Protein 4EI7 (pdb70)

Solvent-accessible surface area: 32107 Å² total; per-residue (Å²): 71,128,25,42,62,24,8,57,128,16,73,13,17,16,82,1,0,2,0,0,1,4,74,36,0,0,22,6,0,4,59,2,0,12,26,88,8,104,10,164,137,44,111,59,2,3,39,0,0,0,0,7,12,72,39,138,55,0,81,141,16,134,51,112,1,108,61,41,9,76,62,10,73,0,132,63,54,82,23,53,15,25,46,53,24,126,39,1,55,93,0,1,70,142,24,70,120,81,0,35,116,0,0,122,112,8,4,129,56,37,56,2,2,0,0,0,0,20,6,0,30,9,14,4,0,0,0,0,45,65,0,12,81,4,0,125,124,86,129,52,88,6,0,0,0,0,10,2,3,39,57,24,65,0,5,45,13,0,59,14,1,26,58,30,4,151,35,1,30,144,91,42,132,45,14,4,0,0,0,0,0,8,26,16,8,0,31,116,46,8,47,127,109,53,99,111,14,44,4,75,98,14,57,78,48,6,16,85,52,1,1,17,12,4,2,20,7,0,1,1,4,43,17,28,48,54,85,46,142,56,74,0,57,32,78,25,0,25,102,0,0,56,12,37,0,0,1,5,10,7,82,24,87,5,105,27,122,76,14,53,33,152,93,35,138,46,1,32,65,77,2,3,90,15,4,50,139,5,23,6,4,48,10,66,104,135,15,1,75,46,1,102,36,0,0,0,0,0,4,3,0,74,80,48,2,49,165,17,10,56,158,49,0,44,66,33,0,78,72,4,0,110,84,26,0,50,156,13,102,54,68,20,7,0,2,10,15,20,145,118,32,65,168,192,65,30,60,45,2,40,1,7,3,0,3,0,6,2,57,53,3,120,31,10,58,48,4,68,88,19,14,54,62,0,81,102,71,75,112,162,50,145,126,86,34,41,72,26,8,42,107,16,69,10,18,15,92,1,0,2,0,0,2,5,67,37,0,0,22,5,0,3,39,2,0,24,35,104,3,86,9,138,163,40,91,68,3,3,69,0,0,0,1,4,14,61,41,143,84,2,91,153,28,104,51,129,5,127,46,30,4,82,46,23,72,0,99,70,41,76,35,85,69,64,68,57,24,128,40,1,50,104,0,0,74,115,0,51,113,80,0,45,116,1,0,131,113,8,2,137,48,32,63,3,1,0,0,0,0,21,6,0,29,6,16,5,0,0,0,0,58,65,0,13,83,6,0,126,122,86,132,53,87,7,0,0,0,0,10,2,3,66,67,87,65,44,35,74,15,0,56,6,2,16,53,22,2,123,35,0,34,169,84,44,130,41,13,4,0,1,1,0,0,8,21,36,28,0,33,161,66,4,90,107,97,56,101,120,33,122,62,122,82,22,76,51,43,4,13,100,51,0,2,47,14,6,1,16,8,0,0,1,5,43,18,30,48,58,20,20,73,34,50,0,44,32,40,3,1,29,40,0,3,60,7,39,0,2,3,5,10,8,82,28,75,4,96,26,129,75,20,62,40,157,99,35,135,45,0,27,62,68,3,2,86,14,4,45,151,5,21,4,3,65,3,80,96,131,20,1,63,66,3,102,14,0,0,0,0,0,3,3,0,72,105,60,1,34,201,16,0,39,21,60,0,11,78,25,0,39,68,7,0,72,109,29,0,12,20,0,15,0,12,11,5,0,1,10,15,18,124,95,30,38,170,166,48,38,60,17,0,27,3,10,4,0,2,0,20,3,56,57,4,119,29,11,41,56,4,48,79,33,15,68,121,23,106,112,95,139,132,149,134

B-factor: mean 27.16, std 11.85, range [6.96, 73.12]

Radius of gyration: 31.24 Å; Cα contacts (8 Å, |Δi|>4): 1642; chains: 2; bounding box: 59×50×103 Å

Foldseek 3Di:
DDCAVLQLQWDFLWQEEEEAWELLQQLLNQLQQQQAYNHVPPRGSYAYEHEYADDPSVVVSDHNNPPRYHYDHLPPLDPPQVQALLSLQVSCVVCVVVRVVVVCVNCVPGQEYEHGAEQQGHNRLNNVVVVLCSCLVVVGAYEYEYEQDDCVVDQRSLVRRLVSVVVCQVPQVSHFAHEYFYLNLQVVVCCVVCVVDDPVCRSVVSSNLSSCQVRVVSTVQIRFAFPDPFGCHSVVVSVFRGFTYYKFKFKDKDFQVQCDLVDRPRVLVVRQCRRQSTSGDGAHQVFQQQFQAKEKEKEAAPVCQVVQPDPSNLVVVVVSSCSRHVNYPDYTYIYTYHHPDDPVRRRMMMMMMMTHPTHDGCVSVVSVVSNVVVVVVVVVVD/DDCALLQLQWPFLWQEEEEAKELLSQLLRQLQQQQAYNHDPCRRSYAYEHEYADDPSVVPRDHNDPPRYYYDHLYPLDDPAPQALQSLCVSCVVCVVVRVVCVCVNCVPGQEYEHGYEQQGRNRLSNPVVVLVVCLVVVGQYEYEYEQDDLPDDLSSLVRNLVSVVVCQVCQVSHWAHEYFYLNLQLVVCCVVPPPDPSVVSSVVVSNLVSCQVRVVSSVQIRFAWPDPFGCHSVVVSVQRGFTAYKFKFKDKDFLVQQDLVPRCRVLVVVVVRRQSTSGHGADLVQQQQFAAKEKEKEAAPVSCVVQVDPSNVVVVVVSSCSSHVNYPDYTYIYTHHPSDDPVCRRMMMMMMMTHPTHDHCVSVVSVVSSVVVVVVVVVD

Secondary structure (DSSP, 8-state):
---HHHHHH---SS-EEEEEEHHHHHHHHHHHHT-----TT-S---EEEEEE---HHHHHS---S-SSEEEEE-TT---TT---HHHHHHHHHHTHHHHHHHHHHHTTT-SEEEEEEETTSSHHHHHHHHHHHHHHHTT--EEEEEEE--GGGHHHHHHHHHHHHHHHHHTGGGSSEEEEEEHHHHHHHHHHH-TT--GGGHHHHHHHHHHHHHHHHHHHTTSSEESSS----HHHHHHHHTSSEEEEEEEEEEEGGG--TTSTHHHHHHHHHHHHB-SSSB--HHHHTT-SEEEEEEEE-HHHHHHHSSHHHHHHHHHHHHHHSTT-S---EEEEE-TT--GGGTTEEEEEEEEEEEPP-HHHHHHHHHHHHHHHHHHHH-/---HHHHHH---S--EEEEEEHHHHHHHHHHHHT-----TT-SS--EEEEEE---HHHHH---SSBTTEEEEE-TT---TT---HHHHHHHHHHTHHHHHHHHHHHTTT-SEEEEEEETTSSHHHHHHHHHHHHHHHTT--EEEEEEE--TTS-HHHHHHHHHHHHHHHHHGGGSSEEEEEEHHHHHHHHHHHSTT--GGGHHHHHHHHHHHHHHHHHHHHHHSEESSS----HHHHHHHHTSSEEEEEEEEEEEGGG--TTSTHHHHHHHHHHHHB-SSSB--HHHHTT-SEEEEEEEE-HHHHHHHSSHHHHHHHHHHHHHHSTT-S---EEEEE-TT--GGGTTEEEEEEEEEEE---HHHHHHHHHHHHHHHHHH--

Sequence (763 aa):
GNFSEIESQGNISLKFGFLGLGMGGCAIAAECANKETQIKNNKYPYRAILVNTNSQDFNKIEIKNTGNVRKIQLEGYEQGAARNPQVGEEAFVKHETKIFEAVKQEFEDRDFIWITCGLGGGTGTGALLKAIEMLYEHDYNFGLLLTLPRDAEALKVLENATSRIRSIAMNQEAFGSIVLIDNAKLYRKFEEENPSALANEYTSYSNKYIADALHEINLVTSSFTPFSDTHFDASEFAQVINTPGVLSLAKLELKSNQLDTENPLGYLTQLGNALEKGVLYDTEREELESAKKSALSIVTSPLRAGRLYNFSFLNQMENFLKERTPYVDERPIAPYVNKHTTKKEEDIVKFYSVVAGLPLPKRVSDIIDEITRIKEEREQANGNFSEIESQGNISLKFGFLGLGMGGCAIAAECANKETQIKNNKYPYRAILVNTNSQDFNKIEIKNTGNVRKIQLEGYEQGAARNPQVGEEAFVKHETKIFEAVKQEFEDRDFIWITCGLGGGTGTGALLKAIEMLYEHDYNFGLLLTLPRDAEALKVLENATSRIRSIAMNQEAFGSIVLIDNAKLYRKFEEENPSALANEYTSYSNKYIADALHEINLVTSSFTPFSDTHFDASEFAQVINTPGVLSLAKLELKSNQLDTENPLGYLTQLGNALEKGVLYDTEREELESAKKSALSIVTSPLRAGRLYNFSFLNQMENFLKERTPYVDERPIAPYVNKHTTKKEEDIVKFYSVVAGLPLPKRVSDIIDEITRIKEEREQA

GO terms:
  GO:0003924 GTPase activity (F, EXP)

Structure (mmCIF, N/CA/C/O backbone):
data_4EI7
#
_entry.id   4EI7
#
_cell.length_a   48.826
_cell.length_b   76.015
_cell.length_c   96.931
_cell.angle_alpha   90.000
_cell.angle_beta   104.590
_cell.angle_gamma   90.000
#
_symmetry.space_group_name_H-M   'P 1 21 1'
#
loop_
_entity.id
_entity.type
_entity.pdbx_description
1 polymer 'Plasmid replication protein RepX'
2 non-polymer "GUANOSINE-5'-DIPHOSPHATE"
3 water water
#
loop_
_atom_site.group_PDB
_atom_site.id
_atom_site.type_symbol
_atom_site.label_atom_id
_atom_site.label_alt_id
_atom_site.label_comp_id
_atom_site.label_asym_id
_atom_site.label_entity_id
_atom_site.label_seq_id
_atom_site.pdbx_PDB_ins_code
_atom_site.Cartn_x
_atom_site.Cartn_y
_atom_site.Cartn_z
_atom_site.occupancy
_atom_site.B_iso_or_equiv
_atom_site.auth_seq_id
_atom_site.auth_comp_id
_atom_site.auth_asym_id
_atom_site.auth_atom_id
_atom_site.pdbx_PDB_model_num
ATOM 1 N N . GLY A 1 3 ? 19.534 51.281 34.775 1.00 46.07 3 GLY A N 1
ATOM 2 C CA . GLY A 1 3 ? 18.670 50.478 33.839 1.00 43.99 3 GLY A CA 1
ATOM 3 C C . GLY A 1 3 ? 17.461 51.269 33.382 1.00 44.53 3 GLY A C 1
ATOM 4 O O . GLY A 1 3 ? 16.326 51.000 33.797 1.00 40.37 3 GLY A O 1
ATOM 5 N N . ASN A 1 4 ? 17.704 52.257 32.523 1.00 44.42 4 ASN A N 1
ATOM 6 C CA . ASN A 1 4 ? 16.636 53.102 32.016 1.00 36.29 4 ASN A CA 1
ATOM 7 C C . ASN A 1 4 ? 16.216 52.650 30.624 1.00 32.24 4 ASN A C 1
ATOM 8 O O . ASN A 1 4 ? 16.937 52.844 29.649 1.00 29.08 4 ASN A O 1
ATOM 13 N N . PHE A 1 5 ? 15.041 52.044 30.542 1.00 25.07 5 PHE A N 1
ATOM 14 C CA . PHE A 1 5 ? 14.525 51.540 29.281 1.00 22.65 5 PHE A CA 1
ATOM 15 C C . PHE A 1 5 ? 13.413 52.449 28.791 1.00 23.12 5 PHE A C 1
ATOM 16 O O . PHE A 1 5 ? 12.617 52.050 27.950 1.00 21.24 5 PHE A O 1
ATOM 24 N N . SER A 1 6 ? 13.363 53.672 29.315 1.00 21.19 6 SER A N 1
ATOM 25 C CA . SER A 1 6 ? 12.306 54.618 28.962 1.00 22.40 6 SER A CA 1
ATOM 26 C C . SER A 1 6 ? 12.099 54.825 27.473 1.00 19.55 6 SER A C 1
ATOM 27 O O . SER A 1 6 ? 10.985 54.705 26.982 1.00 28.08 6 SER A O 1
ATOM 30 N N . GLU A 1 7 ? 13.175 55.130 26.760 1.00 23.78 7 GLU A N 1
ATOM 31 C CA . GLU A 1 7 ? 13.098 55.352 25.319 1.00 25.04 7 GLU A CA 1
ATOM 32 C C . GLU A 1 7 ? 12.482 54.151 24.598 1.00 25.17 7 GLU A C 1
ATOM 33 O O . GLU A 1 7 ? 11.567 54.288 23.787 1.00 24.86 7 GLU A O 1
ATOM 39 N N . ILE A 1 8 ? 12.993 52.966 24.906 1.00 19.94 8 ILE A N 1
ATOM 40 C CA . ILE A 1 8 ? 12.519 51.755 24.259 1.00 19.88 8 ILE A CA 1
ATOM 41 C C . ILE A 1 8 ? 11.071 51.464 24.634 1.00 17.49 8 ILE A C 1
ATOM 42 O O . ILE A 1 8 ? 10.252 51.129 23.779 1.00 19.21 8 ILE A O 1
ATOM 47 N N . GLU A 1 9 ? 10.744 51.608 25.913 1.00 16.47 9 GLU A N 1
ATOM 48 C CA . GLU A 1 9 ? 9.382 51.330 26.338 1.00 17.10 9 GLU A CA 1
ATOM 49 C C . GLU A 1 9 ? 8.345 52.260 25.700 1.00 20.60 9 GLU A C 1
ATOM 50 O O . GLU A 1 9 ? 7.269 51.812 25.294 1.00 15.38 9 GLU A O 1
ATOM 56 N N . SER A 1 10 ? 8.661 53.547 25.606 1.00 21.36 10 SER A N 1
ATOM 57 C CA . SER A 1 10 ? 7.699 54.497 25.040 1.00 27.05 10 SER A CA 1
ATOM 58 C C . SER A 1 10 ? 7.284 54.118 23.624 1.00 28.23 10 SER A C 1
ATOM 59 O O . SER A 1 10 ? 6.205 54.495 23.163 1.00 31.17 10 SER A O 1
ATOM 62 N N . GLN A 1 11 ? 8.134 53.373 22.928 1.00 20.88 11 GLN A N 1
ATOM 63 C CA . GLN A 1 11 ? 7.811 52.964 21.566 1.00 20.52 11 GLN A CA 1
ATOM 64 C C . GLN A 1 11 ? 7.679 51.448 21.464 1.00 22.88 11 GLN A C 1
ATOM 65 O O . GLN A 1 11 ? 7.479 50.913 20.372 1.00 23.35 11 GLN A O 1
ATOM 71 N N . GLY A 1 12 ? 7.780 50.759 22.598 1.00 19.59 12 GLY A N 1
ATOM 72 C CA . GLY A 1 12 ? 7.707 49.311 22.565 1.00 17.94 12 GLY A CA 1
ATOM 73 C C . GLY A 1 12 ? 6.670 48.617 23.415 1.00 24.11 12 GLY A C 1
ATOM 74 O O . GLY A 1 12 ? 5.637 49.184 23.769 1.00 20.92 12 GLY A O 1
ATOM 75 N N . ASN A 1 13 ? 6.968 47.376 23.779 1.00 18.07 13 ASN A N 1
ATOM 76 C CA . ASN A 1 13 ? 6.022 46.585 24.553 1.00 20.16 13 ASN A CA 1
ATOM 77 C C . ASN A 1 13 ? 6.740 45.373 25.126 1.00 17.55 13 ASN A C 1
ATOM 78 O O . ASN A 1 13 ? 7.827 45.020 24.668 1.00 16.12 13 ASN A O 1
ATOM 83 N N . ILE A 1 14 ? 6.147 44.751 26.140 1.00 15.19 14 ILE A N 1
ATOM 84 C CA . ILE A 1 14 ? 6.747 43.548 26.701 1.00 11.59 14 ILE A CA 1
ATOM 85 C C . ILE A 1 14 ? 6.067 42.354 26.043 1.00 12.49 14 ILE A C 1
ATOM 86 O O . ILE A 1 14 ? 4.901 42.437 25.656 1.00 15.65 14 ILE A O 1
ATOM 91 N N . SER A 1 15 ? 6.793 41.247 25.914 1.00 12.95 15 SER A N 1
ATOM 92 C CA . SER A 1 15 ? 6.239 40.052 25.281 1.00 12.82 15 SER A CA 1
ATOM 93 C C . SER A 1 15 ? 5.283 39.301 26.187 1.00 14.57 15 SER A C 1
ATOM 94 O O . SER A 1 15 ? 4.221 38.860 25.748 1.00 18.82 15 SER A O 1
ATOM 97 N N . LEU A 1 16 ? 5.663 39.153 27.453 1.00 13.23 16 LEU A N 1
ATOM 98 C CA . LEU A 1 16 ? 4.850 38.397 28.399 1.00 18.06 16 LEU A CA 1
ATOM 99 C C . LEU A 1 16 ? 4.503 39.122 29.693 1.00 15.96 16 LEU A C 1
ATOM 100 O O . LEU A 1 16 ? 5.330 39.827 30.276 1.00 15.89 16 LEU A O 1
ATOM 105 N N . LYS A 1 17 ? 3.260 38.939 30.136 1.00 14.77 17 LYS A N 1
ATOM 106 C CA . LYS A 1 17 ? 2.788 39.547 31.373 1.00 16.71 17 LYS A CA 1
ATOM 107 C C . LYS A 1 17 ? 3.222 38.618 32.502 1.00 15.66 17 LYS A C 1
ATOM 108 O O . LYS A 1 17 ? 2.513 37.666 32.850 1.00 16.61 17 LYS A O 1
ATOM 114 N N . PHE A 1 18 ? 4.399 38.894 33.052 1.00 15.12 18 PHE A N 1
ATOM 115 C CA . PHE A 1 18 ? 4.952 38.081 34.118 1.00 14.13 18 PHE A CA 1
ATOM 116 C C . PHE A 1 18 ? 4.348 38.335 35.500 1.00 16.09 18 PHE A C 1
ATOM 117 O O . PHE A 1 18 ? 4.033 39.470 35.868 1.00 15.24 18 PHE A O 1
ATOM 125 N N . GLY A 1 19 ? 4.200 37.250 36.250 1.00 13.00 19 GLY A N 1
ATOM 126 C CA . GLY A 1 19 ? 3.753 37.304 37.628 1.00 12.67 19 GLY A CA 1
ATOM 127 C C . GLY A 1 19 ? 4.905 36.685 38.420 1.00 13.68 19 GLY A C 1
ATOM 128 O O . GLY A 1 19 ? 5.603 35.801 37.915 1.00 17.12 19 GLY A O 1
ATOM 129 N N . PHE A 1 20 ? 5.137 37.139 39.645 1.00 15.59 20 PHE A N 1
ATOM 130 C CA . PHE A 1 20 ? 6.216 36.576 40.456 1.00 10.38 20 PHE A CA 1
ATOM 131 C C . PHE A 1 20 ? 5.659 36.107 41.799 1.00 19.90 20 PHE A C 1
ATOM 132 O O . PHE A 1 20 ? 4.964 36.860 42.491 1.00 13.88 20 PHE A O 1
ATOM 140 N N . LEU A 1 21 ? 5.957 34.861 42.160 1.00 15.59 21 LEU A N 1
ATOM 141 C CA . LEU A 1 21 ? 5.511 34.322 43.437 1.00 17.68 21 LEU A CA 1
ATOM 142 C C . LEU A 1 21 ? 6.780 34.217 44.253 1.00 19.28 21 LEU A C 1
ATOM 143 O O . LEU A 1 21 ? 7.573 33.289 44.067 1.00 14.25 21 LEU A O 1
ATOM 148 N N . GLY A 1 22 ? 6.972 35.191 45.136 1.00 18.20 22 GLY A N 1
ATOM 149 C CA . GLY A 1 22 ? 8.151 35.217 45.976 1.00 22.82 22 GLY A CA 1
ATOM 150 C C . GLY A 1 22 ? 7.995 34.403 47.250 1.00 20.40 22 GLY A C 1
ATOM 151 O O . GLY A 1 22 ? 6.955 34.439 47.917 1.00 17.97 22 GLY A O 1
ATOM 152 N N . LEU A 1 23 ? 9.047 33.675 47.591 1.00 16.00 23 LEU A N 1
ATOM 153 C CA . LEU A 1 23 ? 9.046 32.831 48.782 1.00 18.32 23 LEU A CA 1
ATOM 154 C C . LEU A 1 23 ? 10.277 33.189 49.594 1.00 18.18 23 LEU A C 1
ATOM 155 O O . LEU A 1 23 ? 11.385 33.203 49.059 1.00 16.97 23 LEU A O 1
ATOM 160 N N . GLY A 1 24 ? 10.092 33.488 50.875 1.00 17.87 24 GLY A N 1
ATOM 161 C CA . GLY A 1 24 ? 11.237 33.840 51.698 1.00 19.81 24 GLY A CA 1
ATOM 162 C C . GLY A 1 24 ? 11.652 35.282 51.493 1.00 24.20 24 GLY A C 1
ATOM 163 O O . GLY A 1 24 ? 11.127 35.972 50.613 1.00 20.34 24 GLY A O 1
ATOM 164 N N . MET A 1 25 ? 12.602 35.746 52.295 1.00 25.53 25 MET A N 1
ATOM 165 C CA . MET A 1 25 ? 13.055 37.135 52.204 1.00 26.37 25 MET A CA 1
ATOM 166 C C . MET A 1 25 ? 13.641 37.525 50.842 1.00 25.81 25 MET A C 1
ATOM 167 O O . MET A 1 25 ? 13.141 38.444 50.193 1.00 23.35 25 MET A O 1
ATOM 172 N N . GLY A 1 26 ? 14.715 36.848 50.438 1.00 21.12 26 GLY A N 1
ATOM 173 C CA . GLY A 1 26 ? 15.343 37.126 49.160 1.00 22.28 26 GLY A CA 1
ATOM 174 C C . GLY A 1 26 ? 14.409 36.987 47.968 1.00 18.65 26 GLY A C 1
ATOM 175 O O . GLY A 1 26 ? 14.371 37.862 47.111 1.00 22.40 26 GLY A O 1
ATOM 176 N N . GLY A 1 27 ? 13.647 35.896 47.919 1.00 20.22 27 GLY A N 1
ATOM 177 C CA . GLY A 1 27 ? 12.728 35.687 46.812 1.00 16.10 27 GLY A CA 1
ATOM 178 C C . GLY A 1 27 ? 11.699 36.802 46.769 1.00 17.86 27 GLY A C 1
ATOM 179 O O . GLY A 1 27 ? 11.319 37.269 45.698 1.00 17.26 27 GLY A O 1
ATOM 180 N N . CYS A 1 28 ? 11.246 37.248 47.934 1.00 16.63 28 CYS A N 1
ATOM 181 C CA . CYS A 1 28 ? 10.242 38.312 47.967 1.00 18.65 28 CYS A CA 1
ATOM 182 C C . CYS A 1 28 ? 10.841 39.657 47.569 1.00 18.43 28 CYS A C 1
ATOM 183 O O . CYS A 1 28 ? 10.165 40.487 46.962 1.00 17.48 28 CYS A O 1
ATOM 186 N N . ALA A 1 29 ? 12.105 39.871 47.925 1.00 15.29 29 ALA A N 1
ATOM 187 C CA . ALA A 1 29 ? 12.789 41.125 47.598 1.00 18.35 29 ALA A CA 1
ATOM 188 C C . ALA A 1 29 ? 12.958 41.237 46.085 1.00 17.31 29 ALA A C 1
ATOM 189 O O . ALA A 1 29 ? 12.772 42.309 45.496 1.00 15.10 29 ALA A O 1
ATOM 191 N N . ILE A 1 30 ? 13.300 40.119 45.456 1.00 20.61 30 ILE A N 1
ATOM 192 C CA . ILE A 1 30 ? 13.479 40.090 44.012 1.00 17.90 30 ILE A CA 1
ATOM 193 C C . ILE A 1 30 ? 12.108 40.218 43.358 1.00 18.62 30 ILE A C 1
ATOM 194 O O . ILE A 1 30 ? 11.917 41.011 42.434 1.00 20.46 30 ILE A O 1
ATOM 199 N N . ALA A 1 31 ? 11.143 39.444 43.840 1.00 16.03 31 ALA A N 1
ATOM 200 C CA . ALA A 1 31 ? 9.807 39.522 43.264 1.00 17.20 31 ALA A CA 1
ATOM 201 C C . ALA A 1 31 ? 9.301 40.966 43.364 1.00 12.71 31 ALA A C 1
ATOM 202 O O . ALA A 1 31 ? 8.779 41.503 42.393 1.00 15.49 31 ALA A O 1
ATOM 204 N N . ALA A 1 32 ? 9.460 41.594 44.531 1.00 18.53 32 ALA A N 1
ATOM 205 C CA . ALA A 1 32 ? 8.993 42.975 44.707 1.00 17.16 32 ALA A CA 1
ATOM 206 C C . ALA A 1 32 ? 9.720 43.939 43.762 1.00 18.26 32 ALA A C 1
ATOM 207 O O . ALA A 1 32 ? 9.096 44.823 43.155 1.00 17.85 32 ALA A O 1
ATOM 209 N N . GLU A 1 33 ? 11.031 43.771 43.624 1.00 15.31 33 GLU A N 1
ATOM 210 C CA . GLU A 1 33 ? 11.800 44.624 42.720 1.00 18.12 33 GLU A CA 1
ATOM 211 C C . GLU A 1 33 ? 11.215 44.544 41.292 1.00 22.87 33 GLU A C 1
ATOM 212 O O . GLU A 1 33 ? 11.059 45.556 40.614 1.00 18.05 33 GLU A O 1
ATOM 218 N N . CYS A 1 34 ? 10.867 43.346 40.840 1.00 19.68 34 CYS A N 1
ATOM 219 C CA . CYS A 1 34 ? 10.294 43.196 39.502 1.00 17.90 34 CYS A CA 1
ATOM 220 C C . CYS A 1 34 ? 8.873 43.772 39.430 1.00 23.03 34 CYS A C 1
ATOM 221 O O . CYS A 1 34 ? 8.551 44.548 38.537 1.00 26.75 34 CYS A O 1
ATOM 224 N N . ALA A 1 35 ? 8.022 43.405 40.380 1.00 20.00 35 ALA A N 1
ATOM 225 C CA . ALA A 1 35 ? 6.640 43.876 40.372 1.00 23.86 35 ALA A CA 1
ATOM 226 C C . ALA A 1 35 ? 6.502 45.386 40.521 1.00 27.06 35 ALA A C 1
ATOM 227 O O . ALA A 1 35 ? 5.520 45.964 40.064 1.00 29.84 35 ALA A O 1
ATOM 229 N N . ASN A 1 36 ? 7.484 46.024 41.149 1.00 25.51 36 ASN A N 1
ATOM 230 C CA . ASN A 1 36 ? 7.439 47.470 41.341 1.00 24.69 36 ASN A CA 1
ATOM 231 C C . ASN A 1 36 ? 8.020 48.263 40.183 1.00 28.52 36 ASN A C 1
ATOM 232 O O . ASN A 1 36 ? 8.097 49.487 40.256 1.00 31.42 36 ASN A O 1
ATOM 237 N N . LYS A 1 37 ? 8.438 47.587 39.119 1.00 30.48 37 LYS A N 1
ATOM 238 C CA . LYS A 1 37 ? 9.012 48.297 37.989 1.00 28.67 37 LYS A CA 1
ATOM 239 C C . LYS A 1 37 ? 7.973 49.165 37.302 1.00 28.21 37 LYS A C 1
ATOM 240 O O . LYS A 1 37 ? 6.858 48.712 37.013 1.00 22.78 37 LYS A O 1
ATOM 246 N N . GLU A 1 38 ? 8.346 50.418 37.053 1.00 25.23 38 GLU A N 1
ATOM 247 C CA . GLU A 1 38 ? 7.478 51.367 36.365 1.00 28.29 38 GLU A CA 1
ATOM 248 C C . GLU A 1 38 ? 8.042 51.523 34.949 1.00 23.59 38 GLU A C 1
ATOM 249 O O . GLU A 1 38 ? 9.259 51.610 34.777 1.00 26.96 38 GLU A O 1
ATOM 255 N N . THR A 1 39 ? 7.171 51.557 33.943 1.00 23.40 39 THR A N 1
ATOM 256 C CA . THR A 1 39 ? 7.620 51.676 32.553 1.00 22.36 39 THR A CA 1
ATOM 257 C C . THR A 1 39 ? 6.924 52.796 31.790 1.00 28.11 39 THR A C 1
ATOM 258 O O . THR A 1 39 ? 5.922 53.348 32.245 1.00 26.99 39 THR A O 1
ATOM 262 N N . GLN A 1 40 ? 7.457 53.109 30.613 1.00 23.72 40 GLN A N 1
ATOM 263 C CA . GLN A 1 40 ? 6.878 54.130 29.760 1.00 21.95 40 GLN A CA 1
ATOM 264 C C . GLN A 1 40 ? 6.040 53.448 28.684 1.00 20.29 40 GLN A C 1
ATOM 265 O O . GLN A 1 40 ? 5.763 54.041 27.662 1.00 17.80 40 GLN A O 1
ATOM 271 N N . ILE A 1 41 ? 5.660 52.190 28.906 1.00 16.98 41 ILE A N 1
ATOM 272 C CA . ILE A 1 41 ? 4.847 51.469 27.939 1.00 15.28 41 ILE A CA 1
ATOM 273 C C . ILE A 1 41 ? 3.421 52.009 27.901 1.00 20.99 41 ILE A C 1
ATOM 274 O O . ILE A 1 41 ? 2.774 52.150 28.935 1.00 20.64 41 ILE A O 1
ATOM 279 N N . LYS A 1 42 ? 2.925 52.283 26.700 1.00 25.72 42 LYS A N 1
ATOM 280 C CA . LYS A 1 42 ? 1.584 52.827 26.543 1.00 28.67 42 LYS A CA 1
ATOM 281 C C . LYS A 1 42 ? 0.518 52.056 27.308 1.00 27.20 42 LYS A C 1
ATOM 282 O O . LYS A 1 42 ? 0.306 50.869 27.071 1.00 22.90 42 LYS A O 1
ATOM 288 N N . ASN A 1 43 ? -0.154 52.751 28.221 1.00 31.46 43 ASN A N 1
ATOM 289 C CA . ASN A 1 43 ? -1.230 52.157 28.996 1.00 30.49 43 ASN A CA 1
ATOM 290 C C . ASN A 1 43 ? -0.776 50.976 29.841 1.00 31.81 43 ASN A C 1
ATOM 291 O O . ASN A 1 43 ? -1.562 50.069 30.121 1.00 29.84 43 ASN A O 1
ATOM 296 N N . ASN A 1 44 ? 0.485 50.982 30.257 1.00 28.46 44 ASN A N 1
ATOM 297 C CA . ASN A 1 44 ? 0.989 49.875 31.073 1.00 27.44 44 ASN A CA 1
ATOM 298 C C . ASN A 1 44 ? 2.143 50.343 31.932 1.00 24.36 44 ASN A C 1
ATOM 299 O O . ASN A 1 44 ? 3.279 49.915 31.751 1.00 28.64 44 ASN A O 1
ATOM 304 N N . LYS A 1 45 ? 1.842 51.225 32.879 1.00 21.79 45 LYS A N 1
ATOM 305 C CA . LYS A 1 45 ? 2.852 51.764 33.777 1.00 18.62 45 LYS A CA 1
ATOM 306 C C . LYS A 1 45 ? 3.523 50.661 34.603 1.00 20.91 45 LYS A C 1
ATOM 307 O O . LYS A 1 45 ? 4.746 50.635 34.756 1.00 16.74 45 LYS A O 1
ATOM 313 N N . TYR A 1 46 ? 2.711 49.748 35.121 1.00 19.71 46 TYR A N 1
ATOM 314 C CA . TYR A 1 46 ? 3.196 48.640 35.953 1.00 23.64 46 TYR A CA 1
ATOM 315 C C . TYR A 1 46 ? 2.807 47.318 35.299 1.00 21.44 46 TYR A C 1
ATOM 316 O O . TYR A 1 46 ? 1.748 46.757 35.567 1.00 22.95 46 TYR A O 1
ATOM 325 N N . PRO A 1 47 ? 3.680 46.794 34.436 1.00 22.94 47 PRO A N 1
ATOM 326 C CA . PRO A 1 47 ? 3.409 45.545 33.739 1.00 21.68 47 PRO A CA 1
ATOM 327 C C . PRO A 1 47 ? 3.423 44.263 34.559 1.00 20.75 47 PRO A C 1
ATOM 328 O O . PRO A 1 47 ? 2.790 43.300 34.167 1.00 16.29 47 PRO A O 1
ATOM 332 N N . TYR A 1 48 ? 4.125 44.257 35.688 1.00 18.39 48 TYR A N 1
ATOM 333 C CA . TYR A 1 48 ? 4.240 43.033 36.481 1.00 21.44 48 TYR A CA 1
ATOM 334 C C . TYR A 1 48 ? 3.441 42.955 37.777 1.00 27.08 48 TYR A C 1
ATOM 335 O O . TYR A 1 48 ? 3.118 43.977 38.373 1.00 28.05 48 TYR A O 1
ATOM 344 N N . ARG A 1 49 ? 3.130 41.726 38.198 1.00 23.05 49 ARG A N 1
ATOM 345 C CA . ARG A 1 49 ? 2.381 41.477 39.434 1.00 21.12 49 ARG A CA 1
ATOM 346 C C . ARG A 1 49 ? 3.145 40.483 40.307 1.00 23.48 49 ARG A C 1
ATOM 347 O O . ARG A 1 49 ? 3.938 39.665 39.805 1.00 15.54 49 ARG A O 1
ATOM 355 N N . ALA A 1 50 ? 2.903 40.550 41.613 1.00 18.55 50 ALA A N 1
ATOM 356 C CA . ALA A 1 50 ? 3.564 39.642 42.533 1.00 19.90 50 ALA A CA 1
ATOM 357 C C . ALA A 1 50 ? 2.804 39.369 43.820 1.00 21.28 50 ALA A C 1
ATOM 358 O O . ALA A 1 50 ? 2.049 40.207 44.319 1.00 22.64 50 ALA A O 1
ATOM 360 N N . ILE A 1 51 ? 3.031 38.167 44.341 1.00 21.25 51 ILE A N 1
ATOM 361 C CA . ILE A 1 51 ? 2.463 37.719 45.601 1.00 17.60 51 ILE A CA 1
ATOM 362 C C . ILE A 1 51 ? 3.733 37.396 46.392 1.00 19.04 51 ILE A C 1
ATOM 363 O O . ILE A 1 51 ? 4.544 36.575 45.963 1.00 19.78 51 ILE A O 1
ATOM 368 N N . LEU A 1 52 ? 3.919 38.047 47.531 1.00 21.22 52 LEU A N 1
ATOM 369 C CA . LEU A 1 52 ? 5.113 37.818 48.337 1.00 18.06 52 LEU A CA 1
ATOM 370 C C . LEU A 1 52 ? 4.723 36.996 49.554 1.00 20.30 52 LEU A C 1
ATOM 371 O O . LEU A 1 52 ? 3.951 37.457 50.402 1.00 21.29 52 LEU A O 1
ATOM 376 N N . VAL A 1 53 ? 5.240 35.774 49.620 1.00 17.61 53 VAL A N 1
ATOM 377 C CA . VAL A 1 53 ? 4.950 34.884 50.742 1.00 22.94 53 VAL A CA 1
ATOM 378 C C . VAL A 1 53 ? 6.163 34.790 51.638 1.00 21.66 53 VAL A C 1
ATOM 379 O O . VAL A 1 53 ? 7.238 34.406 51.198 1.00 21.65 53 VAL A O 1
ATOM 383 N N . ASN A 1 54 ? 5.992 35.155 52.903 1.00 22.36 54 ASN A N 1
ATOM 384 C CA . ASN A 1 54 ? 7.094 35.105 53.848 1.00 20.31 54 ASN A CA 1
ATOM 385 C C . ASN A 1 54 ? 6.579 35.141 55.279 1.00 22.55 54 ASN A C 1
ATOM 386 O O . ASN A 1 54 ? 5.401 35.423 55.530 1.00 22.68 54 ASN A O 1
ATOM 391 N N . THR A 1 55 ? 7.453 34.824 56.220 1.00 20.82 55 THR A N 1
ATOM 392 C CA . THR A 1 55 ? 7.051 34.873 57.607 1.00 27.57 55 THR A CA 1
ATOM 393 C C . THR A 1 55 ? 7.227 36.311 58.061 1.00 34.29 55 THR A C 1
ATOM 394 O O . THR A 1 55 ? 7.992 37.076 57.461 1.00 29.81 55 THR A O 1
ATOM 398 N N . ASN A 1 56 ? 6.503 36.684 59.108 1.00 32.83 56 ASN A N 1
ATOM 399 C CA . ASN A 1 56 ? 6.568 38.042 59.615 1.00 36.81 56 ASN A CA 1
ATOM 400 C C . ASN A 1 56 ? 7.959 38.391 60.125 1.00 39.03 56 ASN A C 1
ATOM 401 O O . ASN A 1 56 ? 8.655 37.566 60.732 1.00 38.34 56 ASN A O 1
ATOM 406 N N . SER A 1 57 ? 8.365 39.623 59.865 1.00 36.54 57 SER A N 1
ATOM 407 C CA . SER A 1 57 ? 9.664 40.088 60.302 1.00 40.70 57 SER A CA 1
ATOM 408 C C . SER A 1 57 ? 9.732 41.556 59.969 1.00 41.42 57 SER A C 1
ATOM 409 O O . SER A 1 57 ? 8.923 42.061 59.189 1.00 34.34 57 SER A O 1
ATOM 412 N N . GLN A 1 58 ? 10.699 42.236 60.572 1.00 46.13 58 GLN A N 1
ATOM 413 C CA . GLN A 1 58 ? 10.890 43.651 60.338 1.00 48.68 58 GLN A CA 1
ATOM 414 C C . GLN A 1 58 ? 11.326 43.816 58.889 1.00 49.36 58 GLN A C 1
ATOM 415 O O . GLN A 1 58 ? 10.856 44.706 58.178 1.00 51.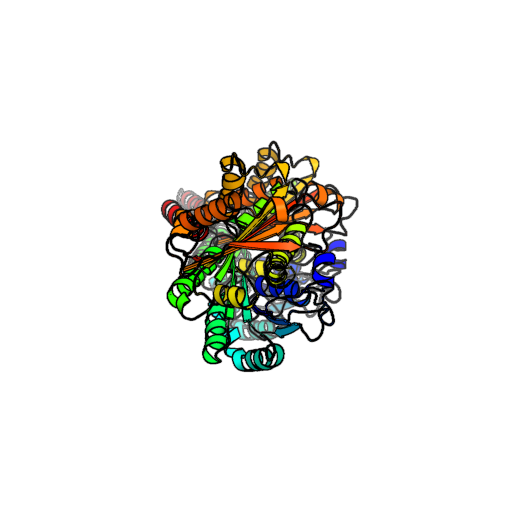85 58 GLN A O 1
ATOM 421 N N . ASP A 1 59 ? 12.230 42.946 58.458 1.00 48.74 59 ASP A N 1
ATOM 422 C CA . ASP A 1 59 ? 12.724 42.988 57.090 1.00 49.79 59 ASP A CA 1
ATOM 423 C C . ASP A 1 59 ? 11.571 42.844 56.096 1.00 49.10 59 ASP A C 1
ATOM 424 O O . ASP A 1 59 ? 11.419 43.670 55.191 1.00 47.48 59 ASP A O 1
ATOM 429 N N . PHE A 1 60 ? 10.748 41.811 56.268 1.00 42.58 60 PHE A N 1
ATOM 430 C CA . PHE A 1 60 ? 9.627 41.606 55.356 1.00 40.64 60 PHE A CA 1
ATOM 431 C C . PHE A 1 60 ? 8.720 42.834 55.337 1.00 38.41 60 PHE A C 1
ATOM 432 O O . PHE A 1 60 ? 8.171 43.192 54.292 1.00 39.57 60 PHE A O 1
ATOM 440 N N . ASN A 1 61 ? 8.559 43.478 56.490 1.00 43.17 61 ASN A N 1
ATOM 441 C CA . ASN A 1 61 ? 7.738 44.685 56.568 1.00 47.63 61 ASN A CA 1
ATOM 442 C C . ASN A 1 61 ? 8.463 45.792 55.818 1.00 47.21 61 ASN A C 1
ATOM 443 O O . ASN A 1 61 ? 7.839 46.662 55.213 1.00 48.16 61 ASN A O 1
ATOM 448 N N . LYS A 1 62 ? 9.789 45.743 55.864 1.00 46.98 62 LYS A N 1
ATOM 449 C CA . LYS A 1 62 ? 10.610 46.742 55.203 1.00 52.13 62 LYS A CA 1
ATOM 450 C C . LYS A 1 62 ? 10.586 46.656 53.682 1.00 55.55 62 LYS A C 1
ATOM 451 O O . LYS A 1 62 ? 10.829 47.659 53.008 1.00 57.41 62 LYS A O 1
ATOM 457 N N . ILE A 1 63 ? 10.307 45.472 53.136 1.00 51.11 63 ILE A N 1
ATOM 458 C CA . ILE A 1 63 ? 10.244 45.332 51.679 1.00 49.11 63 ILE A CA 1
ATOM 459 C C . ILE A 1 63 ? 9.209 46.339 51.189 1.00 45.48 63 ILE A C 1
ATOM 460 O O . ILE A 1 63 ? 8.009 46.099 51.252 1.00 49.07 63 ILE A O 1
ATOM 465 N N . GLU A 1 64 ? 9.705 47.476 50.716 1.00 51.48 64 GLU A N 1
ATOM 466 C CA . GLU A 1 64 ? 8.888 48.582 50.233 1.00 53.77 64 GLU A CA 1
ATOM 467 C C . GLU A 1 64 ? 7.508 48.245 49.682 1.00 51.53 64 GLU A C 1
ATOM 468 O O . GLU A 1 64 ? 6.587 47.910 50.433 1.00 52.90 64 GLU A O 1
ATOM 474 N N . ILE A 1 65 ? 7.396 48.364 48.361 1.00 52.26 65 ILE A N 1
ATOM 475 C CA . ILE A 1 65 ? 6.188 48.131 47.577 1.00 48.46 65 ILE A CA 1
ATOM 476 C C . ILE A 1 65 ? 5.706 49.446 46.974 1.00 51.07 65 ILE A C 1
ATOM 477 O O . ILE A 1 65 ? 5.075 50.252 47.655 1.00 51.13 65 ILE A O 1
ATOM 482 N N . LYS A 1 66 ? 6.023 49.662 45.699 1.00 52.45 66 LYS A N 1
ATOM 483 C CA . LYS A 1 66 ? 5.595 50.862 44.984 1.00 52.21 66 LYS A CA 1
ATOM 484 C C . LYS A 1 66 ? 4.321 50.521 44.214 1.00 52.33 66 LYS A C 1
ATOM 485 O O . LYS A 1 66 ? 3.299 51.189 44.352 1.00 51.52 66 LYS A O 1
ATOM 491 N N . ASN A 1 67 ? 4.402 49.467 43.404 1.00 55.63 67 ASN A N 1
ATOM 492 C CA . ASN A 1 67 ? 3.282 49.008 42.584 1.00 58.74 67 ASN A CA 1
ATOM 493 C C . ASN A 1 67 ? 2.113 48.509 43.433 1.00 60.67 67 ASN A C 1
ATOM 494 O O . ASN A 1 67 ? 2.031 47.328 43.780 1.00 59.51 67 ASN A O 1
ATOM 499 N N . THR A 1 68 ? 1.206 49.428 43.750 1.00 60.57 68 THR A N 1
ATOM 500 C CA . THR A 1 68 ? 0.037 49.136 44.567 1.00 61.61 68 THR A CA 1
ATOM 501 C C . THR A 1 68 ? -0.957 48.202 43.887 1.00 59.36 68 THR A C 1
ATOM 502 O O . THR A 1 68 ? -1.093 48.206 42.667 1.00 63.57 68 THR A O 1
ATOM 506 N N . GLY A 1 69 ? -1.659 47.411 44.690 1.00 56.80 69 GLY A N 1
ATOM 507 C CA . GLY A 1 69 ? -2.650 46.494 44.156 1.00 52.69 69 GLY A CA 1
ATOM 508 C C . GLY A 1 69 ? -2.071 45.330 43.377 1.00 50.14 69 GLY A C 1
ATOM 509 O O . GLY A 1 69 ? -2.600 44.218 43.424 1.00 55.25 69 GLY A O 1
ATOM 510 N N . ASN A 1 70 ? -0.978 45.580 42.666 1.00 42.26 70 ASN A N 1
ATOM 511 C CA . ASN A 1 70 ? -0.336 44.546 41.871 1.00 38.46 70 ASN A CA 1
ATOM 512 C C . ASN A 1 70 ? 0.727 43.764 42.643 1.00 32.32 70 ASN A C 1
ATOM 513 O O . ASN A 1 70 ? 1.366 42.858 42.108 1.00 29.22 70 ASN A O 1
ATOM 518 N N . VAL A 1 71 ? 0.905 44.121 43.909 1.00 26.27 71 VAL A N 1
ATOM 519 C CA . VAL A 1 71 ? 1.845 43.440 44.784 1.00 26.63 71 VAL A CA 1
ATOM 520 C C . VAL A 1 71 ? 1.125 43.203 46.099 1.00 32.82 71 VAL A C 1
ATOM 521 O O . VAL A 1 71 ? 0.731 44.162 46.768 1.00 32.08 71 VAL A O 1
ATOM 525 N N . ARG A 1 72 ? 0.942 41.933 46.461 1.00 29.29 72 ARG A N 1
ATOM 526 C CA . ARG A 1 72 ? 0.268 41.576 47.710 1.00 33.01 72 ARG A CA 1
ATOM 527 C C . ARG A 1 72 ? 1.165 40.711 48.579 1.00 30.50 72 ARG A C 1
ATOM 528 O O . ARG A 1 72 ? 1.823 39.795 48.085 1.00 24.39 72 ARG A O 1
ATOM 536 N N . LYS A 1 73 ? 1.205 41.015 49.873 1.00 26.58 73 LYS A N 1
ATOM 537 C CA . LYS A 1 73 ? 2.009 40.241 50.800 1.00 24.73 73 LYS A CA 1
ATOM 538 C C . LYS A 1 73 ? 1.099 39.241 51.509 1.00 30.54 73 LYS A C 1
ATOM 539 O O . LYS A 1 73 ? -0.012 39.582 51.916 1.00 30.43 73 LYS A O 1
ATOM 545 N N . ILE A 1 74 ? 1.567 38.003 51.632 1.00 27.83 74 ILE A N 1
ATOM 546 C CA . ILE A 1 74 ? 0.821 36.957 52.312 1.00 23.89 74 ILE A CA 1
ATOM 547 C C . ILE A 1 74 ? 1.744 36.552 53.456 1.00 27.23 74 ILE A C 1
ATOM 548 O O . ILE A 1 74 ? 2.828 36.025 53.222 1.00 23.76 74 ILE A O 1
ATOM 553 N N . GLN A 1 75 ? 1.326 36.817 54.692 1.00 31.70 75 GLN A N 1
ATOM 554 C CA . GLN A 1 75 ? 2.152 36.488 55.851 1.00 35.06 75 GLN A CA 1
ATOM 555 C C . GLN A 1 75 ? 1.881 35.109 56.455 1.00 37.39 75 GLN A C 1
ATOM 556 O O . GLN A 1 75 ? 0.755 34.779 56.849 1.00 39.43 75 GLN A O 1
ATOM 562 N N . LEU A 1 76 ? 2.939 34.302 56.507 1.00 33.05 76 LEU A N 1
ATOM 563 C CA . LEU A 1 76 ? 2.874 32.943 57.035 1.00 34.33 76 LEU A CA 1
ATOM 564 C C . LEU A 1 76 ? 2.803 32.931 58.564 1.00 39.50 76 LEU A C 1
ATOM 565 O O . LEU A 1 76 ? 3.737 32.493 59.241 1.00 40.19 76 LEU A O 1
ATOM 570 N N . GLU A 1 77 ? 1.680 33.402 59.092 1.00 36.13 77 GLU A N 1
ATOM 571 C CA . GLU A 1 77 ? 1.463 33.478 60.530 1.00 32.98 77 GLU A CA 1
ATOM 572 C C . GLU A 1 77 ? 1.834 32.209 61.283 1.00 31.79 77 GLU A C 1
ATOM 573 O O . GLU A 1 77 ? 1.541 31.097 60.841 1.00 30.00 77 GLU A O 1
ATOM 579 N N . GLY A 1 78 ? 2.500 32.392 62.418 1.00 32.91 78 GLY A N 1
ATOM 580 C CA . GLY A 1 78 ? 2.877 31.267 63.252 1.00 38.49 78 GLY A CA 1
ATOM 581 C C . GLY A 1 78 ? 4.127 30.478 62.906 1.00 42.48 78 GLY A C 1
ATOM 582 O O . GLY A 1 78 ? 4.560 29.645 63.713 1.00 45.67 78 GLY A O 1
ATOM 583 N N . TYR A 1 79 ? 4.720 30.710 61.738 1.00 34.31 79 TYR A N 1
ATOM 584 C CA . TYR A 1 79 ? 5.921 29.960 61.390 1.00 36.56 79 TYR A CA 1
ATOM 585 C C . TYR A 1 79 ? 7.215 30.763 61.297 1.00 35.47 79 TYR A C 1
ATOM 586 O O . TYR A 1 79 ? 8.185 30.293 60.699 1.00 36.08 79 TYR A O 1
ATOM 595 N N . GLU A 1 80 ? 7.231 31.962 61.883 1.00 37.19 80 GLU A N 1
ATOM 596 C CA . GLU A 1 80 ? 8.430 32.807 61.889 1.00 38.68 80 GLU A CA 1
ATOM 597 C C . GLU A 1 80 ? 9.557 31.894 62.346 1.00 40.39 80 GLU A C 1
ATOM 598 O O . GLU A 1 80 ? 9.456 31.262 63.396 1.00 36.17 80 GLU A O 1
ATOM 604 N N . GLN A 1 81 ? 10.628 31.835 61.560 1.00 38.27 81 GLN A N 1
ATOM 605 C CA . GLN A 1 81 ? 11.735 30.928 61.835 1.00 43.53 81 GLN A CA 1
ATOM 606 C C . GLN A 1 81 ? 13.013 31.502 62.441 1.00 43.86 81 GLN A C 1
ATOM 607 O O . GLN A 1 81 ? 13.859 30.753 62.942 1.00 41.32 81 GLN A O 1
ATOM 613 N N . GLY A 1 82 ? 13.168 32.817 62.391 1.00 42.74 82 GLY A N 1
ATOM 614 C CA . GLY A 1 82 ? 14.385 33.399 62.916 1.00 44.47 82 GLY A CA 1
ATOM 615 C C . GLY A 1 82 ? 15.531 32.987 62.004 1.00 42.68 82 GLY A C 1
ATOM 616 O O . GLY A 1 82 ? 15.344 32.870 60.788 1.00 39.76 82 GLY A O 1
ATOM 617 N N . ALA A 1 83 ? 16.708 32.749 62.584 1.00 40.03 83 ALA A N 1
ATOM 618 C CA . ALA A 1 83 ? 17.889 32.356 61.815 1.00 34.32 83 ALA A CA 1
ATOM 619 C C . ALA A 1 83 ? 18.079 30.839 61.807 1.00 33.85 83 ALA A C 1
ATOM 620 O O . ALA A 1 83 ? 19.177 30.344 61.532 1.00 29.47 83 ALA A O 1
ATOM 622 N N . ALA A 1 84 ? 17.009 30.104 62.097 1.00 30.27 84 ALA A N 1
ATOM 623 C CA . ALA A 1 84 ? 17.076 28.652 62.138 1.00 29.21 84 ALA A CA 1
ATOM 624 C C . ALA A 1 84 ? 17.495 28.027 60.808 1.00 29.45 84 ALA A C 1
ATOM 625 O O . ALA A 1 84 ? 18.011 26.906 60.789 1.00 24.63 84 ALA A O 1
ATOM 627 N N . ARG A 1 85 ? 17.267 28.731 59.698 1.00 24.49 85 ARG A N 1
ATOM 628 C CA . ARG A 1 85 ? 17.659 28.203 58.386 1.00 27.25 85 ARG A CA 1
ATOM 629 C C . ARG A 1 85 ? 17.170 26.740 58.240 1.00 25.28 85 ARG A C 1
ATOM 630 O O . ARG A 1 85 ? 17.914 25.866 57.791 1.00 27.60 85 ARG A O 1
ATOM 638 N N . ASN A 1 86 ? 15.917 26.484 58.612 1.00 24.44 86 ASN A N 1
ATOM 639 C CA . ASN A 1 86 ? 15.332 25.135 58.545 1.00 24.09 86 ASN A CA 1
ATOM 640 C C . ASN A 1 86 ? 14.225 25.031 57.497 1.00 25.74 86 ASN A C 1
ATOM 641 O O . ASN A 1 86 ? 13.120 25.536 57.700 1.00 29.01 86 ASN A O 1
ATOM 646 N N . PRO A 1 87 ? 14.496 24.343 56.376 1.00 24.20 87 PRO A N 1
ATOM 647 C CA . PRO A 1 87 ? 13.508 24.185 55.300 1.00 22.64 87 PRO A CA 1
ATOM 648 C C . PRO A 1 87 ? 12.239 23.443 55.715 1.00 24.92 87 PRO A C 1
ATOM 649 O O . PRO A 1 87 ? 11.151 23.722 55.198 1.00 21.74 87 PRO A O 1
ATOM 653 N N . GLN A 1 88 ? 12.374 22.487 56.633 1.00 25.46 88 GLN A N 1
ATOM 654 C CA . GLN A 1 88 ? 11.211 21.716 57.063 1.00 28.70 88 GLN A CA 1
ATOM 655 C C . GLN A 1 88 ? 10.121 22.636 57.625 1.00 27.74 88 GLN A C 1
ATOM 656 O O . GLN A 1 88 ? 8.924 22.395 57.428 1.00 30.12 88 GLN A O 1
ATOM 662 N N . VAL A 1 89 ? 10.540 23.695 58.307 1.00 23.58 89 VAL A N 1
ATOM 663 C CA . VAL A 1 89 ? 9.599 24.654 58.872 1.00 26.35 89 VAL A CA 1
ATOM 664 C C . VAL A 1 89 ? 8.943 25.489 57.772 1.00 27.53 89 VAL A C 1
ATOM 665 O O . VAL A 1 89 ? 7.748 25.786 57.837 1.00 28.79 89 VAL A O 1
ATOM 669 N N . GLY A 1 90 ? 9.735 25.872 56.775 1.00 26.33 90 GLY A N 1
ATOM 670 C CA . GLY A 1 90 ? 9.208 26.652 55.669 1.00 22.73 90 GLY A CA 1
ATOM 671 C C . GLY A 1 90 ? 8.174 25.818 54.949 1.00 21.67 90 GLY A C 1
ATOM 672 O O . GLY A 1 90 ? 7.132 26.320 54.515 1.00 28.35 90 GLY A O 1
ATOM 673 N N . GLU A 1 91 ? 8.456 24.528 54.829 1.00 22.53 91 GLU A N 1
ATOM 674 C CA . GLU A 1 91 ? 7.537 23.611 54.165 1.00 27.23 91 GLU A CA 1
ATOM 675 C C . GLU A 1 91 ? 6.204 23.547 54.910 1.00 27.37 91 GLU A C 1
ATOM 676 O O . GLU A 1 91 ? 5.129 23.685 54.311 1.00 25.23 91 GLU A O 1
ATOM 682 N N . GLU A 1 92 ? 6.274 23.354 56.221 1.00 30.38 92 GLU A N 1
ATOM 683 C CA . GLU A 1 92 ? 5.064 23.267 57.024 1.00 31.42 92 GLU A CA 1
ATOM 684 C C . GLU A 1 92 ? 4.268 24.561 56.924 1.00 30.93 92 GLU A C 1
ATOM 685 O O . GLU A 1 92 ? 3.041 24.540 56.800 1.00 29.52 92 GLU A O 1
ATOM 691 N N . ALA A 1 93 ? 4.972 25.685 56.975 1.00 28.46 93 ALA A N 1
ATOM 692 C CA . ALA A 1 93 ? 4.324 26.987 56.893 1.00 27.30 93 ALA A CA 1
ATOM 693 C C . ALA A 1 93 ? 3.485 27.079 55.625 1.00 24.82 93 ALA A C 1
ATOM 694 O O . ALA A 1 93 ? 2.299 27.365 55.680 1.00 26.58 93 ALA A O 1
ATOM 696 N N . PHE A 1 94 ? 4.098 26.808 54.481 1.00 28.94 94 PHE A N 1
ATOM 697 C CA . PHE A 1 94 ? 3.392 26.885 53.208 1.00 24.15 94 PHE A CA 1
ATOM 698 C C . PHE A 1 94 ? 2.152 25.997 53.156 1.00 28.00 94 PHE A C 1
ATOM 699 O O . PHE A 1 94 ? 1.078 26.434 52.735 1.00 27.79 94 PHE A O 1
ATOM 707 N N . VAL A 1 95 ? 2.301 24.747 53.583 1.00 24.81 95 VAL A N 1
ATOM 708 C CA . VAL A 1 95 ? 1.181 23.813 53.585 1.00 29.26 95 VAL A CA 1
ATOM 709 C C . VAL A 1 95 ? 0.038 24.313 54.460 1.00 27.75 95 VAL A C 1
ATOM 710 O O . VAL A 1 95 ? -1.120 24.265 54.063 1.00 27.71 95 VAL A O 1
ATOM 714 N N . LYS A 1 96 ? 0.368 24.799 55.647 1.00 27.37 96 LYS A N 1
ATOM 715 C CA . LYS A 1 96 ? -0.642 25.294 56.571 1.00 27.16 96 LYS A CA 1
ATOM 716 C C . LYS A 1 96 ? -1.467 26.439 55.982 1.00 32.56 96 LYS A C 1
ATOM 717 O O . LYS A 1 96 ? -2.675 26.539 56.197 1.00 27.88 96 LYS A O 1
ATOM 723 N N . HIS A 1 97 ? -0.804 27.296 55.225 1.00 27.19 97 HIS A N 1
ATOM 724 C CA . HIS A 1 97 ? -1.455 28.462 54.658 1.00 25.54 97 HIS A CA 1
ATOM 725 C C . HIS A 1 97 ? -1.777 28.348 53.175 1.00 26.75 97 HIS A C 1
ATOM 726 O O . HIS A 1 97 ? -2.157 29.341 52.546 1.00 26.92 97 HIS A O 1
ATOM 733 N N . GLU A 1 98 ? -1.656 27.140 52.626 1.00 28.48 98 GLU A N 1
ATOM 734 C CA . GLU A 1 98 ? -1.897 26.910 51.197 1.00 27.97 98 GLU A CA 1
ATOM 735 C C . GLU A 1 98 ? -3.203 27.454 50.621 1.00 26.20 98 GLU A C 1
ATOM 736 O O . GLU A 1 98 ? -3.229 27.977 49.510 1.00 22.98 98 GLU A O 1
ATOM 742 N N . THR A 1 99 ? -4.294 27.322 51.356 1.00 25.44 99 THR A N 1
ATOM 743 C CA . THR A 1 99 ? -5.567 27.800 50.833 1.00 25.18 99 THR A CA 1
ATOM 744 C C . THR A 1 99 ? -5.570 29.311 50.651 1.00 23.58 99 THR A C 1
ATOM 745 O O . THR A 1 99 ? -6.010 29.831 49.618 1.00 22.80 99 THR A O 1
ATOM 749 N N . LYS A 1 100 ? -5.052 30.013 51.650 1.00 23.52 100 LYS A N 1
ATOM 750 C CA . LYS A 1 100 ? -4.988 31.475 51.632 1.00 21.89 100 LYS A CA 1
ATOM 751 C C . LYS A 1 100 ? -4.049 31.955 50.530 1.00 22.82 100 LYS A C 1
ATOM 752 O O . LYS A 1 100 ? -4.317 32.945 49.841 1.00 18.90 100 LYS A O 1
ATOM 758 N N . ILE A 1 101 ? -2.948 31.231 50.379 1.00 22.71 101 ILE A N 1
ATOM 759 C CA . ILE A 1 101 ? -1.942 31.531 49.375 1.00 22.31 101 ILE A CA 1
ATOM 760 C C . ILE A 1 101 ? -2.508 31.344 47.979 1.00 21.41 101 ILE A C 1
ATOM 761 O O . ILE A 1 101 ? -2.390 32.232 47.135 1.00 20.85 101 ILE A O 1
ATOM 766 N N . PHE A 1 102 ? -3.137 30.199 47.726 1.00 20.70 102 PHE A N 1
ATOM 767 C CA . PHE A 1 102 ? -3.683 29.986 46.400 1.00 22.32 102 PHE A CA 1
ATOM 768 C C . PHE A 1 102 ? -4.814 30.950 46.048 1.00 25.15 102 PHE A C 1
ATOM 769 O O . PHE A 1 102 ? -4.946 31.355 44.890 1.00 23.84 102 PHE A O 1
ATOM 777 N N . GLU A 1 103 ? -5.650 31.298 47.018 1.00 21.22 103 GLU A N 1
ATOM 778 C CA . GLU A 1 103 ? -6.728 32.252 46.735 1.00 19.91 103 GLU A CA 1
ATOM 779 C C . GLU A 1 103 ? -6.061 33.541 46.224 1.00 22.66 103 GLU A C 1
ATOM 780 O O . GLU A 1 103 ? -6.535 34.166 45.266 1.00 20.76 103 GLU A O 1
ATOM 786 N N . ALA A 1 104 ? -4.950 33.918 46.861 1.00 19.22 104 ALA A N 1
ATOM 787 C CA . ALA A 1 104 ? -4.197 35.119 46.483 1.00 21.79 104 ALA A CA 1
ATOM 788 C C . ALA A 1 104 ? -3.579 34.947 45.101 1.00 22.29 104 ALA A C 1
ATOM 789 O O . ALA A 1 104 ? -3.642 35.852 44.274 1.00 20.16 104 ALA A O 1
ATOM 791 N N . VAL A 1 105 ? -2.980 33.785 44.857 1.00 19.42 105 VAL A N 1
ATOM 792 C CA . VAL A 1 105 ? -2.375 33.507 43.559 1.00 22.09 105 VAL A CA 1
ATOM 793 C C . VAL A 1 105 ? -3.460 33.504 42.479 1.00 22.98 105 VAL A C 1
ATOM 794 O O . VAL A 1 105 ? -3.295 34.112 41.425 1.00 25.81 105 VAL A O 1
ATOM 798 N N . LYS A 1 106 ? -4.582 32.842 42.758 1.00 21.59 106 LYS A N 1
ATOM 799 C CA . LYS A 1 106 ? -5.686 32.771 41.800 1.00 24.47 106 LYS A CA 1
ATOM 800 C C . LYS A 1 106 ? -6.157 34.143 41.326 1.00 24.28 106 LYS A C 1
ATOM 801 O O . LYS A 1 106 ? -6.302 34.370 40.126 1.00 23.17 106 LYS A O 1
ATOM 807 N N . GLN A 1 107 ? -6.377 35.056 42.265 1.00 27.55 107 GLN A N 1
ATOM 808 C CA . GLN A 1 107 ? -6.858 36.392 41.929 1.00 28.42 107 GLN A CA 1
ATOM 809 C C . GLN A 1 107 ? -5.822 37.309 41.271 1.00 25.47 107 GLN A C 1
ATOM 810 O O . GLN A 1 107 ? -6.102 37.965 40.265 1.00 23.61 107 GLN A O 1
ATOM 816 N N . GLU A 1 108 ? -4.631 37.357 41.847 1.00 22.63 108 GLU A N 1
ATOM 817 C CA . GLU A 1 108 ? -3.581 38.232 41.333 1.00 25.55 108 GLU A CA 1
ATOM 818 C C . GLU A 1 108 ? -3.013 37.851 39.970 1.00 24.33 108 GLU A C 1
ATOM 819 O O . GLU A 1 108 ? -2.639 38.716 39.179 1.00 24.86 108 GLU A O 1
ATOM 825 N N . PHE A 1 109 ? -2.950 36.561 39.685 1.00 22.68 109 PHE A N 1
ATOM 826 C CA . PHE A 1 109 ? -2.357 36.117 38.432 1.00 23.15 109 PHE A CA 1
ATOM 827 C C . PHE A 1 109 ? -3.309 35.748 37.296 1.00 26.38 109 PHE A C 1
ATOM 828 O O . PHE A 1 109 ? -2.873 35.205 36.281 1.00 23.21 109 PHE A O 1
ATOM 836 N N . GLU A 1 110 ? -4.593 36.068 37.446 1.00 25.27 110 GLU A N 1
ATOM 837 C CA . GLU A 1 110 ? -5.587 35.736 36.429 1.00 26.28 110 GLU A CA 1
ATOM 838 C C . GLU A 1 110 ? -5.235 36.202 35.015 1.00 21.55 110 GLU A C 1
ATOM 839 O O . GLU A 1 110 ? -5.542 35.529 34.044 1.00 25.43 110 GLU A O 1
ATOM 845 N N . ASP A 1 111 ? -4.590 37.352 34.901 1.00 20.70 111 ASP A N 1
ATOM 846 C CA . ASP A 1 111 ? -4.240 37.886 33.596 1.00 25.99 111 ASP A CA 1
ATOM 847 C C . ASP A 1 111 ? -2.794 37.634 33.194 1.00 27.59 111 ASP A C 1
ATOM 848 O O . ASP A 1 111 ? -2.341 38.183 32.187 1.00 25.14 111 ASP A O 1
ATOM 853 N N . ARG A 1 112 ? -2.078 36.809 33.961 1.00 24.80 112 ARG A N 1
ATOM 854 C CA . ARG A 1 112 ? -0.667 36.522 33.674 1.00 20.98 112 ARG A CA 1
ATOM 855 C C . ARG A 1 112 ? -0.413 35.485 32.573 1.00 22.37 112 ARG A C 1
ATOM 856 O O . ARG A 1 112 ? -1.229 34.601 32.327 1.00 23.90 112 ARG A O 1
ATOM 864 N N . ASP A 1 113 ? 0.732 35.612 31.905 1.00 19.76 113 ASP A N 1
ATOM 865 C CA . ASP A 1 113 ? 1.128 34.683 30.857 1.00 15.82 113 ASP A CA 1
ATOM 866 C C . ASP A 1 113 ? 2.084 33.638 31.413 1.00 15.05 113 ASP A C 1
ATOM 867 O O . ASP A 1 113 ? 2.137 32.500 30.937 1.00 15.62 113 ASP A O 1
ATOM 872 N N . PHE A 1 114 ? 2.858 34.039 32.410 1.00 17.49 114 PHE A N 1
ATOM 873 C CA . PHE A 1 114 ? 3.875 33.153 32.973 1.00 15.01 114 PHE A CA 1
ATOM 874 C C . PHE A 1 114 ? 4.243 33.603 34.374 1.00 14.34 114 PHE A C 1
ATOM 875 O O . PHE A 1 114 ? 4.382 34.807 34.632 1.00 15.33 114 PHE A O 1
ATOM 883 N N . ILE A 1 115 ? 4.394 32.639 35.281 1.00 11.26 115 ILE A N 1
ATOM 884 C CA . ILE A 1 115 ? 4.743 32.936 36.672 1.00 13.77 115 ILE A CA 1
ATOM 885 C C . ILE A 1 115 ? 6.153 32.457 37.041 1.00 14.23 115 ILE A C 1
ATOM 886 O O . ILE A 1 115 ? 6.546 31.335 36.705 1.00 14.17 115 ILE A O 1
ATOM 891 N N . TRP A 1 116 ? 6.910 33.316 37.722 1.00 14.91 116 TRP A N 1
ATOM 892 C CA . TRP A 1 116 ? 8.254 32.970 38.179 1.00 17.33 116 TRP A CA 1
ATOM 893 C C . TRP A 1 116 ? 8.216 32.707 39.680 1.00 13.07 116 TRP A C 1
ATOM 894 O O . TRP A 1 116 ? 7.975 33.637 40.445 1.00 12.70 116 TRP A O 1
ATOM 905 N N . ILE A 1 117 ? 8.435 31.466 40.111 1.00 16.14 117 ILE A N 1
ATOM 906 C CA . ILE A 1 117 ? 8.475 31.191 41.551 1.00 14.29 117 ILE A CA 1
ATOM 907 C C . ILE A 1 117 ? 9.885 31.674 41.857 1.00 14.46 117 ILE A C 1
ATOM 908 O O . ILE A 1 117 ? 10.873 31.109 41.364 1.00 16.68 117 ILE A O 1
ATOM 913 N N . THR A 1 118 ? 9.965 32.726 42.665 1.00 10.25 118 THR A N 1
ATOM 914 C CA . THR A 1 118 ? 11.233 33.392 42.966 1.00 7.84 118 THR A CA 1
ATOM 915 C C . THR A 1 118 ? 11.723 33.051 44.359 1.00 12.74 118 THR A C 1
ATOM 916 O O . THR A 1 118 ? 11.019 33.265 45.349 1.00 14.14 118 THR A O 1
ATOM 920 N N . CYS A 1 119 ? 12.943 32.541 44.441 1.00 15.35 119 CYS A N 1
ATOM 921 C CA . CYS A 1 119 ? 13.436 32.098 45.732 1.00 18.29 119 CYS A CA 1
ATOM 922 C C . CYS A 1 119 ? 14.943 32.131 45.879 1.00 20.27 119 CYS A C 1
ATOM 923 O O . CYS A 1 119 ? 15.685 31.763 44.958 1.00 20.47 119 CYS A O 1
ATOM 926 N N . GLY A 1 120 ? 15.402 32.589 47.037 1.00 19.47 120 GLY A N 1
ATOM 927 C CA . GLY A 1 120 ? 16.830 32.609 47.289 1.00 21.18 120 GLY A CA 1
ATOM 928 C C . GLY A 1 120 ? 17.114 31.262 47.919 1.00 17.65 120 GLY A C 1
ATOM 929 O O . GLY A 1 120 ? 16.641 30.996 49.013 1.00 20.28 120 GLY A O 1
ATOM 930 N N . LEU A 1 121 ? 17.875 30.409 47.243 1.00 14.44 121 LEU A N 1
ATOM 931 C CA . LEU A 1 121 ? 18.150 29.081 47.782 1.00 19.78 121 LEU A CA 1
ATOM 932 C C . LEU A 1 121 ? 19.119 29.133 48.950 1.00 17.66 121 LEU A C 1
ATOM 933 O O . LEU A 1 121 ? 20.144 29.796 48.884 1.00 19.68 121 LEU A O 1
ATOM 938 N N . GLY A 1 122 ? 18.770 28.447 50.028 1.00 18.51 122 GLY A N 1
ATOM 939 C CA . GLY A 1 122 ? 19.629 28.441 51.188 1.00 17.98 122 GLY A CA 1
ATOM 940 C C . GLY A 1 122 ? 18.917 28.759 52.487 1.00 19.39 122 GLY A C 1
ATOM 941 O O . GLY A 1 122 ? 19.319 28.269 53.537 1.00 20.44 122 GLY A O 1
ATOM 942 N N . GLY A 1 123 ? 17.871 29.580 52.419 1.00 18.46 123 GLY A N 1
ATOM 943 C CA . GLY A 1 123 ? 17.123 29.945 53.610 1.00 21.56 123 GLY A CA 1
ATOM 944 C C . GLY A 1 123 ? 16.191 28.870 54.135 1.00 24.41 123 GLY A C 1
ATOM 945 O O . GLY A 1 123 ? 16.201 27.731 53.663 1.00 24.27 123 GLY A O 1
ATOM 946 N N . GLY A 1 124 ? 15.379 29.235 55.122 1.00 21.42 124 GLY A N 1
ATOM 947 C CA . GLY A 1 124 ? 14.453 28.278 55.705 1.00 23.15 124 GLY A CA 1
ATOM 948 C C . GLY A 1 124 ? 13.080 28.360 55.069 1.00 23.75 124 GLY A C 1
ATOM 949 O O . GLY A 1 124 ? 12.589 27.388 54.496 1.00 22.20 124 GLY A O 1
ATOM 950 N N . THR A 1 125 ? 12.473 29.539 55.157 1.00 21.46 125 THR A N 1
ATOM 951 C CA . THR A 1 125 ? 11.142 29.774 54.612 1.00 25.61 125 THR A CA 1
ATOM 952 C C . THR A 1 125 ? 11.035 29.530 53.109 1.00 21.85 125 THR A C 1
ATOM 953 O O . THR A 1 125 ? 10.233 28.711 52.658 1.00 21.23 125 THR A O 1
ATOM 957 N N . GLY A 1 126 ? 11.842 30.258 52.339 1.00 19.22 126 GLY A N 1
ATOM 958 C CA . GLY A 1 126 ? 11.797 30.137 50.891 1.00 19.41 126 GLY A CA 1
ATOM 959 C C . GLY A 1 126 ? 12.116 28.758 50.377 1.00 20.32 126 GLY A C 1
ATOM 960 O O . GLY A 1 126 ? 11.330 28.141 49.662 1.00 18.74 126 GLY A O 1
ATOM 961 N N . THR A 1 127 ? 13.287 28.269 50.749 1.00 25.43 127 THR A N 1
ATOM 962 C CA . THR A 1 127 ? 13.738 26.956 50.324 1.00 21.69 127 THR A CA 1
ATOM 963 C C . THR A 1 127 ? 12.733 25.901 50.755 1.00 21.10 127 THR A C 1
ATOM 964 O O . THR A 1 127 ? 12.377 25.003 49.983 1.00 19.58 127 THR A O 1
ATOM 968 N N . GLY A 1 128 ? 12.268 26.025 51.993 1.00 21.67 128 GLY A N 1
ATOM 969 C CA . GLY A 1 128 ? 11.327 25.064 52.522 1.00 18.78 128 GLY A CA 1
ATOM 970 C C . GLY A 1 128 ? 10.017 25.009 51.767 1.00 22.77 128 GLY A C 1
ATOM 971 O O . GLY A 1 128 ? 9.483 23.926 51.524 1.00 22.91 128 GLY A O 1
ATOM 972 N N . ALA A 1 129 ? 9.501 26.177 51.394 1.00 19.81 129 ALA A N 1
ATOM 973 C CA . ALA A 1 129 ? 8.232 26.269 50.675 1.00 22.16 129 ALA A CA 1
ATOM 974 C C . ALA A 1 129 ? 8.321 25.976 49.182 1.00 20.80 129 ALA A C 1
ATOM 975 O O . ALA A 1 129 ? 7.309 25.659 48.554 1.00 21.80 129 ALA A O 1
ATOM 977 N N . LEU A 1 130 ? 9.520 26.082 48.618 1.00 19.44 130 LEU A N 1
ATOM 978 C CA . LEU A 1 130 ? 9.704 25.901 47.174 1.00 16.25 130 LEU A CA 1
ATOM 979 C C . LEU A 1 130 ? 9.017 24.718 46.489 1.00 15.31 130 LEU A C 1
ATOM 980 O O . LEU A 1 130 ? 8.267 24.911 45.545 1.00 16.56 130 LEU A O 1
ATOM 985 N N . LEU A 1 131 ? 9.272 23.497 46.941 1.00 15.45 131 LEU A N 1
ATOM 986 C CA . LEU A 1 131 ? 8.660 22.341 46.291 1.00 17.05 131 LEU A CA 1
ATOM 987 C C . LEU A 1 131 ? 7.139 22.355 46.383 1.00 17.70 131 LEU A C 1
ATOM 988 O O . LEU A 1 131 ? 6.455 22.004 45.427 1.00 19.21 131 LEU A O 1
ATOM 993 N N . LYS A 1 132 ? 6.622 22.776 47.530 1.00 18.96 132 LYS A N 1
ATOM 994 C CA . LYS A 1 132 ? 5.186 22.859 47.738 1.00 23.03 132 LYS A CA 1
ATOM 995 C C . LYS A 1 132 ? 4.577 23.897 46.801 1.00 18.81 132 LYS A C 1
ATOM 996 O O . LYS A 1 132 ? 3.506 23.688 46.242 1.00 22.05 132 LYS A O 1
ATOM 1002 N N . ALA A 1 133 ? 5.268 25.019 46.629 1.00 17.82 133 ALA A N 1
ATOM 1003 C CA . ALA A 1 133 ? 4.795 26.076 45.749 1.00 9.81 133 ALA A CA 1
ATOM 1004 C C . ALA A 1 133 ? 4.744 25.574 44.312 1.00 12.61 133 ALA A C 1
ATOM 1005 O O . ALA A 1 133 ? 3.816 25.884 43.566 1.00 15.61 133 ALA A O 1
ATOM 1007 N N . ILE A 1 134 ? 5.743 24.789 43.930 1.00 13.46 134 ILE A N 1
ATOM 1008 C CA . ILE A 1 134 ? 5.806 24.197 42.596 1.00 17.91 134 ILE A CA 1
ATOM 1009 C C . ILE A 1 134 ? 4.640 23.229 42.383 1.00 24.19 134 ILE A C 1
ATOM 1010 O O . ILE A 1 134 ? 4.045 23.187 41.304 1.00 18.08 134 ILE A O 1
ATOM 1015 N N . GLU A 1 135 ? 4.313 22.454 43.413 1.00 21.69 135 GLU A N 1
ATOM 1016 C CA . GLU A 1 135 ? 3.219 21.488 43.295 1.00 25.00 135 GLU A CA 1
ATOM 1017 C C . GLU A 1 135 ? 1.919 22.230 43.136 1.00 21.39 135 GLU A C 1
ATOM 1018 O O . GLU A 1 135 ? 1.060 21.829 42.352 1.00 20.95 135 GLU A O 1
ATOM 1024 N N . MET A 1 136 ? 1.779 23.324 43.883 1.00 25.23 136 MET A N 1
ATOM 1025 C CA . MET A 1 136 ? 0.576 24.138 43.823 1.00 20.05 136 MET A CA 1
ATOM 1026 C C . MET A 1 136 ? 0.343 24.674 42.419 1.00 17.25 136 MET A C 1
ATOM 1027 O O . MET A 1 136 ? -0.734 24.490 41.852 1.00 24.03 136 MET A O 1
ATOM 1032 N N . LEU A 1 137 ? 1.345 25.341 41.850 1.00 18.43 137 LEU A N 1
ATOM 1033 C CA . LEU A 1 137 ? 1.174 25.900 40.521 1.00 15.83 137 LEU A CA 1
ATOM 1034 C C . LEU A 1 137 ? 0.991 24.810 39.493 1.00 20.26 137 LEU A C 1
ATOM 1035 O O . LEU A 1 137 ? 0.249 24.981 38.531 1.00 19.04 137 LEU A O 1
ATOM 1040 N N . TYR A 1 138 ? 1.664 23.685 39.701 1.00 19.39 138 TYR A N 1
ATOM 1041 C CA . TYR A 1 138 ? 1.580 22.584 38.757 1.00 16.58 138 TYR A CA 1
ATOM 1042 C C . TYR A 1 138 ? 0.182 21.968 38.803 1.00 20.94 138 TYR A C 1
ATOM 1043 O O . TYR A 1 138 ? -0.455 21.782 37.770 1.00 18.31 138 TYR A O 1
ATOM 1052 N N . GLU A 1 139 ? -0.301 21.697 40.009 1.00 21.54 139 GLU A N 1
ATOM 1053 C CA . GLU A 1 139 ? -1.627 21.112 40.194 1.00 25.93 139 GLU A CA 1
ATOM 1054 C C . GLU A 1 139 ? -2.753 21.939 39.567 1.00 26.04 139 GLU A C 1
ATOM 1055 O O . GLU A 1 139 ? -3.746 21.386 39.077 1.00 22.75 139 GLU A O 1
ATOM 1061 N N . HIS A 1 140 ? -2.590 23.260 39.581 1.00 22.07 140 HIS A N 1
ATOM 1062 C CA . HIS A 1 140 ? -3.582 24.179 39.030 1.00 19.33 140 HIS A CA 1
ATOM 1063 C C . HIS A 1 140 ? -3.286 24.612 37.591 1.00 20.90 140 HIS A C 1
ATOM 1064 O O . HIS A 1 140 ? -3.877 25.563 37.065 1.00 18.47 140 HIS A O 1
ATOM 1071 N N . ASP A 1 141 ? -2.359 23.891 36.971 1.00 18.85 141 ASP A N 1
ATOM 1072 C CA . ASP A 1 141 ? -1.969 24.075 35.579 1.00 22.37 141 ASP A CA 1
ATOM 1073 C C . ASP A 1 141 ? -1.495 25.459 35.126 1.00 19.51 141 ASP A C 1
ATOM 1074 O O . ASP A 1 141 ? -1.819 25.908 34.027 1.00 18.18 141 ASP A O 1
ATOM 1079 N N . TYR A 1 142 ? -0.710 26.138 35.958 1.00 18.94 142 TYR A N 1
ATOM 1080 C CA . TYR A 1 142 ? -0.170 27.435 35.552 1.00 16.45 142 TYR A CA 1
ATOM 1081 C C . TYR A 1 142 ? 1.065 27.202 34.688 1.00 19.85 142 TYR A C 1
ATOM 1082 O O . TYR A 1 142 ? 1.703 26.152 34.766 1.00 24.64 142 TYR A O 1
ATOM 1091 N N . ASN A 1 143 ? 1.393 28.181 33.856 1.00 20.12 143 ASN A N 1
ATOM 1092 C CA . ASN A 1 143 ? 2.609 28.128 33.049 1.00 21.31 143 ASN A CA 1
ATOM 1093 C C . ASN A 1 143 ? 3.616 28.797 33.985 1.00 18.39 143 ASN A C 1
ATOM 1094 O O . ASN A 1 143 ? 3.473 29.984 34.288 1.00 17.13 143 ASN A O 1
ATOM 1099 N N . PHE A 1 144 ? 4.612 28.065 34.474 1.00 16.85 144 PHE A N 1
ATOM 1100 C CA . PHE A 1 144 ? 5.545 28.704 35.389 1.00 17.34 144 PHE A CA 1
ATOM 1101 C C . PHE A 1 144 ? 6.981 28.203 35.294 1.00 15.93 144 PHE A C 1
ATOM 1102 O O . PHE A 1 144 ? 7.257 27.160 34.713 1.00 15.27 144 PHE A O 1
ATOM 1110 N N . GLY A 1 145 ? 7.886 28.986 35.863 1.00 16.72 145 GLY A N 1
ATOM 1111 C CA . GLY A 1 145 ? 9.294 28.633 35.879 1.00 14.52 145 GLY A CA 1
ATOM 1112 C C . GLY A 1 145 ? 9.830 29.006 37.240 1.00 14.01 145 GLY A C 1
ATOM 1113 O O . GLY A 1 145 ? 9.068 29.417 38.112 1.00 17.50 145 GLY A O 1
ATOM 1114 N N . LEU A 1 146 ? 11.138 28.875 37.422 1.00 11.42 146 LEU A N 1
ATOM 1115 C CA . LEU A 1 146 ? 11.780 29.191 38.692 1.00 16.25 146 LEU A CA 1
ATOM 1116 C C . LEU A 1 146 ? 12.839 30.282 38.496 1.00 15.61 146 LEU A C 1
ATOM 1117 O O . LEU A 1 146 ? 13.613 30.242 37.536 1.00 15.57 146 LEU A O 1
ATOM 1122 N N . LEU A 1 147 ? 12.859 31.258 39.397 1.00 10.86 147 LEU A N 1
ATOM 1123 C CA . LEU A 1 147 ? 13.860 32.341 39.358 1.00 12.89 147 LEU A CA 1
ATOM 1124 C C . LEU A 1 147 ? 14.596 32.122 40.676 1.00 13.78 147 LEU A C 1
ATOM 1125 O O . LEU A 1 147 ? 14.091 32.483 41.733 1.00 13.89 147 LEU A O 1
ATOM 1130 N N . LEU A 1 148 ? 15.776 31.509 40.612 1.00 11.53 148 LEU A N 1
ATOM 1131 C CA . LEU A 1 148 ? 16.506 31.132 41.825 1.00 14.60 148 LEU A CA 1
ATOM 1132 C C . LEU A 1 148 ? 17.917 31.660 42.016 1.00 13.37 148 LEU A C 1
ATOM 1133 O O . LEU A 1 148 ? 18.709 31.658 41.078 1.00 14.91 148 LEU A O 1
ATOM 1138 N N . THR A 1 149 ? 18.249 32.086 43.233 1.00 12.52 149 THR A N 1
ATOM 1139 C CA . THR A 1 149 ? 19.628 32.512 43.484 1.00 14.23 149 THR A CA 1
ATOM 1140 C C . THR A 1 149 ? 20.392 31.386 44.186 1.00 17.26 149 THR A C 1
ATOM 1141 O O . THR A 1 149 ? 19.803 30.585 44.923 1.00 17.17 149 THR A O 1
ATOM 1145 N N . LEU A 1 150 ? 21.695 31.307 43.924 1.00 12.93 150 LEU A N 1
ATOM 1146 C CA . LEU A 1 150 ? 22.576 30.328 44.576 1.00 16.36 150 LEU A CA 1
ATOM 1147 C C . LEU A 1 150 ? 23.412 31.176 45.545 1.00 18.57 150 LEU A C 1
ATOM 1148 O O . LEU A 1 150 ? 23.908 32.231 45.169 1.00 13.99 150 LEU A O 1
ATOM 1153 N N . PRO A 1 151 ? 23.604 30.702 46.787 1.00 19.09 151 PRO A N 1
ATOM 1154 C CA . PRO A 1 151 ? 24.369 31.410 47.824 1.00 17.99 151 PRO A CA 1
ATOM 1155 C C . PRO A 1 151 ? 25.897 31.514 47.663 1.00 15.13 151 PRO A C 1
ATOM 1156 O O . PRO A 1 151 ? 26.509 30.697 46.987 1.00 20.37 151 PRO A O 1
ATOM 1160 N N . ARG A 1 152 ? 26.495 32.527 48.307 1.00 15.89 152 ARG A N 1
ATOM 1161 C CA . ARG A 1 152 ? 27.962 32.731 48.303 1.00 16.05 152 ARG A CA 1
ATOM 1162 C C . ARG A 1 152 ? 28.559 31.804 49.355 1.00 16.11 152 ARG A C 1
ATOM 1163 O O . ARG A 1 152 ? 27.894 31.485 50.358 1.00 17.15 152 ARG A O 1
ATOM 1171 N N . ASP A 1 153 ? 29.817 31.408 49.165 1.00 15.86 153 ASP A N 1
ATOM 1172 C CA . ASP A 1 153 ? 30.480 30.528 50.129 1.00 16.92 153 ASP A CA 1
ATOM 1173 C C . ASP A 1 153 ? 30.425 31.021 51.581 1.00 14.01 153 ASP A C 1
ATOM 1174 O O . ASP A 1 153 ? 30.208 30.225 52.484 1.00 18.10 153 ASP A O 1
ATOM 1179 N N . ALA A 1 154 ? 30.600 32.327 51.795 1.00 13.59 154 ALA A N 1
ATOM 1180 C CA . ALA A 1 154 ? 30.594 32.915 53.142 1.00 18.59 154 ALA A CA 1
ATOM 1181 C C . ALA A 1 154 ? 29.319 32.650 53.941 1.00 19.59 154 ALA A C 1
ATOM 1182 O O . ALA A 1 154 ? 29.328 32.740 55.170 1.00 18.14 154 ALA A O 1
ATOM 1184 N N . GLU A 1 155 ? 28.230 32.306 53.251 1.00 15.25 155 GLU A N 1
ATOM 1185 C CA . GLU A 1 155 ? 26.971 32.015 53.932 1.00 18.51 155 GLU A CA 1
ATOM 1186 C C . GLU A 1 155 ? 27.090 30.739 54.775 1.00 18.10 155 GLU A C 1
ATOM 1187 O O . GLU A 1 155 ? 26.252 30.455 55.634 1.00 22.20 155 GLU A O 1
ATOM 1193 N N . ALA A 1 156 ? 28.150 29.981 54.500 1.00 20.79 156 ALA A N 1
ATOM 1194 C CA . ALA A 1 156 ? 28.505 28.783 55.245 1.00 20.46 156 ALA A CA 1
ATOM 1195 C C . ALA A 1 156 ? 27.667 27.523 55.095 1.00 21.34 156 ALA A C 1
ATOM 1196 O O . ALA A 1 156 ? 26.663 27.492 54.376 1.00 19.87 156 ALA A O 1
ATOM 1198 N N . LEU A 1 157 ? 28.106 26.484 55.803 1.00 19.57 157 LEU A N 1
ATOM 1199 C CA . LEU A 1 157 ? 27.523 25.145 55.744 1.00 17.62 157 LEU A CA 1
ATOM 1200 C C . LEU A 1 157 ? 26.014 24.909 55.639 1.00 20.99 157 LEU A C 1
ATOM 1201 O O . LEU A 1 157 ? 25.552 24.309 54.676 1.00 22.23 157 LEU A O 1
ATOM 1206 N N . LYS A 1 158 ? 25.239 25.350 56.621 1.00 15.87 158 LYS A N 1
ATOM 1207 C CA . LYS A 1 158 ? 23.798 25.099 56.580 1.00 17.52 158 LYS A CA 1
ATOM 1208 C C . LYS A 1 158 ? 23.097 25.665 55.345 1.00 18.02 158 LYS A C 1
ATOM 1209 O O . LYS A 1 158 ? 22.308 24.971 54.700 1.00 17.19 158 LYS A O 1
ATOM 1215 N N . VAL A 1 159 ? 23.381 26.922 55.022 1.00 12.95 159 VAL A N 1
ATOM 1216 C CA . VAL A 1 159 ? 22.779 27.564 53.859 1.00 17.40 159 VAL A CA 1
ATOM 1217 C C . VAL A 1 159 ? 23.199 26.860 52.572 1.00 17.75 159 VAL A C 1
ATOM 1218 O O . VAL A 1 159 ? 22.378 26.684 51.679 1.00 19.49 159 VAL A O 1
ATOM 1222 N N . LEU A 1 160 ? 24.462 26.436 52.481 1.00 17.82 160 LEU A N 1
ATOM 1223 C CA . LEU A 1 160 ? 24.936 25.730 51.285 1.00 18.11 160 LEU A CA 1
ATOM 1224 C C . LEU A 1 160 ? 24.263 24.358 51.149 1.00 17.85 160 LEU A C 1
ATOM 1225 O O . LEU A 1 160 ? 23.913 23.944 50.046 1.00 16.17 160 LEU A O 1
ATOM 1230 N N . GLU A 1 161 ? 24.081 23.648 52.263 1.00 17.40 161 GLU A N 1
ATOM 1231 C CA . GLU A 1 161 ? 23.418 22.341 52.221 1.00 16.87 161 GLU A CA 1
ATOM 1232 C C . GLU A 1 161 ? 21.951 22.536 51.862 1.00 15.12 161 GLU A C 1
ATOM 1233 O O . GLU A 1 161 ? 21.383 21.759 51.087 1.00 22.68 161 GLU A O 1
ATOM 1239 N N . ASN A 1 162 ? 21.329 23.566 52.424 1.00 17.65 162 ASN A N 1
ATOM 1240 C CA . ASN A 1 162 ? 19.924 23.840 52.124 1.00 19.01 162 ASN A CA 1
ATOM 1241 C C . ASN A 1 162 ? 19.730 24.022 50.615 1.00 22.65 162 ASN A C 1
ATOM 1242 O O . ASN A 1 162 ? 18.803 23.448 50.009 1.00 18.74 162 ASN A O 1
ATOM 1247 N N . ALA A 1 163 ? 20.612 24.822 50.015 1.00 16.96 163 ALA A N 1
ATOM 1248 C CA . ALA A 1 163 ? 20.553 25.115 48.581 1.00 18.90 163 ALA A CA 1
ATOM 1249 C C . ALA A 1 163 ? 20.823 23.885 47.718 1.00 20.00 163 ALA A C 1
ATOM 1250 O O . ALA A 1 163 ? 20.114 23.624 46.739 1.00 18.87 163 ALA A O 1
ATOM 1252 N N . THR A 1 164 ? 21.860 23.144 48.088 1.00 22.22 164 THR A N 1
ATOM 1253 C CA . THR A 1 164 ? 22.258 21.935 47.383 1.00 21.98 164 THR A CA 1
ATOM 1254 C C . THR A 1 164 ? 21.121 20.917 47.351 1.00 23.45 164 THR A C 1
ATOM 1255 O O . THR A 1 164 ? 20.850 20.294 46.321 1.00 22.66 164 THR A O 1
ATOM 1259 N N . SER A 1 165 ? 20.467 20.753 48.493 1.00 25.41 165 SER A N 1
ATOM 1260 C CA . SER A 1 165 ? 19.354 19.828 48.627 1.00 29.62 165 SER A CA 1
ATOM 1261 C C . SER A 1 165 ? 18.206 20.118 47.657 1.00 28.01 165 SER A C 1
ATOM 1262 O O . SER A 1 165 ? 17.697 19.207 46.993 1.00 26.50 165 SER A O 1
ATOM 1265 N N . ARG A 1 166 ? 17.785 21.379 47.580 1.00 25.53 166 ARG A N 1
ATOM 1266 C CA . ARG A 1 166 ? 16.674 21.739 46.699 1.00 26.75 166 ARG A CA 1
ATOM 1267 C C . ARG A 1 166 ? 17.032 21.747 45.228 1.00 19.14 166 ARG A C 1
ATOM 1268 O O . ARG A 1 166 ? 16.241 21.334 44.387 1.00 21.81 166 ARG A O 1
ATOM 1276 N N . ILE A 1 167 ? 18.225 22.237 44.926 1.00 18.91 167 ILE A N 1
ATOM 1277 C CA . ILE A 1 167 ? 18.682 22.320 43.555 1.00 20.29 167 ILE A CA 1
ATOM 1278 C C . ILE A 1 167 ? 18.675 20.925 42.952 1.00 23.58 167 ILE A C 1
ATOM 1279 O O . ILE A 1 167 ? 18.285 20.725 41.796 1.00 18.33 167 ILE A O 1
ATOM 1284 N N . ARG A 1 168 ? 19.088 19.961 43.761 1.00 20.52 168 ARG A N 1
ATOM 1285 C CA . ARG A 1 168 ? 19.144 18.568 43.337 1.00 25.47 168 ARG A CA 1
ATOM 1286 C C . ARG A 1 168 ? 17.746 18.051 42.985 1.00 22.71 168 ARG A C 1
ATOM 1287 O O . ARG A 1 168 ? 17.543 17.447 41.926 1.00 19.54 168 ARG A O 1
ATOM 1295 N N . SER A 1 169 ? 16.797 18.286 43.888 1.00 22.94 169 SER A N 1
ATOM 1296 C CA . SER A 1 169 ? 15.406 17.864 43.724 1.00 25.06 169 SER A CA 1
ATOM 1297 C C . SER A 1 169 ? 14.748 18.564 42.538 1.00 26.03 169 SER A C 1
ATOM 1298 O O . SER A 1 169 ? 13.883 17.994 41.863 1.00 20.31 169 SER A O 1
ATOM 1301 N N . ILE A 1 170 ? 15.135 19.815 42.317 1.00 23.90 170 ILE A N 1
ATOM 1302 C CA . ILE A 1 170 ? 14.589 20.603 41.216 1.00 20.79 170 ILE A CA 1
ATOM 1303 C C . ILE A 1 170 ? 14.976 19.981 39.877 1.00 20.32 170 ILE A C 1
ATOM 1304 O O . ILE A 1 170 ? 14.127 19.716 39.003 1.00 20.43 170 ILE A O 1
ATOM 1309 N N . ALA A 1 171 ? 16.269 19.747 39.721 1.00 16.78 171 ALA A N 1
ATOM 1310 C CA . ALA A 1 171 ? 16.792 19.171 38.494 1.00 21.32 171 ALA A CA 1
ATOM 1311 C C . ALA A 1 171 ? 16.183 17.791 38.220 1.00 19.87 171 ALA A C 1
ATOM 1312 O O . ALA A 1 171 ? 15.885 17.456 37.084 1.00 21.32 171 ALA A O 1
ATOM 1314 N N . MET A 1 172 ? 15.986 16.993 39.261 1.00 21.64 172 MET A N 1
ATOM 1315 C CA . MET A 1 172 ? 15.397 15.663 39.081 1.00 27.53 172 MET A CA 1
ATOM 1316 C C . MET A 1 172 ? 13.968 15.768 38.533 1.00 29.88 172 MET A C 1
ATOM 1317 O O . MET A 1 172 ? 13.554 14.970 37.690 1.00 30.42 172 MET A O 1
ATOM 1322 N N . ASN A 1 173 ? 13.222 16.762 39.008 1.00 26.68 173 ASN A N 1
ATOM 1323 C CA . ASN A 1 173 ? 11.833 16.958 38.583 1.00 24.75 173 ASN A CA 1
ATOM 1324 C C . ASN A 1 173 ? 11.633 18.086 37.567 1.00 20.39 173 ASN A C 1
ATOM 1325 O O . ASN A 1 173 ? 10.505 18.529 37.355 1.00 16.09 173 ASN A O 1
ATOM 1330 N N . GLN A 1 174 ? 12.706 18.533 36.927 1.00 18.37 174 GLN A N 1
ATOM 1331 C CA . GLN A 1 174 ? 12.597 19.667 36.001 1.00 19.38 174 GLN A CA 1
ATOM 1332 C C . GLN A 1 174 ? 11.625 19.545 34.837 1.00 18.78 174 GLN A C 1
ATOM 1333 O O . GLN A 1 174 ? 11.133 20.544 34.328 1.00 15.00 174 GLN A O 1
ATOM 1339 N N . GLU A 1 175 ? 11.340 18.329 34.403 1.00 18.57 175 GLU A N 1
ATOM 1340 C CA . GLU A 1 175 ? 10.428 18.163 33.281 1.00 20.20 175 GLU A CA 1
ATOM 1341 C C . GLU A 1 175 ? 9.000 18.601 33.609 1.00 17.65 175 GLU A C 1
ATOM 1342 O O . GLU A 1 175 ? 8.185 18.814 32.707 1.00 20.59 175 GLU A O 1
ATOM 1348 N N . ALA A 1 176 ? 8.714 18.770 34.898 1.00 18.61 176 ALA A N 1
ATOM 1349 C CA . ALA A 1 176 ? 7.381 19.156 35.336 1.00 18.14 176 ALA A CA 1
ATOM 1350 C C . ALA A 1 176 ? 7.043 20.633 35.151 1.00 21.22 176 ALA A C 1
ATOM 1351 O O . ALA A 1 176 ? 5.888 21.020 35.283 1.00 23.60 176 ALA A O 1
ATOM 1353 N N . PHE A 1 177 ? 8.035 21.460 34.833 1.00 18.65 177 PHE A N 1
ATOM 1354 C CA . PHE A 1 177 ? 7.766 22.878 34.668 1.00 18.98 177 PHE A CA 1
ATOM 1355 C C . PHE A 1 177 ? 8.700 23.593 33.685 1.00 21.80 177 PHE A C 1
ATOM 1356 O O . PHE A 1 177 ? 9.531 22.964 33.025 1.00 15.47 177 PHE A O 1
ATOM 1364 N N . GLY A 1 178 ? 8.537 24.910 33.594 1.00 13.76 178 GLY A N 1
ATOM 1365 C CA . GLY A 1 178 ? 9.337 25.717 32.685 1.00 15.41 178 GLY A CA 1
ATOM 1366 C C . GLY A 1 178 ? 10.769 26.002 33.082 1.00 15.92 178 GLY A C 1
ATOM 1367 O O . GLY A 1 178 ? 11.321 25.370 33.989 1.00 17.53 178 GLY A O 1
ATOM 1368 N N . SER A 1 179 ? 11.364 26.990 32.416 1.00 13.88 179 SER A N 1
ATOM 1369 C CA . SER A 1 179 ? 12.753 27.339 32.638 1.00 12.05 179 SER A CA 1
ATOM 1370 C C . SER A 1 179 ? 13.155 27.672 34.077 1.00 14.00 179 SER A C 1
ATOM 1371 O O . SER A 1 179 ? 12.356 28.179 34.879 1.00 16.08 179 SER A O 1
ATOM 1374 N N . ILE A 1 180 ? 14.414 27.375 34.372 1.00 13.62 180 ILE A N 1
ATOM 1375 C CA . ILE A 1 180 ? 15.021 27.610 35.675 1.00 11.84 180 ILE A CA 1
ATOM 1376 C C . ILE A 1 180 ? 16.091 28.684 35.436 1.00 13.76 180 ILE A C 1
ATOM 1377 O O . ILE A 1 180 ? 17.196 28.402 34.965 1.00 15.13 180 ILE A O 1
ATOM 1382 N N . VAL A 1 181 ? 15.741 29.927 35.736 1.00 13.11 181 VAL A N 1
ATOM 1383 C CA . VAL A 1 181 ? 16.666 31.037 35.549 1.00 14.82 181 VAL A CA 1
ATOM 1384 C C . VAL A 1 181 ? 17.476 31.134 36.822 1.00 15.86 181 VAL A C 1
ATOM 1385 O O . VAL A 1 181 ? 16.998 31.623 37.850 1.00 16.36 181 VAL A O 1
ATOM 1389 N N . LEU A 1 182 ? 18.702 30.629 36.744 1.00 20.44 182 LEU A N 1
ATOM 1390 C CA . LEU A 1 182 ? 19.615 30.623 37.875 1.00 17.42 182 LEU A CA 1
ATOM 1391 C C . LEU A 1 182 ? 20.375 31.924 37.986 1.00 16.53 182 LEU A C 1
ATOM 1392 O O . LEU A 1 182 ? 20.722 32.545 36.980 1.00 17.46 182 LEU A O 1
ATOM 1397 N N . ILE A 1 183 ? 20.614 32.341 39.226 1.00 17.15 183 ILE A N 1
ATOM 1398 C CA . ILE A 1 183 ? 21.340 33.576 39.515 1.00 17.20 183 ILE A CA 1
ATOM 1399 C C . ILE A 1 183 ? 22.459 33.183 40.472 1.00 18.84 183 ILE A C 1
ATOM 1400 O O . ILE A 1 183 ? 22.195 32.656 41.551 1.00 19.26 183 ILE A O 1
ATOM 1405 N N . ASP A 1 184 ? 23.703 33.423 40.077 1.00 18.65 184 ASP A N 1
ATOM 1406 C CA . ASP A 1 184 ? 24.831 33.082 40.927 1.00 19.32 184 ASP A CA 1
ATOM 1407 C C . ASP A 1 184 ? 25.187 34.312 41.753 1.00 19.10 184 ASP A C 1
ATOM 1408 O O . ASP A 1 184 ? 25.751 35.269 41.231 1.00 17.86 184 ASP A O 1
ATOM 1413 N N . ASN A 1 185 ? 24.859 34.295 43.040 1.00 18.07 185 ASN A N 1
ATOM 1414 C CA . ASN A 1 185 ? 25.158 35.444 43.887 1.00 14.30 185 ASN A CA 1
ATOM 1415 C C . ASN A 1 185 ? 26.658 35.688 44.014 1.00 20.89 185 ASN A C 1
ATOM 1416 O O . ASN A 1 185 ? 27.103 36.831 44.157 1.00 17.03 185 ASN A O 1
ATOM 1421 N N . ALA A 1 186 ? 27.438 34.617 43.965 1.00 16.84 186 ALA A N 1
ATOM 1422 C CA . ALA A 1 186 ? 28.886 34.761 44.058 1.00 23.94 186 ALA A CA 1
ATOM 1423 C C . ALA A 1 186 ? 29.364 35.560 42.846 1.00 25.08 186 ALA A C 1
ATOM 1424 O O . ALA A 1 186 ? 30.162 36.502 42.977 1.00 20.04 186 ALA A O 1
ATOM 1426 N N . LYS A 1 187 ? 28.868 35.175 41.671 1.00 20.36 187 LYS A N 1
ATOM 1427 C CA . LYS A 1 187 ? 29.210 35.838 40.409 1.00 23.41 187 LYS A CA 1
ATOM 1428 C C . LYS A 1 187 ? 28.820 37.312 40.428 1.00 19.07 187 LYS A C 1
ATOM 1429 O O . LYS A 1 187 ? 29.614 38.179 40.052 1.00 24.74 187 LYS A O 1
ATOM 1435 N N . LEU A 1 188 ? 27.600 37.601 40.868 1.00 19.60 188 LEU A N 1
ATOM 1436 C CA . LEU A 1 188 ? 27.137 38.978 40.896 1.00 20.61 188 LEU A CA 1
ATOM 1437 C C . LEU A 1 188 ? 27.829 39.796 41.959 1.00 23.49 188 LEU A C 1
ATOM 1438 O O . LEU A 1 188 ? 27.996 41.002 41.800 1.00 22.93 188 LEU A O 1
ATOM 1443 N N . TYR A 1 189 ? 28.230 39.148 43.051 1.00 24.35 189 TYR A N 1
ATOM 1444 C CA . TYR A 1 189 ? 28.921 39.876 44.100 1.00 24.12 189 TYR A CA 1
ATOM 1445 C C . TYR A 1 189 ? 30.252 40.349 43.510 1.00 26.16 189 TYR A C 1
ATOM 1446 O O . TYR A 1 189 ? 30.625 41.521 43.637 1.00 25.47 189 TYR A O 1
ATOM 1455 N N . ARG A 1 190 ? 30.957 39.435 42.854 1.00 24.30 190 ARG A N 1
ATOM 1456 C CA . ARG A 1 190 ? 32.235 39.762 42.228 1.00 29.62 190 ARG A CA 1
ATOM 1457 C C . ARG A 1 190 ? 32.049 40.829 41.163 1.00 33.98 190 ARG A C 1
ATOM 1458 O O . ARG A 1 190 ? 32.836 41.768 41.073 1.00 34.54 190 ARG A O 1
ATOM 1466 N N . LYS A 1 191 ? 31.008 40.678 40.349 1.00 33.23 191 LYS A N 1
ATOM 1467 C CA . LYS A 1 191 ? 30.731 41.650 39.303 1.00 33.31 191 LYS A CA 1
ATOM 1468 C C . LYS A 1 191 ? 30.605 43.049 39.909 1.00 34.11 191 LYS A C 1
ATOM 1469 O O . LYS A 1 191 ? 31.136 44.030 39.373 1.00 34.05 191 LYS A O 1
ATOM 1475 N N . PHE A 1 192 ? 29.914 43.133 41.037 1.00 29.30 192 PHE A N 1
ATOM 1476 C CA . PHE A 1 192 ? 29.723 44.405 41.704 1.00 31.37 192 PHE A CA 1
ATOM 1477 C C . PHE A 1 192 ? 31.042 45.025 42.143 1.00 30.22 192 PHE A C 1
ATOM 1478 O O . PHE A 1 192 ? 31.299 46.194 41.865 1.00 38.30 192 PHE A O 1
ATOM 1486 N N . GLU A 1 193 ? 31.870 44.247 42.836 1.00 33.70 193 GLU A N 1
ATOM 1487 C CA . GLU A 1 193 ? 33.167 44.735 43.322 1.00 36.81 193 GLU A CA 1
ATOM 1488 C C . GLU A 1 193 ? 34.044 45.258 42.191 1.00 42.41 193 GLU A C 1
ATOM 1489 O O . GLU A 1 193 ? 34.675 46.309 42.313 1.00 45.35 193 GLU A O 1
ATOM 1495 N N . GLU A 1 194 ? 34.088 44.507 41.095 1.00 47.28 194 GLU A N 1
ATOM 1496 C CA . GLU A 1 194 ? 34.907 44.857 39.940 1.00 49.12 194 GLU A CA 1
ATOM 1497 C C . GLU A 1 194 ? 34.506 46.116 39.185 1.00 49.50 194 GLU A C 1
ATOM 1498 O O . GLU A 1 194 ? 35.366 46.867 38.722 1.00 50.67 194 GLU A O 1
ATOM 1504 N N . GLU A 1 195 ? 33.209 46.352 39.057 1.00 44.78 195 GLU A N 1
ATOM 1505 C CA . GLU A 1 195 ? 32.738 47.521 38.335 1.00 46.62 195 GLU A CA 1
ATOM 1506 C C . GLU A 1 195 ? 32.547 48.694 39.279 1.00 46.11 195 GLU A C 1
ATOM 1507 O O . GLU A 1 195 ? 32.358 49.830 38.845 1.00 45.96 195 GLU A O 1
ATOM 1513 N N . ASN A 1 196 ? 32.607 48.404 40.573 1.00 40.90 196 ASN A N 1
ATOM 1514 C CA . ASN A 1 196 ? 32.448 49.411 41.607 1.00 42.00 196 ASN A CA 1
ATOM 1515 C C . ASN A 1 196 ? 33.459 49.084 42.705 1.00 46.04 196 ASN A C 1
ATOM 1516 O O . ASN A 1 196 ? 33.084 48.792 43.842 1.00 45.20 196 ASN A O 1
ATOM 1521 N N . PRO A 1 197 ? 34.762 49.126 42.374 1.00 48.06 197 PRO A N 1
ATOM 1522 C CA . PRO A 1 197 ? 35.834 48.827 43.326 1.00 49.30 197 PRO A CA 1
ATOM 1523 C C . PRO A 1 197 ? 35.737 49.610 44.625 1.00 50.66 197 PRO A C 1
ATOM 1524 O O . PRO A 1 197 ? 36.050 49.089 45.698 1.00 52.75 197 PRO A O 1
ATOM 1528 N N . SER A 1 198 ? 35.300 50.860 44.530 1.00 49.34 198 SER A N 1
ATOM 1529 C CA . SER A 1 198 ? 35.176 51.698 45.715 1.00 49.81 198 SER A CA 1
ATOM 1530 C C . SER A 1 198 ? 33.763 51.677 46.292 1.00 50.14 198 SER A C 1
ATOM 1531 O O . SER A 1 198 ? 33.383 52.544 47.082 1.00 51.27 198 SER A O 1
ATOM 1534 N N . ALA A 1 199 ? 32.988 50.671 45.902 1.00 49.53 199 ALA A N 1
ATOM 1535 C CA . ALA A 1 199 ? 31.621 50.534 46.392 1.00 50.78 199 ALA A CA 1
ATOM 1536 C C . ALA A 1 199 ? 31.634 49.956 47.800 1.00 46.78 199 ALA A C 1
ATOM 1537 O O . ALA A 1 199 ? 32.562 49.241 48.181 1.00 49.22 199 ALA A O 1
ATOM 1539 N N . LEU A 1 200 ? 30.605 50.275 48.575 1.00 45.22 200 LEU A N 1
ATOM 1540 C CA . LEU A 1 200 ? 30.505 49.770 49.937 1.00 43.32 200 LEU A CA 1
ATOM 1541 C C . LEU A 1 200 ? 29.446 48.662 49.985 1.00 42.85 200 LEU A C 1
ATOM 1542 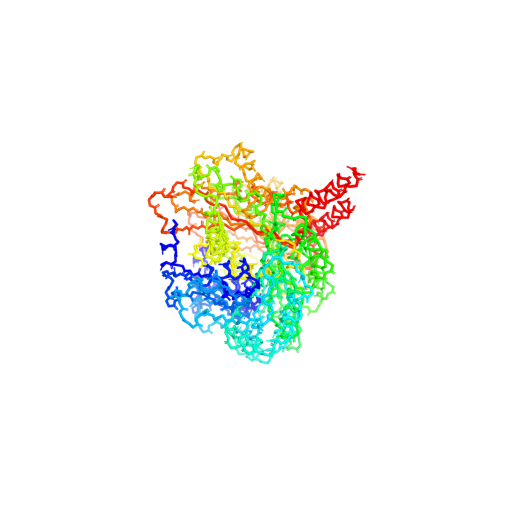O O . LEU A 1 200 ? 28.560 48.598 49.128 1.00 41.96 200 LEU A O 1
ATOM 1547 N N . ALA A 1 201 ? 29.546 47.796 50.989 1.00 38.44 201 ALA A N 1
ATOM 1548 C CA . ALA A 1 201 ? 28.632 46.671 51.149 1.00 33.73 201 ALA A CA 1
ATOM 1549 C C . ALA A 1 201 ? 27.150 47.043 51.223 1.00 29.84 201 ALA A C 1
ATOM 1550 O O . ALA A 1 201 ? 26.286 46.215 50.934 1.00 29.54 201 ALA A O 1
ATOM 1552 N N . ASN A 1 202 ? 26.853 48.278 51.607 1.00 28.23 202 ASN A N 1
ATOM 1553 C CA . ASN A 1 202 ? 25.469 48.727 51.714 1.00 29.04 202 ASN A CA 1
ATOM 1554 C C . ASN A 1 202 ? 24.772 48.888 50.357 1.00 33.28 202 ASN A C 1
ATOM 1555 O O . ASN A 1 202 ? 23.558 49.072 50.301 1.00 34.09 202 ASN A O 1
ATOM 1560 N N . GLU A 1 203 ? 25.525 48.803 49.266 1.00 30.18 203 GLU A N 1
ATOM 1561 C CA . GLU A 1 203 ? 24.922 48.987 47.950 1.00 33.69 203 GLU A CA 1
ATOM 1562 C C . GLU A 1 203 ? 24.709 47.719 47.131 1.00 34.50 203 GLU A C 1
ATOM 1563 O O . GLU A 1 203 ? 24.115 47.781 46.054 1.00 37.54 203 GLU A O 1
ATOM 1569 N N . TYR A 1 204 ? 25.168 46.572 47.628 1.00 29.79 204 TYR A N 1
ATOM 1570 C CA . TYR A 1 204 ? 25.035 45.321 46.874 1.00 33.04 204 TYR A CA 1
ATOM 1571 C C . TYR A 1 204 ? 23.626 44.744 46.677 1.00 27.52 204 TYR A C 1
ATOM 1572 O O . TYR A 1 204 ? 23.226 44.469 45.557 1.00 29.89 204 TYR A O 1
ATOM 1581 N N . THR A 1 205 ? 22.885 44.545 47.757 1.00 29.23 205 THR A N 1
ATOM 1582 C CA . THR A 1 205 ? 21.551 43.970 47.651 1.00 27.98 205 THR A CA 1
ATOM 1583 C C . THR A 1 205 ? 20.665 44.672 46.620 1.00 29.06 205 THR A C 1
ATOM 1584 O O . THR A 1 205 ? 20.086 44.025 45.742 1.00 24.42 205 THR A O 1
ATOM 1588 N N . SER A 1 206 ? 20.562 45.990 46.737 1.00 27.33 206 SER A N 1
ATOM 1589 C CA . SER A 1 206 ? 19.748 46.796 45.820 1.00 30.09 206 SER A CA 1
ATOM 1590 C C . SER A 1 206 ? 20.237 46.618 44.382 1.00 26.30 206 SER A C 1
ATOM 1591 O O . SER A 1 206 ? 19.440 46.441 43.448 1.00 19.54 206 SER A O 1
ATOM 1594 N N . TYR A 1 207 ? 21.555 46.677 44.217 1.00 22.21 207 TYR A N 1
ATOM 1595 C CA . TYR A 1 207 ? 22.191 46.514 42.916 1.00 24.41 207 TYR A CA 1
ATOM 1596 C C . TYR A 1 207 ? 21.842 45.183 42.271 1.00 24.13 207 TYR A C 1
ATOM 1597 O O . TYR A 1 207 ? 21.417 45.146 41.111 1.00 23.89 207 TYR A O 1
ATOM 1606 N N . SER A 1 208 ? 22.018 44.093 43.020 1.00 24.65 208 SER A N 1
ATOM 1607 C CA . SER A 1 208 ? 21.751 42.762 42.487 1.00 23.84 208 SER A CA 1
ATOM 1608 C C . SER A 1 208 ? 20.279 42.554 42.171 1.00 20.16 208 SER A C 1
ATOM 1609 O O . SER A 1 208 ? 19.945 41.955 41.150 1.00 20.75 208 SER A O 1
ATOM 1612 N N . ASN A 1 209 ? 19.393 43.032 43.039 1.00 15.53 209 ASN A N 1
ATOM 1613 C CA . ASN A 1 209 ? 17.970 42.873 42.763 1.00 22.61 209 ASN A CA 1
ATOM 1614 C C . ASN A 1 209 ? 17.537 43.669 41.534 1.00 21.09 209 ASN A C 1
ATOM 1615 O O . ASN A 1 209 ? 16.767 43.168 40.712 1.00 19.61 209 ASN A O 1
ATOM 1620 N N . LYS A 1 210 ? 18.038 44.896 41.397 1.00 20.44 210 LYS A N 1
ATOM 1621 C CA . LYS A 1 210 ? 17.695 45.711 40.239 1.00 17.34 210 LYS A CA 1
ATOM 1622 C C . LYS A 1 210 ? 18.321 45.117 38.986 1.00 16.71 210 LYS A C 1
ATOM 1623 O O . LYS A 1 210 ? 17.729 45.132 37.910 1.00 16.03 210 LYS A O 1
ATOM 1629 N N . TYR A 1 211 ? 19.535 44.602 39.129 1.00 18.59 211 TYR A N 1
ATOM 1630 C CA . TYR A 1 211 ? 20.236 43.990 38.020 1.00 18.22 211 TYR A CA 1
ATOM 1631 C C . TYR A 1 211 ? 19.463 42.775 37.499 1.00 20.14 211 TYR A C 1
ATOM 1632 O O . TYR A 1 211 ? 19.378 42.557 36.288 1.00 18.00 211 TYR A O 1
ATOM 1641 N N . ILE A 1 212 ? 18.894 41.992 38.410 1.00 15.57 212 ILE A N 1
ATOM 1642 C CA . ILE A 1 212 ? 18.133 40.803 38.021 1.00 12.11 212 ILE A CA 1
ATOM 1643 C C . ILE A 1 212 ? 16.854 41.220 37.324 1.00 16.60 212 ILE A C 1
ATOM 1644 O O . ILE A 1 212 ? 16.551 40.741 36.227 1.00 15.53 212 ILE A O 1
ATOM 1649 N N . ALA A 1 213 ? 16.103 42.114 37.961 1.00 16.01 213 ALA A N 1
ATOM 1650 C CA . ALA A 1 213 ? 14.841 42.595 37.393 1.00 17.25 213 ALA A CA 1
ATOM 1651 C C . A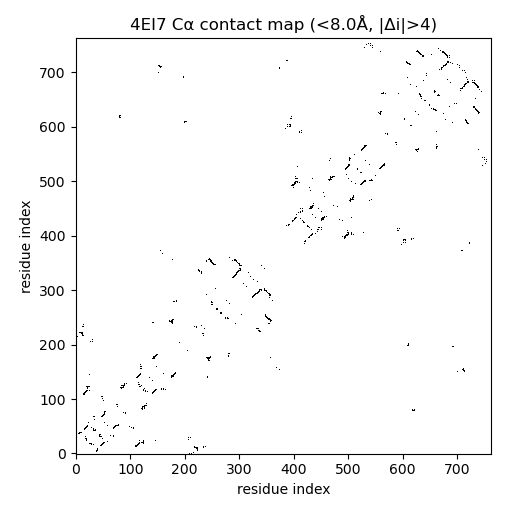LA A 1 213 ? 15.048 43.237 36.019 1.00 15.79 213 ALA A C 1
ATOM 1652 O O . ALA A 1 213 ? 14.237 43.064 35.107 1.00 13.18 213 ALA A O 1
ATOM 1654 N N . ASP A 1 214 ? 16.132 43.987 35.877 1.00 14.17 214 ASP A N 1
ATOM 1655 C CA . ASP A 1 214 ? 16.433 44.639 34.613 1.00 16.39 214 ASP A CA 1
ATOM 1656 C C . ASP A 1 214 ? 16.784 43.625 33.530 1.00 16.05 214 ASP A C 1
ATOM 1657 O O . ASP A 1 214 ? 16.457 43.817 32.368 1.00 17.93 214 ASP A O 1
ATOM 1662 N N . ALA A 1 215 ? 17.450 42.535 33.895 1.00 15.50 215 ALA A N 1
ATOM 1663 C CA . ALA A 1 215 ? 17.823 41.542 32.892 1.00 15.63 215 ALA A CA 1
ATOM 1664 C C . ALA A 1 215 ? 16.615 40.792 32.335 1.00 17.55 215 ALA A C 1
ATOM 1665 O O . ALA A 1 215 ? 16.561 40.475 31.144 1.00 13.26 215 ALA A O 1
ATOM 1667 N N . LEU A 1 216 ? 15.650 40.501 33.202 1.00 14.61 216 LEU A N 1
ATOM 1668 C CA . LEU A 1 216 ? 14.439 39.795 32.788 1.00 11.93 216 LEU A CA 1
ATOM 1669 C C . LEU A 1 216 ? 13.516 40.725 31.982 1.00 11.39 216 LEU A C 1
ATOM 1670 O O . LEU A 1 216 ? 12.993 40.347 30.934 1.00 12.67 216 LEU A O 1
ATOM 1675 N N . HIS A 1 217 ? 13.329 41.939 32.484 1.00 13.71 217 HIS A N 1
ATOM 1676 C CA . HIS A 1 217 ? 12.508 42.942 31.813 1.00 15.93 217 HIS A CA 1
ATOM 1677 C C . HIS A 1 217 ? 13.094 43.285 30.442 1.00 15.09 217 HIS A C 1
ATOM 1678 O O . HIS A 1 217 ? 12.363 43.448 29.458 1.00 12.98 217 HIS A O 1
ATOM 1685 N N . GLU A 1 218 ? 14.416 43.418 30.378 1.00 12.54 218 GLU A N 1
ATOM 1686 C CA . GLU A 1 218 ? 15.055 43.769 29.120 1.00 15.61 218 GLU A CA 1
ATOM 1687 C C . GLU A 1 218 ? 14.804 42.746 28.026 1.00 14.74 218 GLU A C 1
ATOM 1688 O O . GLU A 1 218 ? 14.418 43.125 26.919 1.00 15.69 218 GLU A O 1
ATOM 1694 N N . ILE A 1 219 ? 14.977 41.454 28.316 1.00 11.04 219 ILE A N 1
ATOM 1695 C CA . ILE A 1 219 ? 14.755 40.472 27.263 1.00 11.49 219 ILE A CA 1
ATOM 1696 C C . ILE A 1 219 ? 13.271 40.422 26.912 1.00 13.03 219 ILE A C 1
ATOM 1697 O O . ILE A 1 219 ? 12.908 40.192 25.762 1.00 16.44 219 ILE A O 1
ATOM 1702 N N . ASN A 1 220 ? 12.417 40.679 27.903 1.00 12.06 220 ASN A N 1
ATOM 1703 C CA . ASN A 1 220 ? 10.970 40.709 27.695 1.00 14.97 220 ASN A CA 1
ATOM 1704 C C . ASN A 1 220 ? 10.627 41.893 26.756 1.00 13.28 220 ASN A C 1
ATOM 1705 O O . ASN A 1 220 ? 9.721 41.798 25.925 1.00 13.25 220 ASN A O 1
ATOM 1710 N N . LEU A 1 221 ? 11.366 42.993 26.886 1.00 12.47 221 LEU A N 1
ATOM 1711 C CA . LEU A 1 221 ? 11.151 44.181 26.053 1.00 15.33 221 LEU A CA 1
ATOM 1712 C C . LEU A 1 221 ? 11.706 44.008 24.643 1.00 17.66 221 LEU A C 1
ATOM 1713 O O . LEU A 1 221 ? 11.039 44.306 23.658 1.00 16.52 221 LEU A O 1
ATOM 1718 N N . VAL A 1 222 ? 12.950 43.549 24.564 1.00 14.99 222 VAL A N 1
ATOM 1719 C CA . VAL A 1 222 ? 13.632 43.369 23.289 1.00 16.07 222 VAL A CA 1
ATOM 1720 C C . VAL A 1 222 ? 12.880 42.489 22.332 1.00 14.62 222 VAL A C 1
ATOM 1721 O O . VAL A 1 222 ? 12.949 42.677 21.119 1.00 17.10 222 VAL A O 1
ATOM 1725 N N . THR A 1 223 ? 12.154 41.521 22.866 1.00 11.67 223 THR A N 1
ATOM 1726 C CA . THR A 1 223 ? 11.454 40.602 21.998 1.00 11.58 223 THR A CA 1
ATOM 1727 C C . THR A 1 223 ? 10.127 41.125 21.449 1.00 17.32 223 THR A C 1
ATOM 1728 O O . THR A 1 223 ? 9.492 40.452 20.645 1.00 15.79 223 THR A O 1
ATOM 1732 N N . SER A 1 224 ? 9.716 42.324 21.851 1.00 16.12 224 SER A N 1
ATOM 1733 C CA . SER A 1 224 ? 8.461 42.880 21.323 1.00 15.90 224 SER A CA 1
ATOM 1734 C C . SER A 1 224 ? 8.508 44.388 21.040 1.00 19.19 224 SER A C 1
ATOM 1735 O O . SER A 1 224 ? 7.466 44.987 20.751 1.00 22.00 224 SER A O 1
ATOM 1738 N N . SER A 1 225 ? 9.690 45.004 21.113 1.00 14.56 225 SER A N 1
ATOM 1739 C CA . SER A 1 225 ? 9.790 46.456 20.937 1.00 13.94 225 SER A CA 1
ATOM 1740 C C . SER A 1 225 ? 10.468 46.990 19.682 1.00 18.56 225 SER A C 1
ATOM 1741 O O . SER A 1 225 ? 10.446 48.198 19.440 1.00 18.76 225 SER A O 1
ATOM 1744 N N . PHE A 1 226 ? 11.043 46.116 18.869 1.00 15.34 226 PHE A N 1
ATOM 1745 C CA . PHE A 1 226 ? 11.756 46.596 17.695 1.00 14.89 226 PHE A CA 1
ATOM 1746 C C . PHE A 1 226 ? 11.209 46.103 16.367 1.00 18.56 226 PHE A C 1
ATOM 1747 O O . PHE A 1 226 ? 10.334 45.241 16.329 1.00 19.70 226 PHE A O 1
ATOM 1755 N N . THR A 1 227 ? 11.711 46.668 15.272 1.00 15.21 227 THR A N 1
ATOM 1756 C CA . THR A 1 227 ? 11.252 46.281 13.945 1.00 18.16 227 THR A CA 1
ATOM 1757 C C . THR A 1 227 ? 12.130 45.182 13.354 1.00 18.14 227 THR A C 1
ATOM 1758 O O . THR A 1 227 ? 13.334 45.359 13.212 1.00 19.82 227 THR A O 1
ATOM 1762 N N . PRO A 1 228 ? 11.534 44.036 12.995 1.00 20.99 228 PRO A N 1
ATOM 1763 C CA . PRO A 1 228 ? 12.332 42.948 12.418 1.00 20.40 228 PRO A CA 1
ATOM 1764 C C . PRO A 1 228 ? 12.855 43.384 11.059 1.00 22.90 228 PRO A C 1
ATOM 1765 O O . PRO A 1 228 ? 12.132 44.008 10.289 1.00 19.30 228 PRO A O 1
ATOM 1769 N N . PHE A 1 229 ? 14.119 43.077 10.787 1.00 18.27 229 PHE A N 1
ATOM 1770 C CA . PHE A 1 229 ? 14.762 43.441 9.533 1.00 19.43 229 PHE A CA 1
ATOM 1771 C C . PHE A 1 229 ? 14.410 42.415 8.477 1.00 24.33 229 PHE A C 1
ATOM 1772 O O . PHE A 1 229 ? 14.398 42.728 7.284 1.00 23.55 229 PHE A O 1
ATOM 1780 N N . SER A 1 230 ? 14.130 41.190 8.926 1.00 24.32 230 SER A N 1
ATOM 1781 C CA . SER A 1 230 ? 13.809 40.079 8.038 1.00 23.28 230 SER A CA 1
ATOM 1782 C C . SER A 1 230 ? 12.637 39.260 8.529 1.00 24.70 230 SER A C 1
ATOM 1783 O O . SER A 1 230 ? 11.963 39.637 9.484 1.00 24.66 230 SER A O 1
ATOM 1786 N N . ASP A 1 231 ? 12.431 38.106 7.892 1.00 24.58 231 ASP A N 1
ATOM 1787 C CA . ASP A 1 231 ? 11.350 37.202 8.259 1.00 24.90 231 ASP A CA 1
ATOM 1788 C C . ASP A 1 231 ? 11.691 36.273 9.414 1.00 26.76 231 ASP A C 1
ATOM 1789 O O . ASP A 1 231 ? 10.831 35.527 9.865 1.00 25.03 231 ASP A O 1
ATOM 1794 N N . THR A 1 232 ? 12.937 36.287 9.885 1.00 22.09 232 THR A N 1
ATOM 1795 C CA . THR A 1 232 ? 13.291 35.437 11.026 1.00 21.77 232 THR A CA 1
ATOM 1796 C C . THR A 1 232 ? 13.094 36.281 12.276 1.00 21.15 232 THR A C 1
ATOM 1797 O O . THR A 1 232 ? 13.689 37.347 12.425 1.00 22.36 232 THR A O 1
ATOM 1801 N N . HIS A 1 233 ? 12.251 35.804 13.174 1.00 16.89 233 HIS A N 1
ATOM 1802 C CA . HIS A 1 233 ? 11.943 36.574 14.361 1.00 19.89 233 HIS A CA 1
ATOM 1803 C C . HIS A 1 233 ? 12.207 35.844 15.674 1.00 20.22 233 HIS A C 1
ATOM 1804 O O . HIS A 1 233 ? 12.287 34.623 15.727 1.00 24.90 233 HIS A O 1
ATOM 1811 N N . PHE A 1 234 ? 12.345 36.629 16.731 1.00 16.11 234 PHE A N 1
ATOM 1812 C CA . PHE A 1 234 ? 12.488 36.100 18.076 1.00 19.26 234 PHE A CA 1
ATOM 1813 C C . PHE A 1 234 ? 11.507 37.033 18.776 1.00 16.21 234 PHE A C 1
ATOM 1814 O O . PHE A 1 234 ? 11.894 37.994 19.448 1.00 19.79 234 PHE A O 1
ATOM 1822 N N . ASP A 1 235 ? 10.225 36.755 18.554 1.00 17.55 235 ASP A N 1
ATOM 1823 C CA . ASP A 1 235 ? 9.130 37.558 19.095 1.00 20.06 235 ASP A CA 1
ATOM 1824 C C . ASP A 1 235 ? 8.516 36.958 20.340 1.00 19.76 235 ASP A C 1
ATOM 1825 O O . ASP A 1 235 ? 9.015 35.961 20.865 1.00 19.27 235 ASP A O 1
ATOM 1830 N N . ALA A 1 236 ? 7.413 37.554 20.798 1.00 16.22 236 ALA A N 1
ATOM 1831 C CA . ALA A 1 236 ? 6.736 37.078 22.001 1.00 14.61 236 ALA A CA 1
ATOM 1832 C C . ALA A 1 236 ? 6.470 35.581 21.971 1.00 17.64 236 ALA A C 1
ATOM 1833 O O . ALA A 1 236 ? 6.700 34.880 22.956 1.00 15.45 236 ALA A O 1
ATOM 1835 N N . SER A 1 237 ? 5.974 35.091 20.842 1.00 20.31 237 SER A N 1
ATOM 1836 C CA . SER A 1 237 ? 5.672 33.664 20.720 1.00 22.67 237 SER A CA 1
ATOM 1837 C C . SER A 1 237 ? 6.904 32.782 20.946 1.00 18.15 237 SER A C 1
ATOM 1838 O O . SER A 1 237 ? 6.880 31.850 21.752 1.00 22.08 237 SER A O 1
ATOM 1841 N N . GLU A 1 238 ? 7.973 33.068 20.222 1.00 20.89 238 GLU A N 1
ATOM 1842 C CA . GLU A 1 238 ? 9.206 32.313 20.371 1.00 22.58 238 GLU A CA 1
ATOM 1843 C C . GLU A 1 238 ? 9.786 32.460 21.784 1.00 22.23 238 GLU A C 1
ATOM 1844 O O . GLU A 1 238 ? 10.314 31.500 22.342 1.00 17.99 238 GLU A O 1
ATOM 1850 N N . PHE A 1 239 ? 9.695 33.659 22.358 1.00 19.64 239 PHE A N 1
ATOM 1851 C CA . PHE A 1 239 ? 10.207 33.883 23.699 1.00 16.70 239 PHE A CA 1
ATOM 1852 C C . PHE A 1 239 ? 9.449 32.991 24.682 1.00 18.06 239 PHE A C 1
ATOM 1853 O O . PHE A 1 239 ? 10.040 32.373 25.570 1.00 13.27 239 PHE A O 1
ATOM 1861 N N . ALA A 1 240 ? 8.132 32.922 24.532 1.00 15.06 240 ALA A N 1
ATOM 1862 C CA . ALA A 1 240 ? 7.327 32.092 25.421 1.00 18.26 240 ALA A CA 1
ATOM 1863 C C . ALA A 1 240 ? 7.728 30.627 25.263 1.00 18.82 240 ALA A C 1
ATOM 1864 O O . ALA A 1 240 ? 7.769 29.865 26.234 1.00 16.98 240 ALA A O 1
ATOM 1866 N N . GLN A 1 241 ? 8.005 30.225 24.029 1.00 19.71 241 GLN A N 1
ATOM 1867 C CA . GLN A 1 241 ? 8.400 28.846 23.776 1.00 23.51 241 GLN A CA 1
ATOM 1868 C C . GLN A 1 241 ? 9.685 28.539 24.535 1.00 22.14 241 GLN A C 1
ATOM 1869 O O . GLN A 1 241 ? 9.831 27.474 25.131 1.00 26.56 241 GLN A O 1
ATOM 1875 N N . VAL A 1 242 ? 10.620 29.478 24.511 1.00 18.67 242 VAL A N 1
ATOM 1876 C CA . VAL A 1 242 ? 11.886 29.267 25.198 1.00 19.81 242 VAL A CA 1
ATOM 1877 C C . VAL A 1 242 ? 11.771 29.267 26.725 1.00 16.36 242 VAL A C 1
ATOM 1878 O O . VAL A 1 242 ? 12.328 28.402 27.394 1.00 16.53 242 VAL A O 1
ATOM 1882 N N . ILE A 1 243 ? 11.056 30.242 27.271 1.00 14.14 243 ILE A N 1
ATOM 1883 C CA . ILE A 1 243 ? 10.875 30.368 28.722 1.00 15.55 243 ILE A CA 1
ATOM 1884 C C . ILE A 1 243 ? 10.121 29.185 29.320 1.00 22.79 243 ILE A C 1
ATOM 1885 O O . ILE A 1 243 ? 10.278 28.872 30.513 1.00 17.36 243 ILE A O 1
ATOM 1890 N N . ASN A 1 244 ? 9.294 28.535 28.499 1.00 17.79 244 ASN A N 1
ATOM 1891 C CA . ASN A 1 244 ? 8.529 27.379 28.954 1.00 18.11 244 ASN A CA 1
ATOM 1892 C C . ASN A 1 244 ? 9.272 26.056 28.772 1.00 18.48 244 ASN A C 1
ATOM 1893 O O . ASN A 1 244 ? 8.733 24.995 29.082 1.00 17.95 244 ASN A O 1
ATOM 1898 N N . THR A 1 245 ? 10.509 26.121 28.283 1.00 13.51 245 THR A N 1
ATOM 1899 C CA . THR A 1 245 ? 11.319 24.908 28.080 1.00 15.05 245 THR A CA 1
ATOM 1900 C C . THR A 1 245 ? 11.950 24.476 29.407 1.00 15.31 245 THR A C 1
ATOM 1901 O O . THR A 1 245 ? 12.598 25.281 30.058 1.00 16.93 245 THR A O 1
ATOM 1905 N N . PRO A 1 246 ? 11.780 23.196 29.813 1.00 15.56 246 PRO A N 1
ATOM 1906 C CA . PRO A 1 246 ? 12.349 22.689 31.076 1.00 15.74 246 PRO A CA 1
ATOM 1907 C C . PRO A 1 246 ? 13.868 22.813 31.122 1.00 15.97 246 PRO A C 1
ATOM 1908 O O . PRO A 1 246 ? 14.526 22.786 30.089 1.00 16.79 246 PRO A O 1
ATOM 1912 N N . GLY A 1 247 ? 14.427 22.918 32.322 1.00 16.43 247 GLY A N 1
ATOM 1913 C CA . GLY A 1 247 ? 15.870 23.015 32.434 1.00 15.78 247 GLY A CA 1
ATOM 1914 C C . GLY A 1 247 ? 16.357 24.424 32.687 1.00 17.72 247 GLY A C 1
ATOM 1915 O O . GLY A 1 247 ? 15.552 25.371 32.748 1.00 15.75 247 GLY A O 1
ATOM 1916 N N . VAL A 1 248 ? 17.674 24.572 32.832 1.00 14.93 248 VAL A N 1
ATOM 1917 C CA . VAL A 1 248 ? 18.260 25.874 33.111 1.00 13.04 248 VAL A CA 1
ATOM 1918 C C . VAL A 1 248 ? 18.259 26.773 31.883 1.00 13.25 248 VAL A C 1
ATOM 1919 O O . VAL A 1 248 ? 18.410 26.306 30.746 1.00 13.84 248 VAL A O 1
ATOM 1923 N N . LEU A 1 249 ? 18.061 28.065 32.128 1.00 15.19 249 LEU A N 1
ATOM 1924 C CA . LEU A 1 249 ? 18.024 29.051 31.066 1.00 13.55 249 LEU A CA 1
ATOM 1925 C C . LEU A 1 249 ? 19.097 30.089 31.325 1.00 15.03 249 LEU A C 1
ATOM 1926 O O . LEU A 1 249 ? 19.248 30.608 32.436 1.00 13.67 249 LEU A O 1
ATOM 1931 N N . SER A 1 250 ? 19.855 30.367 30.275 1.00 14.17 250 SER A N 1
ATOM 1932 C CA . SER A 1 250 ? 20.958 31.292 30.332 1.00 14.33 250 SER A CA 1
ATOM 1933 C C . SER A 1 250 ? 20.725 32.490 29.400 1.00 18.17 250 SER A C 1
ATOM 1934 O O . SER A 1 250 ? 20.281 32.328 28.257 1.00 16.12 250 SER A O 1
ATOM 1937 N N . LEU A 1 251 ? 21.015 33.684 29.905 1.00 11.55 251 LEU A N 1
ATOM 1938 C CA . LEU A 1 251 ? 20.865 34.927 29.145 1.00 17.99 251 LEU A CA 1
ATOM 1939 C C . LEU A 1 251 ? 22.247 35.513 28.850 1.00 18.13 251 LEU A C 1
ATOM 1940 O O . LEU A 1 251 ? 23.170 35.338 29.637 1.00 21.61 251 LEU A O 1
ATOM 1945 N N . ALA A 1 252 ? 22.385 36.219 27.733 1.00 14.82 252 ALA A N 1
ATOM 1946 C CA . ALA A 1 252 ? 23.652 36.862 27.396 1.00 14.54 252 ALA A CA 1
ATOM 1947 C C . ALA A 1 252 ? 23.325 38.161 26.670 1.00 18.69 252 ALA A C 1
ATOM 1948 O O . ALA A 1 252 ? 22.264 38.289 26.027 1.00 16.27 252 ALA A O 1
ATOM 1950 N N . LYS A 1 253 ? 24.228 39.124 26.796 1.00 13.53 253 LYS A N 1
ATOM 1951 C CA . LYS A 1 253 ? 24.068 40.432 26.174 1.00 15.49 253 LYS A CA 1
ATOM 1952 C C . LYS A 1 253 ? 25.453 41.012 25.899 1.00 23.59 253 LYS A C 1
ATOM 1953 O O . LYS A 1 253 ? 26.332 40.998 26.766 1.00 23.36 253 LYS A O 1
ATOM 1959 N N . LEU A 1 254 ? 25.642 41.517 24.687 1.00 21.43 254 LEU A N 1
ATOM 1960 C CA . LEU A 1 254 ? 26.907 42.116 24.277 1.00 18.85 254 LEU A CA 1
ATOM 1961 C C . LEU A 1 254 ? 26.610 43.392 23.485 1.00 20.53 254 LEU A C 1
ATOM 1962 O O . LEU A 1 254 ? 25.746 43.391 22.608 1.00 19.13 254 LEU A O 1
ATOM 1967 N N . GLU A 1 255 ? 27.289 44.486 23.815 1.00 14.98 255 GLU A N 1
ATOM 1968 C CA . GLU A 1 255 ? 27.113 45.725 23.065 1.00 18.08 255 GLU A CA 1
ATOM 1969 C C . GLU A 1 255 ? 28.468 46.049 22.443 1.00 20.03 255 GLU A C 1
ATOM 1970 O O . GLU A 1 255 ? 29.476 46.101 23.147 1.00 17.91 255 GLU A O 1
ATOM 1976 N N . LEU A 1 256 ? 28.495 46.230 21.125 1.00 18.60 256 LEU A N 1
ATOM 1977 C CA . LEU A 1 256 ? 29.738 46.557 20.413 1.00 22.54 256 LEU A CA 1
ATOM 1978 C C . LEU A 1 256 ? 29.549 47.818 19.575 1.00 26.84 256 LEU A C 1
ATOM 1979 O O . LEU A 1 256 ? 28.427 48.138 19.188 1.00 22.80 256 LEU A O 1
ATOM 1984 N N . LYS A 1 257 ? 30.636 48.543 19.314 1.00 28.94 257 LYS A N 1
ATOM 1985 C CA . LYS A 1 257 ? 30.552 49.718 18.453 1.00 28.65 257 LYS A CA 1
ATOM 1986 C C . LYS A 1 257 ? 30.687 49.145 17.052 1.00 31.53 257 LYS A C 1
ATOM 1987 O O . LYS A 1 257 ? 31.373 48.134 16.859 1.00 24.59 257 LYS A O 1
ATOM 1993 N N . SER A 1 258 ? 30.026 49.775 16.081 1.00 29.80 258 SER A N 1
ATOM 1994 C CA . SER A 1 258 ? 30.039 49.304 14.700 1.00 34.67 258 SER A CA 1
ATOM 1995 C C . SER A 1 258 ? 31.408 48.975 14.131 1.00 36.52 258 SER A C 1
ATOM 1996 O O . SER A 1 258 ? 31.533 48.059 13.321 1.00 35.47 258 SER A O 1
ATOM 1999 N N . ASN A 1 259 ? 32.431 49.714 14.550 1.00 37.73 259 ASN A N 1
ATOM 2000 C CA . ASN A 1 259 ? 33.780 49.492 14.036 1.00 43.99 259 ASN A CA 1
ATOM 2001 C C . ASN A 1 259 ? 34.503 48.299 14.655 1.00 44.61 259 ASN A C 1
ATOM 2002 O O . ASN A 1 259 ? 35.572 47.914 14.187 1.00 46.19 259 ASN A O 1
ATOM 2007 N N . GLN A 1 260 ? 33.924 47.708 15.697 1.00 41.94 260 GLN A N 1
ATOM 2008 C CA . GLN A 1 260 ? 34.547 46.560 16.353 1.00 40.74 260 GLN A CA 1
ATOM 2009 C C . GLN A 1 260 ? 33.947 45.268 15.821 1.00 38.76 260 GLN A C 1
ATOM 2010 O O . GLN A 1 260 ? 34.368 44.169 16.189 1.00 42.63 260 GLN A O 1
ATOM 2016 N N . LEU A 1 261 ? 32.959 45.416 14.947 1.00 32.33 261 LEU A N 1
ATOM 2017 C CA . LEU A 1 261 ? 32.273 44.289 14.343 1.00 28.01 261 LEU A CA 1
ATOM 2018 C C . LEU A 1 261 ? 32.705 44.263 12.881 1.00 31.26 261 LEU A C 1
ATOM 2019 O O . LEU A 1 261 ? 32.132 44.956 12.046 1.00 33.39 261 LEU A O 1
ATOM 2024 N N . ASP A 1 262 ? 33.729 43.465 12.585 1.00 31.41 262 ASP A N 1
ATOM 2025 C CA . ASP A 1 262 ? 34.282 43.352 11.233 1.00 28.40 262 ASP A CA 1
ATOM 2026 C C . ASP A 1 262 ? 33.841 42.066 10.530 1.00 28.45 262 ASP A C 1
ATOM 2027 O O . ASP A 1 262 ? 34.316 40.983 10.864 1.00 26.92 262 ASP A O 1
ATOM 2032 N N . THR A 1 263 ? 32.969 42.186 9.532 1.00 23.87 263 THR A N 1
ATOM 2033 C CA . THR A 1 263 ? 32.477 41.004 8.828 1.00 29.96 263 THR A CA 1
ATOM 2034 C C . THR A 1 263 ? 33.486 40.348 7.891 1.00 34.28 263 THR A C 1
ATOM 2035 O O . THR A 1 263 ? 33.275 39.207 7.472 1.00 29.49 263 THR A O 1
ATOM 2039 N N . GLU A 1 264 ? 34.569 41.059 7.565 1.00 32.78 264 GLU A N 1
ATOM 2040 C CA . GLU A 1 264 ? 35.620 40.514 6.701 1.00 36.46 264 GLU A CA 1
ATOM 2041 C C . GLU A 1 264 ? 36.620 39.741 7.564 1.00 35.49 264 GLU A C 1
ATOM 2042 O O . GLU A 1 264 ? 37.351 38.876 7.075 1.00 33.70 264 GLU A O 1
ATOM 2048 N N . ASN A 1 265 ? 36.651 40.086 8.848 1.00 30.78 265 ASN A N 1
ATOM 2049 C CA . ASN A 1 265 ? 37.551 39.486 9.825 1.00 28.40 265 ASN A CA 1
ATOM 2050 C C . ASN A 1 265 ? 36.723 39.311 11.097 1.00 28.21 265 ASN A C 1
ATOM 2051 O O . ASN A 1 265 ? 36.928 40.013 12.086 1.00 27.35 265 ASN A O 1
ATOM 2056 N N . PRO A 1 266 ? 35.786 38.347 11.078 1.00 27.90 266 PRO A N 1
ATOM 2057 C CA . PRO A 1 266 ? 34.853 37.995 12.155 1.00 24.97 266 PRO A CA 1
ATOM 2058 C C . PRO A 1 266 ? 35.393 37.411 13.449 1.00 27.19 266 PRO A C 1
ATOM 2059 O O . PRO A 1 266 ? 34.687 37.428 14.456 1.00 23.78 266 PRO A O 1
ATOM 2063 N N . LEU A 1 267 ? 36.624 36.899 13.445 1.00 22.94 267 LEU A N 1
ATOM 2064 C CA . LEU A 1 267 ? 37.146 36.297 14.664 1.00 27.84 267 LEU A CA 1
ATOM 2065 C C . LEU A 1 267 ? 37.085 37.232 15.877 1.00 23.75 267 LEU A C 1
ATOM 2066 O O . LEU A 1 267 ? 36.744 36.803 16.978 1.00 28.49 267 LEU A O 1
ATOM 2071 N N . GLY A 1 268 ? 37.408 38.501 15.674 1.00 23.90 268 GLY A N 1
ATOM 2072 C CA . GLY A 1 268 ? 37.384 39.453 16.768 1.00 24.56 268 GLY A CA 1
ATOM 2073 C C . GLY A 1 268 ? 36.043 39.563 17.489 1.00 27.18 268 GLY A C 1
ATOM 2074 O O . GLY A 1 268 ? 35.962 39.328 18.693 1.00 21.74 268 GLY A O 1
ATOM 2075 N N . TYR A 1 269 ? 34.990 39.924 16.761 1.00 28.30 269 TYR A N 1
ATOM 2076 C CA . TYR A 1 269 ? 33.677 40.075 17.383 1.00 22.36 269 TYR A CA 1
ATOM 2077 C C . TYR A 1 269 ? 33.031 38.733 17.720 1.00 22.76 269 TYR A C 1
ATOM 2078 O O . TYR A 1 269 ? 32.279 38.643 18.688 1.00 23.00 269 TYR A O 1
ATOM 2087 N N . LEU A 1 270 ? 33.308 37.684 16.945 1.00 17.97 270 LEU A N 1
ATOM 2088 C CA . LEU A 1 270 ? 32.728 36.386 17.270 1.00 19.06 270 LEU A CA 1
ATOM 2089 C C . LEU A 1 270 ? 33.285 35.871 18.602 1.00 24.27 270 LEU A C 1
ATOM 2090 O O . LEU A 1 270 ? 32.589 35.188 19.361 1.00 20.28 270 LEU A O 1
ATOM 2095 N N . THR A 1 271 ? 34.543 36.206 18.883 1.00 18.66 271 THR A N 1
ATOM 2096 C CA . THR A 1 271 ? 35.181 35.794 20.126 1.00 21.28 271 THR A CA 1
ATOM 2097 C C . THR A 1 271 ? 34.520 36.530 21.293 1.00 19.70 271 THR A C 1
ATOM 2098 O O . THR A 1 271 ? 34.273 35.942 22.346 1.00 21.14 271 THR A O 1
ATOM 2102 N N . GLN A 1 272 ? 34.242 37.815 21.109 1.00 22.12 272 GLN A N 1
ATOM 2103 C CA . GLN A 1 272 ? 33.589 38.602 22.161 1.00 21.33 272 GLN A CA 1
ATOM 2104 C C . GLN A 1 272 ? 32.179 38.046 22.435 1.00 20.18 272 GLN A C 1
ATOM 2105 O O . GLN A 1 272 ? 31.731 37.970 23.584 1.00 18.35 272 GLN A O 1
ATOM 2111 N N . LEU A 1 273 ? 31.479 37.664 21.375 1.00 20.74 273 LEU A N 1
ATOM 2112 C CA . LEU A 1 273 ? 30.143 37.113 21.529 1.00 22.53 273 LEU A CA 1
ATOM 2113 C C . LEU A 1 273 ? 30.243 35.776 22.273 1.00 23.22 273 LEU A C 1
ATOM 2114 O O . LEU A 1 273 ? 29.435 35.471 23.154 1.00 16.40 273 LEU A O 1
ATOM 2119 N N . GLY A 1 274 ? 31.238 34.976 21.906 1.00 19.48 274 GLY A N 1
ATOM 2120 C CA . GLY A 1 274 ? 31.416 33.684 22.548 1.00 18.20 274 GLY A CA 1
ATOM 2121 C C . GLY A 1 274 ? 31.673 33.861 24.028 1.00 15.77 274 GLY A C 1
ATOM 2122 O O . GLY A 1 274 ? 31.143 33.112 24.851 1.00 22.16 274 GLY A O 1
ATOM 2123 N N . ASN A 1 275 ? 32.493 34.846 24.380 1.00 17.88 275 ASN A N 1
ATOM 2124 C CA . ASN A 1 275 ? 32.792 35.095 25.782 1.00 16.66 275 ASN A CA 1
ATOM 2125 C C . ASN A 1 275 ? 31.559 35.608 26.532 1.00 22.46 275 ASN A C 1
ATOM 2126 O O . ASN A 1 275 ? 31.344 35.255 27.693 1.00 19.84 275 ASN A O 1
ATOM 2131 N N . ALA A 1 276 ? 30.730 36.411 25.860 1.00 21.25 276 ALA A N 1
ATOM 2132 C CA . ALA A 1 276 ? 29.507 36.934 26.470 1.00 17.90 276 ALA A CA 1
ATOM 2133 C C . ALA A 1 276 ? 28.508 35.821 26.771 1.00 15.64 276 ALA A C 1
ATOM 2134 O O . ALA A 1 276 ? 27.800 35.857 27.781 1.00 14.88 276 ALA A O 1
ATOM 2136 N N . LEU A 1 277 ? 28.444 34.832 25.891 1.00 15.25 277 LEU A N 1
ATOM 2137 C CA . LEU A 1 277 ? 27.528 33.726 26.097 1.00 16.29 277 LEU A CA 1
ATOM 2138 C C . LEU A 1 277 ? 27.929 32.860 27.294 1.00 19.01 277 LEU A C 1
ATOM 2139 O O . LEU A 1 277 ? 27.080 32.350 28.014 1.00 18.14 277 LEU A O 1
ATOM 2144 N N . GLU A 1 278 ? 29.225 32.696 27.508 1.00 18.74 278 GLU A N 1
ATOM 2145 C CA . GLU A 1 278 ? 29.695 31.891 28.633 1.00 22.41 278 GLU A CA 1
ATOM 2146 C C . GLU A 1 278 ? 29.647 32.690 29.925 1.00 18.93 278 GLU A C 1
ATOM 2147 O O . GLU A 1 278 ? 29.171 32.192 30.953 1.00 18.75 278 GLU A O 1
ATOM 2153 N N . LYS A 1 279 ? 30.128 33.929 29.877 1.00 16.81 279 LYS A N 1
ATOM 2154 C CA . LYS A 1 279 ? 30.059 34.801 31.046 1.00 19.57 279 LYS A CA 1
ATOM 2155 C C . LYS A 1 279 ? 28.712 35.508 30.942 1.00 18.49 279 LYS A C 1
ATOM 2156 O O . LYS A 1 279 ? 28.637 36.720 30.699 1.00 24.17 279 LYS A O 1
ATOM 2162 N N . GLY A 1 280 ? 27.654 34.728 31.141 1.00 18.76 280 GLY A N 1
ATOM 2163 C CA . GLY A 1 280 ? 26.288 35.218 31.037 1.00 17.21 280 GLY A CA 1
ATOM 2164 C C . GLY A 1 280 ? 25.824 36.336 31.942 1.00 16.20 280 GLY A C 1
ATOM 2165 O O . GLY A 1 280 ? 26.554 36.850 32.773 1.00 15.10 280 GLY A O 1
ATOM 2166 N N . VAL A 1 281 ? 24.564 36.716 31.783 1.00 14.31 281 VAL A N 1
ATOM 2167 C CA . VAL A 1 281 ? 24.044 37.798 32.590 1.00 17.36 281 VAL A CA 1
ATOM 2168 C C . VAL A 1 281 ? 23.914 37.434 34.067 1.00 12.40 281 VAL A C 1
ATOM 2169 O O . VAL A 1 281 ? 24.422 38.151 34.927 1.00 17.21 281 VAL A O 1
ATOM 2173 N N . LEU A 1 282 ? 23.249 36.315 34.356 1.00 17.24 282 LEU A N 1
ATOM 2174 C CA . LEU A 1 282 ? 22.990 35.906 35.743 1.00 15.21 282 LEU A CA 1
ATOM 2175 C C . LEU A 1 282 ? 23.850 34.788 36.325 1.00 17.42 282 LEU A C 1
ATOM 2176 O O . LEU A 1 282 ? 23.963 34.682 37.545 1.00 16.41 282 LEU A O 1
ATOM 2181 N N . TYR A 1 283 ? 24.418 33.938 35.471 1.00 17.36 283 TYR A N 1
ATOM 2182 C CA . TYR A 1 283 ? 25.315 32.882 35.946 1.00 19.12 283 TYR A CA 1
ATOM 2183 C C . TYR A 1 283 ? 26.355 32.571 34.865 1.00 20.63 283 TYR A C 1
ATOM 2184 O O . TYR A 1 283 ? 26.212 33.012 33.729 1.00 16.73 283 TYR A O 1
ATOM 2193 N N . ASP A 1 284 ? 27.403 31.826 35.213 1.00 18.94 284 ASP A N 1
ATOM 2194 C CA . ASP A 1 284 ? 28.438 31.498 34.231 1.00 21.79 284 ASP A CA 1
ATOM 2195 C C . ASP A 1 284 ? 28.300 30.084 33.692 1.00 21.15 284 ASP A C 1
ATOM 2196 O O . ASP A 1 284 ? 28.217 29.126 34.453 1.00 21.14 284 ASP A O 1
ATOM 2201 N N . THR A 1 285 ? 28.271 29.961 32.368 1.00 16.71 285 THR A N 1
ATOM 2202 C CA . THR A 1 285 ? 28.148 28.662 31.741 1.00 18.57 285 THR A CA 1
ATOM 2203 C C . THR A 1 285 ? 29.401 28.398 30.911 1.00 18.70 285 THR A C 1
ATOM 2204 O O . THR A 1 285 ? 30.334 29.209 30.904 1.00 21.20 285 THR A O 1
ATOM 2208 N N . GLU A 1 286 ? 29.437 27.257 30.238 1.00 22.89 286 GLU A N 1
ATOM 2209 C CA . GLU A 1 286 ? 30.593 26.929 29.408 1.00 28.10 286 GLU A CA 1
ATOM 2210 C C . GLU A 1 286 ? 30.135 26.141 28.195 1.00 22.59 286 GLU A C 1
ATOM 2211 O O . GLU A 1 286 ? 28.990 25.700 28.145 1.00 21.75 286 GLU A O 1
ATOM 2217 N N . ARG A 1 287 ? 31.026 25.969 27.220 1.00 26.32 287 ARG A N 1
ATOM 2218 C CA . ARG A 1 287 ? 30.693 25.266 25.983 1.00 26.09 287 ARG A CA 1
ATOM 2219 C C . ARG A 1 287 ? 30.054 23.916 26.184 1.00 26.42 287 ARG A C 1
ATOM 2220 O O . ARG A 1 287 ? 29.097 23.561 25.495 1.00 22.88 287 ARG A O 1
ATOM 2228 N N . GLU A 1 288 ? 30.594 23.151 27.124 1.00 26.76 288 GLU A N 1
ATOM 2229 C CA . GLU A 1 288 ? 30.089 21.820 27.405 1.00 26.40 288 GLU A CA 1
ATOM 2230 C C . GLU A 1 288 ? 28.610 21.850 27.793 1.00 24.99 288 GLU A C 1
ATOM 2231 O O . GLU A 1 288 ? 27.841 20.964 27.430 1.00 24.27 288 GLU A O 1
ATOM 2237 N N . GLU A 1 289 ? 28.220 22.869 28.546 1.00 22.81 289 GLU A N 1
ATOM 2238 C CA . GLU A 1 289 ? 26.822 22.998 28.969 1.00 18.36 289 GLU A CA 1
ATOM 2239 C C . GLU A 1 289 ? 25.943 23.429 27.796 1.00 19.00 289 GLU A C 1
ATOM 2240 O O . GLU A 1 289 ? 24.902 22.813 27.517 1.00 18.96 289 GLU A O 1
ATOM 2246 N N . LEU A 1 290 ? 26.382 24.473 27.100 1.00 19.22 290 LEU A N 1
ATOM 2247 C CA . LEU A 1 290 ? 25.653 25.024 25.951 1.00 18.39 290 LEU A CA 1
ATOM 2248 C C . LEU A 1 290 ? 25.374 23.985 24.882 1.00 19.89 290 LEU A C 1
ATOM 2249 O O . LEU A 1 290 ? 24.298 23.965 24.285 1.00 22.62 290 LEU A O 1
ATOM 2254 N N . GLU A 1 291 ? 26.345 23.108 24.650 1.00 22.31 291 GLU A N 1
ATOM 2255 C CA . GLU A 1 291 ? 26.199 22.062 23.648 1.00 22.18 291 GLU A CA 1
ATOM 2256 C C . GLU A 1 291 ? 24.918 21.244 23.796 1.00 18.94 291 GLU A C 1
ATOM 2257 O O . GLU A 1 291 ? 24.355 20.785 22.810 1.00 21.00 291 GLU A O 1
ATOM 2263 N N . SER A 1 292 ? 24.445 21.058 25.021 1.00 19.86 292 SER A N 1
ATOM 2264 C CA . SER A 1 292 ? 23.238 20.257 25.213 1.00 22.55 292 SER A CA 1
ATOM 2265 C C . SER A 1 292 ? 21.938 21.043 25.278 1.00 23.02 292 SER A C 1
ATOM 2266 O O . SER A 1 292 ? 20.891 20.501 25.666 1.00 19.08 292 SER A O 1
ATOM 2269 N N . ALA A 1 293 ? 21.995 22.308 24.873 1.00 22.95 293 ALA A N 1
ATOM 2270 C CA . ALA A 1 293 ? 20.807 23.160 24.882 1.00 24.33 293 ALA A CA 1
ATOM 2271 C C . ALA A 1 293 ? 19.689 22.551 24.049 1.00 24.98 293 ALA A C 1
ATOM 2272 O O . ALA A 1 293 ? 19.940 21.892 23.041 1.00 26.17 293 ALA A O 1
ATOM 2274 N N . LYS A 1 294 ? 18.447 22.776 24.472 1.00 23.25 294 LYS A N 1
ATOM 2275 C CA . LYS A 1 294 ? 17.285 22.258 23.755 1.00 18.77 294 LYS A CA 1
ATOM 2276 C C . LYS A 1 294 ? 16.751 23.326 22.809 1.00 20.48 294 LYS A C 1
ATOM 2277 O O . LYS A 1 294 ? 16.214 23.015 21.757 1.00 21.71 294 LYS A O 1
ATOM 2283 N N . LYS A 1 295 ? 16.918 24.586 23.192 1.00 14.75 295 LYS A N 1
ATOM 2284 C CA . LYS A 1 295 ? 16.474 25.705 22.373 1.00 20.60 295 LYS A CA 1
ATOM 2285 C C . LYS A 1 295 ? 17.432 26.874 22.544 1.00 20.21 295 LYS A C 1
ATOM 2286 O O . LYS A 1 295 ? 18.099 27.005 23.568 1.00 23.08 295 LYS A O 1
ATOM 2292 N N . SER A 1 296 ? 17.504 27.723 21.529 1.00 19.80 296 SER A N 1
ATOM 2293 C CA . SER A 1 296 ? 18.351 28.909 21.594 1.00 18.37 296 SER A CA 1
ATOM 2294 C C . SER A 1 296 ? 17.842 29.917 20.569 1.00 17.99 296 SER A C 1
ATOM 2295 O O . SER A 1 296 ? 17.221 29.547 19.567 1.00 16.95 296 SER A O 1
ATOM 2298 N N . ALA A 1 297 ? 18.109 31.184 20.838 1.00 16.46 297 ALA A N 1
ATOM 2299 C CA . ALA A 1 297 ? 17.679 32.273 19.969 1.00 17.36 297 ALA A CA 1
ATOM 2300 C C . ALA A 1 297 ? 18.613 33.442 20.236 1.00 18.78 297 ALA A C 1
ATOM 2301 O O . ALA A 1 297 ? 19.053 33.650 21.367 1.00 19.72 297 ALA A O 1
ATOM 2303 N N . LEU A 1 298 ? 18.921 34.196 19.191 1.00 14.84 298 LEU A N 1
ATOM 2304 C CA . LEU A 1 298 ? 19.819 35.329 19.286 1.00 16.00 298 LEU A CA 1
ATOM 2305 C C . LEU A 1 298 ? 19.224 36.479 18.472 1.00 17.60 298 LEU A C 1
ATOM 2306 O O . LEU A 1 298 ? 18.869 36.292 17.318 1.00 17.68 298 LEU A O 1
ATOM 2311 N N . SER A 1 299 ? 19.079 37.642 19.101 1.00 14.78 299 SER A N 1
ATOM 2312 C CA . SER A 1 299 ? 18.558 38.826 18.419 1.00 18.56 299 SER A CA 1
ATOM 2313 C C . SER A 1 299 ? 19.661 39.850 18.347 1.00 16.23 299 SER A C 1
ATOM 2314 O O . SER A 1 299 ? 20.464 39.963 19.266 1.00 15.80 299 SER A O 1
ATOM 2317 N N . ILE A 1 300 ? 19.693 40.598 17.252 1.00 17.00 300 ILE A N 1
ATOM 2318 C CA . ILE A 1 300 ? 20.679 41.649 17.077 1.00 13.43 300 ILE A CA 1
ATOM 2319 C C . ILE A 1 300 ? 19.859 42.920 16.834 1.00 15.44 300 ILE A C 1
ATOM 2320 O O . ILE A 1 300 ? 18.872 42.893 16.109 1.00 12.53 300 ILE A O 1
ATOM 2325 N N . VAL A 1 301 ? 20.261 44.015 17.458 1.00 13.73 301 VAL A N 1
ATOM 2326 C CA . VAL A 1 301 ? 19.545 45.268 17.303 1.00 16.86 301 VAL A CA 1
ATOM 2327 C C . VAL A 1 301 ? 20.509 46.393 17.015 1.00 15.62 301 VAL A C 1
ATOM 2328 O O . VAL A 1 301 ? 21.530 46.549 17.699 1.00 16.98 301 VAL A O 1
ATOM 2332 N N . THR A 1 302 ? 20.183 47.190 16.010 1.00 11.35 302 THR A N 1
ATOM 2333 C CA . THR A 1 302 ? 21.006 48.342 15.718 1.00 13.34 302 THR A CA 1
ATOM 2334 C C . THR A 1 302 ? 20.155 49.437 15.073 1.00 14.09 302 THR A C 1
ATOM 2335 O O . THR A 1 302 ? 18.931 49.290 14.930 1.00 17.99 302 THR A O 1
ATOM 2339 N N . SER A 1 303 ? 20.807 50.532 14.701 1.00 17.19 303 SER A N 1
ATOM 2340 C CA . SER A 1 303 ? 20.129 51.689 14.114 1.00 16.44 303 SER A CA 1
ATOM 2341 C C . SER A 1 303 ? 19.781 51.556 12.632 1.00 21.95 303 SER A C 1
ATOM 2342 O O . SER A 1 303 ? 20.302 50.696 11.929 1.00 16.97 303 SER A O 1
ATOM 2345 N N . PRO A 1 304 ? 18.868 52.412 12.139 1.00 18.23 304 PRO A N 1
ATOM 2346 C CA . PRO A 1 304 ? 18.502 52.346 10.722 1.00 23.70 304 PRO A CA 1
ATOM 2347 C C . PRO A 1 304 ? 19.775 52.562 9.893 1.00 22.86 304 PRO A C 1
ATOM 2348 O O . PRO A 1 304 ? 19.968 51.937 8.859 1.00 27.69 304 PRO A O 1
ATOM 2352 N N . LEU A 1 305 ? 20.642 53.444 10.384 1.00 21.01 305 LEU A N 1
ATOM 2353 C CA . LEU A 1 305 ? 21.897 53.759 9.704 1.00 24.43 305 LEU A CA 1
ATOM 2354 C C . LEU A 1 305 ? 22.808 52.552 9.511 1.00 19.99 305 LEU A C 1
ATOM 2355 O O . LEU A 1 305 ? 23.369 52.356 8.438 1.00 28.02 305 LEU A O 1
ATOM 2360 N N . ARG A 1 306 ? 22.943 51.743 10.551 1.00 19.92 306 ARG A N 1
ATOM 2361 C CA . ARG A 1 306 ? 23.826 50.579 10.520 1.00 17.67 306 ARG A CA 1
ATOM 2362 C C . ARG A 1 306 ? 23.214 49.265 10.047 1.00 20.33 306 ARG A C 1
ATOM 2363 O O . ARG A 1 306 ? 23.893 48.442 9.443 1.00 17.64 306 ARG A O 1
ATOM 2371 N N . ALA A 1 307 ? 21.935 49.063 10.338 1.00 16.90 307 ALA A N 1
ATOM 2372 C CA . ALA A 1 307 ? 21.246 47.821 9.991 1.00 17.49 307 ALA A CA 1
ATOM 2373 C C . ALA A 1 307 ? 21.464 47.326 8.575 1.00 21.42 307 ALA A C 1
ATOM 2374 O O . ALA A 1 307 ? 21.937 46.209 8.365 1.00 20.82 307 ALA A O 1
ATOM 2376 N N . GLY A 1 308 ? 21.116 48.162 7.602 1.00 24.34 308 GLY A N 1
ATOM 2377 C CA . GLY A 1 308 ? 21.241 47.781 6.210 1.00 25.59 308 GLY A CA 1
ATOM 2378 C C . GLY A 1 308 ? 22.605 47.262 5.797 1.00 27.28 308 GLY A C 1
ATOM 2379 O O . GLY A 1 308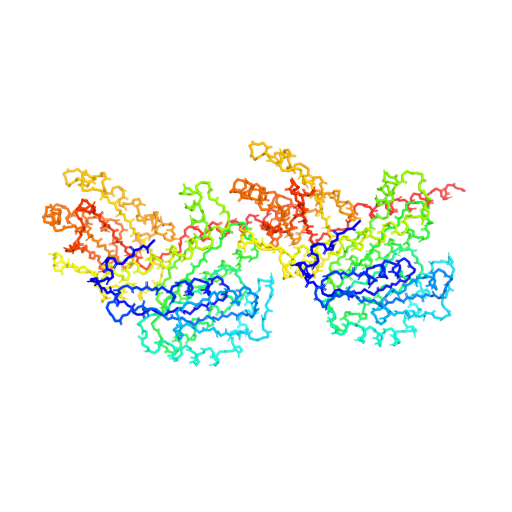 ? 22.702 46.280 5.059 1.00 29.81 308 GLY A O 1
ATOM 2380 N N . ARG A 1 309 ? 23.655 47.914 6.274 1.00 19.59 309 ARG A N 1
ATOM 2381 C CA . ARG A 1 309 ? 25.011 47.523 5.932 1.00 29.71 309 ARG A CA 1
ATOM 2382 C C . ARG A 1 309 ? 25.503 46.330 6.750 1.00 25.74 309 ARG A C 1
ATOM 2383 O O . ARG A 1 309 ? 26.341 45.549 6.285 1.00 25.54 309 ARG A O 1
ATOM 2391 N N . LEU A 1 310 ? 24.978 46.185 7.962 1.00 22.14 310 LEU A N 1
ATOM 2392 C CA . LEU A 1 310 ? 25.390 45.080 8.830 1.00 18.72 310 LEU A CA 1
ATOM 2393 C C . LEU A 1 310 ? 24.742 43.753 8.499 1.00 21.98 310 LEU A C 1
ATOM 2394 O O . LEU A 1 310 ? 25.421 42.732 8.375 1.00 25.23 310 LEU A O 1
ATOM 2399 N N . TYR A 1 311 ? 23.421 43.765 8.365 1.00 22.49 311 TYR A N 1
ATOM 2400 C CA . TYR A 1 311 ? 22.678 42.547 8.106 1.00 20.12 311 TYR A CA 1
ATOM 2401 C C . TYR A 1 311 ? 22.811 42.004 6.680 1.00 26.13 311 TYR A C 1
ATOM 2402 O O . TYR A 1 311 ? 21.821 41.805 5.984 1.00 29.32 311 TYR A O 1
ATOM 2411 N N . ASN A 1 312 ? 24.046 41.764 6.252 1.00 24.77 312 ASN A N 1
ATOM 2412 C CA . ASN A 1 312 ? 24.286 41.213 4.922 1.00 26.00 312 ASN A CA 1
ATOM 2413 C C . ASN A 1 312 ? 24.452 39.697 5.017 1.00 28.77 312 ASN A C 1
ATOM 2414 O O . ASN A 1 312 ? 24.452 39.122 6.116 1.00 24.65 312 ASN A O 1
ATOM 2419 N N . PHE A 1 313 ? 24.596 39.049 3.867 1.00 29.88 313 PHE A N 1
ATOM 2420 C CA . PHE A 1 313 ? 24.765 37.603 3.825 1.00 29.81 313 PHE A CA 1
ATOM 2421 C C . PHE A 1 313 ? 25.900 37.115 4.719 1.00 28.08 313 PHE A C 1
ATOM 2422 O O . PHE A 1 313 ? 25.743 36.132 5.445 1.00 22.45 313 PHE A O 1
ATOM 2430 N N . SER A 1 314 ? 27.041 37.795 4.668 1.00 24.00 314 SER A N 1
ATOM 2431 C CA . SER A 1 314 ? 28.199 37.379 5.460 1.00 29.19 314 SER A CA 1
ATOM 2432 C C . SER A 1 314 ? 27.957 37.351 6.965 1.00 25.17 314 SER A C 1
ATOM 2433 O O . SER A 1 314 ? 28.257 36.356 7.640 1.00 22.56 314 SER A O 1
ATOM 2436 N N . PHE A 1 315 ? 27.440 38.456 7.488 1.00 20.46 315 PHE A N 1
ATOM 2437 C CA . PHE A 1 315 ? 27.161 38.571 8.907 1.00 17.85 315 PHE A CA 1
ATOM 2438 C C . PHE A 1 315 ? 26.164 37.522 9.359 1.00 18.25 315 PHE A C 1
ATOM 2439 O O . PHE A 1 315 ? 26.434 36.762 10.292 1.00 23.16 315 PHE A O 1
ATOM 2447 N N . LEU A 1 316 ? 25.013 37.474 8.696 1.00 19.11 316 LEU A N 1
ATOM 2448 C CA . LEU A 1 316 ? 23.980 36.518 9.068 1.00 20.13 316 LEU A CA 1
ATOM 2449 C C . LEU A 1 316 ? 24.470 35.075 9.005 1.00 25.00 316 LEU A C 1
ATOM 2450 O O . LEU A 1 316 ? 24.103 34.260 9.854 1.00 23.18 316 LEU A O 1
ATOM 2455 N N . ASN A 1 317 ? 25.305 34.759 8.015 1.00 22.43 317 ASN A N 1
ATOM 2456 C CA . ASN A 1 317 ? 25.858 33.412 7.903 1.00 23.69 317 ASN A CA 1
ATOM 2457 C C . ASN A 1 317 ? 26.867 33.125 9.017 1.00 24.57 317 ASN A C 1
ATOM 2458 O O . ASN A 1 317 ? 26.920 32.010 9.536 1.00 22.73 317 ASN A O 1
ATOM 2463 N N . GLN A 1 318 ? 27.662 34.131 9.379 1.00 24.88 318 GLN A N 1
ATOM 2464 C CA . GLN A 1 318 ? 28.630 33.974 10.454 1.00 23.07 318 GLN A CA 1
ATOM 2465 C C . GLN A 1 318 ? 27.887 33.756 11.770 1.00 23.73 318 GLN A C 1
ATOM 2466 O O . GLN A 1 318 ? 28.317 32.971 12.601 1.00 21.42 318 GLN A O 1
ATOM 2472 N N . MET A 1 319 ? 26.763 34.446 11.948 1.00 19.21 319 MET A N 1
ATOM 2473 C CA . MET A 1 319 ? 25.968 34.302 13.169 1.00 23.77 319 MET A CA 1
ATOM 2474 C C . MET A 1 319 ? 25.303 32.940 13.203 1.00 22.13 319 MET A C 1
ATOM 2475 O O . MET A 1 319 ? 25.259 32.293 14.254 1.00 21.40 319 MET A O 1
ATOM 2480 N N . GLU A 1 320 ? 24.792 32.499 12.057 1.00 19.67 320 GLU A N 1
ATOM 2481 C CA . GLU A 1 320 ? 24.159 31.187 11.970 1.00 23.82 320 GLU A CA 1
ATOM 2482 C C . GLU A 1 320 ? 25.155 30.130 12.427 1.00 26.47 320 GLU A C 1
ATOM 2483 O O . GLU A 1 320 ? 24.833 29.241 13.216 1.00 24.55 320 GLU A O 1
ATOM 2489 N N . ASN A 1 321 ? 26.371 30.232 11.902 1.00 25.18 321 ASN A N 1
ATOM 2490 C CA . ASN A 1 321 ? 27.426 29.285 12.221 1.00 22.95 321 ASN A CA 1
ATOM 2491 C C . ASN A 1 321 ? 27.756 29.341 13.696 1.00 20.60 321 ASN A C 1
ATOM 2492 O O . ASN A 1 321 ? 27.866 28.309 14.356 1.00 23.44 321 ASN A O 1
ATOM 2497 N N . PHE A 1 322 ? 27.926 30.560 14.197 1.00 22.08 322 PHE A N 1
ATOM 2498 C CA . PHE A 1 322 ? 28.250 30.798 15.596 1.00 24.63 322 PHE A CA 1
ATOM 2499 C C . PHE A 1 322 ? 27.321 30.032 16.531 1.00 25.11 322 PHE A C 1
ATOM 2500 O O . PHE A 1 322 ? 27.774 29.259 17.371 1.00 24.57 322 PHE A O 1
ATOM 2508 N N . LEU A 1 323 ? 26.019 30.263 16.392 1.00 23.10 323 LEU A N 1
ATOM 2509 C CA . LEU A 1 323 ? 25.044 29.598 17.248 1.00 23.37 323 LEU A CA 1
ATOM 2510 C C . LEU A 1 323 ? 25.010 28.094 17.008 1.00 23.82 323 LEU A C 1
ATOM 2511 O O . LEU A 1 323 ? 24.863 27.319 17.948 1.00 25.41 323 LEU A O 1
ATOM 2516 N N . LYS A 1 324 ? 25.152 27.675 15.756 1.00 25.31 324 LYS A N 1
ATOM 2517 C CA . LYS A 1 324 ? 25.153 26.246 15.439 1.00 28.75 324 LYS A CA 1
ATOM 2518 C C . LYS A 1 324 ? 26.300 25.508 16.147 1.00 30.56 324 LYS A C 1
ATOM 2519 O O . LYS A 1 324 ? 26.135 24.358 16.555 1.00 32.63 324 LYS A O 1
ATOM 2525 N N . GLU A 1 325 ? 27.454 26.160 16.296 1.00 24.67 325 GLU A N 1
ATOM 2526 C CA . GLU A 1 325 ? 28.593 25.543 16.972 1.00 24.40 325 GLU A CA 1
ATOM 2527 C C . GLU A 1 325 ? 28.372 25.543 18.484 1.00 27.57 325 GLU A C 1
ATOM 2528 O O . GLU A 1 325 ? 28.910 24.698 19.199 1.00 24.47 325 GLU A O 1
ATOM 2534 N N . ARG A 1 326 ? 27.591 26.504 18.968 1.00 21.70 326 ARG A N 1
ATOM 2535 C CA . ARG A 1 326 ? 27.360 26.641 20.402 1.00 26.46 326 ARG A CA 1
ATOM 2536 C C . ARG A 1 326 ? 26.246 25.752 20.938 1.00 23.28 326 ARG A C 1
ATOM 2537 O O . ARG A 1 326 ? 26.362 25.193 22.026 1.00 21.33 326 ARG A O 1
ATOM 2545 N N . THR A 1 327 ? 25.167 25.622 20.175 1.00 19.17 327 THR A N 1
ATOM 2546 C CA . THR A 1 327 ? 24.043 24.790 20.586 1.00 22.01 327 THR A CA 1
ATOM 2547 C C . THR A 1 327 ? 23.678 23.965 19.359 1.00 22.39 327 THR A C 1
ATOM 2548 O O . THR A 1 327 ? 22.675 24.215 18.689 1.00 23.20 327 THR A O 1
ATOM 2552 N N . PRO A 1 328 ? 24.517 22.963 19.046 1.00 28.40 328 PRO A N 1
ATOM 2553 C CA . PRO A 1 328 ? 24.398 22.042 17.913 1.00 24.31 328 PRO A CA 1
ATOM 2554 C C . PRO A 1 328 ? 23.142 21.192 17.782 1.00 23.16 328 PRO A C 1
ATOM 2555 O O . PRO A 1 328 ? 22.740 20.849 16.671 1.00 26.56 328 PRO A O 1
ATOM 2559 N N . TYR A 1 329 ? 22.513 20.858 18.897 1.00 26.48 329 TYR A N 1
ATOM 2560 C CA . TYR A 1 329 ? 21.357 19.973 18.842 1.00 28.83 329 TYR A CA 1
ATOM 2561 C C . TYR A 1 329 ? 19.987 20.583 19.104 1.00 32.72 329 TYR A C 1
ATOM 2562 O O . TYR A 1 329 ? 19.005 19.856 19.265 1.00 32.80 329 TYR A O 1
ATOM 2571 N N . VAL A 1 330 ? 19.926 21.911 19.118 1.00 28.47 330 VAL A N 1
ATOM 2572 C CA . VAL A 1 330 ? 18.690 22.653 19.368 1.00 29.50 330 VAL A CA 1
ATOM 2573 C C . VAL A 1 330 ? 17.560 22.416 18.374 1.00 31.80 330 VAL A C 1
ATOM 2574 O O . VAL A 1 330 ? 17.802 22.204 17.185 1.00 30.12 330 VAL A O 1
ATOM 2578 N N . ASP A 1 331 ? 16.324 22.466 18.877 1.00 34.41 331 ASP A N 1
ATOM 2579 C CA . ASP A 1 331 ? 15.138 22.273 18.049 1.00 39.77 331 ASP A CA 1
ATOM 2580 C C . ASP A 1 331 ? 15.094 23.338 16.958 1.00 40.98 331 ASP A C 1
ATOM 2581 O O . ASP A 1 331 ? 14.812 23.043 15.798 1.00 42.54 331 ASP A O 1
ATOM 2586 N N . GLU A 1 332 ? 15.365 24.579 17.349 1.00 39.51 332 GLU A N 1
ATOM 2587 C CA . GLU A 1 332 ? 15.365 25.712 16.430 1.00 36.23 332 GLU A CA 1
ATOM 2588 C C . GLU A 1 332 ? 16.246 26.787 17.032 1.00 33.20 332 GLU A C 1
ATOM 2589 O O . GLU A 1 332 ? 16.213 27.011 18.241 1.00 41.47 332 GLU A O 1
ATOM 2595 N N . ARG A 1 333 ? 17.055 27.431 16.201 1.00 28.51 333 ARG A N 1
ATOM 2596 C CA . ARG A 1 333 ? 17.924 28.487 16.684 1.00 23.84 333 ARG A CA 1
ATOM 2597 C C . ARG A 1 333 ? 17.896 29.683 15.736 1.00 26.05 333 ARG A C 1
ATOM 2598 O O . ARG A 1 333 ? 18.796 29.891 14.922 1.00 25.98 333 ARG A O 1
ATOM 2606 N N . PRO A 1 334 ? 16.836 30.492 15.831 1.00 22.45 334 PRO A N 1
ATOM 2607 C CA . PRO A 1 334 ? 16.720 31.665 14.967 1.00 22.82 334 PRO A CA 1
ATOM 2608 C C . PRO A 1 334 ? 17.749 32.758 15.236 1.00 22.02 334 PRO A C 1
ATOM 2609 O O . PRO A 1 334 ? 18.104 33.019 16.389 1.00 19.77 334 PRO A O 1
ATOM 2613 N N . ILE A 1 335 ? 18.260 33.349 14.157 1.00 17.34 335 ILE A N 1
ATOM 2614 C CA . ILE A 1 335 ? 19.175 34.477 14.253 1.00 19.42 335 ILE A CA 1
ATOM 2615 C C . ILE A 1 335 ? 18.235 35.584 13.757 1.00 21.62 335 ILE A C 1
ATOM 2616 O O . ILE A 1 335 ? 17.856 35.631 12.578 1.00 17.36 335 ILE A O 1
ATOM 2621 N N . ALA A 1 336 ? 17.845 36.465 14.666 1.00 16.88 336 ALA A N 1
ATOM 2622 C CA . ALA A 1 336 ? 16.867 37.486 14.322 1.00 16.61 336 ALA A CA 1
ATOM 2623 C C . ALA A 1 336 ? 17.372 38.923 14.381 1.00 13.18 336 ALA A C 1
ATOM 2624 O O . ALA A 1 336 ? 17.513 39.511 15.452 1.00 15.02 336 ALA A O 1
ATOM 2626 N N . PRO A 1 337 ? 17.654 39.514 13.209 1.00 15.89 337 PRO A N 1
ATOM 2627 C CA . PRO A 1 337 ? 18.144 40.890 13.180 1.00 16.99 337 PRO A CA 1
ATOM 2628 C C . PRO A 1 337 ? 16.991 41.879 13.300 1.00 18.34 337 PRO A C 1
ATOM 2629 O O . PRO A 1 337 ? 15.923 41.684 12.714 1.00 16.84 337 PRO A O 1
ATOM 2633 N N . TYR A 1 338 ? 17.216 42.938 14.066 1.00 15.66 338 TYR A N 1
ATOM 2634 C CA . TYR A 1 338 ? 16.196 43.955 14.289 1.00 22.29 338 TYR A CA 1
ATOM 2635 C C . TYR A 1 338 ? 16.745 45.349 14.092 1.00 18.46 338 TYR A C 1
ATOM 2636 O O . TYR A 1 338 ? 17.951 45.602 14.255 1.00 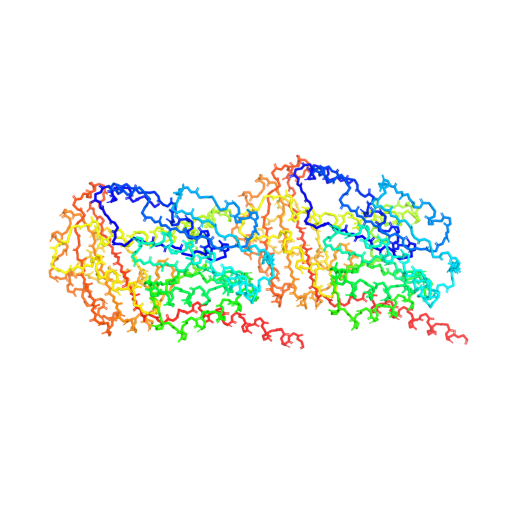18.76 338 TYR A O 1
ATOM 2645 N N . VAL A 1 339 ? 15.852 46.264 13.742 1.00 15.55 339 VAL A N 1
ATOM 2646 C CA . VAL A 1 339 ? 16.238 47.650 13.603 1.00 14.09 339 VAL A CA 1
ATOM 2647 C C . VAL A 1 339 ? 15.494 48.415 14.693 1.00 14.09 339 VAL A C 1
ATOM 2648 O O . VAL A 1 339 ? 14.275 48.245 14.848 1.00 18.72 339 VAL A O 1
ATOM 2652 N N . ASN A 1 340 ? 16.207 49.223 15.476 1.00 12.42 340 ASN A N 1
ATOM 2653 C CA . ASN A 1 340 ? 15.519 50.057 16.466 1.00 16.38 340 ASN A CA 1
ATOM 2654 C C . ASN A 1 340 ? 15.341 51.350 15.670 1.00 19.05 340 ASN A C 1
ATOM 2655 O O . ASN A 1 340 ? 16.248 52.177 15.606 1.00 21.80 340 ASN A O 1
ATOM 2660 N N . LYS A 1 341 ? 14.174 51.520 15.059 1.00 21.23 341 LYS A N 1
ATOM 2661 C CA . LYS A 1 341 ? 13.940 52.687 14.221 1.00 20.56 341 LYS A CA 1
ATOM 2662 C C . LYS A 1 341 ? 14.053 54.026 14.925 1.00 23.05 341 LYS A C 1
ATOM 2663 O O . LYS A 1 341 ? 14.189 55.065 14.271 1.00 21.94 341 LYS A O 1
ATOM 2669 N N . HIS A 1 342 ? 14.013 54.007 16.254 1.00 20.22 342 HIS A N 1
ATOM 2670 C CA . HIS A 1 342 ? 14.106 55.241 17.001 1.00 24.01 342 HIS A CA 1
ATOM 2671 C C . HIS A 1 342 ? 15.406 55.352 17.799 1.00 26.22 342 HIS A C 1
ATOM 2672 O O . HIS A 1 342 ? 15.408 55.779 18.943 1.00 31.73 342 HIS A O 1
ATOM 2679 N N . THR A 1 343 ? 16.516 54.970 17.178 1.00 26.02 343 THR A N 1
ATOM 2680 C CA . THR A 1 343 ? 17.813 55.041 17.833 1.00 27.04 343 THR A CA 1
ATOM 2681 C C . THR A 1 343 ? 18.295 56.487 17.755 1.00 30.79 343 THR A C 1
ATOM 2682 O O . THR A 1 343 ? 18.128 57.136 16.727 1.00 33.39 343 THR A O 1
ATOM 2686 N N . THR A 1 344 ? 18.877 56.994 18.840 1.00 33.32 344 THR A N 1
ATOM 2687 C CA . THR A 1 344 ? 19.387 58.367 18.854 1.00 36.36 344 THR A CA 1
ATOM 2688 C C . THR A 1 344 ? 20.683 58.471 18.053 1.00 40.53 344 THR A C 1
ATOM 2689 O O . THR A 1 344 ? 21.410 57.484 17.884 1.00 33.67 344 THR A O 1
ATOM 2693 N N . LYS A 1 345 ? 20.971 59.674 17.567 1.00 35.96 345 LYS A N 1
ATOM 2694 C CA . LYS A 1 345 ? 22.183 59.915 16.796 1.00 38.17 345 LYS A CA 1
ATOM 2695 C C . LYS A 1 345 ? 23.383 59.481 17.645 1.00 35.61 345 LYS A C 1
ATOM 2696 O O . LYS A 1 345 ? 24.354 58.921 17.135 1.00 33.17 345 LYS A O 1
ATOM 2702 N N . LYS A 1 346 ? 23.285 59.719 18.948 1.00 35.96 346 LYS A N 1
ATOM 2703 C CA . LYS A 1 346 ? 24.351 59.378 19.884 1.00 41.49 346 LYS A CA 1
ATOM 2704 C C . LYS A 1 346 ? 24.614 57.880 19.997 1.00 41.05 346 LYS A C 1
ATOM 2705 O O . LYS A 1 346 ? 25.736 57.467 20.287 1.00 44.51 346 LYS A O 1
ATOM 2711 N N . GLU A 1 347 ? 23.585 57.067 19.775 1.00 37.85 347 GLU A N 1
ATOM 2712 C CA . GLU A 1 347 ? 23.735 55.617 19.866 1.00 31.69 347 GLU A CA 1
ATOM 2713 C C . GLU A 1 347 ? 23.671 54.945 18.500 1.00 22.91 347 GLU A C 1
ATOM 2714 O O . GLU A 1 347 ? 23.543 53.727 18.410 1.00 23.47 347 GLU A O 1
ATOM 2720 N N . GLU A 1 348 ? 23.760 55.738 17.437 1.00 21.57 348 GLU A N 1
ATOM 2721 C CA . GLU A 1 348 ? 23.690 55.206 16.073 1.00 24.60 348 GLU A CA 1
ATOM 2722 C C . GLU A 1 348 ? 24.657 54.074 15.740 1.00 19.81 348 GLU A C 1
ATOM 2723 O O . GLU A 1 348 ? 24.342 53.210 14.930 1.00 24.17 348 GLU A O 1
ATOM 2729 N N . ASP A 1 349 ? 25.841 54.102 16.340 1.00 22.35 349 ASP A N 1
ATOM 2730 C CA . ASP A 1 349 ? 26.865 53.096 16.042 1.00 23.89 349 ASP A CA 1
ATOM 2731 C C . ASP A 1 349 ? 26.804 51.817 16.854 1.00 22.24 349 ASP A C 1
ATOM 2732 O O . ASP A 1 349 ? 27.468 50.839 16.523 1.00 26.08 349 ASP A O 1
ATOM 2737 N N . ILE A 1 350 ? 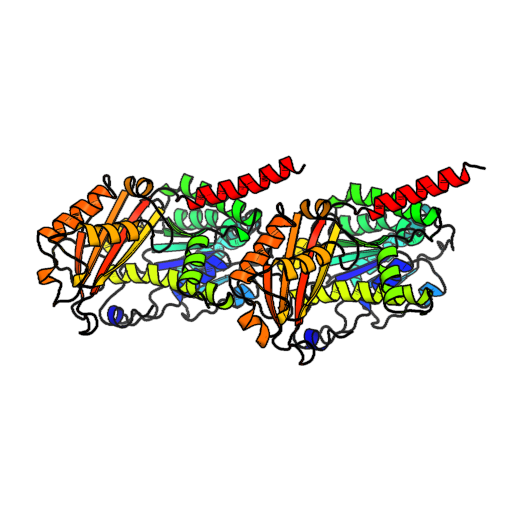26.003 51.808 17.906 1.00 23.03 350 ILE A N 1
ATOM 2738 C CA . ILE A 1 350 ? 25.917 50.621 18.743 1.00 20.27 350 ILE A CA 1
ATOM 2739 C C . ILE A 1 350 ? 25.178 49.444 18.125 1.00 19.09 350 ILE A C 1
ATOM 2740 O O . ILE A 1 350 ? 24.136 49.619 17.494 1.00 22.04 350 ILE A O 1
ATOM 2745 N N . VAL A 1 351 ? 25.735 48.243 18.299 1.00 21.24 351 VAL A N 1
ATOM 2746 C CA . VAL A 1 351 ? 25.100 47.011 17.833 1.00 16.70 351 VAL A CA 1
ATOM 2747 C C . VAL A 1 351 ? 24.970 46.180 19.101 1.00 18.79 351 VAL A C 1
ATOM 2748 O O . VAL A 1 351 ? 25.956 45.947 19.804 1.00 19.22 351 VAL A O 1
ATOM 2752 N N . LYS A 1 352 ? 23.748 45.748 19.393 1.00 15.24 352 LYS A N 1
ATOM 2753 C CA . LYS A 1 352 ? 23.471 44.975 20.593 1.00 15.79 352 LYS A CA 1
ATOM 2754 C C . LYS A 1 352 ? 23.073 43.558 20.242 1.00 16.91 352 LYS A C 1
ATOM 2755 O O . LYS A 1 352 ? 22.355 43.328 19.271 1.00 17.21 352 LYS A O 1
ATOM 2761 N N . PHE A 1 353 ? 23.553 42.613 21.047 1.00 12.44 353 PHE A N 1
ATOM 2762 C CA . PHE A 1 353 ? 23.288 41.197 20.852 1.00 13.67 353 PHE A CA 1
ATOM 2763 C C . PHE A 1 353 ? 22.605 40.687 22.116 1.00 13.01 353 PHE A C 1
ATOM 2764 O O . PHE A 1 353 ? 23.046 41.001 23.226 1.00 11.96 353 PHE A O 1
ATOM 2772 N N . TYR A 1 354 ? 21.533 39.922 21.941 1.00 15.77 354 TYR A N 1
ATOM 2773 C CA . TYR A 1 354 ? 20.789 39.334 23.060 1.00 18.90 354 TYR A CA 1
ATOM 2774 C C . TYR A 1 354 ? 20.535 37.883 22.729 1.00 17.29 354 TYR A C 1
ATOM 2775 O O . TYR A 1 354 ? 20.054 37.565 21.647 1.00 20.01 354 TYR A O 1
ATOM 2784 N N . SER A 1 355 ? 20.835 36.989 23.658 1.00 17.09 355 SER A N 1
ATOM 2785 C CA . SER A 1 355 ? 20.575 35.596 23.380 1.00 14.26 355 SER A CA 1
ATOM 2786 C C . SER A 1 355 ? 19.963 34.929 24.581 1.00 15.92 355 SER A C 1
ATOM 2787 O O . SER A 1 355 ? 20.143 35.363 25.726 1.00 16.20 355 SER A O 1
ATOM 2790 N N . VAL A 1 356 ? 19.217 33.876 24.300 1.00 13.13 356 VAL A N 1
ATOM 2791 C CA . VAL A 1 356 ? 18.572 33.081 25.332 1.00 17.32 356 VAL A CA 1
ATOM 2792 C C . VAL A 1 356 ? 18.831 31.632 24.956 1.00 18.63 356 VAL A C 1
ATOM 2793 O O . VAL A 1 356 ? 18.555 31.227 23.830 1.00 20.95 356 VAL A O 1
ATOM 2797 N N . VAL A 1 357 ? 19.372 30.858 25.890 1.00 18.36 357 VAL A N 1
ATOM 2798 C CA . VAL A 1 357 ? 19.634 29.444 25.651 1.00 15.02 357 VAL A CA 1
ATOM 2799 C C . VAL A 1 357 ? 18.892 28.664 26.743 1.00 12.04 357 VAL A C 1
ATOM 2800 O O . VAL A 1 357 ? 19.043 28.949 27.934 1.00 16.21 357 VAL A O 1
ATOM 2804 N N . ALA A 1 358 ? 18.102 27.678 26.331 1.00 14.70 358 ALA A N 1
ATOM 2805 C CA . ALA A 1 358 ? 17.281 26.915 27.270 1.00 17.43 358 ALA A CA 1
ATOM 2806 C C . ALA A 1 358 ? 17.465 25.408 27.269 1.00 14.82 358 ALA A C 1
ATOM 2807 O O . ALA A 1 358 ? 18.000 24.831 26.317 1.00 16.31 358 ALA A O 1
ATOM 2809 N N . GLY A 1 359 ? 16.972 24.775 28.334 1.00 14.19 359 GLY A N 1
ATOM 2810 C CA . GLY A 1 359 ? 17.084 23.331 28.470 1.00 16.32 359 GLY A CA 1
ATOM 2811 C C . GLY A 1 359 ? 18.500 22.930 28.844 1.00 19.19 359 GLY A C 1
ATOM 2812 O O . GLY A 1 359 ? 18.977 21.857 28.475 1.00 19.53 359 GLY A O 1
ATOM 2813 N N . LEU A 1 360 ? 19.174 23.785 29.605 1.00 16.17 360 LEU A N 1
ATOM 2814 C CA . LEU A 1 360 ? 20.555 23.519 30.000 1.00 15.17 360 LEU A CA 1
ATOM 2815 C C . LEU A 1 360 ? 20.719 22.743 31.317 1.00 17.02 360 LEU A C 1
ATOM 2816 O O . LEU A 1 360 ? 19.801 22.672 32.148 1.00 14.95 360 LEU A O 1
ATOM 2821 N N . PRO A 1 361 ? 21.909 22.148 31.521 1.00 19.18 361 PRO A N 1
ATOM 2822 C CA . PRO A 1 361 ? 22.194 21.394 32.748 1.00 18.81 361 PRO A CA 1
ATOM 2823 C C . PRO A 1 361 ? 22.553 22.365 33.882 1.00 21.22 361 PRO A C 1
ATOM 2824 O O . PRO A 1 361 ? 22.705 23.572 33.657 1.00 17.67 361 PRO A O 1
ATOM 2828 N N . LEU A 1 362 ? 22.689 21.841 35.098 1.00 18.84 362 LEU A N 1
ATOM 2829 C CA . LEU A 1 362 ? 23.061 22.680 36.231 1.00 20.98 362 LEU A CA 1
ATOM 2830 C C . LEU A 1 362 ? 24.468 23.198 35.947 1.00 21.10 362 LEU A C 1
ATOM 2831 O O . LEU A 1 362 ? 25.277 22.496 35.351 1.00 22.13 362 LEU A O 1
ATOM 2836 N N . PRO A 1 363 ? 24.771 24.440 36.357 1.00 18.33 363 PRO A N 1
ATOM 2837 C CA . PRO A 1 363 ? 26.095 25.016 36.115 1.00 19.33 363 PRO A CA 1
ATOM 2838 C C . PRO A 1 363 ? 27.165 24.533 37.096 1.00 22.11 363 PRO A C 1
ATOM 2839 O O . PRO A 1 363 ? 26.863 23.805 38.041 1.00 17.87 363 PRO A O 1
ATOM 2843 N N . LYS A 1 364 ? 28.408 24.938 36.855 1.00 21.70 364 LYS A N 1
ATOM 2844 C CA . LYS A 1 364 ? 29.540 24.541 37.691 1.00 24.45 364 LYS A CA 1
ATOM 2845 C C . LYS A 1 364 ? 29.456 25.031 39.132 1.00 24.77 364 LYS A C 1
ATOM 2846 O O . LYS A 1 364 ? 29.945 24.369 40.058 1.00 25.44 364 LYS A O 1
ATOM 2852 N N . ARG A 1 365 ? 28.839 26.186 39.327 1.00 21.58 365 ARG A N 1
ATOM 2853 C CA . ARG A 1 365 ? 28.704 26.741 40.658 1.00 22.36 365 ARG A CA 1
ATOM 2854 C C . ARG A 1 365 ? 27.998 25.753 41.600 1.00 25.74 365 ARG A C 1
ATOM 2855 O O . ARG A 1 365 ? 28.287 25.733 42.793 1.00 21.48 365 ARG A O 1
ATOM 2863 N N . VAL A 1 366 ? 27.092 24.927 41.073 1.00 18.59 366 VAL A N 1
ATOM 2864 C CA . VAL A 1 366 ? 26.400 23.961 41.921 1.00 21.72 366 VAL A CA 1
ATOM 2865 C C . VAL A 1 366 ? 27.402 22.916 42.417 1.00 22.80 366 VAL A C 1
ATOM 2866 O O . VAL A 1 366 ? 27.378 22.517 43.578 1.00 20.64 366 VAL A O 1
ATOM 2870 N N . SER A 1 367 ? 28.305 22.496 41.538 1.00 24.23 367 SER A N 1
ATOM 2871 C CA . SER A 1 367 ? 29.324 21.520 41.921 1.00 28.48 367 SER A CA 1
ATOM 2872 C C . SER A 1 367 ? 30.353 22.129 42.872 1.00 26.96 367 SER A C 1
ATOM 2873 O O . SER A 1 367 ? 30.868 21.448 43.760 1.00 28.96 367 SER A O 1
ATOM 2876 N N . ASP A 1 368 ? 30.660 23.408 42.685 1.00 29.36 368 ASP A N 1
ATOM 2877 C CA . ASP A 1 368 ? 31.625 24.074 43.552 1.00 27.20 368 ASP A CA 1
ATOM 2878 C C . ASP A 1 368 ? 31.080 24.177 44.971 1.00 30.34 368 ASP A C 1
ATOM 2879 O O . ASP A 1 368 ? 31.841 24.122 45.949 1.00 26.29 368 ASP A O 1
ATOM 2884 N N . ILE A 1 369 ? 29.765 24.356 45.077 1.00 26.01 369 ILE A N 1
ATOM 2885 C CA . ILE A 1 369 ? 29.118 24.464 46.375 1.00 22.59 369 ILE A CA 1
ATOM 2886 C C . ILE A 1 369 ? 29.209 23.117 47.066 1.00 24.36 369 ILE A C 1
ATOM 2887 O O . ILE A 1 369 ? 29.477 23.044 48.268 1.00 25.01 369 ILE A O 1
ATOM 2892 N N . ILE A 1 370 ? 29.001 22.051 46.299 1.00 24.45 370 ILE A N 1
ATOM 2893 C CA . ILE A 1 370 ? 29.068 20.695 46.839 1.00 28.46 370 ILE A CA 1
ATOM 2894 C C . ILE A 1 370 ? 30.473 20.421 47.370 1.00 30.92 370 ILE A C 1
ATOM 2895 O O . ILE A 1 370 ? 30.630 19.814 48.426 1.00 32.44 370 ILE A O 1
ATOM 2900 N N . ASP A 1 371 ? 31.492 20.891 46.653 1.00 32.75 371 ASP A N 1
ATOM 2901 C CA . ASP A 1 371 ? 32.877 20.697 47.086 1.00 34.45 371 ASP A CA 1
ATOM 2902 C C . ASP A 1 371 ? 33.198 21.538 48.316 1.00 31.01 371 ASP A C 1
ATOM 2903 O O . ASP A 1 371 ? 34.039 21.159 49.134 1.00 29.58 371 ASP A O 1
ATOM 2908 N N . GLU A 1 372 ? 32.553 22.693 48.437 1.00 25.13 372 GLU A N 1
ATOM 2909 C CA . GLU A 1 372 ? 32.791 23.538 49.596 1.00 25.72 372 GLU A CA 1
ATOM 2910 C C . GLU A 1 372 ? 32.170 22.828 50.801 1.00 27.01 372 GLU A C 1
ATOM 2911 O O . GLU A 1 372 ? 32.750 22.817 51.889 1.00 26.09 372 GLU A O 1
ATOM 2917 N N . ILE A 1 373 ? 31.007 22.214 50.604 1.00 24.28 373 ILE A N 1
ATOM 2918 C CA . ILE A 1 373 ? 30.344 21.473 51.682 1.00 26.56 373 ILE A CA 1
ATOM 2919 C C . ILE A 1 373 ? 31.185 20.237 52.025 1.00 31.35 373 ILE A C 1
ATOM 2920 O O . ILE A 1 373 ? 31.334 19.879 53.199 1.00 27.01 373 ILE A O 1
ATOM 2925 N N . THR A 1 374 ? 31.717 19.585 50.993 1.00 29.24 374 THR A N 1
ATOM 2926 C CA . THR A 1 374 ? 32.558 18.403 51.179 1.00 34.05 374 THR A CA 1
ATOM 2927 C C . THR A 1 374 ? 33.826 18.756 51.957 1.00 35.23 374 THR A C 1
ATOM 2928 O O . THR A 1 374 ? 34.218 18.030 52.868 1.00 43.49 374 THR A O 1
ATOM 2932 N N . ARG A 1 375 ? 34.468 19.866 51.598 1.00 34.39 375 ARG A N 1
ATOM 2933 C CA . ARG A 1 375 ? 35.673 20.316 52.299 1.00 37.18 375 ARG A CA 1
ATOM 2934 C C . ARG A 1 375 ? 35.387 20.450 53.799 1.00 39.00 375 ARG A C 1
ATOM 2935 O O . ARG A 1 375 ? 36.024 19.811 54.632 1.00 39.45 375 ARG A O 1
ATOM 2943 N N . ILE A 1 376 ? 34.418 21.297 54.127 1.00 32.40 376 ILE A N 1
ATOM 2944 C CA . ILE A 1 376 ? 34.035 21.542 55.505 1.00 28.52 376 ILE A CA 1
ATOM 2945 C C . ILE A 1 376 ? 33.808 20.266 56.313 1.00 32.33 376 ILE A C 1
ATOM 2946 O O . ILE A 1 376 ? 34.354 20.123 57.400 1.00 33.45 376 ILE A O 1
ATOM 2951 N N . LYS A 1 377 ? 32.999 19.350 55.789 1.00 30.59 377 LYS A N 1
ATOM 2952 C CA . LYS A 1 377 ? 32.704 18.092 56.477 1.00 39.25 377 LYS A CA 1
ATOM 2953 C C . LYS A 1 377 ? 33.923 17.175 56.647 1.00 42.78 377 LYS A C 1
ATOM 2954 O O . LYS A 1 377 ? 34.103 16.562 57.703 1.00 43.76 377 LYS A O 1
ATOM 2960 N N . GLU A 1 378 ? 34.751 17.076 55.609 1.00 43.82 378 GLU A N 1
ATOM 2961 C CA . GLU A 1 378 ? 35.931 16.215 55.658 1.00 44.91 378 GLU A CA 1
ATOM 2962 C C . GLU A 1 378 ? 37.023 16.736 56.587 1.00 48.02 378 GLU A C 1
ATOM 2963 O O . GLU A 1 378 ? 37.670 15.952 57.286 1.00 45.54 378 GLU A O 1
ATOM 2969 N N . GLU A 1 379 ? 37.246 18.048 56.581 1.00 42.81 379 GLU A N 1
ATOM 2970 C CA . GLU A 1 379 ? 38.259 18.628 57.447 1.00 43.54 379 GLU A CA 1
ATOM 2971 C C . GLU A 1 379 ? 37.768 18.528 58.884 1.00 42.24 379 GLU A C 1
ATOM 2972 O O . GLU A 1 379 ? 38.566 18.477 59.820 1.00 46.33 379 GLU A O 1
ATOM 2978 N N . ARG A 1 380 ? 36.451 18.497 59.055 1.00 38.58 380 ARG A N 1
ATOM 2979 C CA . ARG A 1 380 ? 35.870 18.395 60.385 1.00 38.46 380 ARG A CA 1
ATOM 2980 C C . ARG A 1 380 ? 36.174 17.007 60.924 1.00 42.31 380 ARG A C 1
ATOM 2981 O O . ARG A 1 380 ? 36.407 16.833 62.120 1.00 40.14 380 ARG A O 1
ATOM 2989 N N . GLU A 1 381 ? 36.174 16.019 60.032 1.00 46.75 381 GLU A N 1
ATOM 2990 C CA . GLU A 1 381 ? 36.472 14.639 60.414 1.00 46.07 381 GLU A CA 1
ATOM 2991 C C . GLU A 1 381 ? 37.952 14.478 60.719 1.00 48.16 381 GLU A C 1
ATOM 2992 O O . GLU A 1 381 ? 38.322 13.837 61.699 1.00 49.07 381 GLU A O 1
ATOM 2998 N N . GLN A 1 382 ? 38.797 15.059 59.873 1.00 49.89 382 GLN A N 1
ATOM 2999 C CA . GLN A 1 382 ? 40.239 14.998 60.077 1.00 55.86 382 GLN A CA 1
ATOM 3000 C C . GLN A 1 382 ? 40.567 15.694 61.400 1.00 57.91 382 GLN A C 1
ATOM 3001 O O . GLN A 1 382 ? 41.418 15.234 62.161 1.00 58.89 382 GLN A O 1
ATOM 3007 N N . ALA A 1 383 ? 39.882 16.801 61.672 1.00 59.33 383 ALA A N 1
ATOM 3008 C CA . ALA A 1 383 ? 40.097 17.546 62.907 1.00 60.60 383 ALA A CA 1
ATOM 3009 C C . ALA A 1 383 ? 39.696 16.699 64.116 1.00 60.59 383 ALA A C 1
ATOM 3010 O O . ALA A 1 383 ? 40.211 16.892 65.217 1.00 62.32 383 ALA A O 1
ATOM 3012 N N . ASN A 1 384 ? 38.778 15.761 63.902 1.00 59.99 384 ASN A N 1
ATOM 3013 C CA . ASN A 1 384 ? 38.314 14.875 64.967 1.00 61.63 384 ASN A CA 1
ATOM 3014 C C . ASN A 1 384 ? 39.169 13.611 65.102 1.00 63.95 384 ASN A C 1
ATOM 3015 O O . ASN A 1 384 ? 40.092 13.418 64.280 1.00 63.58 384 ASN A O 1
ATOM 3020 N N . GLY B 1 3 ? 30.258 53.166 83.188 1.00 61.38 3 GLY B N 1
ATOM 3021 C CA . GLY B 1 3 ? 29.350 52.358 82.319 1.00 61.66 3 GLY B CA 1
ATOM 3022 C C . GLY B 1 3 ? 28.231 53.202 81.740 1.00 62.14 3 GLY B C 1
ATOM 3023 O O . GLY B 1 3 ? 27.667 54.059 82.438 1.00 58.71 3 GLY B O 1
ATOM 3024 N N . ASN B 1 4 ? 27.906 52.974 80.467 1.00 56.14 4 ASN B N 1
ATOM 3025 C CA . ASN B 1 4 ? 26.848 53.747 79.833 1.00 52.10 4 ASN B CA 1
ATOM 3026 C C . ASN B 1 4 ? 26.358 53.272 78.463 1.00 47.00 4 ASN B C 1
ATOM 3027 O O . ASN B 1 4 ? 26.969 53.529 77.421 1.00 41.28 4 ASN B O 1
ATOM 3032 N N . PHE B 1 5 ? 25.235 52.572 78.493 1.00 39.45 5 PHE B N 1
ATOM 3033 C CA . PHE B 1 5 ? 24.594 52.093 77.288 1.00 34.85 5 PHE B CA 1
ATOM 3034 C C . PHE B 1 5 ? 23.362 53.004 77.176 1.00 33.69 5 PHE B C 1
ATOM 3035 O O . PHE B 1 5 ? 22.426 52.719 76.438 1.00 32.02 5 PHE B O 1
ATOM 3043 N N . SER B 1 6 ? 23.372 54.108 77.921 1.00 34.03 6 SER B N 1
ATOM 3044 C CA . SER B 1 6 ? 22.242 55.041 77.920 1.00 37.65 6 SER B CA 1
ATOM 3045 C C . SER B 1 6 ? 21.917 55.565 76.527 1.00 35.49 6 SER B C 1
ATOM 3046 O O . SER B 1 6 ? 20.778 55.491 76.071 1.00 33.15 6 SER B O 1
ATOM 3049 N N . GLU B 1 7 ? 22.940 56.087 75.864 1.00 36.58 7 GLU B N 1
ATOM 3050 C CA . GLU B 1 7 ? 22.826 56.634 74.520 1.00 38.07 7 GLU B CA 1
ATOM 3051 C C . GLU B 1 7 ? 22.291 55.553 73.588 1.00 37.32 7 GLU B C 1
ATOM 3052 O O . GLU B 1 7 ? 21.285 55.740 72.899 1.00 38.15 7 GLU B O 1
ATOM 3058 N N . ILE B 1 8 ? 22.972 54.413 73.582 1.00 29.70 8 ILE B N 1
ATOM 3059 C CA . ILE B 1 8 ? 22.583 53.279 72.758 1.00 21.83 8 ILE B CA 1
ATOM 3060 C C . ILE B 1 8 ? 21.150 52.839 73.058 1.00 18.81 8 ILE B C 1
ATOM 3061 O O . ILE B 1 8 ? 20.357 52.611 72.145 1.00 21.57 8 ILE B O 1
ATOM 3066 N N . GLU B 1 9 ? 20.826 52.714 74.340 1.00 17.69 9 GLU B N 1
ATOM 3067 C CA . GLU B 1 9 ? 19.497 52.295 74.770 1.00 21.58 9 GLU B CA 1
ATOM 3068 C C . GLU B 1 9 ? 18.438 53.283 74.302 1.00 23.19 9 GLU B C 1
ATOM 3069 O O . GLU B 1 9 ? 17.381 52.898 73.810 1.00 24.40 9 GLU B O 1
ATOM 3075 N N . SER B 1 10 ? 18.745 54.563 74.464 1.00 24.89 10 SER B N 1
ATOM 3076 C CA . SER B 1 10 ? 17.841 55.638 74.078 1.00 31.55 10 SER B CA 1
ATOM 3077 C C . SER B 1 10 ? 17.352 55.516 72.643 1.00 32.17 10 SER B C 1
ATOM 3078 O O . SER B 1 10 ? 16.219 55.868 72.339 1.00 35.81 10 SER B O 1
ATOM 3081 N N . GLN B 1 11 ? 18.211 55.008 71.766 1.00 29.51 11 GLN B N 1
ATOM 3082 C CA . GLN B 1 11 ? 17.878 54.869 70.352 1.00 27.71 11 GLN B CA 1
ATOM 3083 C C . GLN B 1 11 ? 17.783 53.421 69.892 1.00 29.60 11 GLN B C 1
ATOM 3084 O O . GLN B 1 11 ? 17.526 53.161 68.718 1.00 33.35 11 GLN B O 1
ATOM 3090 N N . GLY B 1 12 ? 17.993 52.478 70.800 1.00 28.42 12 GLY B N 1
ATOM 3091 C CA . GLY B 1 12 ? 17.956 51.090 70.386 1.00 26.82 12 GLY B CA 1
ATOM 3092 C C . GLY B 1 12 ? 17.005 50.222 71.163 1.00 31.92 12 GLY B C 1
ATOM 3093 O O . GLY B 1 12 ? 15.962 50.685 71.628 1.00 24.42 12 GLY B O 1
ATOM 3094 N N . ASN B 1 13 ? 17.378 48.953 71.309 1.00 24.44 13 ASN B N 1
ATOM 3095 C CA . ASN B 1 13 ? 16.543 48.005 72.018 1.00 24.32 13 ASN B CA 1
ATOM 3096 C C . ASN B 1 13 ? 17.353 46.719 72.225 1.00 26.39 13 ASN B C 1
ATOM 3097 O O . ASN B 1 13 ? 18.459 46.577 71.689 1.00 20.08 13 ASN B O 1
ATOM 3102 N N . ILE B 1 14 ? 16.819 45.806 73.028 1.00 21.57 14 ILE B N 1
ATOM 3103 C CA . ILE B 1 14 ? 17.486 44.531 73.289 1.00 20.26 14 ILE B CA 1
ATOM 3104 C C . ILE B 1 14 ? 16.835 43.428 72.458 1.00 19.78 14 ILE B C 1
ATOM 3105 O O . ILE B 1 14 ? 15.641 43.489 72.162 1.00 21.13 14 ILE B O 1
ATOM 3110 N N . SER B 1 15 ? 17.617 42.414 72.104 1.00 19.86 15 SER B N 1
ATOM 3111 C CA . SER B 1 15 ? 17.124 41.301 71.306 1.00 16.49 15 SER B CA 1
ATOM 3112 C C . SER B 1 15 ? 16.203 40.351 72.074 1.00 22.84 15 SER B C 1
ATOM 3113 O O . SER B 1 15 ? 15.094 40.038 71.617 1.00 24.71 15 SER B O 1
ATOM 3116 N N . LEU B 1 16 ? 16.653 39.908 73.246 1.00 18.78 16 LEU B N 1
ATOM 3117 C CA . LEU B 1 16 ? 15.897 38.936 74.028 1.00 18.80 16 LEU B CA 1
ATOM 3118 C C . LEU B 1 16 ? 15.509 39.368 75.436 1.00 24.55 16 LEU B C 1
ATOM 3119 O O . LEU B 1 16 ? 16.292 40.013 76.150 1.00 20.65 16 LEU B O 1
ATOM 3124 N N . LYS B 1 17 ? 14.301 38.986 75.850 1.00 17.50 17 LYS B N 1
ATOM 3125 C CA . LYS B 1 17 ? 13.835 39.322 77.190 1.00 19.45 17 LYS B CA 1
ATOM 3126 C C . LYS B 1 17 ? 14.329 38.231 78.132 1.00 18.78 17 LYS B C 1
ATOM 3127 O O . LYS B 1 17 ? 13.666 37.223 78.325 1.00 17.36 17 LYS B O 1
ATOM 3133 N N . PHE B 1 18 ? 15.507 38.439 78.702 1.00 19.59 18 PHE B N 1
ATOM 3134 C CA . PHE B 1 18 ? 16.096 37.470 79.609 1.00 18.12 18 PHE B CA 1
ATOM 3135 C C . PHE B 1 18 ? 15.460 37.453 80.985 1.00 17.54 18 PHE B C 1
ATOM 3136 O O . PHE B 1 18 ? 15.064 38.494 81.522 1.00 18.92 18 PHE B O 1
ATOM 3144 N N . GLY B 1 19 ? 15.402 36.253 81.544 1.00 19.59 19 GLY B N 1
ATOM 3145 C CA . GLY B 1 19 ? 14.924 36.050 82.893 1.00 15.92 19 GLY B CA 1
ATOM 3146 C C . GLY B 1 19 ? 16.110 35.344 83.547 1.00 18.29 19 GLY B C 1
ATOM 3147 O O . GLY B 1 19 ? 16.853 34.626 82.868 1.00 16.03 19 GLY B O 1
ATOM 3148 N N . PHE B 1 20 ? 16.319 35.561 84.839 1.00 18.44 20 PHE B N 1
ATOM 3149 C CA . PHE B 1 20 ? 17.416 34.919 85.544 1.00 15.78 20 PHE B CA 1
ATOM 3150 C C . PHE B 1 20 ? 16.928 34.178 86.793 1.00 18.49 20 PHE B C 1
ATOM 3151 O O . PHE B 1 20 ? 16.281 34.772 87.677 1.00 17.81 20 PHE B O 1
ATOM 3159 N N . LEU B 1 21 ? 17.250 32.885 86.862 1.00 13.02 21 LEU B N 1
ATOM 3160 C CA . LEU B 1 21 ? 16.910 32.050 88.005 1.00 17.13 21 LEU B CA 1
ATOM 3161 C C . LEU B 1 21 ? 18.183 31.845 88.821 1.00 18.27 21 LEU B C 1
ATOM 3162 O O . LEU B 1 21 ? 19.035 31.015 88.489 1.00 17.00 21 LEU B O 1
ATOM 3167 N N . GLY B 1 22 ? 18.314 32.615 89.895 1.00 17.93 22 GLY B N 1
ATOM 3168 C CA . GLY B 1 22 ? 19.495 32.504 90.720 1.00 18.94 22 GLY B CA 1
ATOM 3169 C C . GLY B 1 22 ? 19.413 31.410 91.760 1.00 19.75 22 GLY B C 1
ATOM 3170 O O . GLY B 1 22 ? 18.388 31.239 92.416 1.00 18.29 22 GLY B O 1
ATOM 3171 N N . LEU B 1 23 ? 20.503 30.665 91.903 1.00 16.35 23 LEU B N 1
ATOM 3172 C CA . LEU B 1 23 ? 20.580 29.595 92.885 1.00 16.91 23 LEU B CA 1
ATOM 3173 C C . LEU B 1 23 ? 21.796 29.853 93.764 1.00 18.95 23 LEU B C 1
ATOM 3174 O O . LEU B 1 23 ? 22.918 29.961 93.269 1.00 20.01 23 LEU B O 1
ATOM 3179 N N . GLY B 1 24 ? 21.574 29.944 95.069 1.00 16.41 24 GLY B N 1
ATOM 3180 C CA . GLY B 1 24 ? 22.673 30.201 95.980 1.00 18.30 24 GLY B CA 1
ATOM 3181 C C . GLY B 1 24 ? 23.042 31.674 96.020 1.00 18.50 24 GLY B C 1
ATOM 3182 O O . GLY B 1 24 ? 22.590 32.474 95.199 1.00 20.40 24 GLY B O 1
ATOM 3183 N N . MET B 1 25 ? 23.900 32.028 96.969 1.00 21.11 25 MET B N 1
ATOM 3184 C CA . MET B 1 25 ? 24.310 33.411 97.133 1.00 20.15 25 MET B CA 1
ATOM 3185 C C . MET B 1 25 ? 24.931 34.037 95.882 1.00 19.85 25 MET B C 1
ATOM 3186 O O . MET B 1 25 ? 24.449 35.049 95.397 1.00 14.92 25 MET B O 1
ATOM 3191 N N . GLY B 1 26 ? 26.008 33.454 95.363 1.00 15.30 26 GLY B N 1
ATOM 3192 C CA . GLY B 1 26 ? 26.628 34.037 94.178 1.00 16.63 26 GLY B CA 1
ATOM 3193 C C . GLY B 1 26 ? 25.672 34.096 92.996 1.00 14.94 26 GLY B C 1
ATOM 3194 O O . GLY B 1 26 ? 25.594 35.104 92.285 1.00 18.28 26 GLY B O 1
ATOM 3195 N N . GLY B 1 27 ? 24.934 33.003 92.793 1.00 18.09 27 GLY B N 1
ATOM 3196 C CA . GLY B 1 27 ? 23.991 32.943 91.695 1.00 16.16 27 GLY B CA 1
ATOM 3197 C C . GLY B 1 27 ? 22.943 34.037 91.830 1.00 16.09 27 GLY B C 1
ATOM 3198 O O . GLY B 1 27 ? 22.568 34.682 90.854 1.00 14.57 27 GLY B O 1
ATOM 3199 N N . CYS B 1 28 ? 22.457 34.236 93.050 1.00 19.42 28 CYS B N 1
ATOM 3200 C CA . CYS B 1 28 ? 21.461 35.268 93.289 1.00 19.29 28 CYS B CA 1
ATOM 3201 C C . CYS B 1 28 ? 22.046 36.660 93.139 1.00 17.79 28 CYS B C 1
ATOM 3202 O O . CYS B 1 28 ? 21.380 37.549 92.626 1.00 16.21 28 CYS B O 1
ATOM 3205 N N . ALA B 1 29 ? 23.294 36.849 93.559 1.00 16.54 29 ALA B N 1
ATOM 3206 C CA . ALA B 1 29 ? 23.892 38.172 93.443 1.00 12.40 29 ALA B CA 1
ATOM 3207 C C . ALA B 1 29 ? 24.029 38.567 91.987 1.00 14.05 29 ALA B C 1
ATOM 3208 O O . ALA B 1 29 ? 23.757 39.707 91.615 1.00 13.75 29 ALA B O 1
ATOM 3210 N N . ILE B 1 30 ? 24.429 37.618 91.149 1.00 11.95 30 ILE B N 1
ATOM 3211 C CA . ILE B 1 30 ? 24.611 37.901 89.730 1.00 10.58 30 ILE B CA 1
ATOM 3212 C C . ILE B 1 30 ? 23.253 38.118 89.074 1.00 14.09 30 ILE B C 1
ATOM 3213 O O . ILE B 1 30 ? 23.066 39.042 88.275 1.00 13.18 30 ILE B O 1
ATOM 3218 N N . ALA B 1 31 ? 22.297 37.267 89.427 1.00 12.99 31 ALA B N 1
ATOM 3219 C CA . ALA B 1 31 ? 20.953 37.365 88.856 1.00 16.45 31 ALA B CA 1
ATOM 3220 C C . ALA B 1 31 ? 20.353 38.726 89.190 1.00 16.34 31 ALA B C 1
ATOM 3221 O O . ALA B 1 31 ? 19.813 39.408 88.320 1.00 18.32 31 ALA B O 1
ATOM 3223 N N . ALA B 1 32 ? 20.460 39.112 90.459 1.00 17.13 32 ALA B N 1
ATOM 3224 C CA . ALA B 1 32 ? 19.920 40.383 90.908 1.00 15.90 32 ALA B CA 1
ATOM 3225 C C . ALA B 1 32 ? 20.607 41.539 90.183 1.00 15.86 32 ALA B C 1
ATOM 3226 O O . ALA B 1 32 ? 19.952 42.504 89.756 1.00 18.40 32 ALA B O 1
ATOM 3228 N N . GLU B 1 33 ? 21.923 41.446 90.028 1.00 16.39 33 GLU B N 1
ATOM 3229 C CA . GLU B 1 33 ? 22.663 42.502 89.348 1.00 15.20 33 GLU B CA 1
ATOM 3230 C C . GLU B 1 33 ? 22.129 42.638 87.917 1.00 20.82 33 GLU B C 1
ATOM 3231 O O . GLU B 1 33 ? 21.932 43.751 87.424 1.00 18.79 33 GLU B O 1
ATOM 3237 N N . CYS B 1 34 ? 21.868 41.514 87.249 1.00 16.21 34 CYS B N 1
ATOM 3238 C CA . CYS B 1 34 ? 21.342 41.583 85.887 1.00 18.59 34 CYS B CA 1
ATOM 3239 C C . CYS B 1 34 ? 19.904 42.119 85.849 1.00 21.43 34 CYS B C 1
ATOM 3240 O O . CYS B 1 34 ? 19.583 43.002 85.047 1.00 22.32 34 CYS B O 1
ATOM 3243 N N . ALA B 1 35 ? 19.057 41.585 86.726 1.00 21.94 35 ALA B N 1
ATOM 3244 C CA . ALA B 1 35 ? 17.636 41.958 86.779 1.00 26.00 35 ALA B CA 1
ATOM 3245 C C . ALA B 1 3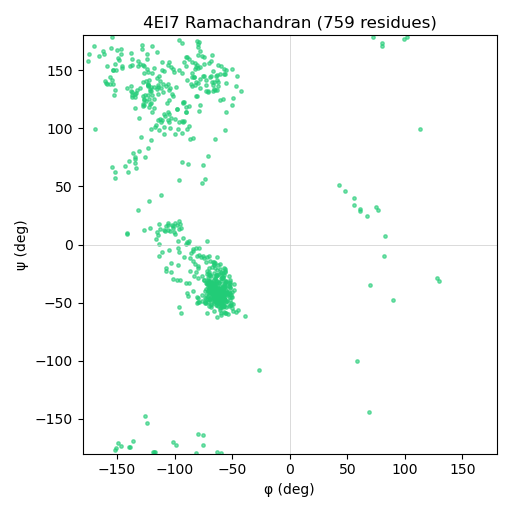5 ? 17.336 43.352 87.332 1.00 25.62 35 ALA B C 1
ATOM 3246 O O . ALA B 1 35 ? 16.277 43.928 87.059 1.00 26.56 35 ALA B O 1
ATOM 3248 N N . ASN B 1 36 ? 18.261 43.890 88.115 1.00 22.07 36 ASN B N 1
ATOM 3249 C CA . ASN B 1 36 ? 18.089 45.215 88.691 1.00 24.56 36 ASN B CA 1
ATOM 3250 C C . ASN B 1 36 ? 18.433 46.296 87.671 1.00 30.39 36 ASN B C 1
ATOM 3251 O O . ASN B 1 36 ? 18.167 47.476 87.908 1.00 31.51 36 ASN B O 1
ATOM 3256 N N . LYS B 1 37 ? 19.015 45.896 86.541 1.00 27.20 37 LYS B N 1
ATOM 3257 C CA . LYS B 1 37 ? 19.441 46.858 85.521 1.00 28.90 37 LYS B CA 1
ATOM 3258 C C . LYS B 1 37 ? 18.347 47.754 84.965 1.00 27.31 37 LYS B C 1
ATOM 3259 O O . LYS B 1 37 ? 17.324 47.275 84.468 1.00 22.05 37 LYS B O 1
ATOM 3265 N N . GLU B 1 38 ? 18.592 49.061 85.052 1.00 29.30 38 GLU B N 1
ATOM 3266 C CA . GLU B 1 38 ? 17.666 50.088 84.571 1.00 32.00 38 GLU B CA 1
ATOM 3267 C C . GLU B 1 38 ? 18.214 50.647 83.255 1.00 28.75 38 GLU B C 1
ATOM 3268 O O . GLU B 1 38 ? 19.396 50.945 83.158 1.00 25.71 38 GLU B O 1
ATOM 3274 N N . THR B 1 39 ? 17.363 50.802 82.248 1.00 23.86 39 THR B N 1
ATOM 3275 C CA . THR B 1 39 ? 17.828 51.296 80.957 1.00 26.89 39 THR B CA 1
ATOM 3276 C C . THR B 1 39 ? 17.030 52.480 80.421 1.00 29.52 39 THR B C 1
ATOM 3277 O O . THR B 1 39 ? 15.984 52.831 80.955 1.00 28.75 39 THR B O 1
ATOM 3281 N N . GLN B 1 40 ? 17.533 53.063 79.337 1.00 29.80 40 GLN B N 1
ATOM 3282 C CA . GLN B 1 40 ? 16.868 54.176 78.668 1.00 29.71 40 GLN B CA 1
ATOM 3283 C C . GLN B 1 40 ? 16.068 53.648 77.482 1.00 29.83 40 GLN B C 1
ATOM 3284 O O . GLN B 1 40 ? 15.689 54.407 76.594 1.00 32.67 40 GLN B O 1
ATOM 3290 N N . ILE B 1 41 ? 15.816 52.345 77.450 1.00 28.40 41 ILE B N 1
ATOM 3291 C CA . ILE B 1 41 ? 15.043 51.786 76.349 1.00 29.07 41 ILE B CA 1
ATOM 3292 C C . ILE B 1 41 ? 13.582 52.216 76.476 1.00 31.81 41 ILE B C 1
ATOM 3293 O O . ILE B 1 41 ? 12.975 52.122 77.545 1.00 29.29 41 ILE B O 1
ATOM 3298 N N . LYS B 1 42 ? 13.034 52.692 75.364 1.00 38.01 42 LYS B N 1
ATOM 3299 C CA . LYS B 1 42 ? 11.659 53.165 75.289 1.00 38.09 42 LYS B CA 1
ATOM 3300 C C . LYS B 1 42 ? 10.652 52.123 75.753 1.00 37.32 42 LYS B C 1
ATOM 3301 O O . LYS B 1 42 ? 10.485 51.088 75.111 1.00 38.45 42 LYS B O 1
ATOM 3307 N N . ASN B 1 43 ? 9.982 52.410 76.867 1.00 36.82 43 ASN B N 1
ATOM 3308 C CA . ASN B 1 43 ? 8.972 51.522 77.435 1.00 39.74 43 ASN B CA 1
ATOM 3309 C C . ASN B 1 43 ? 9.519 50.196 77.968 1.00 39.65 43 ASN B C 1
ATOM 3310 O O . ASN B 1 43 ? 8.796 49.204 78.040 1.00 37.07 43 ASN B O 1
ATOM 3315 N N . ASN B 1 44 ? 10.795 50.172 78.337 1.00 42.36 44 ASN B N 1
ATOM 3316 C CA . ASN B 1 44 ? 11.388 48.956 78.881 1.00 40.86 44 ASN B CA 1
ATOM 3317 C C . ASN B 1 44 ? 12.520 49.340 79.810 1.00 39.66 44 ASN B C 1
ATOM 3318 O O . ASN B 1 44 ? 13.670 48.926 79.632 1.00 37.57 44 ASN B O 1
ATOM 3323 N N . LYS B 1 45 ? 12.165 50.147 80.807 1.00 35.29 45 LYS B N 1
ATOM 3324 C CA . LYS B 1 45 ? 13.102 50.642 81.807 1.00 38.26 45 LYS B CA 1
ATOM 3325 C C . LYS B 1 45 ? 13.835 49.503 82.515 1.00 34.50 45 LYS B C 1
ATOM 3326 O O . LYS B 1 45 ? 15.025 49.605 82.801 1.00 30.91 45 LYS B O 1
ATOM 3332 N N . TYR B 1 46 ? 13.104 48.431 82.806 1.00 32.79 46 TYR B N 1
ATOM 3333 C CA . TYR B 1 46 ? 13.667 47.260 83.478 1.00 31.46 46 TYR B CA 1
ATOM 3334 C C . TYR B 1 46 ? 13.423 46.062 82.580 1.00 33.30 46 TYR B C 1
ATOM 3335 O O . TYR B 1 46 ? 12.464 45.308 82.766 1.00 30.07 46 TYR B O 1
ATOM 3344 N N . PRO B 1 47 ? 14.301 45.868 81.590 1.00 28.86 47 PRO B N 1
ATOM 3345 C CA . PRO B 1 47 ? 14.181 44.758 80.649 1.00 27.39 47 PRO B CA 1
ATOM 3346 C C . PRO B 1 47 ? 14.245 43.354 81.233 1.00 26.51 47 PRO B C 1
ATOM 3347 O O . PRO B 1 47 ? 13.685 42.424 80.639 1.00 23.35 47 PRO B O 1
ATOM 3351 N N . TYR B 1 48 ? 14.897 43.194 82.388 1.00 23.01 48 TYR B N 1
ATOM 3352 C CA . TYR B 1 48 ? 15.060 41.858 82.960 1.00 24.73 48 TYR B CA 1
ATOM 3353 C C . TYR B 1 48 ? 14.304 41.513 84.239 1.00 26.91 48 TYR B C 1
ATOM 3354 O O . TYR B 1 48 ? 13.919 42.391 85.014 1.00 27.19 48 TYR B O 1
ATOM 3363 N N . ARG B 1 49 ? 14.107 40.209 84.435 1.00 27.12 49 ARG B N 1
ATOM 3364 C CA . ARG B 1 49 ? 13.403 39.660 85.587 1.00 24.25 49 ARG B CA 1
ATOM 3365 C C . ARG B 1 49 ? 14.213 38.544 86.236 1.00 28.13 49 ARG B C 1
ATOM 3366 O O . ARG B 1 49 ? 15.040 37.883 85.578 1.00 16.92 49 ARG B O 1
ATOM 3374 N N . ALA B 1 50 ? 13.963 38.324 87.523 1.00 20.43 50 ALA B N 1
ATOM 3375 C CA . ALA B 1 50 ? 14.688 37.304 88.261 1.00 21.07 50 ALA B CA 1
ATOM 3376 C C . ALA B 1 50 ? 13.940 36.721 89.447 1.00 25.41 50 ALA B C 1
ATOM 3377 O O . ALA B 1 50 ? 13.128 37.385 90.089 1.00 26.33 50 ALA B O 1
ATOM 3379 N N . ILE B 1 51 ? 14.252 35.462 89.724 1.00 21.92 51 ILE B N 1
ATOM 3380 C CA . ILE B 1 51 ? 13.718 34.731 90.857 1.00 19.20 51 ILE B CA 1
ATOM 3381 C C . ILE B 1 51 ? 14.991 34.334 91.586 1.00 21.85 51 ILE B C 1
ATOM 3382 O O . ILE B 1 51 ? 15.834 33.639 91.016 1.00 19.34 51 ILE B O 1
ATOM 3387 N N . LEU B 1 52 ? 15.154 34.792 92.823 1.00 18.47 52 LEU B N 1
ATOM 3388 C CA . LEU B 1 52 ? 16.365 34.485 93.576 1.00 17.78 52 LEU B CA 1
ATOM 3389 C C . LEU B 1 52 ? 16.091 33.434 94.642 1.00 24.74 52 LEU B C 1
ATOM 3390 O O . LEU B 1 52 ? 15.477 33.722 95.666 1.00 23.15 52 LEU B O 1
ATOM 3395 N N . VAL B 1 53 ? 16.543 32.206 94.382 1.00 21.12 53 VAL B N 1
ATOM 3396 C CA . VAL B 1 53 ? 16.337 31.086 95.305 1.00 20.65 53 VAL B CA 1
ATOM 3397 C C . VAL B 1 53 ? 17.559 30.870 96.163 1.00 22.86 53 VAL B C 1
ATOM 3398 O O . VAL B 1 53 ? 18.622 30.523 95.648 1.00 23.06 53 VAL B O 1
ATOM 3402 N N . ASN B 1 54 ? 17.409 31.043 97.472 1.00 15.55 54 ASN B N 1
ATOM 3403 C CA . ASN B 1 54 ? 18.535 30.876 98.361 1.00 23.25 54 ASN B CA 1
ATOM 3404 C C . ASN B 1 54 ? 18.116 30.673 99.803 1.00 22.82 54 ASN B C 1
ATOM 3405 O O . ASN B 1 54 ? 16.979 30.945 100.180 1.00 24.77 54 ASN B O 1
ATOM 3410 N N . THR B 1 55 ? 19.056 30.192 100.602 1.00 22.67 55 THR B N 1
ATOM 3411 C CA . THR B 1 55 ? 18.823 29.976 102.018 1.00 28.21 55 THR B CA 1
ATOM 3412 C C . THR B 1 55 ? 18.981 31.333 102.697 1.00 34.20 55 THR B C 1
ATOM 3413 O O . THR B 1 55 ? 19.679 32.212 102.184 1.00 29.49 55 THR B O 1
ATOM 3417 N N . ASN B 1 56 ? 18.327 31.514 103.841 1.00 35.96 56 ASN B N 1
ATOM 3418 C CA . ASN B 1 56 ? 18.417 32.777 104.571 1.00 34.42 56 ASN B CA 1
ATOM 3419 C C . ASN B 1 56 ? 19.826 33.100 105.072 1.00 30.49 56 ASN B C 1
ATOM 3420 O O . ASN B 1 56 ? 20.588 32.209 105.454 1.00 33.01 56 ASN B O 1
ATOM 3425 N N . SER B 1 57 ? 20.157 34.388 105.078 1.00 34.26 57 SER B N 1
ATOM 3426 C CA . SER B 1 57 ? 21.447 34.859 105.568 1.00 33.73 57 SER B CA 1
ATOM 3427 C C . SER B 1 57 ? 21.477 36.381 105.547 1.00 32.16 57 SER B C 1
ATOM 3428 O O . SER B 1 57 ? 20.703 37.015 104.823 1.00 37.80 57 SER B O 1
ATOM 3431 N N . GLN B 1 58 ? 22.353 36.975 106.353 1.00 31.06 58 GLN B N 1
ATOM 3432 C CA . GLN B 1 58 ? 22.468 38.431 106.388 1.00 34.94 58 GLN B CA 1
ATOM 3433 C C . GLN B 1 58 ? 22.776 38.944 104.990 1.00 32.65 58 GLN B C 1
ATOM 3434 O O . GLN B 1 58 ? 22.208 39.941 104.541 1.00 31.73 58 GLN B O 1
ATOM 3440 N N . ASP B 1 59 ? 23.679 38.246 104.309 1.00 32.41 59 ASP B N 1
ATOM 3441 C CA . ASP B 1 59 ? 24.084 38.615 102.963 1.00 31.95 59 ASP B CA 1
ATOM 3442 C C . ASP B 1 59 ? 22.962 38.467 101.941 1.00 30.14 59 ASP B C 1
ATOM 3443 O O . ASP B 1 59 ? 22.875 39.258 101.001 1.00 30.97 59 ASP B O 1
ATOM 3448 N N . PHE B 1 60 ? 22.101 37.468 102.111 1.00 27.84 60 PHE B N 1
ATOM 3449 C CA . PHE B 1 60 ? 20.997 37.324 101.173 1.00 25.73 60 PHE B CA 1
ATOM 3450 C C . PHE B 1 60 ? 20.007 38.457 101.429 1.00 29.76 60 PHE B C 1
ATOM 3451 O O . PHE B 1 60 ? 19.460 39.041 100.487 1.00 26.02 60 PHE B O 1
ATOM 3459 N N . ASN B 1 61 ? 19.784 38.781 102.701 1.00 30.86 61 ASN B N 1
ATOM 3460 C CA . ASN B 1 61 ? 18.869 39.868 103.043 1.00 32.24 61 ASN B CA 1
ATOM 3461 C C . ASN B 1 61 ? 19.336 41.163 102.395 1.00 33.52 61 ASN B C 1
ATOM 3462 O O . ASN B 1 61 ? 18.531 41.930 101.865 1.00 31.48 61 ASN B O 1
ATOM 3467 N N . LYS B 1 62 ? 20.645 41.390 102.435 1.00 32.74 62 LYS B N 1
ATOM 3468 C CA . LYS B 1 62 ? 21.247 42.597 101.880 1.00 34.61 62 LYS B CA 1
ATOM 3469 C C . LYS B 1 62 ? 21.112 42.817 100.366 1.00 36.07 62 LYS B C 1
ATOM 3470 O O . LYS B 1 62 ? 21.234 43.955 99.903 1.00 37.60 62 LYS B O 1
ATOM 3476 N N . ILE B 1 63 ? 20.878 41.760 99.588 1.00 32.84 63 ILE B N 1
ATOM 3477 C CA . ILE B 1 63 ? 20.718 41.952 98.148 1.00 30.73 63 ILE B CA 1
ATOM 3478 C C . ILE B 1 63 ? 19.522 42.877 97.958 1.00 37.84 63 ILE B C 1
ATOM 3479 O O . ILE B 1 63 ? 18.416 42.596 98.441 1.00 35.76 63 ILE B O 1
ATOM 3484 N N . GLU B 1 64 ? 19.750 43.982 97.259 1.00 37.57 64 GLU B N 1
ATOM 3485 C CA . GLU B 1 64 ? 18.700 44.958 97.021 1.00 42.37 64 GLU B CA 1
ATOM 3486 C C . GLU B 1 64 ? 17.878 44.638 95.778 1.00 41.94 64 GLU B C 1
ATOM 3487 O O . GLU B 1 64 ? 18.305 43.889 94.898 1.00 39.97 64 GLU B O 1
ATOM 3493 N N . ILE B 1 65 ? 16.684 45.203 95.724 1.00 37.27 65 ILE B N 1
ATOM 3494 C CA . ILE B 1 65 ? 15.807 45.012 94.592 1.00 37.86 65 ILE B CA 1
ATOM 3495 C C . ILE B 1 65 ? 15.369 46.404 94.143 1.00 42.03 65 ILE B C 1
ATOM 3496 O O . ILE B 1 65 ? 14.390 46.965 94.647 1.00 40.51 65 ILE B O 1
ATOM 3501 N N . LYS B 1 66 ? 16.126 46.957 93.200 1.00 41.67 66 LYS B N 1
ATOM 3502 C CA . LYS B 1 66 ? 15.874 48.287 92.663 1.00 44.91 66 LYS B CA 1
ATOM 3503 C C . LYS B 1 66 ? 14.579 48.336 91.870 1.00 47.81 66 LYS B C 1
ATOM 3504 O O . LYS B 1 66 ? 14.018 49.408 91.643 1.00 53.50 66 LYS B O 1
ATOM 3510 N N . ASN B 1 67 ? 14.108 47.172 91.443 1.00 51.59 67 ASN B N 1
ATOM 3511 C CA . ASN B 1 67 ? 12.887 47.099 90.653 1.00 53.20 67 ASN B CA 1
ATOM 3512 C C . ASN B 1 67 ? 11.902 46.066 91.181 1.00 50.61 67 ASN B C 1
ATOM 3513 O O . ASN B 1 67 ? 11.805 44.950 90.667 1.00 51.19 67 ASN B O 1
ATOM 3518 N N . THR B 1 68 ? 11.170 46.460 92.214 1.00 51.19 68 THR B N 1
ATOM 3519 C CA . THR B 1 68 ? 10.179 45.602 92.838 1.00 50.42 68 THR B CA 1
ATOM 3520 C C . THR B 1 68 ? 9.316 44.928 91.778 1.00 50.75 68 THR B C 1
ATOM 3521 O O . THR B 1 68 ? 9.016 45.519 90.739 1.00 51.19 68 THR B O 1
ATOM 3525 N N . GLY B 1 69 ? 8.919 43.689 92.043 1.00 47.13 69 GLY B N 1
ATOM 3526 C CA . GLY B 1 69 ? 8.093 42.970 91.092 1.00 50.53 69 GLY B CA 1
ATOM 3527 C C . GLY B 1 69 ? 8.897 42.186 90.070 1.00 52.68 69 GLY B C 1
ATOM 3528 O O . GLY B 1 69 ? 8.605 41.011 89.835 1.00 54.27 69 GLY B O 1
ATOM 3529 N N . ASN B 1 70 ? 9.900 42.827 89.466 1.00 49.06 70 ASN B N 1
ATOM 3530 C CA . ASN B 1 70 ? 10.745 42.174 88.462 1.00 49.17 70 ASN B CA 1
ATOM 3531 C C . ASN B 1 70 ? 11.664 41.155 89.117 1.00 43.65 70 ASN B C 1
ATOM 3532 O O . ASN B 1 70 ? 12.108 40.204 88.477 1.00 45.21 70 ASN B O 1
ATOM 3537 N N . VAL B 1 71 ? 11.956 41.372 90.392 1.00 39.53 71 VAL B N 1
ATOM 3538 C CA . VAL B 1 71 ? 12.840 40.489 91.137 1.00 34.65 71 VAL B CA 1
ATOM 3539 C C . VAL B 1 71 ? 12.171 40.014 92.410 1.00 37.12 71 VAL B C 1
ATOM 3540 O O . VAL B 1 71 ? 11.722 40.827 93.218 1.00 33.79 71 VAL B O 1
ATOM 3544 N N . ARG B 1 72 ? 12.111 38.699 92.582 1.00 28.87 72 ARG B N 1
ATOM 3545 C CA . ARG B 1 72 ? 11.491 38.112 93.766 1.00 33.35 72 ARG B CA 1
ATOM 3546 C C . ARG B 1 72 ? 12.389 37.077 94.417 1.00 31.20 72 ARG B C 1
ATOM 3547 O O . ARG B 1 72 ? 12.958 36.223 93.729 1.00 31.06 72 ARG B O 1
ATOM 3555 N N . LYS B 1 73 ? 12.505 37.136 95.743 1.00 28.12 73 LYS B N 1
ATOM 3556 C CA . LYS B 1 73 ? 13.314 36.160 96.465 1.00 25.11 73 LYS B CA 1
ATOM 3557 C C . LYS B 1 73 ? 12.444 35.007 96.951 1.00 30.01 73 LYS B C 1
ATOM 3558 O O . LYS B 1 73 ? 11.262 35.184 97.255 1.00 30.30 73 LYS B O 1
ATOM 3564 N N . ILE B 1 74 ? 13.038 33.821 97.003 1.00 27.12 74 ILE B N 1
ATOM 3565 C CA . ILE B 1 74 ? 12.354 32.628 97.480 1.00 27.71 74 ILE B CA 1
ATOM 3566 C C . ILE B 1 74 ? 13.294 31.999 98.490 1.00 28.64 74 ILE B C 1
ATOM 3567 O O . ILE B 1 74 ? 14.332 31.446 98.108 1.00 22.95 74 ILE B O 1
ATOM 3572 N N . GLN B 1 75 ? 12.936 32.078 99.772 1.00 24.31 75 GLN B N 1
ATOM 3573 C CA . GLN B 1 75 ? 13.771 31.514 100.828 1.00 29.69 75 GLN B CA 1
ATOM 3574 C C . GLN B 1 75 ? 13.640 29.998 100.959 1.00 30.69 75 GLN B C 1
ATOM 3575 O O . GLN B 1 75 ? 12.533 29.448 100.937 1.00 28.11 75 GLN B O 1
ATOM 3581 N N . LEU B 1 76 ? 14.782 29.327 101.083 1.00 31.83 76 LEU B N 1
ATOM 3582 C CA . LEU B 1 76 ? 14.811 27.878 101.256 1.00 29.10 76 LEU B CA 1
ATOM 3583 C C . LEU B 1 76 ? 14.913 27.696 102.759 1.00 32.53 76 LEU B C 1
ATOM 3584 O O . LEU B 1 76 ? 15.834 27.056 103.281 1.00 33.87 76 LEU B O 1
ATOM 3589 N N . GLU B 1 77 ? 13.948 28.294 103.446 1.00 31.47 77 GLU B N 1
ATOM 3590 C CA . GLU B 1 77 ? 13.884 28.269 104.897 1.00 35.53 77 GLU B CA 1
ATOM 3591 C C . GLU B 1 77 ? 14.215 26.910 105.499 1.00 32.65 77 GLU B C 1
ATOM 3592 O O . GLU B 1 77 ? 13.712 25.883 105.048 1.00 29.89 77 GLU B O 1
ATOM 3598 N N . GLY B 1 78 ? 15.086 26.922 106.506 1.00 34.06 78 GLY B N 1
ATOM 3599 C CA . GLY B 1 78 ? 15.472 25.703 107.200 1.00 38.70 78 GLY B CA 1
ATOM 3600 C C . GLY B 1 78 ? 16.564 24.847 106.578 1.00 41.79 78 GLY B C 1
ATOM 3601 O O . GLY B 1 78 ? 16.835 23.750 107.067 1.00 42.42 78 GLY B O 1
ATOM 3602 N N . TYR B 1 79 ? 17.200 25.332 105.515 1.00 39.19 79 TYR B N 1
ATOM 3603 C CA . TYR B 1 79 ? 18.245 24.557 104.854 1.00 39.60 79 TYR B CA 1
ATOM 3604 C C . TYR B 1 79 ? 19.591 25.261 104.822 1.00 42.04 79 TYR B C 1
ATOM 3605 O O . TYR B 1 79 ? 20.489 24.861 104.079 1.00 41.04 79 TYR B O 1
ATOM 3614 N N . GLU B 1 80 ? 19.720 26.310 105.629 1.00 43.51 80 GLU B N 1
ATOM 3615 C CA . GLU B 1 80 ? 20.957 27.073 105.721 1.00 47.89 80 GLU B CA 1
ATOM 3616 C C . GLU B 1 80 ? 22.026 26.132 106.266 1.00 50.45 80 GLU B C 1
ATOM 3617 O O . GLU B 1 80 ? 21.782 25.423 107.242 1.00 50.81 80 GLU B O 1
ATOM 3623 N N . GLN B 1 81 ? 23.203 26.115 105.646 1.00 48.98 81 GLN B N 1
ATOM 3624 C CA . GLN B 1 81 ? 24.269 25.234 106.111 1.00 51.48 81 GLN B CA 1
ATOM 3625 C C . GLN B 1 81 ? 25.585 25.943 106.384 1.00 53.72 81 GLN B C 1
ATOM 3626 O O . GLN B 1 81 ? 26.619 25.295 106.572 1.00 52.10 81 GLN B O 1
ATOM 3632 N N . GLY B 1 82 ? 25.539 27.270 106.414 1.00 54.08 82 GLY B N 1
ATOM 3633 C CA . GLY B 1 82 ? 26.738 28.042 106.682 1.00 58.48 82 GLY B CA 1
ATOM 3634 C C . GLY B 1 82 ? 27.855 27.779 105.692 1.00 59.98 82 GLY B C 1
ATOM 3635 O O . GLY B 1 82 ? 27.839 28.314 104.583 1.00 62.33 82 GLY B O 1
ATOM 3636 N N . ALA B 1 83 ? 28.826 26.957 106.083 1.00 58.85 83 ALA B N 1
ATOM 3637 C CA . ALA B 1 83 ? 29.951 26.652 105.203 1.00 57.24 83 ALA B CA 1
ATOM 3638 C C . ALA B 1 83 ? 30.258 25.159 105.087 1.00 56.30 83 ALA B C 1
ATOM 3639 O O . ALA B 1 83 ? 31.408 24.775 104.859 1.00 55.22 83 ALA B O 1
ATOM 3641 N N . ALA B 1 84 ? 29.237 24.319 105.236 1.00 51.61 84 ALA B N 1
ATOM 3642 C CA . ALA B 1 84 ? 29.436 22.874 105.126 1.00 48.04 84 ALA B CA 1
ATOM 3643 C C . ALA B 1 84 ? 29.502 22.500 103.643 1.00 40.92 84 ALA B C 1
ATOM 3644 O O . ALA B 1 84 ? 29.998 21.433 103.279 1.00 37.40 84 ALA B O 1
ATOM 3646 N N . ARG B 1 85 ? 28.994 23.402 102.807 1.00 39.00 85 ARG B N 1
ATOM 3647 C CA . ARG B 1 85 ? 28.971 23.251 101.356 1.00 34.83 85 ARG B CA 1
ATOM 3648 C C . ARG B 1 85 ? 28.587 21.856 100.899 1.00 34.59 85 ARG B C 1
ATOM 3649 O O . ARG B 1 85 ? 29.269 21.247 100.077 1.00 31.63 85 ARG B O 1
ATOM 3657 N N . ASN B 1 86 ? 27.475 21.360 101.429 1.00 32.10 86 ASN B N 1
ATOM 3658 C CA . ASN B 1 86 ? 26.992 20.031 101.100 1.00 31.02 86 ASN B CA 1
ATOM 3659 C C . ASN B 1 86 ? 25.944 20.151 99.999 1.00 30.61 86 ASN B C 1
ATOM 3660 O O . ASN B 1 86 ? 24.816 20.579 100.250 1.00 32.60 86 ASN B O 1
ATOM 3665 N N . PRO B 1 87 ? 26.304 19.774 98.760 1.00 31.66 87 PRO B N 1
ATOM 3666 C CA . PRO B 1 87 ? 25.366 19.857 97.635 1.00 31.88 87 PRO B CA 1
ATOM 3667 C C . PRO B 1 87 ? 24.094 19.048 97.853 1.00 31.99 87 PRO B C 1
ATOM 3668 O O . PRO B 1 87 ? 23.043 19.385 97.306 1.00 25.22 87 PRO B O 1
ATOM 3672 N N . GLN B 1 88 ? 24.193 17.984 98.651 1.00 34.60 88 GLN B N 1
ATOM 3673 C CA . GLN B 1 88 ? 23.031 17.147 98.960 1.00 38.89 88 GLN B CA 1
ATOM 3674 C C . GLN B 1 88 ? 21.975 17.984 99.690 1.00 32.07 88 GLN B C 1
ATOM 3675 O O . GLN B 1 88 ? 20.782 17.882 99.400 1.00 32.47 88 GLN B O 1
ATOM 3681 N N . VAL B 1 89 ? 22.419 18.808 100.635 1.00 28.10 89 VAL B N 1
ATOM 3682 C CA . VAL B 1 89 ? 21.512 19.680 101.383 1.00 31.22 89 VAL B CA 1
ATOM 3683 C C . VAL B 1 89 ? 20.803 20.641 100.430 1.00 31.42 89 VAL B C 1
ATOM 3684 O O . VAL B 1 89 ? 19.586 20.811 100.493 1.00 34.54 89 VAL B O 1
ATOM 3688 N N . GLY B 1 90 ? 21.581 21.275 99.555 1.00 31.86 90 GLY B N 1
ATOM 3689 C CA . GLY B 1 90 ? 21.026 22.216 98.600 1.00 23.12 90 GLY B CA 1
ATOM 3690 C C . GLY B 1 90 ? 20.030 21.566 97.665 1.00 26.55 90 GLY B C 1
ATOM 3691 O O . GLY B 1 90 ? 19.029 22.174 97.309 1.00 24.91 90 GLY B O 1
ATOM 3692 N N . GLU B 1 91 ? 20.302 20.327 97.261 1.00 27.86 91 GLU B N 1
ATOM 3693 C CA . GLU B 1 91 ? 19.396 19.613 96.372 1.00 31.39 91 GLU B CA 1
ATOM 3694 C C . GLU B 1 91 ? 18.072 19.354 97.085 1.00 29.15 91 GLU B C 1
ATOM 3695 O O . GLU B 1 91 ? 16.993 19.521 96.510 1.00 29.31 91 GLU B O 1
ATOM 3701 N N . GLU B 1 92 ? 18.172 18.951 98.345 1.00 33.52 92 GLU B N 1
ATOM 3702 C CA . GLU B 1 92 ? 16.994 18.658 99.161 1.00 37.72 92 GLU B CA 1
ATOM 3703 C C . GLU B 1 92 ? 16.128 19.897 99.361 1.00 33.78 92 GLU B C 1
ATOM 3704 O O . GLU B 1 92 ? 14.901 19.826 99.262 1.00 31.22 92 GLU B O 1
ATOM 3710 N N . ALA B 1 93 ? 16.775 21.029 99.633 1.00 29.59 93 ALA B N 1
ATOM 3711 C CA . ALA B 1 93 ? 16.073 22.290 99.849 1.00 26.47 93 ALA B CA 1
ATOM 3712 C C . ALA B 1 93 ? 15.244 22.669 98.639 1.00 29.02 93 ALA B C 1
ATOM 3713 O O . ALA B 1 93 ? 14.088 23.076 98.769 1.00 30.71 93 ALA B O 1
ATOM 3715 N N . PHE B 1 94 ? 15.834 22.527 97.456 1.00 24.22 94 PHE B N 1
ATOM 3716 C CA . PHE B 1 94 ? 15.144 22.880 96.221 1.00 24.86 94 PHE B CA 1
ATOM 3717 C C . PHE B 1 94 ? 13.916 22.005 95.997 1.00 28.63 94 PHE B C 1
ATOM 3718 O O . PHE B 1 94 ? 12.832 22.506 95.676 1.00 29.50 94 PHE B O 1
ATOM 3726 N N . VAL B 1 95 ? 14.086 20.700 96.169 1.00 31.84 95 VAL B N 1
ATOM 3727 C CA . VAL B 1 95 ? 12.981 19.763 95.986 1.00 35.09 95 VAL B CA 1
ATOM 3728 C C . VAL B 1 95 ? 11.848 20.110 96.954 1.00 36.13 95 VAL B C 1
ATOM 3729 O O . VAL B 1 95 ? 10.686 20.216 96.556 1.00 37.57 95 VAL B O 1
ATOM 3733 N N . LYS B 1 96 ? 12.202 20.301 98.220 1.00 34.98 96 LYS B N 1
ATOM 3734 C CA . LYS B 1 96 ? 11.238 20.653 99.262 1.00 39.76 96 LYS B CA 1
ATOM 3735 C C . LYS B 1 96 ? 10.410 21.896 98.932 1.00 39.39 96 LYS B C 1
ATOM 3736 O O . LYS B 1 96 ? 9.207 21.932 99.182 1.00 38.00 96 LYS B O 1
ATOM 3742 N N . HIS B 1 97 ? 11.055 22.918 98.380 1.00 34.99 97 HIS B N 1
ATOM 3743 C CA . HIS B 1 97 ? 10.365 24.159 98.045 1.00 31.58 97 HIS B CA 1
ATOM 3744 C C . HIS B 1 97 ? 10.054 24.263 96.560 1.00 32.45 97 HIS B C 1
ATOM 3745 O O . HIS B 1 97 ? 9.732 25.345 96.064 1.00 30.99 97 HIS B O 1
ATOM 3752 N N . GLU B 1 98 ? 10.126 23.138 95.855 1.00 26.75 98 GLU B N 1
ATOM 3753 C CA . GLU B 1 98 ? 9.898 23.134 94.422 1.00 26.66 98 GLU B CA 1
ATOM 3754 C C . GLU B 1 98 ? 8.579 23.745 93.972 1.00 33.97 98 GLU B C 1
ATOM 3755 O O . GLU B 1 98 ? 8.549 24.481 92.979 1.00 28.14 98 GLU B O 1
ATOM 3761 N N . THR B 1 99 ? 7.489 23.466 94.687 1.00 31.63 99 THR B N 1
ATOM 3762 C CA . THR B 1 99 ? 6.202 24.032 94.287 1.00 32.51 99 THR B CA 1
ATOM 3763 C C . THR B 1 99 ? 6.239 25.543 94.363 1.00 22.68 99 THR B C 1
ATOM 3764 O O . THR B 1 99 ? 5.832 26.233 93.426 1.00 27.54 99 THR B O 1
ATOM 3768 N N . LYS B 1 1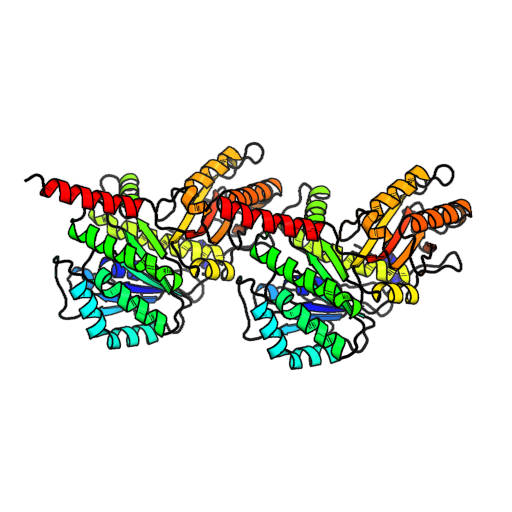00 ? 6.725 26.056 95.484 1.00 27.20 100 LYS B N 1
ATOM 3769 C CA . LYS B 1 100 ? 6.831 27.501 95.677 1.00 32.22 100 LYS B CA 1
ATOM 3770 C C . LYS B 1 100 ? 7.691 28.133 94.576 1.00 29.55 100 LYS B C 1
ATOM 3771 O O . LYS B 1 100 ? 7.359 29.176 94.013 1.00 29.41 100 LYS B O 1
ATOM 3777 N N . ILE B 1 101 ? 8.812 27.490 94.290 1.00 28.52 101 ILE B N 1
ATOM 3778 C CA . ILE B 1 101 ? 9.732 27.989 93.283 1.00 27.62 101 ILE B CA 1
ATOM 3779 C C . ILE B 1 101 ? 9.112 28.022 91.892 1.00 25.66 101 ILE B C 1
ATOM 3780 O O . ILE B 1 101 ? 9.192 29.042 91.211 1.00 31.73 101 ILE B O 1
ATOM 3785 N N . PHE B 1 102 ? 8.470 26.928 91.477 1.00 28.57 102 PHE B N 1
ATOM 3786 C CA . PHE B 1 102 ? 7.861 26.890 90.147 1.00 31.63 102 PHE B CA 1
ATOM 3787 C C . PHE B 1 102 ? 6.742 27.914 90.014 1.00 32.61 102 PHE B C 1
ATOM 3788 O O . PHE B 1 102 ? 6.603 28.582 88.987 1.00 32.00 102 PHE B O 1
ATOM 3796 N N . GLU B 1 103 ? 5.937 28.026 91.062 1.00 33.27 103 GLU B N 1
ATOM 3797 C CA . GLU B 1 103 ? 4.843 28.986 91.091 1.00 32.96 103 GLU B CA 1
ATOM 3798 C C . GLU B 1 103 ? 5.401 30.365 90.716 1.00 28.47 103 GLU B C 1
ATOM 3799 O O . GLU B 1 103 ? 4.866 31.048 89.838 1.00 25.86 103 GLU B O 1
ATOM 3805 N N . ALA B 1 104 ? 6.482 30.754 91.393 1.00 28.93 104 ALA B N 1
ATOM 3806 C CA . ALA B 1 104 ? 7.150 32.034 91.160 1.00 29.01 104 ALA B CA 1
ATOM 3807 C C . ALA B 1 104 ? 7.742 32.084 89.745 1.00 25.89 104 ALA B C 1
ATOM 3808 O O . ALA B 1 104 ? 7.620 33.082 89.042 1.00 24.95 104 ALA B O 1
ATOM 3810 N N . VAL B 1 105 ? 8.385 31.000 89.332 1.00 26.06 105 VAL B N 1
ATOM 3811 C CA . VAL B 1 105 ? 8.942 30.939 87.985 1.00 27.84 105 VAL B CA 1
ATOM 3812 C C . VAL B 1 105 ? 7.834 31.145 86.961 1.00 27.21 105 VAL B C 1
ATOM 3813 O O . VAL B 1 105 ? 7.924 31.998 86.080 1.00 27.77 105 VAL B O 1
ATOM 3817 N N . LYS B 1 106 ? 6.777 30.356 87.094 1.00 30.61 106 LYS B N 1
ATOM 3818 C CA . LYS B 1 106 ? 5.663 30.427 86.163 1.00 31.10 106 LYS B CA 1
ATOM 3819 C C . LYS B 1 106 ? 5.138 31.851 85.984 1.00 26.04 106 LYS B C 1
ATOM 3820 O O . LYS B 1 106 ? 4.957 32.322 84.860 1.00 28.45 106 LYS B O 1
ATOM 3826 N N . GLN B 1 107 ? 4.929 32.539 87.098 1.00 26.44 107 GLN B N 1
ATOM 3827 C CA . GLN B 1 107 ? 4.406 33.904 87.110 1.00 28.77 107 GLN B CA 1
ATOM 3828 C C . GLN B 1 107 ? 5.389 34.944 86.574 1.00 32.31 107 GLN B C 1
ATOM 3829 O O . GLN B 1 107 ? 5.066 35.729 85.680 1.00 30.24 107 GLN B O 1
ATOM 3835 N N . GLU B 1 108 ? 6.589 34.937 87.143 1.00 29.60 108 GLU B N 1
ATOM 3836 C CA . GLU B 1 108 ? 7.639 35.888 86.786 1.00 30.45 108 GLU B CA 1
ATOM 3837 C C . GLU B 1 108 ? 8.166 35.800 85.354 1.00 25.11 108 GLU B C 1
ATOM 3838 O O . GLU B 1 108 ? 8.461 36.817 84.737 1.00 27.85 108 GLU B O 1
ATOM 3844 N N . PHE B 1 109 ? 8.269 34.594 84.813 1.00 24.87 109 PHE B N 1
ATOM 3845 C CA . PHE B 1 109 ? 8.819 34.429 83.474 1.00 21.65 109 PHE B CA 1
ATOM 3846 C C . PHE B 1 109 ? 7.845 34.210 82.320 1.00 29.95 109 PHE B C 1
ATOM 3847 O O . PHE B 1 109 ? 8.274 33.838 81.226 1.00 26.24 109 PHE B O 1
ATOM 3855 N N . GLU B 1 110 ? 6.552 34.456 82.530 1.00 30.30 110 GLU B N 1
ATOM 3856 C CA . GLU B 1 110 ? 5.572 34.210 81.465 1.00 28.41 110 GLU B CA 1
ATOM 3857 C C . GLU B 1 110 ? 5.839 34.930 80.148 1.00 30.48 110 GLU B C 1
ATOM 3858 O O . GLU B 1 110 ? 5.380 34.493 79.090 1.00 29.93 110 GLU B O 1
ATOM 3864 N N . ASP B 1 111 ? 6.584 36.027 80.205 1.00 21.11 111 ASP B N 1
ATOM 3865 C CA . ASP B 1 111 ? 6.901 36.809 79.012 1.00 25.44 111 ASP B CA 1
ATOM 3866 C C . ASP B 1 111 ? 8.390 36.770 78.631 1.00 24.42 111 ASP B C 1
ATOM 3867 O O . ASP B 1 111 ? 8.833 37.570 77.811 1.00 25.98 111 ASP B O 1
ATOM 3872 N N . ARG B 1 112 ? 9.154 35.855 79.222 1.00 26.80 112 ARG B N 1
ATOM 3873 C CA . ARG B 1 112 ? 10.591 35.767 78.939 1.00 23.82 112 ARG B CA 1
ATOM 3874 C C . ARG B 1 112 ? 10.926 34.981 77.684 1.00 28.66 112 ARG B C 1
ATOM 3875 O O . ARG B 1 112 ? 10.268 33.980 77.367 1.00 27.55 112 ARG B O 1
ATOM 3883 N N . ASP B 1 113 ? 11.956 35.429 76.968 1.00 23.05 113 ASP B N 1
ATOM 3884 C CA . ASP B 1 113 ? 12.375 34.729 75.758 1.00 18.08 113 ASP B CA 1
ATOM 3885 C C . ASP B 1 113 ? 13.376 33.638 76.113 1.00 23.12 113 ASP B C 1
ATOM 3886 O O . ASP B 1 113 ? 13.422 32.576 75.481 1.00 22.14 113 ASP B O 1
ATOM 3891 N N . PHE B 1 114 ? 14.184 33.894 77.134 1.00 21.83 114 PHE B N 1
ATOM 3892 C CA . PHE B 1 114 ? 15.215 32.934 77.500 1.00 18.00 114 PHE B CA 1
ATOM 3893 C C . PHE B 1 114 ? 15.573 33.094 78.968 1.00 13.30 114 PHE B C 1
ATOM 3894 O O . PHE B 1 114 ? 15.634 34.203 79.485 1.00 15.03 114 PHE B O 1
ATOM 3902 N N . ILE B 1 115 ? 15.815 31.977 79.634 1.00 16.78 115 ILE B N 1
ATOM 3903 C CA . ILE B 1 115 ? 16.145 32.001 81.044 1.00 17.12 115 ILE B CA 1
ATOM 3904 C C . ILE B 1 115 ? 17.579 31.527 81.306 1.00 18.55 115 ILE B C 1
ATOM 3905 O O . ILE B 1 115 ? 18.033 30.561 80.703 1.00 13.90 115 ILE B O 1
ATOM 3910 N N . TRP B 1 116 ? 18.282 32.224 82.198 1.00 18.24 116 TRP B N 1
ATOM 3911 C CA . TRP B 1 116 ? 19.642 31.840 82.583 1.00 17.43 116 TRP B CA 1
ATOM 3912 C C . TRP B 1 116 ? 19.579 31.312 84.005 1.00 15.01 116 TRP B C 1
ATOM 3913 O O . TRP B 1 116 ? 19.292 32.079 84.936 1.00 15.72 116 TRP B O 1
ATOM 3924 N N . ILE B 1 117 ? 19.814 30.014 84.189 1.00 18.64 117 ILE B N 1
ATOM 3925 C CA . ILE B 1 117 ? 19.857 29.478 85.539 1.00 16.29 117 ILE B CA 1
ATOM 3926 C C . ILE B 1 117 ? 21.252 29.952 85.924 1.00 18.01 117 ILE B C 1
ATOM 3927 O O . ILE B 1 117 ? 22.231 29.602 85.268 1.00 15.73 117 ILE B O 1
ATOM 3932 N N . THR B 1 118 ? 21.325 30.769 86.968 1.00 16.55 118 THR B N 1
ATOM 3933 C CA . THR B 1 118 ? 22.572 31.400 87.389 1.00 14.50 118 THR B CA 1
ATOM 3934 C C . THR B 1 118 ? 23.056 30.813 88.693 1.00 15.23 118 THR B C 1
ATOM 3935 O O . THR B 1 118 ? 22.302 30.696 89.665 1.00 16.38 118 THR B O 1
ATOM 3939 N N . CYS B 1 119 ? 24.333 30.458 88.712 1.00 12.37 119 CYS B N 1
ATOM 3940 C CA . CYS B 1 119 ? 24.880 29.783 89.859 1.00 12.62 119 CYS B CA 1
ATOM 3941 C C . CYS B 1 119 ? 26.393 29.860 89.974 1.00 16.88 119 CYS B C 1
ATOM 3942 O O . CYS B 1 119 ? 27.120 29.756 88.969 1.00 12.25 119 CYS B O 1
ATOM 3945 N N . GLY B 1 120 ? 26.854 30.055 91.207 1.00 14.26 120 GLY B N 1
ATOM 3946 C CA . GLY B 1 120 ? 28.278 30.089 91.477 1.00 15.81 120 GLY B CA 1
ATOM 3947 C C . GLY B 1 120 ? 28.630 28.655 91.836 1.00 20.15 120 GLY B C 1
ATOM 3948 O O . GLY B 1 120 ? 28.292 28.179 92.922 1.00 18.72 120 GLY B O 1
ATOM 3949 N N . LEU B 1 121 ? 29.294 27.951 90.924 1.00 20.91 121 LEU B N 1
ATOM 3950 C CA . LEU B 1 121 ? 29.647 26.562 91.171 1.00 16.74 121 LEU B CA 1
ATOM 3951 C C . LEU B 1 121 ? 30.624 26.435 92.330 1.00 19.45 121 LEU B C 1
ATOM 3952 O O . LEU B 1 121 ? 31.612 27.170 92.400 1.00 14.83 121 LEU B O 1
ATOM 3957 N N . GLY B 1 122 ? 30.343 25.505 93.241 1.00 16.27 122 GLY B N 1
ATOM 3958 C CA . GLY B 1 122 ? 31.228 25.312 94.381 1.00 18.38 122 GLY B CA 1
ATOM 3959 C C . GLY B 1 122 ? 30.581 25.336 95.763 1.00 23.52 122 GLY B C 1
ATOM 3960 O O . GLY B 1 122 ? 31.067 24.683 96.699 1.00 20.77 122 GLY B O 1
ATOM 3961 N N . GLY B 1 123 ? 29.486 26.079 95.898 1.00 20.79 123 GLY B N 1
ATOM 3962 C CA . GLY B 1 123 ? 28.812 26.159 97.183 1.00 23.58 123 GLY B CA 1
ATOM 3963 C C . GLY B 1 123 ? 27.905 24.967 97.413 1.00 22.44 123 GLY B C 1
ATOM 3964 O O . GLY B 1 123 ? 27.814 24.071 96.573 1.00 26.87 123 GLY B O 1
ATOM 3965 N N . GLY B 1 124 ? 27.229 24.955 98.557 1.00 25.04 124 GLY B N 1
ATOM 3966 C CA . GLY B 1 124 ? 26.331 23.862 98.865 1.00 21.04 124 GLY B CA 1
ATOM 3967 C C . GLY B 1 124 ? 24.917 24.093 98.354 1.00 20.71 124 GLY B C 1
ATOM 3968 O O . GLY B 1 124 ? 24.289 23.177 97.834 1.00 24.18 124 GLY B O 1
ATOM 3969 N N . THR B 1 125 ? 24.406 25.313 98.490 1.00 21.87 125 THR B N 1
ATOM 3970 C CA . THR B 1 125 ? 23.037 25.602 98.048 1.00 19.97 125 THR B CA 1
ATOM 3971 C C . THR B 1 125 ? 22.825 25.647 96.533 1.00 22.37 125 THR B C 1
ATOM 3972 O O . THR B 1 125 ? 22.016 24.886 95.982 1.00 21.17 125 THR B O 1
ATOM 3976 N N . GLY B 1 126 ? 23.541 26.541 95.859 1.00 17.90 126 GLY B N 1
ATOM 3977 C CA . GLY B 1 126 ? 23.375 26.668 94.418 1.00 15.48 126 GLY B CA 1
ATOM 3978 C C . GLY B 1 126 ? 23.750 25.430 93.635 1.00 16.22 126 GLY B C 1
ATOM 3979 O O . GLY B 1 126 ? 22.969 24.938 92.815 1.00 18.90 126 GLY B O 1
ATOM 3980 N N . THR B 1 127 ? 24.953 24.934 93.886 1.00 19.42 127 THR B N 1
ATOM 3981 C CA . THR B 1 127 ? 25.473 23.747 93.205 1.00 21.07 127 THR B CA 1
ATOM 3982 C C . THR B 1 127 ? 24.527 22.574 93.468 1.00 19.22 127 THR B C 1
ATOM 3983 O O . THR B 1 127 ? 24.223 21.782 92.580 1.00 18.55 127 THR B O 1
ATOM 3987 N N . GLY B 1 128 ? 24.042 22.488 94.698 1.00 21.71 128 GLY B N 1
ATOM 3988 C CA . GLY B 1 128 ? 23.146 21.404 95.042 1.00 22.99 128 GLY B CA 1
ATOM 3989 C C . GLY B 1 128 ? 21.806 21.467 94.347 1.00 25.02 128 GLY B C 1
ATOM 3990 O O . GLY B 1 128 ? 21.272 20.441 93.932 1.00 26.26 128 GLY B O 1
ATOM 3991 N N . ALA B 1 129 ? 21.261 22.670 94.205 1.00 22.96 129 ALA B N 1
ATOM 3992 C CA . ALA B 1 129 ? 19.953 22.839 93.576 1.00 23.06 129 ALA B CA 1
ATOM 3993 C C . ALA B 1 129 ? 19.958 22.856 92.048 1.00 23.77 129 ALA B C 1
ATOM 3994 O O . ALA B 1 129 ? 18.916 22.659 91.417 1.00 22.99 129 ALA B O 1
ATOM 3996 N N . LEU B 1 130 ? 21.138 23.066 91.464 1.00 21.27 130 LEU B N 1
ATOM 3997 C CA . LEU B 1 130 ? 21.303 23.187 90.017 1.00 15.87 130 LEU B CA 1
ATOM 3998 C C . LEU B 1 130 ? 20.698 22.136 89.084 1.00 15.56 130 LEU B C 1
ATOM 3999 O O . LEU B 1 130 ? 19.963 22.490 88.171 1.00 13.09 130 LEU B O 1
ATOM 4004 N N . LEU B 1 131 ? 21.013 20.859 89.276 1.00 21.82 131 LEU B N 1
ATOM 4005 C CA . LEU B 1 131 ? 20.458 19.834 88.379 1.00 24.62 131 LEU B CA 1
ATOM 4006 C C . LEU B 1 131 ? 18.932 19.758 88.424 1.00 19.62 131 LEU B C 1
ATOM 4007 O O . LEU B 1 131 ? 18.284 19.569 87.399 1.00 23.10 131 LEU B O 1
ATOM 4012 N N . LYS B 1 132 ? 18.367 19.926 89.610 1.00 20.29 132 LYS B N 1
ATOM 4013 C CA . LYS B 1 132 ? 16.923 19.888 89.793 1.00 22.30 132 LYS B CA 1
ATOM 4014 C C . LYS B 1 132 ? 16.258 21.081 89.124 1.00 23.78 132 LYS B C 1
ATOM 4015 O O . LYS B 1 132 ? 15.159 20.970 88.578 1.00 21.23 132 LYS B O 1
ATOM 4021 N N . ALA B 1 133 ? 16.931 22.228 89.168 1.00 21.76 133 ALA B N 1
ATOM 4022 C CA . ALA B 1 133 ? 16.407 23.437 88.562 1.00 12.49 133 ALA B CA 1
ATOM 4023 C C . ALA B 1 133 ? 16.429 23.253 87.061 1.00 18.10 133 ALA B C 1
ATOM 4024 O O . ALA B 1 133 ? 15.530 23.707 86.344 1.00 19.65 133 ALA B O 1
ATOM 4026 N N . ILE B 1 134 ? 17.474 22.597 86.578 1.00 18.87 134 ILE B N 1
ATOM 4027 C CA . ILE B 1 134 ? 17.575 22.346 85.153 1.00 21.52 134 ILE B CA 1
ATOM 4028 C C . ILE B 1 134 ? 16.415 21.426 84.758 1.00 18.15 134 ILE B C 1
ATOM 4029 O O . ILE B 1 134 ? 15.745 21.653 83.751 1.00 20.73 134 ILE B O 1
ATOM 4034 N N . GLU B 1 135 ? 16.176 20.393 85.552 1.00 17.90 135 GLU B N 1
ATOM 4035 C CA . GLU B 1 135 ? 15.068 19.486 85.241 1.00 26.10 135 GLU B CA 1
ATOM 4036 C C . GLU B 1 135 ? 13.735 20.228 85.219 1.00 21.59 135 GLU B C 1
ATOM 4037 O O . GLU B 1 135 ? 12.881 19.983 84.364 1.00 23.67 135 GLU B O 1
ATOM 4043 N N . MET B 1 136 ? 13.560 21.130 86.174 1.00 22.23 136 MET B N 1
ATOM 4044 C CA . MET B 1 136 ? 12.327 21.901 86.270 1.00 19.17 136 MET B CA 1
ATOM 4045 C C . MET B 1 136 ? 12.033 22.718 85.020 1.00 25.25 136 MET B C 1
ATOM 4046 O O . MET B 1 136 ? 10.913 22.687 84.505 1.00 20.29 136 MET B O 1
ATOM 4051 N N . LEU B 1 137 ? 13.018 23.461 84.520 1.00 14.86 137 LEU B N 1
ATOM 4052 C CA . LEU B 1 137 ? 12.757 24.256 83.325 1.00 19.28 137 LEU B CA 1
ATOM 4053 C C . LEU B 1 137 ? 12.605 23.363 82.083 1.00 17.56 137 LEU B C 1
ATOM 4054 O O . LEU B 1 137 ? 11.835 23.669 81.178 1.00 21.72 137 LEU B O 1
ATOM 4059 N N . TYR B 1 138 ? 13.324 22.251 82.064 1.00 20.56 138 TYR B N 1
ATOM 4060 C CA . TYR B 1 138 ? 13.275 21.322 80.932 1.00 24.90 138 TYR B CA 1
ATOM 4061 C C . TYR B 1 138 ? 11.871 20.731 80.737 1.00 25.01 138 TYR B C 1
ATOM 4062 O O . TYR B 1 138 ? 11.328 20.749 79.633 1.00 26.96 138 TYR B O 1
ATOM 4071 N N . GLU B 1 139 ? 11.294 20.215 81.819 1.00 25.55 139 GLU B N 1
ATOM 4072 C CA . GLU B 1 139 ? 9.971 19.596 81.775 1.00 23.27 139 GLU B CA 1
ATOM 4073 C C . GLU B 1 139 ? 8.838 20.575 81.538 1.00 31.84 139 GLU B C 1
ATOM 4074 O O . GLU B 1 139 ? 7.714 20.170 81.219 1.00 28.88 139 GLU B O 1
ATOM 4080 N N . HIS B 1 140 ? 9.122 21.864 81.693 1.00 24.96 140 HIS B N 1
ATOM 4081 C CA . HIS B 1 140 ? 8.094 22.854 81.466 1.00 25.95 140 HIS B CA 1
ATOM 4082 C C . HIS B 1 140 ? 8.287 23.602 80.163 1.00 24.10 140 HIS B C 1
ATOM 4083 O O . HIS B 1 140 ? 7.698 24.662 79.941 1.00 31.57 140 HIS B O 1
ATOM 4090 N N . ASP B 1 141 ? 9.120 23.026 79.302 1.00 29.77 141 ASP B N 1
ATOM 4091 C CA . ASP B 1 141 ? 9.365 23.546 77.953 1.00 30.69 141 ASP B CA 1
ATOM 4092 C C . ASP B 1 141 ? 9.947 24.957 77.805 1.00 26.44 141 ASP B C 1
ATOM 4093 O O . ASP B 1 141 ? 9.683 25.651 76.817 1.00 29.14 141 ASP B O 1
ATOM 4098 N N . TYR B 1 142 ? 10.747 25.387 78.773 1.00 22.81 142 TYR B N 1
ATOM 4099 C CA . TYR B 1 142 ? 11.355 26.715 78.714 1.00 19.89 142 TYR B CA 1
ATOM 4100 C C . TYR B 1 142 ? 12.603 26.719 77.841 1.00 16.34 142 TYR B C 1
ATOM 4101 O O . TYR B 1 142 ? 13.268 25.701 77.713 1.00 21.91 142 TYR B O 1
ATOM 4110 N N . ASN B 1 143 ? 12.905 27.856 77.229 1.00 18.13 143 ASN B N 1
ATOM 4111 C CA . ASN B 1 143 ? 14.145 27.979 76.466 1.00 19.96 143 ASN B CA 1
ATOM 4112 C C . ASN B 1 143 ? 15.074 28.488 77.573 1.00 19.87 143 ASN B C 1
ATOM 4113 O O . ASN B 1 143 ? 14.820 29.549 78.155 1.00 16.22 143 ASN B O 1
ATOM 4118 N N . PHE B 1 144 ? 16.115 27.727 77.899 1.00 18.75 144 PHE B N 1
ATOM 4119 C CA . PHE B 1 144 ? 17.025 28.142 78.970 1.00 15.75 144 PHE B CA 1
ATOM 4120 C C . PHE B 1 144 ? 18.469 27.704 78.768 1.00 15.85 144 PHE B C 1
ATOM 4121 O O . PHE B 1 144 ? 18.748 26.754 78.034 1.00 15.43 144 PHE B O 1
ATOM 4129 N N . GLY B 1 145 ? 19.366 28.411 79.449 1.00 13.62 145 GLY B N 1
ATOM 4130 C CA . GLY B 1 145 ? 20.793 28.123 79.394 1.00 14.43 145 GLY B CA 1
ATOM 4131 C C . GLY B 1 145 ? 21.361 28.265 80.800 1.00 13.83 145 GLY B C 1
ATOM 4132 O O . GLY B 1 145 ? 20.604 28.488 81.747 1.00 15.30 145 GLY B O 1
ATOM 4133 N N . LEU B 1 146 ? 22.681 28.154 80.943 1.00 10.98 146 LEU B N 1
ATOM 4134 C CA . LEU B 1 146 ? 23.314 28.242 82.254 1.00 13.51 146 LEU B CA 1
ATOM 4135 C C . LEU B 1 146 ? 24.362 29.351 82.287 1.00 16.86 146 LEU B C 1
ATOM 4136 O O . LEU B 1 146 ? 25.125 29.522 81.337 1.00 16.31 146 LEU B O 1
ATOM 4141 N N . LEU B 1 147 ? 24.364 30.112 83.381 1.00 15.64 147 LEU B N 1
ATOM 4142 C CA . LEU B 1 147 ? 25.304 31.207 83.605 1.00 14.97 147 LEU B CA 1
ATOM 4143 C C . LEU B 1 147 ? 26.017 30.772 84.890 1.00 15.09 147 LEU B C 1
ATOM 4144 O O . LEU B 1 147 ? 25.502 30.934 85.997 1.00 12.31 147 LEU B O 1
ATOM 4149 N N . LEU B 1 148 ? 27.207 30.207 84.728 1.00 14.02 148 LEU B N 1
ATOM 4150 C CA . LEU B 1 148 ? 27.925 29.629 85.853 1.00 8.50 148 LEU B CA 1
ATOM 4151 C C . LEU B 1 148 ? 29.330 30.156 86.059 1.00 9.22 148 LEU B C 1
ATOM 4152 O O . LEU B 1 148 ? 30.052 30.352 85.083 1.00 11.48 148 LEU B O 1
ATOM 4157 N N . THR B 1 149 ? 29.732 30.352 87.313 1.00 13.56 149 THR B N 1
ATOM 4158 C CA . THR B 1 149 ? 31.106 30.815 87.556 1.00 15.87 149 THR B CA 1
ATOM 4159 C C . THR B 1 149 ? 31.946 29.624 88.026 1.00 16.44 149 THR B C 1
ATOM 4160 O O . THR B 1 149 ? 31.425 28.664 88.585 1.00 15.54 149 THR B O 1
ATOM 4164 N N . LEU B 1 150 ? 33.241 29.682 87.762 1.00 14.29 150 LEU B N 1
ATOM 4165 C CA . LEU B 1 150 ? 34.153 28.639 88.192 1.00 12.28 150 LEU B CA 1
ATOM 4166 C C . LEU B 1 150 ? 34.975 29.302 89.280 1.00 16.94 150 LEU B C 1
ATOM 4167 O O . LEU B 1 150 ? 35.348 30.458 89.165 1.00 14.57 150 LEU B O 1
ATOM 4172 N N . PRO B 1 151 ? 35.239 28.579 90.373 1.00 14.23 151 PRO B N 1
ATOM 4173 C CA . PRO B 1 151 ? 36.010 29.063 91.526 1.00 15.35 151 PRO B CA 1
ATOM 4174 C C . PRO B 1 151 ? 37.491 29.317 91.284 1.00 15.58 151 PRO B C 1
ATOM 4175 O O . PRO B 1 151 ? 38.065 28.846 90.297 1.00 17.96 151 PRO B O 1
ATOM 4179 N N . ARG B 1 152 ? 38.092 30.072 92.201 1.00 18.14 152 ARG B N 1
ATOM 4180 C CA . ARG B 1 152 ? 39.518 30.396 92.174 1.00 22.54 152 ARG B CA 1
ATOM 4181 C C . ARG B 1 152 ? 40.258 29.322 92.965 1.00 25.06 152 ARG B C 1
ATOM 4182 O O . ARG B 1 152 ? 39.681 28.704 93.862 1.00 24.46 152 ARG B O 1
ATOM 4190 N N . ASP B 1 153 ? 41.534 29.099 92.644 1.00 22.87 153 ASP B N 1
ATOM 4191 C CA . ASP B 1 153 ? 42.318 28.084 93.345 1.00 31.36 153 ASP B CA 1
ATOM 4192 C C . ASP B 1 153 ? 42.398 28.358 94.840 1.00 33.69 153 ASP B C 1
ATOM 4193 O O . ASP B 1 153 ? 42.521 27.435 95.642 1.00 37.44 153 ASP B O 1
ATOM 4198 N N . ALA B 1 154 ? 42.319 29.630 95.209 1.00 30.10 154 ALA B N 1
ATOM 4199 C CA . ALA B 1 154 ? 42.402 30.022 96.608 1.00 29.60 154 ALA B CA 1
ATOM 4200 C C . ALA B 1 154 ? 41.242 29.500 97.448 1.00 28.15 154 ALA B C 1
ATOM 4201 O O . ALA B 1 154 ? 41.330 29.485 98.669 1.00 29.64 154 ALA B O 1
ATOM 4203 N N . GLU B 1 155 ? 40.163 29.060 96.807 1.00 20.97 155 GLU B N 1
ATOM 4204 C CA . GLU B 1 155 ? 39.013 28.569 97.561 1.00 24.68 155 GLU B CA 1
ATOM 4205 C C . GLU B 1 155 ? 39.219 27.165 98.139 1.00 23.83 155 GLU B C 1
ATOM 4206 O O . GLU B 1 155 ? 40.115 26.432 97.715 1.00 26.77 155 GLU B O 1
ATOM 4212 N N . ALA B 1 156 ? 38.398 26.809 99.123 1.00 22.47 156 ALA B N 1
ATOM 4213 C CA . ALA B 1 156 ? 38.502 25.513 99.801 1.00 26.72 156 ALA B CA 1
ATOM 4214 C C . ALA B 1 156 ? 38.406 24.297 98.895 1.00 22.04 156 ALA B C 1
ATOM 4215 O O . ALA B 1 156 ? 37.748 24.319 97.852 1.00 20.09 156 ALA B O 1
ATOM 4217 N N . LEU B 1 157 ? 39.058 23.215 99.309 1.00 23.83 157 LEU B N 1
ATOM 4218 C CA . LEU B 1 157 ? 39.026 21.979 98.530 1.00 24.33 157 LEU B CA 1
ATOM 4219 C C . LEU B 1 157 ? 37.591 21.570 98.186 1.00 17.03 157 LEU B C 1
ATOM 4220 O O . LEU B 1 157 ? 37.296 21.205 97.045 1.00 22.37 157 LEU B O 1
ATOM 4225 N N . LYS B 1 158 ? 36.695 21.632 99.171 1.00 19.24 158 LYS B N 1
ATOM 4226 C CA . LYS B 1 158 ? 35.297 21.247 98.961 1.00 21.80 158 LYS B CA 1
ATOM 4227 C C . LYS B 1 158 ? 34.670 22.068 97.829 1.00 21.81 158 LYS B C 1
ATOM 4228 O O . LYS B 1 158 ? 33.931 21.540 96.998 1.00 22.07 158 LYS B O 1
ATOM 4234 N N . VAL B 1 159 ? 34.972 23.362 97.801 1.00 20.58 159 VAL B N 1
ATOM 4235 C CA . VAL B 1 159 ? 34.431 24.228 96.765 1.00 17.72 159 VAL B CA 1
ATOM 4236 C C . VAL B 1 159 ? 34.867 23.743 95.388 1.00 16.58 159 VAL B C 1
ATOM 4237 O O . VAL B 1 159 ? 34.038 23.603 94.488 1.00 19.07 159 VAL B O 1
ATOM 4241 N N . LEU B 1 160 ? 36.162 23.474 95.223 1.00 20.32 160 LEU B N 1
ATOM 4242 C CA . LEU B 1 160 ? 36.685 22.998 93.940 1.00 15.03 160 LEU B CA 1
ATOM 4243 C C . LEU B 1 160 ? 36.062 21.650 93.551 1.00 15.77 160 LEU B C 1
ATOM 4244 O O . LEU B 1 160 ? 35.689 21.443 92.393 1.00 15.43 160 LEU B O 1
ATOM 4249 N N . GLU B 1 161 ? 35.937 20.738 94.517 1.00 19.59 161 GLU B N 1
ATOM 4250 C CA . GLU B 1 161 ? 35.345 19.426 94.255 1.00 20.07 161 GLU B CA 1
ATOM 4251 C C . GLU B 1 161 ? 33.859 19.521 93.903 1.00 18.14 161 GLU B C 1
ATOM 4252 O O . GLU B 1 161 ? 33.372 18.799 93.035 1.00 21.13 161 GLU B O 1
ATOM 4258 N N . ASN B 1 162 ? 33.132 20.392 94.595 1.00 18.75 162 ASN B N 1
ATOM 4259 C CA . ASN B 1 162 ? 31.711 20.585 94.314 1.00 17.40 162 ASN B CA 1
ATOM 4260 C C . ASN B 1 162 ? 31.521 21.153 92.904 1.00 20.95 162 ASN B C 1
ATOM 4261 O O . ASN B 1 162 ? 30.604 20.765 92.174 1.00 22.33 162 ASN B O 1
ATOM 4266 N N . ALA B 1 163 ? 32.383 22.097 92.533 1.00 18.92 163 ALA B N 1
ATOM 4267 C CA . ALA B 1 163 ? 32.291 22.724 91.227 1.00 17.76 163 ALA B CA 1
ATOM 4268 C C . ALA B 1 163 ? 32.613 21.698 90.156 1.00 17.62 163 ALA B C 1
ATOM 4269 O O . ALA B 1 163 ? 31.928 21.627 89.142 1.00 17.78 163 ALA B O 1
ATOM 4271 N N . THR B 1 164 ? 33.655 20.913 90.403 1.00 21.63 164 THR B N 1
ATOM 4272 C CA . THR B 1 164 ? 34.094 19.871 89.479 1.00 22.77 164 THR B CA 1
ATOM 4273 C C . THR B 1 164 ? 33.037 18.807 89.237 1.00 22.44 164 THR B C 1
ATOM 4274 O O . THR B 1 164 ? 32.757 18.470 88.092 1.00 29.47 164 THR B O 1
ATOM 4278 N N . SER B 1 165 ? 32.445 18.280 90.303 1.00 23.34 165 SER B N 1
ATOM 4279 C CA . SER B 1 165 ? 31.416 17.253 90.146 1.00 25.45 165 SER B CA 1
ATOM 4280 C C . SER B 1 165 ? 30.224 17.767 89.326 1.00 21.44 165 SER B C 1
ATOM 4281 O O . SER B 1 165 ? 29.733 17.073 88.440 1.00 25.53 165 SER B O 1
ATOM 4284 N N . ARG B 1 166 ? 29.745 18.973 89.619 1.00 22.30 166 ARG B N 1
ATOM 4285 C CA . ARG B 1 166 ? 28.628 19.529 88.861 1.00 20.26 166 ARG B CA 1
ATOM 4286 C C . ARG B 1 166 ? 28.969 19.810 87.405 1.00 19.97 166 ARG B C 1
ATOM 4287 O O . ARG B 1 166 ? 28.145 19.607 86.523 1.00 23.38 166 ARG B O 1
ATOM 4295 N N . ILE B 1 167 ? 30.178 20.307 87.157 1.00 18.95 167 ILE B N 1
ATOM 4296 C CA . ILE B 1 167 ? 30.597 20.610 85.793 1.00 22.18 167 ILE B CA 1
ATOM 4297 C C . ILE B 1 167 ? 30.553 19.348 84.935 1.00 26.28 167 ILE B C 1
ATOM 4298 O O . ILE B 1 167 ? 30.143 19.397 83.772 1.00 21.75 167 ILE B O 1
ATOM 4303 N N . ARG B 1 168 ? 30.974 18.226 85.520 1.00 27.49 168 ARG B N 1
ATOM 4304 C CA . ARG B 1 168 ? 30.970 16.931 84.833 1.00 33.48 168 ARG B CA 1
ATOM 4305 C C . ARG B 1 168 ? 29.552 16.517 84.479 1.00 26.28 168 ARG B C 1
ATOM 4306 O O . ARG B 1 168 ? 29.294 16.080 83.365 1.00 26.07 168 ARG B O 1
ATOM 4314 N N . SER B 1 169 ? 28.641 16.642 85.440 1.00 26.43 169 SER B N 1
ATOM 4315 C CA . SER B 1 169 ? 27.241 16.274 85.227 1.00 25.70 169 SER B CA 1
ATOM 4316 C C . SER B 1 169 ? 26.622 17.129 84.130 1.00 27.36 169 SER B C 1
ATOM 4317 O O . SER B 1 169 ? 25.864 16.636 83.285 1.00 23.90 169 SER B O 1
ATOM 4320 N N . ILE B 1 170 ? 26.925 18.422 84.174 1.00 18.87 170 ILE B N 1
ATOM 4321 C CA . ILE B 1 170 ? 26.415 19.378 83.189 1.00 24.17 170 ILE B CA 1
ATOM 4322 C C . ILE B 1 170 ? 26.886 19.024 81.778 1.00 25.45 170 ILE B C 1
ATOM 4323 O O . ILE B 1 170 ? 26.105 19.004 80.829 1.00 22.75 170 ILE B O 1
ATOM 4328 N N . ALA B 1 171 ? 28.177 18.758 81.644 1.00 25.01 171 ALA B N 1
ATOM 4329 C CA . ALA B 1 171 ? 28.727 18.417 80.346 1.00 27.15 171 ALA B CA 1
ATOM 4330 C C . ALA B 1 171 ? 28.058 17.161 79.788 1.00 27.77 171 ALA B C 1
ATOM 4331 O O . ALA B 1 171 ? 27.788 17.078 78.593 1.00 26.30 171 ALA B O 1
ATOM 4333 N N . MET B 1 172 ? 27.783 16.191 80.653 1.00 23.31 172 MET B N 1
ATOM 4334 C CA . MET B 1 172 ? 27.170 14.946 80.206 1.00 29.73 172 MET B CA 1
ATOM 4335 C C . MET B 1 172 ? 25.722 15.127 79.785 1.00 29.97 172 MET B C 1
ATOM 4336 O O . MET B 1 172 ? 25.181 14.308 79.043 1.00 37.04 172 MET B O 1
ATOM 4341 N N . ASN B 1 173 ? 25.098 16.205 80.248 1.00 26.41 173 ASN B N 1
ATOM 4342 C CA . ASN B 1 173 ? 23.704 16.471 79.928 1.00 23.73 173 ASN B CA 1
ATOM 4343 C C . ASN B 1 173 ? 23.484 17.715 79.088 1.00 21.02 173 ASN B C 1
ATOM 4344 O O . ASN B 1 173 ? 22.346 18.112 78.887 1.00 19.34 173 ASN B O 1
ATOM 4349 N N . GLN B 1 174 ? 24.563 18.324 78.601 1.00 22.18 174 GLN B N 1
ATOM 4350 C CA . GLN B 1 174 ? 24.472 19.565 77.842 1.00 17.20 174 GLN B CA 1
ATOM 4351 C C . GLN B 1 174 ? 23.516 19.612 76.658 1.00 19.71 174 GLN B C 1
ATOM 4352 O O . GLN B 1 174 ? 22.988 20.675 76.341 1.00 15.39 174 GLN B O 1
ATOM 4358 N N . GLU B 1 175 ? 23.295 18.484 75.985 1.00 21.55 175 GLU B N 1
ATOM 4359 C CA . GLU B 1 175 ? 22.383 18.498 74.841 1.00 18.67 175 GLU B CA 1
ATOM 4360 C C . GLU B 1 175 ? 20.937 18.793 75.252 1.00 18.14 175 GLU B C 1
ATOM 4361 O O . GLU B 1 175 ? 20.115 19.170 74.416 1.00 21.19 175 GLU B O 1
ATOM 4367 N N . ALA B 1 176 ? 20.644 18.659 76.543 1.00 17.31 176 ALA B N 1
ATOM 4368 C CA . ALA B 1 176 ? 19.299 18.929 77.068 1.00 19.88 176 ALA B CA 1
ATOM 4369 C C . ALA B 1 176 ? 18.923 20.405 77.168 1.00 21.96 176 ALA B C 1
ATOM 4370 O O . ALA B 1 176 ? 17.762 20.733 77.396 1.00 22.12 176 ALA B O 1
ATOM 4372 N N . PHE B 1 177 ? 19.884 21.310 77.018 1.00 22.88 177 PHE B N 1
ATOM 4373 C CA . PHE B 1 177 ? 19.542 22.724 77.135 1.00 17.61 177 PHE B CA 1
ATOM 4374 C C . PHE B 1 177 ? 20.407 23.624 76.288 1.00 21.51 177 PHE B C 1
ATOM 4375 O O . PHE B 1 177 ? 21.202 23.149 75.480 1.00 21.54 177 PHE B O 1
ATOM 4383 N N . GLY B 1 178 ? 20.251 24.930 76.509 1.00 17.88 178 GLY B N 1
ATOM 4384 C CA . GLY B 1 178 ? 20.970 25.925 75.741 1.00 18.03 178 GLY B CA 1
ATOM 4385 C C . GLY B 1 178 ? 22.408 26.174 76.152 1.00 11.15 178 GLY B C 1
ATOM 4386 O O . GLY B 1 178 ? 23.019 25.383 76.856 1.00 15.91 178 GLY B O 1
ATOM 4387 N N . SER B 1 179 ? 22.935 27.297 75.693 1.00 18.40 179 SER B N 1
ATOM 4388 C CA . SER B 1 179 ? 24.317 27.664 75.953 1.00 13.97 179 SER B CA 1
ATOM 4389 C C . SER B 1 179 ? 24.714 27.720 77.418 1.00 13.19 179 SER B C 1
ATOM 4390 O O . SER B 1 179 ? 23.916 28.060 78.302 1.00 17.38 179 SER B O 1
ATOM 4393 N N . ILE B 1 180 ? 25.965 27.366 77.669 1.00 15.28 180 ILE B N 1
ATOM 4394 C CA . ILE B 1 180 ? 26.522 27.412 79.016 1.00 12.86 180 ILE B CA 1
ATOM 4395 C C . ILE B 1 180 ? 27.554 28.537 78.973 1.00 17.61 180 ILE B C 1
ATOM 4396 O O . ILE B 1 180 ? 28.625 28.384 78.376 1.00 14.00 180 ILE B O 1
ATOM 4401 N N . VAL B 1 181 ? 27.214 29.674 79.576 1.00 12.11 181 VAL B N 1
ATOM 4402 C CA . VAL B 1 181 ? 28.114 30.828 79.615 1.00 16.60 181 VAL B CA 1
ATOM 4403 C C . VAL B 1 181 ? 28.966 30.678 80.861 1.00 13.91 181 VAL B C 1
ATOM 4404 O O . VAL B 1 181 ? 28.510 30.963 81.969 1.00 15.39 181 VAL B O 1
ATOM 4408 N N . LEU B 1 182 ? 30.187 30.179 80.691 1.00 12.28 182 LEU B N 1
ATOM 4409 C CA . LEU B 1 182 ? 31.084 29.983 81.831 1.00 12.59 182 LEU B CA 1
ATOM 4410 C C . LEU B 1 182 ? 31.808 31.265 82.174 1.00 8.43 182 LEU B C 1
ATOM 4411 O O . LEU B 1 182 ? 32.189 32.019 81.297 1.00 13.72 182 LEU B O 1
ATOM 4416 N N . ILE B 1 183 ? 32.023 31.471 83.466 1.00 11.32 183 ILE B N 1
ATOM 4417 C CA . ILE B 1 183 ? 32.694 32.670 83.990 1.00 10.49 183 ILE B CA 1
ATOM 4418 C C . ILE B 1 183 ? 33.819 32.154 84.876 1.00 13.69 183 ILE B C 1
ATOM 4419 O O . ILE B 1 183 ? 33.589 31.444 85.849 1.00 14.67 183 ILE B O 1
ATOM 4424 N N . ASP B 1 184 ? 35.044 32.507 84.519 1.00 10.99 184 ASP B N 1
ATOM 4425 C CA . ASP B 1 184 ? 36.208 32.073 85.253 1.00 15.00 184 ASP B CA 1
ATOM 4426 C C . ASP B 1 184 ? 36.535 33.134 86.301 1.00 13.32 184 ASP B C 1
ATOM 4427 O O . ASP B 1 184 ? 37.049 34.201 85.968 1.00 14.34 184 ASP B O 1
ATOM 4432 N N . ASN B 1 185 ? 36.239 32.860 87.569 1.00 11.09 185 ASN B N 1
ATOM 4433 C CA . ASN B 1 185 ? 36.526 33.861 88.608 1.00 9.96 185 ASN B CA 1
ATOM 4434 C C . ASN B 1 185 ? 38.029 34.171 88.772 1.00 13.67 185 ASN B C 1
ATOM 4435 O O . ASN B 1 185 ? 38.376 35.261 89.204 1.00 10.80 185 ASN B O 1
ATOM 4440 N N . ALA B 1 186 ? 38.918 33.228 88.450 1.00 13.48 186 ALA B N 1
ATOM 4441 C CA . ALA B 1 186 ? 40.352 33.499 88.564 1.00 16.17 186 ALA B CA 1
ATOM 4442 C C . ALA B 1 186 ? 40.769 34.542 87.523 1.00 19.70 186 ALA B C 1
ATOM 4443 O O . ALA B 1 186 ? 41.528 35.455 87.816 1.00 14.47 186 ALA B O 1
ATOM 4445 N N . LYS B 1 187 ? 40.256 34.398 86.308 1.00 17.34 187 LYS B N 1
ATOM 4446 C CA . LYS B 1 187 ? 40.547 35.317 85.211 1.00 17.20 187 LYS B CA 1
ATOM 4447 C C . LYS B 1 187 ? 40.047 36.725 85.529 1.00 16.76 187 LYS B C 1
ATOM 4448 O O . LYS B 1 187 ? 40.772 37.712 85.384 1.00 14.04 187 LYS B O 1
ATOM 4454 N N . LEU B 1 188 ? 38.797 36.816 85.970 1.00 13.89 188 LEU B N 1
ATOM 4455 C CA . LEU B 1 188 ? 38.213 38.112 86.270 1.00 15.84 188 LEU B CA 1
ATOM 4456 C C . LEU B 1 188 ? 38.798 38.749 87.520 1.00 13.48 188 LEU B C 1
ATOM 4457 O O . LEU B 1 188 ? 38.831 39.977 87.629 1.00 15.62 188 LEU B O 1
ATOM 4462 N N . TYR B 1 189 ? 39.243 37.918 88.460 1.00 12.37 189 TYR B N 1
ATOM 4463 C CA . TYR B 1 189 ? 39.848 38.435 89.693 1.00 14.44 189 TYR B CA 1
ATOM 4464 C C . TYR B 1 189 ? 41.172 39.092 89.315 1.00 12.95 189 TYR B C 1
ATOM 4465 O O . TYR B 1 189 ? 41.536 40.151 89.828 1.00 17.93 189 TYR B O 1
ATOM 4474 N N . ARG B 1 190 ? 41.893 38.461 88.404 1.00 16.42 190 ARG B N 1
ATOM 4475 C CA . ARG B 1 190 ? 43.155 39.020 87.961 1.00 15.62 190 ARG B CA 1
ATOM 4476 C C . ARG B 1 190 ? 42.872 40.352 87.277 1.00 18.27 190 ARG B C 1
ATOM 4477 O O . ARG B 1 190 ? 43.547 41.346 87.524 1.00 20.89 190 ARG B O 1
ATOM 4485 N N . LYS B 1 191 ? 41.851 40.379 86.430 1.00 18.34 191 LYS B N 1
ATOM 4486 C CA . LYS B 1 191 ? 41.471 41.602 85.737 1.00 21.34 191 LYS B CA 1
ATOM 4487 C C . LYS B 1 191 ? 41.059 42.688 86.754 1.00 19.70 191 LYS B C 1
ATOM 4488 O O . LYS B 1 191 ? 41.431 43.855 86.626 1.00 20.08 191 LYS B O 1
ATOM 4494 N N . PHE B 1 192 ? 40.300 42.291 87.768 1.00 19.36 192 PHE B N 1
ATOM 4495 C CA . PHE B 1 192 ? 39.848 43.200 88.823 1.00 18.93 192 PHE B CA 1
ATOM 4496 C C . PHE B 1 192 ? 41.050 43.862 89.503 1.00 21.47 192 PHE B C 1
ATOM 4497 O O . PHE B 1 192 ? 41.061 45.074 89.729 1.00 21.37 192 PHE B O 1
ATOM 4505 N N . GLU B 1 193 ? 42.061 43.060 89.826 1.00 23.64 193 GLU B N 1
ATOM 4506 C CA . GLU B 1 193 ? 43.261 43.574 90.489 1.00 27.60 193 GLU B CA 1
ATOM 4507 C C . GLU B 1 193 ? 44.044 44.530 89.603 1.00 27.15 193 GLU B C 1
ATOM 4508 O O . GLU B 1 193 ? 44.534 45.554 90.063 1.00 26.15 193 GLU B O 1
ATOM 4514 N N . GLU B 1 194 ? 44.169 44.193 88.330 1.00 26.15 194 GLU B N 1
ATOM 4515 C CA . GLU B 1 194 ? 44.909 45.046 87.416 1.00 32.08 194 GLU B CA 1
ATOM 4516 C C . GLU B 1 194 ? 44.200 46.373 87.149 1.00 33.78 194 GLU B C 1
ATOM 4517 O O . GLU B 1 194 ? 44.843 47.377 86.853 1.00 36.16 194 GLU B O 1
ATOM 4523 N N . GLU B 1 195 ? 42.878 46.387 87.264 1.00 27.18 195 GLU B N 1
ATOM 4524 C CA . GLU B 1 195 ? 42.134 47.611 87.016 1.00 27.71 195 GLU B CA 1
ATOM 4525 C C . GLU B 1 195 ? 41.790 48.383 88.280 1.00 29.61 195 GLU B C 1
ATOM 4526 O O . GLU B 1 195 ? 41.469 49.566 88.223 1.00 30.09 195 GLU B O 1
ATOM 4532 N N . ASN B 1 196 ? 41.875 47.717 89.423 1.00 27.59 196 ASN B N 1
ATOM 4533 C CA . ASN B 1 196 ? 41.555 48.357 90.687 1.00 29.91 196 ASN B CA 1
ATOM 4534 C C . ASN B 1 196 ? 42.649 48.038 91.688 1.00 29.14 196 ASN B C 1
ATOM 4535 O O . ASN B 1 196 ? 42.421 47.333 92.675 1.00 24.95 196 ASN B O 1
ATOM 4540 N N . PRO B 1 197 ? 43.867 48.544 91.438 1.00 33.99 197 PRO B N 1
ATOM 4541 C CA . PRO B 1 197 ? 44.987 48.292 92.344 1.00 35.71 197 PRO B CA 1
ATOM 4542 C C . PRO B 1 197 ? 44.622 48.734 93.747 1.00 34.16 197 PRO B C 1
ATOM 4543 O O . PRO B 1 197 ? 43.989 49.770 93.926 1.00 38.93 197 PRO B O 1
ATOM 4547 N N . SER B 1 198 ? 45.009 47.939 94.734 1.00 35.78 198 SER B N 1
ATOM 4548 C CA . SER B 1 198 ? 44.737 48.264 96.124 1.00 44.24 198 SER B CA 1
ATOM 4549 C C . SER B 1 198 ? 43.255 48.506 96.428 1.00 45.72 198 SER B C 1
ATOM 4550 O O . SER B 1 198 ? 42.919 49.355 97.255 1.00 50.81 198 SER B O 1
ATOM 4553 N N . ALA B 1 199 ? 42.363 47.790 95.747 1.00 38.36 199 ALA B N 1
ATOM 4554 C CA . ALA B 1 199 ? 40.933 47.930 96.032 1.00 33.62 199 ALA B CA 1
ATOM 4555 C C . ALA B 1 199 ? 40.703 46.844 97.066 1.00 26.79 199 ALA B C 1
ATOM 4556 O O . ALA B 1 199 ? 41.492 45.904 97.128 1.00 27.13 199 ALA B O 1
ATOM 4558 N N . LEU B 1 200 ? 39.662 46.956 97.888 1.00 26.39 200 LEU B N 1
ATOM 4559 C CA . LEU B 1 200 ? 39.415 45.892 98.859 1.00 24.62 200 LEU B CA 1
ATOM 4560 C C . LEU B 1 200 ? 39.052 44.634 98.069 1.00 25.14 200 LEU B C 1
ATOM 4561 O O . LEU B 1 200 ? 38.250 44.684 97.134 1.00 28.04 200 LEU B O 1
ATOM 4566 N N . ALA B 1 201 ? 39.662 43.513 98.445 1.00 25.86 201 ALA B N 1
ATOM 4567 C CA . ALA B 1 201 ? 39.437 42.238 97.778 1.00 24.04 201 ALA B CA 1
ATOM 4568 C C . ALA B 1 201 ? 37.957 41.895 97.665 1.00 21.48 201 ALA B C 1
ATOM 4569 O O . ALA B 1 201 ? 37.498 41.423 96.626 1.00 24.40 201 ALA B O 1
ATOM 4571 N N . ASN B 1 202 ? 37.187 42.137 98.717 1.00 22.48 202 ASN B N 1
ATOM 4572 C CA . ASN B 1 202 ? 35.776 41.819 98.611 1.00 23.80 202 ASN B CA 1
ATOM 4573 C C . ASN B 1 202 ? 34.989 42.767 97.702 1.00 25.19 202 ASN B C 1
ATOM 4574 O O . ASN B 1 202 ? 33.776 42.630 97.596 1.00 21.22 202 ASN B O 1
ATOM 4579 N N . GLU B 1 203 ? 35.661 43.728 97.059 1.00 16.64 203 GLU B N 1
ATOM 4580 C CA . GLU B 1 203 ? 34.963 44.597 96.098 1.00 23.04 203 GLU B CA 1
ATOM 4581 C C . GLU B 1 203 ? 34.938 43.832 94.755 1.00 22.88 203 GLU B C 1
ATOM 4582 O O . GLU B 1 203 ? 34.352 44.279 93.759 1.00 18.99 203 GLU B O 1
ATOM 4588 N N . TYR B 1 204 ? 35.586 42.672 94.740 1.00 21.33 204 TYR B N 1
ATOM 4589 C CA . TYR B 1 204 ? 35.626 41.845 93.539 1.00 18.70 204 TYR B CA 1
ATOM 4590 C C . TYR B 1 204 ? 34.224 41.388 93.145 1.00 24.29 204 TYR B C 1
ATOM 4591 O O . TYR B 1 204 ? 33.864 41.423 91.974 1.00 22.90 204 TYR B O 1
ATOM 4600 N N . THR B 1 205 ? 33.452 40.935 94.127 1.00 19.13 205 THR B N 1
ATOM 4601 C CA . THR B 1 205 ? 32.095 40.454 93.886 1.00 25.70 205 THR B CA 1
ATOM 4602 C C . THR B 1 205 ? 31.235 41.449 93.128 1.00 22.83 205 THR B C 1
ATOM 4603 O O . THR B 1 205 ? 30.649 41.115 92.095 1.00 21.74 205 THR B O 1
ATOM 4607 N N . SER B 1 206 ? 31.160 42.679 93.619 1.00 19.20 206 SER B N 1
ATOM 4608 C CA . SER B 1 206 ? 30.340 43.662 92.926 1.00 22.14 206 SER B CA 1
ATOM 4609 C C . SER B 1 206 ? 30.934 44.009 91.560 1.00 19.08 206 SER B C 1
ATOM 4610 O O . SER B 1 206 ? 30.203 44.231 90.600 1.00 17.28 206 SER B O 1
ATOM 4613 N N . TYR B 1 207 ? 32.257 44.075 91.472 1.00 12.37 207 TYR B N 1
ATOM 4614 C CA . TYR B 1 207 ? 32.915 44.354 90.200 1.00 16.54 207 TYR B CA 1
ATOM 4615 C C . TYR B 1 207 ? 32.600 43.255 89.182 1.00 18.41 207 TYR B C 1
ATOM 4616 O O . TYR B 1 207 ? 32.152 43.529 88.066 1.00 14.79 207 TYR B O 1
ATOM 4625 N N . SER B 1 208 ? 32.832 42.003 89.557 1.00 12.21 208 SER B N 1
ATOM 4626 C CA . SER B 1 208 ? 32.608 40.922 88.605 1.00 13.55 208 SER B CA 1
ATOM 4627 C C . SER B 1 208 ? 31.124 40.764 88.218 1.00 15.67 208 SER B C 1
ATOM 4628 O O . SER B 1 208 ? 30.798 40.416 87.087 1.00 14.50 208 SER B O 1
ATOM 4631 N N . ASN B 1 209 ? 30.222 41.023 89.154 1.00 18.88 209 ASN B N 1
ATOM 4632 C CA . ASN B 1 209 ? 28.803 40.891 88.862 1.00 16.44 209 ASN B CA 1
ATOM 4633 C C . ASN B 1 209 ? 28.328 41.945 87.861 1.00 16.56 209 ASN B C 1
ATOM 4634 O O . ASN B 1 209 ? 27.509 41.640 86.980 1.00 14.61 209 ASN B O 1
ATOM 4639 N N . LYS B 1 210 ? 28.833 43.176 87.980 1.00 12.55 210 LYS B N 1
ATOM 4640 C CA . LYS B 1 210 ? 28.469 44.223 87.032 1.00 15.88 210 LYS B CA 1
ATOM 4641 C C . LYS B 1 210 ? 29.087 43.896 85.672 1.00 14.74 210 LYS B C 1
ATOM 4642 O O . LYS B 1 210 ? 28.487 44.131 84.629 1.00 15.45 210 LYS B O 1
ATOM 4648 N N . TYR B 1 211 ? 30.300 43.353 85.704 1.00 15.83 211 TYR B N 1
ATOM 4649 C CA . TYR B 1 211 ? 31.022 42.976 84.490 1.00 16.06 211 TYR B CA 1
ATOM 4650 C C . TYR B 1 211 ? 30.221 41.916 83.715 1.00 15.30 211 TYR B C 1
ATOM 4651 O O . TYR B 1 211 ? 30.051 42.010 82.501 1.00 14.78 211 TYR B O 1
ATOM 4660 N N . ILE B 1 212 ? 29.737 40.900 84.426 1.00 14.72 212 ILE B N 1
ATOM 4661 C CA . ILE B 1 212 ? 28.956 39.833 83.801 1.00 11.35 212 ILE B CA 1
ATOM 4662 C C . ILE B 1 212 ? 27.656 40.434 83.244 1.00 10.76 212 ILE B C 1
ATOM 4663 O O . ILE B 1 212 ? 27.283 40.203 82.080 1.00 9.69 212 ILE B O 1
ATOM 4668 N N . ALA B 1 213 ? 26.971 41.205 84.081 1.00 12.02 213 ALA B N 1
ATOM 4669 C CA . ALA B 1 213 ? 25.714 41.858 83.688 1.00 16.72 213 ALA B CA 1
ATOM 4670 C C . ALA B 1 213 ? 25.910 42.713 82.440 1.00 17.18 213 ALA B C 1
ATOM 4671 O O . ALA B 1 213 ? 25.123 42.640 81.495 1.00 12.59 213 ALA B O 1
ATOM 4673 N N . ASP B 1 214 ? 26.952 43.538 82.447 1.00 17.30 214 ASP B N 1
ATOM 4674 C CA . ASP B 1 214 ? 27.231 44.407 81.307 1.00 15.04 214 ASP B CA 1
ATOM 4675 C C . ASP B 1 214 ? 27.563 43.617 80.044 1.00 13.87 214 ASP B C 1
ATOM 4676 O O . ASP B 1 214 ? 27.162 44.005 78.959 1.00 14.66 214 ASP B O 1
ATOM 4681 N N . ALA B 1 215 ? 28.305 42.516 80.180 1.00 11.34 215 ALA B N 1
ATOM 4682 C CA . ALA B 1 215 ? 28.661 41.720 79.013 1.00 14.47 215 ALA B CA 1
ATOM 4683 C C . ALA B 1 215 ? 27.445 41.109 78.315 1.00 12.65 215 ALA B C 1
ATOM 4684 O O . ALA B 1 215 ? 27.359 41.105 77.080 1.00 12.90 215 ALA B O 1
ATOM 4686 N N . LEU B 1 216 ? 26.522 40.556 79.099 1.00 13.16 216 LEU B N 1
ATOM 4687 C CA . LEU B 1 216 ? 25.325 39.952 78.523 1.00 12.90 216 LEU B CA 1
ATOM 4688 C C . LEU B 1 216 ? 24.410 41.060 77.979 1.00 15.48 216 LEU B C 1
ATOM 4689 O O . LEU B 1 216 ? 23.882 40.957 76.870 1.00 16.26 216 LEU B O 1
ATOM 4694 N N . HIS B 1 217 ? 24.241 42.127 78.754 1.00 13.75 217 HIS B N 1
ATOM 4695 C CA . HIS B 1 217 ? 23.392 43.228 78.319 1.00 16.34 217 HIS B CA 1
ATOM 4696 C C . HIS B 1 217 ? 23.926 43.878 77.052 1.00 18.11 217 HIS B C 1
ATOM 4697 O O . HIS B 1 217 ? 23.154 44.174 76.132 1.00 16.01 217 HIS B O 1
ATOM 4704 N N . GLU B 1 218 ? 25.242 44.071 76.969 1.00 11.60 218 GLU B N 1
ATOM 4705 C CA . GLU B 1 218 ? 25.804 44.713 75.782 1.00 15.67 218 GLU B CA 1
ATOM 4706 C C . GLU B 1 218 ? 25.577 43.941 74.478 1.00 17.09 218 GLU B C 1
ATOM 4707 O O . GLU B 1 218 ? 25.193 44.525 73.462 1.00 14.16 218 GLU B O 1
ATOM 4713 N N . ILE B 1 219 ? 25.796 42.630 74.484 1.00 15.30 219 ILE B N 1
ATOM 4714 C CA . ILE B 1 219 ? 25.572 41.890 73.246 1.00 15.15 219 ILE B CA 1
ATOM 4715 C C . ILE B 1 219 ? 24.051 41.838 72.938 1.00 15.68 219 ILE B C 1
ATOM 4716 O O . ILE B 1 219 ? 23.645 41.899 71.771 1.00 15.83 219 ILE B O 1
ATOM 4721 N N . ASN B 1 220 ? 23.218 41.794 73.975 1.00 14.16 220 ASN B N 1
ATOM 4722 C CA . ASN B 1 220 ? 21.734 41.763 73.809 1.00 14.18 220 ASN B CA 1
ATOM 4723 C C . ASN B 1 220 ? 21.294 43.084 73.136 1.00 12.59 220 ASN B C 1
ATOM 4724 O O . ASN B 1 220 ? 20.343 43.135 72.344 1.00 13.91 220 ASN B O 1
ATOM 4729 N N . LEU B 1 221 ? 22.018 44.151 73.444 1.00 15.00 221 LEU B N 1
ATOM 4730 C CA . LEU B 1 221 ? 21.744 45.472 72.901 1.00 18.32 221 LEU B CA 1
ATOM 4731 C C . LEU B 1 221 ? 22.297 45.654 71.480 1.00 16.77 221 LEU B C 1
ATOM 4732 O O . LEU B 1 221 ? 21.587 46.088 70.565 1.00 18.06 221 LEU B O 1
ATOM 4737 N N . VAL B 1 222 ? 23.569 45.312 71.295 1.00 14.82 222 VAL B N 1
ATOM 4738 C CA . VAL B 1 222 ? 24.241 45.461 70.015 1.00 18.39 222 VAL B CA 1
ATOM 4739 C C . VAL B 1 222 ? 23.553 44.741 68.859 1.00 15.58 222 VAL B C 1
ATOM 4740 O O . VAL B 1 222 ? 23.584 45.217 67.723 1.00 19.52 222 VAL B O 1
ATOM 4744 N N . THR B 1 223 ? 22.930 43.608 69.157 1.00 19.29 223 THR B N 1
ATOM 4745 C CA . THR B 1 223 ? 22.258 42.807 68.137 1.00 16.38 223 THR B CA 1
ATOM 4746 C C . THR B 1 223 ? 20.879 43.356 67.736 1.00 16.59 223 THR B C 1
ATOM 4747 O O . THR B 1 223 ? 20.221 42.825 66.841 1.00 16.71 223 THR B O 1
ATOM 4751 N N . SER B 1 224 ? 20.445 44.432 68.382 1.00 19.09 224 SER B N 1
ATOM 4752 C CA . SER B 1 224 ? 19.145 45.018 68.038 1.00 15.71 224 SER B CA 1
ATOM 4753 C C . SER B 1 224 ? 19.098 46.529 68.063 1.00 21.37 224 SER B C 1
ATOM 4754 O O . SER B 1 224 ? 18.008 47.089 67.955 1.00 21.33 224 SER B O 1
ATOM 4757 N N . SER B 1 225 ? 20.246 47.199 68.182 1.00 15.81 225 SER B N 1
ATOM 4758 C CA . SER B 1 225 ? 20.230 48.663 68.271 1.00 21.08 225 SER B CA 1
ATOM 4759 C C . SER B 1 225 ? 20.827 49.507 67.157 1.00 20.54 225 SER B C 1
ATOM 4760 O O . SER B 1 225 ? 20.665 50.729 67.166 1.00 25.97 225 SER B O 1
ATOM 4763 N N . PHE B 1 226 ? 21.529 48.901 66.210 1.00 21.85 226 PHE B N 1
ATOM 4764 C CA . PHE B 1 226 ? 22.166 49.720 65.190 1.00 16.63 226 PHE B CA 1
ATOM 4765 C C . PHE B 1 226 ? 21.697 49.491 63.763 1.00 20.03 226 PHE B C 1
ATOM 4766 O O . PHE B 1 226 ? 20.823 48.673 63.506 1.00 20.53 226 PHE B O 1
ATOM 4774 N N . THR B 1 227 ? 22.308 50.212 62.833 1.00 21.60 227 THR B N 1
ATOM 4775 C CA . THR B 1 227 ? 21.945 50.104 61.430 1.00 20.64 227 THR B CA 1
ATOM 4776 C C . THR B 1 227 ? 22.845 49.185 60.615 1.00 17.71 227 THR B C 1
ATOM 4777 O O . THR B 1 227 ? 24.050 49.447 60.435 1.00 19.88 227 THR B O 1
ATOM 4781 N N . PRO B 1 228 ? 22.269 48.095 60.092 1.00 16.99 228 PRO B N 1
ATOM 4782 C CA . PRO B 1 228 ? 23.060 47.161 59.288 1.00 18.73 228 PRO B CA 1
ATOM 4783 C C . PRO B 1 228 ? 23.613 47.826 58.041 1.00 22.42 228 PRO B C 1
ATOM 4784 O O . PRO B 1 228 ? 22.919 48.582 57.358 1.00 23.49 228 PRO B O 1
ATOM 4788 N N . PHE B 1 229 ? 24.875 47.552 57.750 1.00 21.59 229 PHE B N 1
ATOM 4789 C CA . PHE B 1 229 ? 25.523 48.128 56.583 1.00 26.27 229 PHE B CA 1
ATOM 4790 C C . PHE B 1 229 ? 25.478 47.153 55.408 1.00 27.75 229 PHE B C 1
ATOM 4791 O O . PHE B 1 229 ? 25.878 47.491 54.298 1.00 28.43 229 PHE B O 1
ATOM 4799 N N . SER B 1 230 ? 24.995 45.942 55.660 1.00 25.79 230 SER B N 1
ATOM 4800 C CA . SER B 1 230 ? 24.891 44.932 54.606 1.00 23.67 230 SER B CA 1
ATOM 4801 C C . SER B 1 230 ? 23.678 44.050 54.825 1.00 25.72 230 SER B C 1
ATOM 4802 O O . SER B 1 230 ? 22.858 44.293 55.709 1.00 28.40 230 SER B O 1
ATOM 4805 N N . ASP B 1 231 ? 23.571 43.017 54.001 1.00 27.11 231 ASP B N 1
ATOM 4806 C CA . ASP B 1 231 ? 22.463 42.082 54.061 1.00 28.11 231 ASP B CA 1
ATOM 4807 C C . ASP B 1 231 ? 22.730 41.002 55.112 1.00 27.06 231 ASP B C 1
ATOM 4808 O O . ASP B 1 231 ? 21.819 40.271 55.531 1.00 24.28 231 ASP B O 1
ATOM 4813 N N . THR B 1 232 ? 23.984 40.919 55.542 1.00 20.81 232 THR B N 1
ATOM 4814 C CA . THR B 1 232 ? 24.393 39.941 56.545 1.00 20.48 232 THR B CA 1
ATOM 4815 C C . THR B 1 232 ? 24.176 40.561 57.919 1.00 16.83 232 THR B C 1
ATOM 4816 O O . THR B 1 232 ? 24.769 41.587 58.255 1.00 21.07 232 THR B O 1
ATOM 4820 N N . HIS B 1 233 ? 23.329 39.922 58.704 1.00 15.97 233 HIS B N 1
ATOM 4821 C CA . HIS B 1 233 ? 22.963 40.427 60.009 1.00 22.75 233 HIS B CA 1
ATOM 4822 C C . HIS B 1 233 ? 23.322 39.560 61.194 1.00 24.99 233 HIS B C 1
ATOM 4823 O O . HIS B 1 233 ? 23.409 38.337 61.082 1.00 20.53 233 HIS B O 1
ATOM 4830 N N . PHE B 1 234 ? 23.538 40.215 62.333 1.00 17.22 234 PHE B N 1
ATOM 4831 C CA . PHE B 1 234 ? 23.741 39.498 63.580 1.00 20.17 234 PHE B CA 1
ATOM 4832 C C . PHE B 1 234 ? 22.669 40.164 64.437 1.00 18.39 234 PHE B C 1
ATOM 4833 O O . PHE B 1 234 ? 22.957 41.025 65.290 1.00 19.68 234 PHE B O 1
ATOM 4841 N N . ASP B 1 235 ? 21.424 39.772 64.166 1.00 19.29 235 ASP B N 1
ATOM 4842 C CA . ASP B 1 235 ? 20.252 40.335 64.826 1.00 20.82 235 ASP B CA 1
ATOM 4843 C C . ASP B 1 235 ? 19.664 39.461 65.940 1.00 20.32 235 ASP B C 1
ATOM 4844 O O . ASP B 1 235 ? 20.260 38.469 66.349 1.00 18.38 235 ASP B O 1
ATOM 4849 N N . ALA B 1 236 ? 18.488 39.829 66.435 1.00 17.15 236 ALA B N 1
ATOM 4850 C CA . ALA B 1 236 ? 17.878 39.074 67.527 1.00 12.44 236 ALA B CA 1
ATOM 4851 C C . ALA B 1 236 ? 17.683 37.615 67.167 1.00 16.88 236 ALA B C 1
ATOM 4852 O O . ALA B 1 236 ? 17.806 36.737 68.012 1.00 18.45 236 ALA B O 1
ATOM 4854 N N . SER B 1 237 ? 17.358 37.352 65.908 1.00 20.52 237 SER B N 1
ATOM 4855 C CA . SER B 1 237 ? 17.146 35.980 65.461 1.00 18.16 237 SER B CA 1
ATOM 4856 C C . SER B 1 237 ? 18.429 35.176 65.519 1.00 15.54 237 SER B C 1
ATOM 4857 O O . SER B 1 237 ? 18.435 34.057 66.024 1.00 17.20 237 SER B O 1
ATOM 4860 N N . GLU B 1 238 ? 19.505 35.735 64.976 1.00 19.64 238 GLU B N 1
ATOM 4861 C CA . GLU B 1 238 ? 20.784 35.032 64.982 1.00 22.71 238 GLU B CA 1
ATOM 4862 C C . GLU B 1 238 ? 21.235 34.883 66.423 1.00 18.77 238 GLU B C 1
ATOM 4863 O O . GLU B 1 238 ? 21.727 33.827 66.823 1.00 19.69 238 GLU B O 1
ATOM 4869 N N . PHE B 1 239 ? 21.041 35.939 67.209 1.00 16.15 239 PHE B N 1
ATOM 4870 C CA . PHE B 1 239 ? 21.425 35.900 68.620 1.00 15.45 239 PHE B CA 1
ATOM 4871 C C . PHE B 1 239 ? 20.662 34.795 69.350 1.00 18.32 239 PHE B C 1
ATOM 4872 O O . PHE B 1 239 ? 21.235 34.074 70.156 1.00 18.19 239 PHE B O 1
ATOM 4880 N N . ALA B 1 240 ? 19.375 34.634 69.046 1.00 19.29 240 ALA B N 1
ATOM 4881 C CA . ALA B 1 240 ? 18.586 33.586 69.693 1.00 17.96 240 ALA B CA 1
ATOM 4882 C C . ALA B 1 240 ? 19.146 32.213 69.335 1.00 18.25 240 ALA B C 1
ATOM 4883 O O . ALA B 1 240 ? 19.197 31.313 70.171 1.00 17.53 240 ALA B O 1
ATOM 4885 N N . GLN B 1 241 ? 19.564 32.057 68.084 1.00 19.74 241 GLN B N 1
ATOM 4886 C CA . GLN B 1 241 ? 20.117 30.786 67.628 1.00 19.98 241 GLN B CA 1
ATOM 4887 C C . GLN B 1 241 ? 21.378 30.383 68.389 1.00 17.24 241 GLN B C 1
ATOM 4888 O O . GLN B 1 241 ? 21.489 29.246 68.872 1.00 15.75 241 GLN B O 1
ATOM 4894 N N . VAL B 1 242 ? 22.342 31.290 68.501 1.00 16.03 242 VAL B N 1
ATOM 4895 C CA . VAL B 1 242 ? 23.555 30.913 69.216 1.00 17.04 242 VAL B CA 1
ATOM 4896 C C . VAL B 1 242 ? 23.314 30.647 70.684 1.00 13.45 242 VAL B C 1
ATOM 4897 O O . VAL B 1 242 ? 23.806 29.662 71.229 1.00 20.09 242 VAL B O 1
ATOM 4901 N N . ILE B 1 243 ? 22.543 31.512 71.322 1.00 14.58 243 ILE B N 1
ATOM 4902 C CA . ILE B 1 243 ? 22.228 31.380 72.748 1.00 15.41 243 ILE B CA 1
ATOM 4903 C C . ILE B 1 243 ? 21.518 30.070 73.091 1.00 16.10 243 ILE B C 1
ATOM 4904 O O . ILE B 1 243 ? 21.651 29.565 74.213 1.00 16.54 243 ILE B O 1
ATOM 4909 N N . ASN B 1 244 ? 20.757 29.522 72.139 1.00 17.10 244 ASN B N 1
ATOM 4910 C CA . ASN B 1 244 ? 20.051 28.264 72.375 1.00 14.03 244 ASN B CA 1
ATOM 4911 C C . ASN B 1 244 ? 20.858 27.042 71.928 1.00 20.11 244 ASN B C 1
ATOM 4912 O O . ASN B 1 244 ? 20.367 25.925 71.971 1.00 23.46 244 ASN B O 1
ATOM 4917 N N . THR B 1 245 ? 22.093 27.260 71.503 1.00 19.46 245 THR B N 1
ATOM 4918 C CA . THR B 1 245 ? 22.960 26.164 71.076 1.00 20.81 245 THR B CA 1
ATOM 4919 C C . THR B 1 245 ? 23.609 25.487 72.288 1.00 19.41 245 THR B C 1
ATOM 4920 O O . THR B 1 245 ? 24.223 26.142 73.120 1.00 16.01 245 THR B O 1
ATOM 4924 N N . PRO B 1 246 ? 23.492 24.158 72.393 1.00 19.24 246 PRO B N 1
ATOM 4925 C CA . PRO B 1 246 ? 24.088 23.434 73.524 1.00 13.04 246 PRO B CA 1
ATOM 4926 C C . PRO B 1 246 ? 25.618 23.555 73.583 1.00 13.94 246 PRO B C 1
ATOM 4927 O O . PRO B 1 246 ? 26.267 23.797 72.573 1.00 14.75 246 PRO B O 1
ATOM 4931 N N . GLY B 1 247 ? 26.178 23.402 74.780 1.00 12.86 247 GLY B N 1
ATOM 4932 C CA . GLY B 1 247 ? 27.617 23.484 74.941 1.00 18.00 247 GLY B CA 1
ATOM 4933 C C . GLY B 1 247 ? 28.071 24.837 75.455 1.00 19.53 247 GLY B C 1
ATOM 4934 O O . GLY B 1 247 ? 27.259 25.736 75.627 1.00 14.89 247 GLY B O 1
ATOM 4935 N N . VAL B 1 248 ? 29.375 24.989 75.692 1.00 14.72 248 VAL B N 1
ATOM 4936 C CA . VAL B 1 248 ? 29.888 26.251 76.195 1.00 12.55 248 VAL B CA 1
ATOM 4937 C C . VAL B 1 248 ? 29.838 27.397 75.196 1.00 13.19 248 VAL B C 1
ATOM 4938 O O . VAL B 1 248 ? 30.044 27.207 73.990 1.00 10.91 248 VAL B O 1
ATOM 4942 N N . LEU B 1 249 ? 29.569 28.598 75.702 1.00 13.52 249 LEU B N 1
ATOM 4943 C CA . LEU B 1 249 ? 29.496 29.772 74.847 1.00 11.53 249 LEU B CA 1
ATOM 4944 C C . LEU B 1 249 ? 30.520 30.822 75.289 1.00 14.97 249 LEU B C 1
ATOM 4945 O O . LEU B 1 249 ? 30.628 31.164 76.482 1.00 11.85 249 LEU B O 1
ATOM 4950 N N . SER B 1 250 ? 31.257 31.332 74.304 1.00 11.60 250 SER B N 1
ATOM 4951 C CA . SER B 1 250 ? 32.334 32.305 74.528 1.00 10.14 250 SER B CA 1
ATOM 4952 C C . SER B 1 250 ? 32.018 33.655 73.884 1.00 12.64 250 SER B C 1
ATOM 4953 O O . SER B 1 250 ? 31.586 33.704 72.731 1.00 11.51 250 SER B O 1
ATOM 4956 N N . LEU B 1 251 ? 32.226 34.745 74.629 1.00 11.88 251 LEU B N 1
ATOM 4957 C CA . LEU B 1 251 ? 31.970 36.100 74.120 1.00 8.54 251 LEU B CA 1
ATOM 4958 C C . LEU B 1 251 ? 33.320 36.794 73.904 1.00 11.24 251 LEU B C 1
ATOM 4959 O O . LEU B 1 251 ? 34.275 36.514 74.609 1.00 11.45 251 LEU B O 1
ATOM 4964 N N . ALA B 1 252 ? 33.392 37.694 72.937 1.00 10.39 252 ALA B N 1
ATOM 4965 C CA . ALA B 1 252 ? 34.626 38.454 72.726 1.00 10.50 252 ALA B CA 1
ATOM 4966 C C . ALA B 1 252 ? 34.215 39.882 72.425 1.00 15.57 252 ALA B C 1
ATOM 4967 O O . ALA B 1 252 ? 33.096 40.142 71.945 1.00 8.59 252 ALA B O 1
ATOM 4969 N N . LYS B 1 253 ? 35.102 40.818 72.739 1.00 11.40 253 LYS B N 1
ATOM 4970 C CA . LYS B 1 253 ? 34.836 42.227 72.478 1.00 13.67 253 LYS B CA 1
ATOM 4971 C C . LYS B 1 253 ? 36.180 42.891 72.304 1.00 18.77 253 LYS B C 1
ATOM 4972 O O . LYS B 1 253 ? 37.062 42.703 73.139 1.00 16.32 253 LYS B O 1
ATOM 4978 N N . LEU B 1 254 ? 36.342 43.634 71.213 1.00 18.51 254 LEU B N 1
ATOM 4979 C CA . LEU B 1 254 ? 37.595 44.339 70.943 1.00 16.10 254 LEU B CA 1
ATOM 4980 C C . LEU B 1 254 ? 37.283 45.726 70.419 1.00 18.76 254 LEU B C 1
ATOM 4981 O O . LEU B 1 254 ? 36.398 45.898 69.578 1.00 16.69 254 LEU B O 1
ATOM 4986 N N . GLU B 1 255 ? 38.010 46.713 70.931 1.00 18.50 255 GLU B N 1
ATOM 4987 C CA . GLU B 1 255 ? 37.851 48.089 70.489 1.00 19.34 255 GLU B CA 1
ATOM 4988 C C . GLU B 1 255 ? 39.207 48.533 69.933 1.00 21.81 255 GLU B C 1
ATOM 4989 O O . GLU B 1 255 ? 40.221 48.461 70.630 1.00 19.43 255 GLU B O 1
ATOM 4995 N N . LEU B 1 256 ? 39.227 48.952 68.669 1.00 17.95 256 LEU B N 1
ATOM 4996 C CA . LEU B 1 256 ? 40.460 49.417 68.037 1.00 25.60 256 LEU B CA 1
ATOM 4997 C C . LEU B 1 256 ? 40.214 50.793 67.450 1.00 23.03 256 LEU B C 1
ATOM 4998 O O . LEU B 1 256 ? 39.098 51.095 67.036 1.00 21.15 256 LEU B O 1
ATOM 5003 N N . LYS B 1 257 ? 41.244 51.637 67.431 1.00 23.01 257 LYS B N 1
ATOM 5004 C CA . LYS B 1 257 ? 41.120 52.957 66.820 1.00 18.71 257 LYS B CA 1
ATOM 5005 C C . LYS B 1 257 ? 41.085 52.664 65.318 1.00 23.64 257 LYS B C 1
ATOM 5006 O O . LYS B 1 257 ? 41.816 51.792 64.844 1.00 26.14 257 LYS B O 1
ATOM 5012 N N . SER B 1 258 ? 40.263 53.392 64.568 1.00 22.10 258 SER B N 1
ATOM 5013 C CA . SER B 1 258 ? 40.131 53.131 63.134 1.00 30.03 258 SER B CA 1
ATOM 5014 C C . SER B 1 258 ? 41.427 53.106 62.338 1.00 33.06 258 SER B C 1
ATOM 5015 O O . SER B 1 258 ? 41.509 52.428 61.313 1.00 31.63 258 SER B O 1
ATOM 5018 N N . ASN B 1 259 ? 42.441 53.826 62.808 1.00 32.18 259 ASN B N 1
ATOM 5019 C CA . ASN B 1 259 ? 43.721 53.875 62.110 1.00 34.04 259 ASN B CA 1
ATOM 5020 C C . ASN B 1 259 ? 44.514 52.597 62.313 1.00 35.30 259 ASN B C 1
ATOM 5021 O O . ASN B 1 259 ? 45.548 52.393 61.672 1.00 35.40 259 ASN B O 1
ATOM 5026 N N . GLN B 1 260 ? 44.042 51.743 63.217 1.00 31.63 260 GLN B N 1
ATOM 5027 C CA . GLN B 1 260 ? 44.728 50.485 63.498 1.00 32.48 260 GLN B CA 1
ATOM 5028 C C . GLN B 1 260 ? 44.334 49.359 62.545 1.00 29.79 260 GLN B C 1
ATOM 5029 O O . GLN B 1 260 ? 44.922 48.282 62.574 1.00 31.86 260 GLN B O 1
ATOM 5035 N N . LEU B 1 261 ? 43.340 49.606 61.702 1.00 30.68 261 LEU B N 1
ATOM 5036 C CA . LEU B 1 261 ? 42.913 48.586 60.751 1.00 32.66 261 LEU B CA 1
ATOM 5037 C C . LEU B 1 261 ? 43.501 48.842 59.374 1.00 34.71 261 LEU B C 1
ATOM 5038 O O . LEU B 1 261 ? 42.954 49.618 58.592 1.00 35.92 261 LEU B O 1
ATOM 5043 N N . ASP B 1 262 ? 44.622 48.192 59.084 1.00 30.33 262 ASP B N 1
ATOM 5044 C CA . ASP B 1 262 ? 45.276 48.352 57.788 1.00 33.63 262 ASP B CA 1
ATOM 5045 C C . ASP B 1 262 ? 45.034 47.096 56.958 1.00 28.35 262 ASP B C 1
ATOM 5046 O O . ASP B 1 262 ? 45.608 46.040 57.232 1.00 30.70 262 ASP B O 1
ATOM 5051 N N . THR B 1 263 ? 44.179 47.210 55.945 1.00 29.74 263 THR B N 1
ATOM 5052 C CA . THR B 1 263 ? 43.858 46.058 55.119 1.00 29.15 263 THR B CA 1
ATOM 5053 C C . THR B 1 263 ? 44.994 45.633 54.197 1.00 30.87 263 THR B C 1
ATOM 5054 O O . THR B 1 263 ? 44.928 44.555 53.605 1.00 29.56 263 THR B O 1
ATOM 5058 N N . GLU B 1 264 ? 46.031 46.469 54.087 1.00 29.45 264 GLU B N 1
ATOM 5059 C CA . GLU B 1 264 ? 47.202 46.152 53.270 1.00 29.85 264 GLU B CA 1
ATOM 5060 C C . GLU B 1 264 ? 48.118 45.228 54.073 1.00 32.73 264 GLU B C 1
ATOM 5061 O O . GLU B 1 264 ? 48.906 44.474 53.506 1.00 35.72 264 GLU B O 1
ATOM 5067 N N . ASN B 1 265 ? 47.998 45.285 55.395 1.00 30.97 265 ASN B N 1
ATOM 5068 C CA . ASN B 1 265 ? 48.791 44.445 56.296 1.00 34.48 265 ASN B CA 1
ATOM 5069 C C . ASN B 1 265 ? 47.834 44.088 57.443 1.00 32.06 265 ASN B C 1
ATOM 5070 O O . ASN B 1 265 ? 48.013 44.510 58.586 1.00 27.38 265 ASN B O 1
ATOM 5075 N N . PRO B 1 266 ? 46.804 43.288 57.136 1.00 28.81 266 PRO B N 1
ATOM 5076 C CA . PRO B 1 266 ? 45.786 42.866 58.097 1.00 24.26 266 PRO B CA 1
ATOM 5077 C C . PRO B 1 266 ? 46.210 42.036 59.292 1.00 28.86 266 PRO B C 1
ATOM 5078 O O . PRO B 1 266 ? 45.461 41.954 60.259 1.00 25.89 266 PRO B O 1
ATOM 5082 N N . LEU B 1 267 ? 47.393 41.427 59.259 1.00 27.38 267 LEU B N 1
ATOM 5083 C CA . LEU B 1 267 ? 47.777 40.600 60.393 1.00 33.75 267 LEU B CA 1
ATOM 5084 C C . LEU B 1 267 ? 47.834 41.428 61.670 1.00 30.33 267 LEU B C 1
ATOM 5085 O O . LEU B 1 267 ? 47.718 40.895 62.778 1.00 31.47 267 LEU B O 1
ATOM 5090 N N . GLY B 1 268 ? 47.971 42.740 61.509 1.00 29.84 268 GLY B N 1
ATOM 5091 C CA . GLY B 1 268 ? 48.031 43.617 62.662 1.00 26.10 268 GLY B CA 1
ATOM 5092 C C . GLY B 1 268 ? 46.748 43.585 63.474 1.00 29.96 268 GLY B C 1
ATOM 5093 O O . GLY B 1 268 ? 46.739 43.159 64.633 1.00 23.84 268 GLY B O 1
ATOM 5094 N N . TYR B 1 269 ? 45.647 44.003 62.862 1.00 24.66 269 TYR B N 1
ATOM 5095 C CA . TYR B 1 269 ? 44.392 44.021 63.584 1.00 21.78 269 TYR B CA 1
ATOM 5096 C C . TYR B 1 269 ? 43.806 42.634 63.768 1.00 19.27 269 TYR B C 1
ATOM 5097 O O . TYR B 1 269 ? 43.142 42.391 64.769 1.00 19.60 269 TYR B O 1
ATOM 5106 N N . LEU B 1 270 ? 44.056 41.721 62.824 1.00 18.40 270 LEU B N 1
ATOM 5107 C CA . LEU B 1 270 ? 43.513 40.362 62.945 1.00 18.70 270 LEU B CA 1
ATOM 5108 C C . LEU B 1 270 ? 44.168 39.583 64.073 1.00 20.12 270 LEU B C 1
ATOM 5109 O O . LEU B 1 270 ? 43.568 38.666 64.630 1.00 20.08 270 LEU B O 1
ATOM 5114 N N . THR B 1 271 ? 45.400 39.935 64.420 1.00 20.46 271 THR B N 1
ATOM 5115 C CA . THR B 1 271 ? 46.051 39.253 65.530 1.00 22.51 271 THR B CA 1
ATOM 5116 C C . THR B 1 271 ? 45.389 39.743 66.814 1.00 15.94 271 THR B C 1
ATOM 5117 O O . THR B 1 271 ? 45.179 38.982 67.774 1.00 16.30 271 THR B O 1
ATOM 5121 N N . GLN B 1 272 ? 45.067 41.027 66.841 1.00 17.83 272 GLN B N 1
ATOM 5122 C CA . GLN B 1 272 ? 44.412 41.585 68.012 1.00 17.65 272 GLN B CA 1
ATOM 5123 C C . GLN B 1 272 ? 43.035 40.937 68.156 1.00 16.83 272 GLN B C 1
ATOM 5124 O O . GLN B 1 272 ? 42.617 40.606 69.269 1.00 17.97 272 GLN B O 1
ATOM 5130 N N . LEU B 1 273 ? 42.336 40.764 67.032 1.00 16.63 273 LEU B N 1
ATOM 5131 C CA . LEU B 1 273 ? 41.014 40.123 67.060 1.00 15.90 273 LEU B CA 1
ATOM 5132 C C . LEU B 1 273 ? 41.162 38.660 67.495 1.00 14.00 273 LEU B C 1
ATOM 5133 O O . LEU B 1 273 ? 40.402 38.184 68.323 1.00 16.92 273 LEU B O 1
ATOM 5138 N N . GLY B 1 274 ? 42.143 37.955 66.930 1.00 13.73 274 GLY B N 1
ATOM 5139 C CA . GLY B 1 274 ? 42.371 36.566 67.314 1.00 17.91 274 GLY B CA 1
ATOM 5140 C C . GLY B 1 274 ? 42.624 36.426 68.812 1.00 15.22 274 GLY B C 1
ATOM 5141 O O . GLY B 1 274 ? 42.079 35.532 69.465 1.00 17.87 274 GLY B O 1
ATOM 5142 N N . ASN B 1 275 ? 43.439 37.320 69.369 1.00 16.97 275 ASN B N 1
ATOM 5143 C CA . ASN B 1 275 ? 43.751 37.293 70.798 1.00 17.97 275 ASN B CA 1
ATOM 5144 C C . ASN B 1 275 ? 42.519 37.586 71.661 1.00 18.92 275 ASN B C 1
ATOM 5145 O O . ASN B 1 275 ? 42.352 37.005 72.738 1.00 16.25 275 ASN B O 1
ATOM 5150 N N . ALA B 1 276 ? 41.662 38.487 71.182 1.00 14.03 276 ALA B N 1
ATOM 5151 C CA . ALA B 1 276 ? 40.450 38.839 71.907 1.00 16.34 276 ALA B CA 1
ATOM 5152 C C . ALA B 1 276 ? 39.446 37.681 71.928 1.00 17.04 276 ALA B C 1
ATOM 5153 O O . ALA B 1 276 ? 38.682 37.521 72.883 1.00 15.99 276 ALA B O 1
ATOM 5155 N N . LEU B 1 277 ? 39.436 36.874 70.874 1.00 13.16 277 LEU B N 1
ATOM 5156 C CA . LEU B 1 277 ? 38.529 35.731 70.836 1.00 17.83 277 LEU B CA 1
ATOM 5157 C C . LEU B 1 277 ? 39.015 34.660 71.813 1.00 17.86 277 LEU B C 1
ATOM 5158 O O . LEU B 1 277 ? 38.210 33.947 72.408 1.00 16.36 277 LEU B O 1
ATOM 5163 N N . GLU B 1 278 ? 40.333 34.544 71.986 1.00 14.62 278 GLU B N 1
ATOM 5164 C CA . GLU B 1 278 ? 40.871 33.540 72.910 1.00 15.55 278 GLU B CA 1
ATOM 5165 C C . GLU B 1 278 ? 40.812 33.996 74.366 1.00 11.04 278 GLU B C 1
ATOM 5166 O O . GLU B 1 278 ? 40.426 33.219 75.235 1.00 16.07 278 GLU B O 1
ATOM 5172 N N . LYS B 1 279 ? 41.215 35.241 74.634 1.00 12.65 279 LYS B N 1
ATOM 5173 C CA . LYS B 1 279 ? 41.152 35.812 75.981 1.00 15.80 279 LYS B CA 1
ATOM 5174 C C . LYS B 1 279 ? 39.794 36.517 75.965 1.00 15.31 279 LYS B C 1
ATOM 5175 O O . LYS B 1 279 ? 39.712 37.752 75.911 1.00 14.09 279 LYS B O 1
ATOM 5181 N N . GLY B 1 280 ? 38.742 35.701 75.978 1.00 16.50 280 GLY B N 1
ATOM 5182 C CA . GLY B 1 280 ? 37.376 36.197 75.907 1.00 14.30 280 GLY B CA 1
ATOM 5183 C C . GLY B 1 280 ? 36.900 37.071 77.037 1.00 14.76 280 GLY B C 1
ATOM 5184 O O . GLY B 1 280 ? 37.638 37.368 77.971 1.00 12.83 280 GLY B O 1
ATOM 5185 N N . VAL B 1 281 ? 35.638 37.482 76.953 1.00 8.07 281 VAL B N 1
ATOM 5186 C CA . VAL B 1 281 ? 35.089 38.351 77.974 1.00 11.92 281 VAL B CA 1
ATOM 5187 C C . VAL B 1 281 ? 34.998 37.680 79.335 1.00 9.07 281 VAL B C 1
ATOM 5188 O O . VAL B 1 281 ? 35.454 38.235 80.331 1.00 9.22 281 VAL B O 1
ATOM 5192 N N . LEU B 1 282 ? 34.443 36.468 79.364 1.00 12.93 282 LEU B N 1
ATOM 5193 C CA . LEU B 1 282 ? 34.229 35.762 80.631 1.00 16.24 282 LEU B CA 1
ATOM 5194 C C . LEU B 1 282 ? 35.126 34.567 80.973 1.00 13.25 282 LEU B C 1
ATOM 5195 O O . LEU B 1 282 ? 35.205 34.171 82.140 1.00 14.02 282 LEU B O 1
ATOM 5200 N N . TYR B 1 283 ? 35.775 33.966 79.981 1.00 13.13 283 TYR B N 1
ATOM 5201 C CA . TYR B 1 283 ? 36.688 32.854 80.284 1.00 16.10 283 TYR B CA 1
ATOM 5202 C C . TYR B 1 283 ? 37.717 32.754 79.159 1.00 15.99 283 TYR B C 1
ATOM 5203 O O . TYR B 1 283 ? 37.564 33.420 78.141 1.00 10.47 283 TYR B O 1
ATOM 5212 N N . ASP B 1 284 ? 38.769 31.957 79.342 1.00 10.67 284 ASP B N 1
ATOM 5213 C CA . ASP B 1 284 ? 39.784 31.839 78.291 1.00 15.35 284 ASP B CA 1
ATOM 5214 C C . ASP B 1 284 ? 39.690 30.566 77.470 1.00 14.29 284 ASP B C 1
ATOM 5215 O O . ASP B 1 284 ? 39.614 29.464 78.008 1.00 17.80 284 ASP B O 1
ATOM 5220 N N . THR B 1 285 ? 39.689 30.731 76.153 1.00 15.63 285 THR B N 1
ATOM 5221 C CA . THR B 1 285 ? 39.603 29.598 75.258 1.00 16.19 285 THR B CA 1
ATOM 5222 C C . THR B 1 285 ? 40.868 29.548 74.391 1.00 17.83 285 THR B C 1
ATOM 5223 O O . THR B 1 285 ? 41.767 30.364 74.572 1.00 17.90 285 THR B O 1
ATOM 5227 N N . GLU B 1 286 ? 40.941 28.574 73.487 1.00 25.36 286 GLU B N 1
ATOM 5228 C CA . GLU B 1 286 ? 42.110 28.376 72.613 1.00 24.68 286 GLU B CA 1
ATOM 5229 C C . GLU B 1 286 ? 41.639 28.057 71.196 1.00 22.49 286 GLU B C 1
ATOM 5230 O O . GLU B 1 286 ? 40.485 27.669 71.010 1.00 16.82 286 GLU B O 1
ATOM 5236 N N . ARG B 1 287 ? 42.545 28.151 70.219 1.00 23.27 287 ARG B N 1
ATOM 5237 C CA . ARG B 1 287 ? 42.216 27.835 68.825 1.00 21.23 287 ARG B CA 1
ATOM 5238 C C . ARG B 1 287 ? 41.602 26.451 68.709 1.00 21.65 287 ARG B C 1
ATOM 5239 O O . ARG B 1 287 ? 40.624 26.251 67.986 1.00 24.85 287 ARG B O 1
ATOM 5247 N N . GLU B 1 288 ? 42.185 25.495 69.422 1.00 22.21 288 GLU B N 1
ATOM 5248 C CA . GLU B 1 288 ? 41.726 24.108 69.398 1.00 22.27 288 GLU B CA 1
ATOM 5249 C C . GLU B 1 288 ? 40.286 23.936 69.886 1.00 22.50 288 GLU B C 1
ATOM 5250 O O . GLU B 1 288 ? 39.567 23.037 69.442 1.00 21.96 288 GLU B O 1
ATOM 5256 N N . GLU B 1 289 ? 39.871 24.775 70.826 1.00 17.04 289 GLU B N 1
ATOM 5257 C CA . GLU B 1 289 ? 38.511 24.696 71.330 1.00 18.69 289 GLU B CA 1
ATOM 5258 C C . GLU B 1 289 ? 37.574 25.373 70.336 1.00 15.06 289 GLU B C 1
ATOM 5259 O O . GLU B 1 289 ? 36.569 24.798 69.940 1.00 17.27 289 GLU B O 1
ATOM 5265 N N . LEU B 1 290 ? 37.937 26.585 69.928 1.00 16.28 290 LEU B N 1
ATOM 5266 C CA . LEU B 1 290 ? 37.151 27.379 68.990 1.00 18.38 290 LEU B CA 1
ATOM 5267 C C . LEU B 1 290 ? 36.878 26.639 67.686 1.00 22.32 290 LEU B C 1
ATOM 5268 O O . LEU B 1 290 ? 35.812 26.793 67.092 1.00 16.60 290 LEU B O 1
ATOM 5273 N N . GLU B 1 291 ? 37.851 25.846 67.241 1.00 14.66 291 GLU B N 1
ATOM 5274 C CA . GLU B 1 291 ? 37.714 25.090 66.001 1.00 22.28 291 GLU B CA 1
ATOM 5275 C C . GLU B 1 291 ? 36.537 24.127 66.030 1.00 21.56 291 GLU B C 1
ATOM 5276 O O . GLU B 1 291 ? 36.019 23.765 64.973 1.00 17.42 291 GLU B O 1
ATOM 5282 N N . SER B 1 292 ? 36.120 23.724 67.231 1.00 17.85 292 SER B N 1
ATOM 5283 C CA . SER B 1 292 ? 35.009 22.785 67.395 1.00 20.47 292 SER B CA 1
ATOM 5284 C C . SER B 1 292 ? 33.642 23.449 67.465 1.00 18.28 292 SER B C 1
ATOM 5285 O O . SER B 1 292 ? 32.633 22.756 67.608 1.00 18.01 292 SER B O 1
ATOM 5288 N N . ALA B 1 293 ? 33.603 24.774 67.352 1.00 17.56 293 ALA B N 1
ATOM 5289 C CA . ALA B 1 293 ? 32.345 25.516 67.453 1.00 12.92 293 ALA B CA 1
ATOM 5290 C C . ALA B 1 293 ? 31.247 24.974 66.563 1.00 12.11 293 ALA B C 1
ATOM 5291 O O . ALA B 1 293 ? 31.521 24.439 65.502 1.00 13.40 293 ALA B O 1
ATOM 5293 N N . LYS B 1 294 ? 30.001 25.157 66.987 1.00 14.60 294 LYS B N 1
ATOM 5294 C CA . LYS B 1 294 ? 28.853 24.721 66.185 1.00 15.40 294 LYS B CA 1
ATOM 5295 C C . LYS B 1 294 ? 28.242 25.923 65.459 1.00 16.90 294 LYS B C 1
ATOM 5296 O O . LYS B 1 294 ? 27.677 25.777 64.378 1.00 18.56 294 LYS B O 1
ATOM 5302 N N . LYS B 1 295 ? 28.358 27.111 66.055 1.00 13.04 295 LYS B N 1
ATOM 5303 C CA . LYS B 1 295 ? 27.840 28.335 65.439 1.00 15.68 295 LYS B CA 1
ATOM 5304 C C . LYS B 1 295 ? 28.702 29.492 65.928 1.00 13.61 295 LYS B C 1
ATOM 5305 O O . LYS B 1 295 ? 29.241 29.443 67.030 1.00 14.84 295 LYS B O 1
ATOM 5311 N N . SER B 1 296 ? 28.843 30.522 65.104 1.00 12.78 296 SER B N 1
ATOM 5312 C CA . SER B 1 296 ? 29.596 31.701 65.498 1.00 13.79 296 SER B CA 1
ATOM 5313 C C . SER B 1 296 ? 28.980 32.885 64.784 1.00 11.28 296 SER B C 1
ATOM 5314 O O . SER B 1 296 ? 28.277 32.725 63.789 1.00 13.05 296 SER B O 1
ATOM 5317 N N . ALA B 1 297 ? 29.237 34.075 65.298 1.00 12.96 297 ALA B N 1
ATOM 5318 C CA . ALA B 1 297 ? 28.702 35.290 64.693 1.00 16.88 297 ALA B CA 1
ATOM 5319 C C . ALA B 1 297 ? 29.527 36.468 65.174 1.00 14.47 297 ALA B C 1
ATOM 5320 O O . ALA B 1 297 ? 29.920 36.525 66.336 1.00 12.55 297 ALA B O 1
ATOM 5322 N N . LEU B 1 298 ? 29.786 37.406 64.280 1.00 13.44 298 LEU B N 1
ATOM 5323 C CA . LEU B 1 298 ? 30.591 38.556 64.652 1.00 15.10 298 LEU B CA 1
ATOM 5324 C C . LEU B 1 298 ? 30.043 39.813 64.008 1.00 19.72 298 LEU B C 1
ATOM 5325 O O . LEU B 1 298 ? 29.691 39.826 62.822 1.00 18.08 298 LEU B O 1
ATOM 5330 N N . SER B 1 299 ? 29.938 40.871 64.795 1.00 14.48 299 SER B N 1
ATOM 5331 C CA . SER B 1 299 ? 29.465 42.105 64.228 1.00 15.14 299 SER B CA 1
ATOM 5332 C C . SER B 1 299 ? 30.504 43.172 64.502 1.00 17.49 299 SER B C 1
ATOM 5333 O O . SER B 1 299 ? 31.266 43.081 65.473 1.00 18.11 299 SER B O 1
ATOM 5336 N N . ILE B 1 300 ? 30.568 44.146 63.604 1.00 15.68 300 ILE B N 1
ATOM 5337 C CA . ILE B 1 300 ? 31.471 45.269 63.761 1.00 14.51 300 ILE B CA 1
ATOM 5338 C C . ILE B 1 300 ? 30.538 46.472 63.910 1.00 18.74 300 ILE B C 1
ATOM 5339 O O . ILE B 1 300 ? 29.466 46.533 63.295 1.00 15.86 300 ILE B O 1
ATOM 5344 N N . VAL B 1 301 ? 30.930 47.415 64.754 1.00 15.47 301 VAL B N 1
ATOM 5345 C CA . VAL B 1 301 ? 30.136 48.607 64.972 1.00 14.10 301 VAL B CA 1
ATOM 5346 C C . VAL B 1 301 ? 31.096 49.786 64.991 1.00 15.91 301 VAL B C 1
ATOM 5347 O O . VAL B 1 301 ? 32.136 49.730 65.650 1.00 16.29 301 VAL B O 1
ATOM 5351 N N . THR B 1 302 ? 30.777 50.827 64.232 1.00 15.08 302 THR B N 1
ATOM 5352 C CA . THR B 1 302 ? 31.588 52.038 64.254 1.00 19.19 302 THR B CA 1
ATOM 5353 C C . THR B 1 302 ? 30.703 53.205 63.835 1.00 18.14 302 THR B C 1
ATOM 5354 O O . THR B 1 302 ? 29.515 53.013 63.548 1.00 18.95 302 THR B O 1
ATOM 5358 N N . SER B 1 303 ? 31.264 54.410 63.831 1.00 21.70 303 SER B N 1
ATOM 5359 C CA . SER B 1 303 ? 30.499 55.613 63.490 1.00 20.60 303 SER B CA 1
ATOM 5360 C C . SER B 1 303 ? 30.305 55.737 61.992 1.00 16.73 303 SER B C 1
ATOM 5361 O O . SER B 1 303 ? 30.962 55.060 61.234 1.00 17.54 303 SER B O 1
ATOM 5364 N N . PRO B 1 304 ? 29.398 56.629 61.544 1.00 19.63 304 PRO B N 1
ATOM 5365 C CA . PRO B 1 304 ? 29.153 56.808 60.109 1.00 19.93 304 PRO B CA 1
ATOM 5366 C C . PRO B 1 304 ? 30.441 57.239 59.411 1.00 25.85 304 PRO B C 1
ATOM 5367 O O . PRO B 1 304 ? 30.737 56.811 58.296 1.00 29.25 304 PRO B O 1
ATOM 5371 N N . LEU B 1 305 ? 31.191 58.089 60.097 1.00 27.39 305 LEU B N 1
ATOM 5372 C CA . LEU B 1 305 ? 32.467 58.601 59.613 1.00 36.34 305 LEU B CA 1
ATOM 5373 C C . LEU B 1 305 ? 33.405 57.467 59.211 1.00 32.00 305 LEU B C 1
ATOM 5374 O O . LEU B 1 305 ? 33.822 57.364 58.057 1.00 35.71 305 LEU B O 1
ATOM 5379 N N . ARG B 1 306 ? 33.716 56.599 60.164 1.00 27.26 306 ARG B N 1
ATOM 5380 C CA . ARG B 1 306 ? 34.640 55.508 59.904 1.00 25.65 306 ARG B CA 1
ATOM 5381 C C . ARG B 1 306 ? 34.131 54.368 59.032 1.00 24.07 306 ARG B C 1
ATOM 5382 O O . ARG B 1 306 ? 34.908 53.782 58.273 1.00 27.44 306 ARG B O 1
ATOM 5390 N N . ALA B 1 307 ? 32.837 54.066 59.126 1.00 21.79 307 ALA B N 1
ATOM 5391 C CA . ALA B 1 307 ? 32.234 52.979 58.349 1.00 23.07 307 ALA B CA 1
ATOM 5392 C C . ALA B 1 307 ? 32.436 53.160 56.845 1.00 24.45 307 ALA B C 1
ATOM 5393 O O . ALA B 1 307 ? 32.826 52.229 56.137 1.00 28.87 307 ALA B O 1
ATOM 5395 N N . GLY B 1 308 ? 32.182 54.366 56.359 1.00 31.54 308 GLY B N 1
ATOM 5396 C CA . GLY B 1 308 ? 32.336 54.632 54.942 1.00 33.27 308 GLY B CA 1
ATOM 5397 C C . GLY B 1 308 ? 33.705 54.324 54.358 1.00 36.55 308 GLY B C 1
ATOM 5398 O O . GLY B 1 308 ? 33.839 54.141 53.150 1.00 42.81 308 GLY B O 1
ATOM 5399 N N . ARG B 1 309 ? 34.729 54.254 55.193 1.00 31.53 309 ARG B N 1
ATOM 5400 C CA . ARG B 1 309 ? 36.066 53.985 54.682 1.00 36.31 309 ARG B CA 1
ATOM 5401 C C . ARG B 1 309 ? 36.511 52.572 55.046 1.00 37.07 309 ARG B C 1
ATOM 5402 O O . ARG B 1 309 ? 37.364 51.984 54.377 1.00 36.31 309 ARG B O 1
ATOM 5410 N N . LEU B 1 310 ? 35.903 52.027 56.094 1.00 27.94 310 LEU B N 1
ATOM 5411 C CA . LEU B 1 310 ? 36.237 50.700 56.591 1.00 27.41 310 LEU B CA 1
ATOM 5412 C C . LEU B 1 310 ? 35.471 49.534 55.954 1.00 25.92 310 LEU B C 1
ATOM 5413 O O . LEU B 1 310 ? 36.069 48.517 55.606 1.00 29.61 310 LEU B O 1
ATOM 5418 N N . TYR B 1 311 ? 34.161 49.683 55.777 1.00 21.96 311 TYR B N 1
ATOM 5419 C CA . TYR B 1 311 ? 33.378 48.585 55.245 1.00 24.80 311 TYR B CA 1
ATOM 5420 C C . TYR B 1 311 ? 33.482 48.323 53.740 1.00 26.73 311 TYR B C 1
ATOM 5421 O O . TYR B 1 311 ? 32.477 48.229 53.042 1.00 29.93 311 TYR B O 1
ATOM 5430 N N . ASN B 1 312 ? 34.718 48.183 53.267 1.00 27.85 312 ASN B N 1
ATOM 5431 C CA . ASN B 1 312 ? 34.996 47.903 51.864 1.00 31.48 312 ASN B CA 1
ATOM 5432 C C . ASN B 1 312 ? 35.124 46.396 51.698 1.00 33.32 312 ASN B C 1
ATOM 5433 O O . ASN B 1 312 ? 35.137 45.646 52.679 1.00 29.39 312 ASN B O 1
ATOM 5438 N N . PHE B 1 313 ? 35.247 45.949 50.459 1.00 29.54 313 PHE B N 1
ATOM 5439 C CA . PHE B 1 313 ? 35.330 44.523 50.201 1.00 31.11 313 PHE B CA 1
ATOM 5440 C C . PHE B 1 313 ? 36.581 43.836 50.752 1.00 28.41 313 PHE B C 1
ATOM 5441 O O . PHE B 1 313 ? 36.535 42.663 51.116 1.00 29.69 313 PHE B O 1
ATOM 5449 N N . SER B 1 314 ? 37.695 44.555 50.830 1.00 23.33 314 SER B N 1
ATOM 5450 C CA . SER B 1 314 ? 38.906 43.958 51.360 1.00 22.72 314 SER B CA 1
ATOM 5451 C C . SER B 1 314 ? 38.766 43.617 52.840 1.00 22.45 314 SER B C 1
ATOM 5452 O O . SER B 1 314 ? 39.147 42.530 53.258 1.00 19.64 314 SER B O 1
ATOM 5455 N N . PHE B 1 315 ? 38.232 44.551 53.626 1.00 22.13 315 PHE B N 1
ATOM 5456 C CA . PHE B 1 315 ? 38.039 44.337 55.064 1.00 21.32 315 PHE B CA 1
ATOM 5457 C C . PHE B 1 315 ? 37.058 43.193 55.299 1.00 19.35 315 PHE B C 1
ATOM 5458 O O . PHE B 1 315 ? 37.324 42.301 56.097 1.00 19.87 315 PHE B O 1
ATOM 5466 N N . LEU B 1 316 ? 35.919 43.224 54.608 1.00 19.03 316 LEU B N 1
ATOM 5467 C CA . LEU B 1 316 ? 34.913 42.176 54.786 1.00 24.88 316 LEU B CA 1
ATOM 5468 C C . LEU B 1 316 ? 35.431 40.810 54.365 1.00 26.96 316 LEU B C 1
ATOM 5469 O O . LEU B 1 316 ? 35.127 39.801 55.001 1.00 21.76 316 LEU B O 1
ATOM 5474 N N . ASN B 1 317 ? 36.209 40.777 53.290 1.00 24.95 317 ASN B N 1
ATOM 5475 C CA . ASN B 1 317 ? 36.784 39.523 52.825 1.00 23.83 317 ASN B CA 1
ATOM 5476 C C . ASN B 1 317 ? 37.691 38.991 53.928 1.00 18.70 317 ASN B C 1
ATOM 5477 O O . ASN B 1 317 ? 37.663 37.809 54.245 1.00 19.03 317 ASN B O 1
ATOM 5482 N N . GLN B 1 318 ? 38.503 39.876 54.507 1.00 20.89 318 GLN B N 1
ATOM 5483 C CA . GLN B 1 318 ? 39.434 39.472 55.552 1.00 21.80 318 GLN B CA 1
ATOM 5484 C C . GLN B 1 318 ? 38.706 38.976 56.789 1.00 20.37 318 GLN B C 1
ATOM 5485 O O . GLN B 1 318 ? 39.119 37.997 57.407 1.00 22.69 318 GLN B O 1
ATOM 5491 N N . MET B 1 319 ? 37.608 39.639 57.135 1.00 17.74 319 MET B N 1
ATOM 5492 C CA . MET B 1 319 ? 36.847 39.240 58.308 1.00 18.14 319 MET B CA 1
ATOM 5493 C C . MET B 1 319 ? 36.170 37.901 58.064 1.00 14.29 319 MET B C 1
ATOM 5494 O O . MET B 1 319 ? 36.128 37.063 58.951 1.00 15.99 319 MET B O 1
ATOM 5499 N N . GLU B 1 320 ? 35.631 37.694 56.864 1.00 15.63 320 GLU B N 1
ATOM 5500 C CA . GLU B 1 320 ? 34.985 36.424 56.574 1.00 17.71 320 GLU B CA 1
ATOM 5501 C C . GLU B 1 320 ? 35.994 35.283 56.621 1.00 19.46 320 GLU B C 1
ATOM 5502 O O . GLU B 1 320 ? 35.700 34.209 57.149 1.00 18.74 320 GLU B O 1
ATOM 5508 N N . ASN B 1 321 ? 37.198 35.514 56.105 1.00 18.73 321 ASN B N 1
ATOM 5509 C CA . ASN B 1 321 ? 38.207 34.460 56.146 1.00 23.35 321 ASN B CA 1
ATOM 5510 C C . ASN B 1 321 ? 38.646 34.211 57.588 1.00 19.84 321 ASN B C 1
ATOM 5511 O O . ASN B 1 321 ? 38.975 33.081 57.961 1.00 20.52 321 ASN B O 1
ATOM 5516 N N . PHE B 1 322 ? 38.650 35.267 58.397 1.00 22.04 322 PHE B N 1
ATOM 5517 C CA . PHE B 1 322 ? 39.040 35.146 59.800 1.00 23.32 322 PHE B CA 1
ATOM 5518 C C . PHE B 1 322 ? 38.161 34.119 60.536 1.00 17.52 322 PHE B C 1
ATOM 5519 O O . PHE B 1 322 ? 38.673 33.195 61.174 1.00 17.22 322 PHE B O 1
ATOM 5527 N N . LEU B 1 323 ? 36.843 34.274 60.456 1.00 19.14 323 LEU B N 1
ATOM 5528 C CA . LEU B 1 323 ? 35.955 33.323 61.125 1.00 19.00 323 LEU B CA 1
ATOM 5529 C C . LEU B 1 323 ? 35.980 31.952 60.483 1.00 21.29 323 LEU B C 1
ATOM 5530 O O . LEU B 1 323 ? 35.828 30.938 61.165 1.00 23.33 323 LEU B O 1
ATOM 5535 N N . LYS B 1 324 ? 36.161 31.915 59.168 1.00 20.35 324 LYS B N 1
ATOM 5536 C CA . LYS B 1 324 ? 36.211 30.648 58.449 1.00 21.74 324 LYS B CA 1
ATOM 5537 C C . LYS B 1 324 ? 37.401 29.858 59.004 1.00 25.46 324 LYS B C 1
ATOM 5538 O O . LYS B 1 324 ? 37.333 28.640 59.155 1.00 28.91 324 LYS B O 1
ATOM 5544 N N . GLU B 1 325 ? 38.483 30.565 59.323 1.00 21.27 325 GLU B N 1
ATOM 5545 C CA . GLU B 1 325 ? 39.682 29.944 59.891 1.00 22.33 325 GLU B CA 1
ATOM 5546 C C . GLU B 1 325 ? 39.466 29.539 61.350 1.00 21.58 325 GLU B C 1
ATOM 5547 O O . GLU B 1 325 ? 39.757 28.411 61.744 1.00 19.90 325 GLU B O 1
ATOM 5553 N N . ARG B 1 326 ? 38.970 30.487 62.140 1.00 16.17 326 ARG B N 1
ATOM 5554 C CA . ARG B 1 326 ? 38.745 30.293 63.580 1.00 17.71 326 ARG B CA 1
ATOM 5555 C C . ARG B 1 326 ? 37.672 29.290 63.975 1.00 14.20 326 ARG B C 1
ATOM 5556 O O . ARG B 1 326 ? 37.861 28.525 64.933 1.00 15.13 326 ARG B O 1
ATOM 5564 N N . THR B 1 327 ? 36.551 29.307 63.251 1.00 13.94 327 THR B N 1
ATOM 5565 C CA . THR B 1 327 ? 35.418 28.407 63.492 1.00 12.98 327 THR B CA 1
ATOM 5566 C C . THR B 1 327 ? 34.980 27.878 62.116 1.00 17.42 327 THR B C 1
ATOM 5567 O O . THR B 1 327 ? 33.898 28.199 61.614 1.00 18.38 327 THR B O 1
ATOM 5571 N N . PRO B 1 328 ? 35.813 27.020 61.511 1.00 15.72 328 PRO B N 1
ATOM 5572 C CA . PRO B 1 328 ? 35.583 26.433 60.191 1.00 18.02 328 PRO B CA 1
ATOM 5573 C C . PRO B 1 328 ? 34.425 25.467 59.958 1.00 22.18 328 PRO B C 1
ATOM 5574 O O . PRO B 1 328 ? 33.952 25.353 58.825 1.00 23.75 328 PRO B O 1
ATOM 5578 N N . TYR B 1 329 ? 33.949 24.792 61.003 1.00 19.33 329 TYR B N 1
ATOM 5579 C CA . TYR B 1 329 ? 32.886 23.800 60.834 1.00 18.21 329 TYR B CA 1
ATOM 5580 C C . TYR B 1 329 ? 31.493 24.202 61.316 1.00 18.46 329 TYR B C 1
ATOM 5581 O O . TYR B 1 329 ? 30.597 23.358 61.403 1.00 16.22 329 TYR B O 1
ATOM 5590 N N . VAL B 1 330 ? 31.301 25.482 61.602 1.00 16.13 330 VAL B N 1
ATOM 5591 C CA . VAL B 1 330 ? 30.015 25.968 62.099 1.00 14.17 330 VAL B CA 1
ATOM 5592 C C . VAL B 1 330 ? 28.887 25.914 61.065 1.00 16.58 330 VAL B C 1
ATOM 5593 O O . VAL B 1 330 ? 29.138 25.919 59.866 1.00 17.29 330 VAL B O 1
ATOM 5597 N N . ASP B 1 331 ? 27.645 25.893 61.556 1.00 15.66 331 ASP B N 1
ATOM 5598 C CA . ASP B 1 331 ? 26.469 25.902 60.692 1.00 22.99 331 ASP B CA 1
ATOM 5599 C C . ASP B 1 331 ? 26.433 27.237 59.956 1.00 20.66 331 ASP B C 1
ATOM 5600 O O . ASP B 1 331 ? 26.087 27.314 58.770 1.00 19.40 331 ASP B O 1
ATOM 5605 N N . GLU B 1 332 ? 26.786 28.294 60.676 1.00 15.23 332 GLU B N 1
ATOM 5606 C CA . GLU B 1 332 ? 26.812 29.626 60.099 1.00 17.97 332 GLU B CA 1
ATOM 5607 C C . GLU B 1 332 ? 27.845 30.462 60.839 1.00 13.90 332 GLU B C 1
ATOM 5608 O O . GLU B 1 332 ? 28.185 30.173 61.993 1.00 13.98 332 GLU B O 1
ATOM 5614 N N . ARG B 1 333 ? 28.356 31.481 60.157 1.00 13.20 333 ARG B N 1
ATOM 5615 C CA . ARG B 1 333 ? 29.342 32.379 60.752 1.00 13.28 333 ARG B CA 1
ATOM 5616 C C . ARG B 1 333 ? 29.235 33.766 60.118 1.00 14.72 333 ARG B C 1
ATOM 5617 O O . ARG B 1 333 ? 30.179 34.265 59.495 1.00 14.86 333 ARG B O 1
ATOM 5625 N N . PRO B 1 334 ? 28.076 34.422 60.288 1.00 12.98 334 PRO B N 1
ATOM 5626 C CA . PRO B 1 334 ? 27.893 35.752 59.703 1.00 13.35 334 PRO B CA 1
ATOM 5627 C C . PRO B 1 334 ? 28.833 36.827 60.217 1.00 14.35 334 PRO B C 1
ATOM 5628 O O . PRO B 1 334 ? 29.132 36.877 61.418 1.00 19.13 334 PRO B O 1
ATOM 5632 N N . ILE B 1 335 ? 29.300 37.667 59.294 1.00 14.77 335 ILE B N 1
ATOM 5633 C CA . ILE B 1 335 ? 30.157 38.824 59.597 1.00 17.45 335 ILE B CA 1
ATOM 5634 C C . ILE B 1 335 ? 29.198 39.970 59.280 1.00 18.05 335 ILE B C 1
ATOM 5635 O O . ILE B 1 335 ? 28.922 40.247 58.110 1.00 14.28 335 ILE B O 1
ATOM 5640 N N . ALA B 1 336 ? 28.706 40.641 60.316 1.00 11.78 336 ALA B N 1
ATOM 5641 C CA . ALA B 1 336 ? 27.706 41.687 60.137 1.00 15.61 336 ALA B CA 1
ATOM 5642 C C . ALA B 1 336 ? 28.189 43.069 60.504 1.00 15.87 336 ALA B C 1
ATOM 5643 O O . ALA B 1 336 ? 28.328 43.384 61.677 1.00 19.70 336 ALA B O 1
ATOM 5645 N N . PRO B 1 337 ? 28.426 43.921 59.502 1.00 17.42 337 PRO B N 1
ATOM 5646 C CA . PRO B 1 337 ? 28.898 45.285 59.765 1.00 16.22 337 PRO B CA 1
ATOM 5647 C C . PRO B 1 337 ? 27.749 46.215 60.108 1.00 17.58 337 PRO B C 1
ATOM 5648 O O . PRO B 1 337 ? 26.714 46.162 59.458 1.00 17.79 337 PRO B O 1
ATOM 5652 N N . TYR B 1 338 ? 27.930 47.066 61.122 1.00 14.11 338 TYR B N 1
ATOM 5653 C CA . TYR B 1 338 ? 26.886 48.007 61.522 1.00 14.28 338 TYR B CA 1
ATOM 5654 C C . TYR B 1 338 ? 27.396 49.424 61.704 1.00 13.32 338 TYR B C 1
ATOM 5655 O O . TYR B 1 338 ? 28.576 49.643 61.932 1.00 17.35 338 TYR B O 1
ATOM 5664 N N . VAL B 1 339 ? 26.475 50.379 61.609 1.00 18.37 339 VAL B N 1
ATOM 5665 C CA . VAL B 1 339 ? 26.800 51.777 61.825 1.00 16.18 339 VAL B CA 1
ATOM 5666 C C . VAL B 1 339 ? 25.948 52.248 62.993 1.00 20.36 339 VAL B C 1
ATOM 5667 O O . VAL B 1 339 ? 24.735 52.000 63.029 1.00 19.35 339 VAL B O 1
ATOM 5671 N N . ASN B 1 340 ? 26.587 52.862 63.985 1.00 20.64 340 ASN B N 1
ATOM 5672 C CA . ASN B 1 340 ? 25.846 53.427 65.109 1.00 22.13 340 ASN B CA 1
ATOM 5673 C C . ASN B 1 340 ? 25.741 54.891 64.707 1.00 24.00 340 ASN B C 1
ATOM 5674 O O . ASN B 1 340 ? 26.691 55.663 64.860 1.00 19.81 340 ASN B O 1
ATOM 5679 N N . LYS B 1 341 ? 24.588 55.259 64.164 1.00 22.38 341 LYS B N 1
ATOM 5680 C CA . LYS B 1 341 ? 24.363 56.618 63.703 1.00 24.33 341 LYS B CA 1
ATOM 5681 C C . LYS B 1 341 ? 24.418 57.641 64.818 1.00 23.40 341 LYS B C 1
ATOM 5682 O O . LYS B 1 341 ? 24.427 58.840 64.553 1.00 28.14 341 LYS B O 1
ATOM 5688 N N . HIS B 1 342 ? 24.441 57.180 66.060 1.00 24.43 342 HIS B N 1
ATOM 5689 C CA . HIS B 1 342 ? 24.488 58.102 67.177 1.00 25.84 342 HIS B CA 1
ATOM 5690 C C . HIS B 1 342 ? 25.706 57.855 68.050 1.00 25.66 342 HIS B C 1
ATOM 5691 O O . HIS B 1 342 ? 25.651 57.965 69.269 1.00 27.16 342 HIS B O 1
ATOM 5698 N N . THR B 1 343 ? 26.821 57.522 67.417 1.00 25.87 343 THR B N 1
ATOM 5699 C CA . THR B 1 343 ? 28.043 57.284 68.165 1.00 28.73 343 THR B CA 1
ATOM 5700 C C . THR B 1 343 ? 28.422 58.629 68.781 1.00 30.50 343 THR B C 1
ATOM 5701 O O . THR B 1 343 ? 28.264 59.661 68.136 1.00 27.15 343 THR B O 1
ATOM 5705 N N . THR B 1 344 ? 28.897 58.627 70.025 1.00 27.47 344 THR B N 1
ATOM 5706 C CA . THR B 1 344 ? 29.274 59.887 70.665 1.00 31.04 344 THR B CA 1
ATOM 5707 C C . THR B 1 344 ? 30.578 60.393 70.084 1.00 32.62 344 THR B C 1
ATOM 5708 O O . THR B 1 344 ? 31.333 59.636 69.468 1.00 26.10 344 THR B O 1
ATOM 5712 N N . LYS B 1 345 ? 30.845 61.679 70.275 1.00 31.38 345 LYS B N 1
ATOM 5713 C CA . LYS B 1 345 ? 32.078 62.244 69.755 1.00 33.35 345 LYS B CA 1
ATOM 5714 C C . LYS B 1 345 ? 33.296 61.501 70.321 1.00 32.10 345 LYS B C 1
ATOM 5715 O O . LYS B 1 345 ? 34.256 61.227 69.594 1.00 28.96 345 LYS B O 1
ATOM 5721 N N . LYS B 1 346 ? 33.249 61.159 71.609 1.00 30.18 346 LYS B N 1
ATOM 5722 C CA . LYS B 1 346 ? 34.372 60.474 72.251 1.00 29.65 346 LYS B CA 1
ATOM 5723 C C . LYS B 1 346 ? 34.681 59.068 71.735 1.00 29.32 346 LYS B C 1
ATOM 5724 O O . LYS B 1 346 ? 35.793 58.574 71.923 1.00 29.09 346 LYS B O 1
ATOM 5730 N N . GLU B 1 347 ? 33.717 58.418 71.088 1.00 32.15 347 GLU B N 1
ATOM 5731 C CA . GLU B 1 347 ? 33.942 57.067 70.565 1.00 29.85 347 GLU B CA 1
ATOM 5732 C C . GLU B 1 347 ? 33.863 57.014 69.033 1.00 28.16 347 GLU B C 1
ATOM 5733 O O . GLU B 1 347 ? 33.848 55.937 68.435 1.00 22.20 347 GLU B O 1
ATOM 5739 N N . GLU B 1 348 ? 33.841 58.183 68.406 1.00 23.09 348 GLU B N 1
ATOM 5740 C CA . GLU B 1 348 ? 33.730 58.296 66.954 1.00 26.55 348 GLU B CA 1
ATOM 5741 C C . GLU B 1 348 ? 34.819 57.617 66.131 1.00 24.86 348 GLU B C 1
ATOM 5742 O O . GLU B 1 348 ? 34.576 57.219 64.993 1.00 23.84 348 GLU B O 1
ATOM 5748 N N . ASP B 1 349 ? 36.014 57.482 66.700 1.00 26.20 349 ASP B N 1
ATOM 5749 C CA . ASP B 1 349 ? 37.129 56.861 65.997 1.00 24.98 349 ASP B CA 1
ATOM 5750 C C . ASP B 1 349 ? 37.285 55.412 66.370 1.00 19.53 349 ASP B C 1
ATOM 5751 O O . ASP B 1 349 ? 38.208 54.753 65.907 1.00 22.92 349 ASP B O 1
ATOM 5756 N N . ILE B 1 350 ? 36.389 54.914 67.205 1.00 18.59 350 ILE B N 1
ATOM 5757 C CA . ILE B 1 350 ? 36.486 53.542 67.662 1.00 20.15 350 ILE B CA 1
ATOM 5758 C C . ILE B 1 350 ? 35.765 52.558 66.744 1.00 20.10 350 ILE B C 1
ATOM 5759 O O . ILE B 1 350 ? 34.712 52.864 66.206 1.00 21.23 350 ILE B O 1
ATOM 5764 N N . VAL B 1 351 ? 36.369 51.392 66.551 1.00 18.70 351 VAL B N 1
ATOM 5765 C CA . VAL B 1 351 ? 35.768 50.321 65.748 1.00 20.05 351 VAL B CA 1
ATOM 5766 C C . VAL B 1 351 ? 35.599 49.197 66.770 1.00 15.94 351 VAL B C 1
ATOM 5767 O O . VAL B 1 351 ? 36.586 48.718 67.338 1.00 17.23 351 VAL B O 1
ATOM 5771 N N . LYS B 1 352 ? 34.354 48.799 67.014 1.00 17.16 352 LYS B N 1
ATOM 5772 C CA . LYS B 1 352 ? 34.041 47.767 68.008 1.00 15.97 352 LYS B CA 1
ATOM 5773 C C . LYS B 1 352 ? 33.685 46.434 67.378 1.00 17.08 352 LYS B C 1
ATOM 5774 O O . LYS B 1 352 ? 32.875 46.371 66.442 1.00 17.42 352 LYS B O 1
ATOM 5780 N N . PHE B 1 353 ? 34.295 45.378 67.905 1.00 13.64 353 PHE B N 1
ATOM 5781 C CA . PHE B 1 353 ? 34.057 44.014 67.436 1.00 11.76 353 PHE B CA 1
ATOM 5782 C C . PHE B 1 353 ? 33.390 43.234 68.566 1.00 15.82 353 PHE B C 1
ATOM 5783 O O . PHE B 1 353 ? 33.796 43.333 69.729 1.00 16.55 353 PHE B O 1
ATOM 5791 N N . TYR B 1 354 ? 32.359 42.468 68.218 1.00 15.59 354 TYR B N 1
ATOM 5792 C CA . TYR B 1 354 ? 31.611 41.654 69.178 1.00 13.66 354 TYR B CA 1
ATOM 5793 C C . TYR B 1 354 ? 31.417 40.288 68.555 1.00 13.32 354 TYR B C 1
ATOM 5794 O O . TYR B 1 354 ? 30.983 40.200 67.404 1.00 13.99 354 TYR B O 1
ATOM 5803 N N . SER B 1 355 ? 31.740 39.224 69.277 1.00 11.25 355 SER B N 1
ATOM 5804 C CA . SER B 1 355 ? 31.488 37.910 68.711 1.00 11.93 355 SER B CA 1
ATOM 5805 C C . SER B 1 355 ? 30.892 37.001 69.758 1.00 14.33 355 SER B C 1
ATOM 5806 O O . SER B 1 355 ? 30.993 37.251 70.954 1.00 11.74 355 SER B O 1
ATOM 5809 N N . VAL B 1 356 ? 30.242 35.952 69.277 1.00 13.84 356 VAL B N 1
ATOM 5810 C CA . VAL B 1 356 ? 29.649 34.931 70.111 1.00 13.45 356 VAL B CA 1
ATOM 5811 C C . VAL B 1 356 ? 30.040 33.672 69.382 1.00 12.91 356 VAL B C 1
ATOM 5812 O O . VAL B 1 356 ? 29.864 33.593 68.169 1.00 17.32 356 VAL B O 1
ATOM 5816 N N . VAL B 1 357 ? 30.626 32.722 70.100 1.00 11.93 357 VAL B N 1
ATOM 5817 C CA . VAL B 1 357 ? 30.987 31.426 69.518 1.00 11.48 357 VAL B CA 1
ATOM 5818 C C . VAL B 1 357 ? 30.343 30.395 70.441 1.00 14.74 357 VAL B C 1
ATOM 5819 O O . VAL B 1 357 ? 30.622 30.353 71.647 1.00 15.41 357 VAL B O 1
ATOM 5823 N N . ALA B 1 358 ? 29.462 29.574 69.870 1.00 17.43 358 ALA B N 1
ATOM 5824 C CA . ALA B 1 358 ? 28.705 28.583 70.634 1.00 13.99 358 ALA B CA 1
ATOM 5825 C C . ALA B 1 358 ? 29.010 27.123 70.291 1.00 12.64 358 ALA B C 1
ATOM 5826 O O . ALA B 1 358 ? 29.589 26.836 69.256 1.00 14.57 358 ALA B O 1
ATOM 5828 N N . GLY B 1 359 ? 28.571 26.215 71.165 1.00 13.68 359 GLY B N 1
ATOM 5829 C CA . GLY B 1 359 ? 28.797 24.784 70.981 1.00 14.21 359 GLY B CA 1
ATOM 5830 C C . GLY B 1 359 ? 30.221 24.354 71.313 1.00 19.75 359 GLY B C 1
ATOM 5831 O O . GLY B 1 359 ? 30.735 23.372 70.774 1.00 12.98 359 GLY B O 1
ATOM 5832 N N . LEU B 1 360 ? 30.860 25.063 72.233 1.00 14.28 360 LEU B N 1
ATOM 5833 C CA . LEU B 1 360 ? 32.244 24.752 72.583 1.00 17.57 360 LEU B CA 1
ATOM 5834 C C . LEU B 1 360 ? 32.438 23.730 73.709 1.00 16.46 360 LEU B C 1
ATOM 5835 O O . LEU B 1 360 ? 31.529 23.463 74.511 1.00 17.52 360 LEU B O 1
ATOM 5840 N N . PRO B 1 361 ? 33.643 23.145 73.786 1.00 17.77 361 PRO B N 1
ATOM 5841 C CA . PRO B 1 361 ? 33.931 22.157 74.830 1.00 14.51 361 PRO B CA 1
ATOM 5842 C C . PRO B 1 361 ? 34.261 22.897 76.127 1.00 14.96 361 PRO B C 1
ATOM 5843 O O . PRO B 1 361 ? 34.307 24.131 76.135 1.00 18.30 361 PRO B O 1
ATOM 5847 N N . LEU B 1 362 ? 34.456 22.163 77.222 1.00 18.52 362 LEU B N 1
ATOM 5848 C CA . LEU B 1 362 ? 34.821 22.788 78.493 1.00 14.74 362 LEU B CA 1
ATOM 5849 C C . LEU B 1 362 ? 36.226 23.336 78.313 1.00 18.22 362 LEU B C 1
ATOM 5850 O O . LEU B 1 362 ? 37.034 22.730 77.626 1.00 16.72 362 LEU B O 1
ATOM 5855 N N . PRO B 1 363 ? 36.539 24.479 78.943 1.00 17.99 363 PRO B N 1
ATOM 5856 C CA . PRO B 1 363 ? 37.870 25.075 78.810 1.00 17.17 363 PRO B CA 1
ATOM 5857 C C . PRO B 1 363 ? 38.924 24.413 79.686 1.00 17.55 363 PRO B C 1
ATOM 5858 O O . PRO B 1 363 ? 38.608 23.609 80.562 1.00 14.44 363 PRO B O 1
ATOM 5862 N N . LYS B 1 364 ? 40.178 24.778 79.450 1.00 14.43 364 LYS B N 1
ATOM 5863 C CA . LYS B 1 364 ? 41.293 24.212 80.203 1.00 16.92 364 LYS B CA 1
ATOM 5864 C C . LYS B 1 364 ? 41.172 24.489 81.700 1.00 19.34 364 LYS B C 1
ATOM 5865 O O . LYS B 1 364 ? 41.590 23.673 82.519 1.00 19.49 364 LYS B O 1
ATOM 5871 N N . ARG B 1 365 ? 40.574 25.616 82.073 1.00 17.99 365 ARG B N 1
ATOM 5872 C CA . ARG B 1 365 ? 40.439 25.932 83.494 1.00 15.76 365 ARG B CA 1
ATOM 5873 C C . ARG B 1 365 ? 39.739 24.821 84.288 1.00 18.67 365 ARG B C 1
ATOM 5874 O O . ARG B 1 365 ? 40.037 24.629 85.470 1.00 16.48 365 ARG B O 1
ATOM 5882 N N . VAL B 1 366 ? 38.821 24.093 83.656 1.00 16.08 366 VAL B N 1
ATOM 5883 C CA . VAL B 1 366 ? 38.124 23.017 84.360 1.00 19.03 366 VAL B CA 1
ATOM 5884 C C . VAL B 1 366 ? 39.123 21.913 84.714 1.00 21.98 366 VAL B C 1
ATOM 5885 O O . VAL B 1 366 ? 39.154 21.407 85.844 1.00 17.31 366 VAL B O 1
ATOM 5889 N N . SER B 1 367 ? 39.949 21.561 83.737 1.00 20.62 367 SER B N 1
ATOM 5890 C CA . SER B 1 367 ? 40.984 20.554 83.920 1.00 21.30 367 SER B CA 1
ATOM 5891 C C . SER B 1 367 ? 42.003 21.037 84.951 1.00 21.59 367 SER B C 1
ATOM 5892 O O . SER B 1 367 ? 42.490 20.249 85.773 1.00 24.66 367 SER B O 1
ATOM 5895 N N . ASP B 1 368 ? 42.334 22.328 84.917 1.00 16.61 368 ASP B N 1
ATOM 5896 C CA . ASP B 1 368 ? 43.282 22.865 85.887 1.00 19.83 368 ASP B CA 1
ATOM 5897 C C . ASP B 1 368 ? 42.740 22.712 87.304 1.00 21.90 368 ASP B C 1
ATOM 5898 O O . ASP B 1 368 ? 43.489 22.376 88.222 1.00 21.51 368 ASP B O 1
ATOM 5903 N N . ILE B 1 369 ? 41.446 22.953 87.493 1.00 19.14 369 ILE B N 1
ATOM 5904 C CA . ILE B 1 369 ? 40.872 22.804 88.830 1.00 20.72 369 ILE B CA 1
ATOM 5905 C C . ILE B 1 369 ? 40.955 21.350 89.288 1.00 20.84 369 ILE B C 1
ATOM 5906 O O . ILE B 1 369 ? 41.238 21.072 90.456 1.00 23.44 369 ILE B O 1
ATOM 5911 N N . ILE B 1 370 ? 40.703 20.422 88.376 1.00 22.30 370 ILE B N 1
ATOM 5912 C CA . ILE B 1 370 ? 40.790 19.015 88.729 1.00 25.02 370 ILE B CA 1
ATOM 5913 C C . ILE B 1 370 ? 42.214 18.744 89.187 1.00 27.43 370 ILE B C 1
ATOM 5914 O O . ILE B 1 370 ? 42.438 18.078 90.199 1.00 27.22 370 ILE B O 1
ATOM 5919 N N . ASP B 1 371 ? 43.180 19.275 88.447 1.00 27.92 371 ASP B N 1
ATOM 5920 C CA . ASP B 1 371 ? 44.578 19.075 88.798 1.00 32.21 371 ASP B CA 1
ATOM 5921 C C . ASP B 1 371 ? 44.951 19.714 90.126 1.00 28.56 371 ASP B C 1
ATOM 5922 O O . ASP B 1 371 ? 45.847 19.221 90.827 1.00 27.43 371 ASP B O 1
ATOM 5927 N N . GLU B 1 372 ? 44.277 20.807 90.484 1.00 27.04 372 GLU B N 1
ATOM 5928 C CA . GLU B 1 372 ? 44.560 21.467 91.757 1.00 26.16 372 GLU B CA 1
ATOM 5929 C C . GLU B 1 372 ? 44.037 20.579 92.890 1.00 26.64 372 GLU B C 1
ATOM 5930 O O . GLU B 1 372 ? 44.658 20.477 93.956 1.00 28.88 372 GLU B O 1
ATOM 5936 N N . ILE B 1 373 ? 42.905 19.928 92.641 1.00 25.88 373 ILE B N 1
ATOM 5937 C CA . ILE B 1 373 ? 42.282 19.017 93.608 1.00 25.50 373 ILE B CA 1
ATOM 5938 C C . ILE B 1 373 ? 43.202 17.804 93.808 1.00 31.82 373 ILE B C 1
ATOM 5939 O O . ILE B 1 373 ? 43.619 17.496 94.926 1.00 28.77 373 ILE B O 1
ATOM 5944 N N . THR B 1 374 ? 43.508 17.124 92.709 1.00 27.64 374 THR B N 1
ATOM 5945 C CA . THR B 1 374 ? 44.389 15.965 92.740 1.00 36.10 374 THR B CA 1
ATOM 5946 C C . THR B 1 374 ? 45.674 16.336 93.464 1.00 35.31 374 THR B C 1
ATOM 5947 O O . THR B 1 374 ? 46.239 15.532 94.214 1.00 37.97 374 THR B O 1
ATOM 5951 N N . ARG B 1 375 ? 46.117 17.570 93.244 1.00 33.54 375 ARG B N 1
ATOM 5952 C CA . ARG B 1 375 ? 47.328 18.090 93.854 1.00 32.33 375 ARG B CA 1
ATOM 5953 C C . ARG B 1 375 ? 47.183 18.301 95.357 1.00 36.64 375 ARG B C 1
ATOM 5954 O O . ARG B 1 375 ? 48.059 17.927 96.138 1.00 34.40 375 ARG B O 1
ATOM 5962 N N . ILE B 1 376 ? 46.082 18.917 95.762 1.00 33.68 376 ILE B N 1
ATOM 5963 C CA . ILE B 1 376 ? 45.841 19.164 97.176 1.00 32.97 376 ILE B CA 1
ATOM 5964 C C . ILE B 1 376 ? 45.742 17.841 97.929 1.00 31.27 376 ILE B C 1
ATOM 5965 O O . ILE B 1 376 ? 46.285 17.696 99.025 1.00 34.37 376 ILE B O 1
ATOM 5970 N N . LYS B 1 377 ? 45.062 16.872 97.334 1.00 33.45 377 LYS B N 1
ATOM 5971 C CA . LYS B 1 377 ? 44.902 15.580 97.979 1.00 35.02 377 LYS B CA 1
ATOM 5972 C C . LYS B 1 377 ? 46.217 14.808 98.117 1.00 39.35 377 LYS B C 1
ATOM 5973 O O . LYS B 1 377 ? 46.482 14.214 99.164 1.00 36.33 377 LYS B O 1
ATOM 5979 N N . GLU B 1 378 ? 47.050 14.811 97.082 1.00 37.49 378 GLU B N 1
ATOM 5980 C CA . GLU B 1 378 ? 48.319 14.095 97.186 1.00 40.79 378 GLU B CA 1
ATOM 5981 C C . GLU B 1 378 ? 49.130 14.748 98.299 1.00 42.55 378 GLU B C 1
ATOM 5982 O O . GLU B 1 378 ? 49.797 14.072 99.088 1.00 44.14 378 GLU B O 1
ATOM 5988 N N . GLU B 1 379 ? 49.039 16.071 98.369 1.00 41.11 379 GLU B N 1
ATOM 5989 C CA . GLU B 1 379 ? 49.754 16.839 99.373 1.00 43.46 379 GLU B CA 1
ATOM 5990 C C . GLU B 1 379 ? 49.332 16.462 100.791 1.00 42.52 379 GLU B C 1
ATOM 5991 O O . GLU B 1 379 ? 50.177 16.328 101.675 1.00 42.03 379 GLU B O 1
ATOM 5997 N N . ARG B 1 380 ? 48.029 16.309 101.011 1.00 41.99 380 ARG B N 1
ATOM 5998 C CA . ARG B 1 380 ? 47.522 15.929 102.330 1.00 43.23 380 ARG B CA 1
ATOM 5999 C C . ARG B 1 380 ? 48.093 14.550 102.636 1.00 44.80 380 ARG B C 1
ATOM 6000 O O . ARG B 1 380 ? 48.657 14.314 103.709 1.00 45.57 380 ARG B O 1
ATOM 6008 N N . GLU B 1 381 ? 47.935 13.651 101.666 1.00 46.58 381 GLU B N 1
ATOM 6009 C CA . GLU B 1 381 ? 48.407 12.278 101.765 1.00 49.51 381 GLU B CA 1
ATOM 6010 C C . GLU B 1 381 ? 49.856 12.259 102.252 1.00 49.02 381 GLU B C 1
ATOM 6011 O O . GLU B 1 381 ? 50.232 11.400 103.047 1.00 49.95 381 GLU B O 1
ATOM 6017 N N . GLN B 1 382 ? 50.675 13.192 101.775 1.00 48.37 382 GLN B N 1
ATOM 6018 C CA . GLN B 1 382 ? 52.049 13.265 102.255 1.00 52.33 382 GLN B CA 1
ATOM 6019 C C . GLN B 1 382 ? 51.956 13.772 103.697 1.00 54.45 382 GLN B C 1
ATOM 6020 O O . GLN B 1 382 ? 52.224 14.940 103.977 1.00 51.05 382 GLN B O 1
ATOM 6026 N N . ALA B 1 383 ? 51.553 12.881 104.600 1.00 59.43 383 ALA B N 1
ATOM 6027 C CA . ALA B 1 383 ? 51.398 13.200 106.016 1.00 57.00 383 ALA B CA 1
ATOM 6028 C C . ALA B 1 383 ? 51.362 11.916 106.844 1.00 59.16 383 ALA B C 1
ATOM 6029 O O . ALA B 1 383 ? 51.526 10.823 106.261 1.00 57.04 383 ALA B O 1
#

InterPro domains:
  IPR003008 Tubulin/FtsZ, GTPase domain [PF00091] (21-190)
  IPR003008 Tubulin/FtsZ, GTPase domain [SM00864] (17-220)
  IPR036525 Tubulin/FtsZ, GTPase domain superfamily [G3DSA:3.40.50.1440] (4-388)
  IPR036525 Tubulin/FtsZ, GTPase domain superfamily [SSF52490] (10-220)
  IPR045061 Tubulin-like protein FtsZ/CetZ [PTHR30314] (20-197)
  IPR049364 Tubulin-like protein TubZ, C-terminal domain [PF21493] (232-364)

Organism: Bacillus cereus (strain ATCC 10987 / NRS 248) (NCBI:txid222523)

Nearest PDB structures (foldseek):
  4ei7-assembly2_B  TM=9.958E-01  e=9.877E-83  Bacillus cereus ATCC 10987
  4ei8-assembly1_A  TM=9.507E-01  e=1.076E-70  Bacillus cereus ATCC 10987
  1ofu-assembly1_A  TM=7.635E-01  e=1.293E-21  Pseudomonas aeruginosa
  7ojb-assembly1_A  TM=8.033E-01  e=5.393E-21  Staphylococcus aureus
  7m2x-assembly1_A  TM=6.425E-01  e=3.939E-15  Saccharomyces cerevisiae S288C

CATH classification: 3.30.1330.190 (+1 more: 3.40.50.1440)